Protein AF-0000000078032265 (afdb_homodimer)

Structure (mmCIF, N/CA/C/O backbone):
data_AF-0000000078032265-model_v1
#
loop_
_entity.id
_entity.type
_entity.pdbx_description
1 polymer 'FAD-binding domain-containing protein'
#
loop_
_atom_site.group_PDB
_atom_site.id
_atom_site.type_symbol
_atom_site.label_atom_id
_atom_site.label_alt_id
_atom_site.label_comp_id
_atom_site.label_asym_id
_atom_site.label_entity_id
_atom_site.label_seq_id
_atom_site.pdbx_PDB_ins_code
_atom_site.Cartn_x
_atom_site.Cartn_y
_atom_site.Cartn_z
_atom_site.occupancy
_atom_site.B_iso_or_equiv
_atom_site.auth_seq_id
_atom_site.auth_comp_id
_atom_site.auth_asym_id
_atom_site.auth_atom_id
_atom_site.pdbx_PDB_model_num
ATOM 1 N N . MET A 1 1 ? -19.984 35.75 16.266 1 77.12 1 MET A N 1
ATOM 2 C CA . MET A 1 1 ? -19.516 35.75 17.641 1 77.12 1 MET A CA 1
ATOM 3 C C . MET A 1 1 ? -18.25 34.906 17.781 1 77.12 1 MET A C 1
ATOM 5 O O . MET A 1 1 ? -18.078 33.906 17.062 1 77.12 1 MET A O 1
ATOM 9 N N . PRO A 1 2 ? -17.328 35.375 18.625 1 94 2 PRO A N 1
ATOM 10 C CA . PRO A 1 2 ? -16.109 34.594 18.828 1 94 2 PRO A CA 1
ATOM 11 C C . PRO A 1 2 ? -16.375 33.281 19.516 1 94 2 PRO A C 1
ATOM 13 O O . PRO A 1 2 ? -17.203 33.188 20.422 1 94 2 PRO A O 1
ATOM 16 N N . PHE A 1 3 ? -15.82 32.219 18.969 1 98.19 3 PHE A N 1
ATOM 17 C CA . PHE A 1 3 ? -15.922 30.906 19.578 1 98.19 3 PHE A CA 1
ATOM 18 C C . PHE A 1 3 ? -14.773 30.656 20.547 1 98.19 3 PHE A C 1
ATOM 20 O O . PHE A 1 3 ? -13.672 31.188 20.359 1 98.19 3 PHE A O 1
ATOM 27 N N . LYS A 1 4 ? -15.062 29.938 21.609 1 98.56 4 LYS A N 1
ATOM 28 C CA . LYS A 1 4 ? -14 29.344 22.422 1 98.56 4 LYS A CA 1
ATOM 29 C C . LYS A 1 4 ? -13.5 28.031 21.797 1 98.56 4 LYS A C 1
ATOM 31 O O . LYS A 1 4 ? -14.25 27.062 21.688 1 98.56 4 LYS A O 1
ATOM 36 N N . ILE A 1 5 ? -12.234 28.047 21.422 1 98.75 5 ILE A N 1
ATOM 37 C CA . ILE A 1 5 ? -11.695 26.922 20.688 1 98.75 5 ILE A CA 1
ATOM 38 C C . ILE A 1 5 ? -10.484 26.344 21.422 1 98.75 5 ILE A C 1
ATOM 40 O O . ILE A 1 5 ? -9.578 27.078 21.797 1 98.75 5 ILE A O 1
ATOM 44 N N . ILE A 1 6 ? -10.469 25.062 21.656 1 98.88 6 ILE A N 1
ATOM 45 C CA . ILE A 1 6 ? -9.32 24.344 22.234 1 98.88 6 ILE A CA 1
ATOM 46 C C . ILE A 1 6 ? -8.656 23.5 21.156 1 98.88 6 ILE A C 1
ATOM 48 O O . ILE A 1 6 ? -9.328 22.734 20.453 1 98.88 6 ILE A O 1
ATOM 52 N N . ILE A 1 7 ? -7.398 23.672 21 1 98.81 7 ILE A N 1
ATOM 53 C CA . ILE A 1 7 ? -6.59 22.844 20.109 1 98.81 7 ILE A CA 1
ATOM 54 C C . ILE A 1 7 ? -5.66 21.953 20.922 1 98.81 7 ILE A C 1
ATOM 56 O O . ILE A 1 7 ? -4.906 22.453 21.766 1 98.81 7 ILE A O 1
ATOM 60 N N . VAL A 1 8 ? -5.734 20.672 20.672 1 98.38 8 VAL A N 1
ATOM 61 C CA . VAL A 1 8 ? -4.883 19.734 21.391 1 98.38 8 VAL A CA 1
ATOM 62 C C . VAL A 1 8 ? -3.652 19.406 20.547 1 98.38 8 VAL A C 1
ATOM 64 O O . VAL A 1 8 ? -3.756 18.734 19.516 1 98.38 8 VAL A O 1
ATOM 67 N N . GLY A 1 9 ? -2.469 19.875 20.969 1 96.75 9 GLY A N 1
ATOM 68 C CA . GLY A 1 9 ? -1.222 19.641 20.25 1 96.75 9 GLY A CA 1
ATOM 69 C C . GLY A 1 9 ? -0.661 20.891 19.609 1 96.75 9 GLY A C 1
ATOM 70 O O . GLY A 1 9 ? -1.347 21.547 18.828 1 96.75 9 GLY A O 1
ATOM 71 N N . ALA A 1 10 ? 0.604 21.141 19.891 1 96.38 10 ALA A N 1
ATOM 72 C CA . ALA A 1 10 ? 1.268 22.328 19.375 1 96.38 10 ALA A CA 1
ATOM 73 C C . ALA A 1 10 ? 2.279 21.969 18.281 1 96.38 10 ALA A C 1
ATOM 75 O O . ALA A 1 10 ? 3.371 22.547 18.234 1 96.38 10 ALA A O 1
ATOM 76 N N . GLY A 1 11 ? 1.946 20.984 17.5 1 94.56 11 GLY A N 1
ATOM 77 C CA . GLY A 1 11 ? 2.695 20.734 16.266 1 94.56 11 GLY A CA 1
ATOM 78 C C . GLY A 1 11 ? 2.359 21.703 15.156 1 94.56 11 GLY A C 1
ATOM 79 O O . GLY A 1 11 ? 1.653 22.688 15.383 1 94.56 11 GLY A O 1
ATOM 80 N N . ILE A 1 12 ? 2.816 21.391 13.984 1 95.44 12 ILE A N 1
ATOM 81 C CA . ILE A 1 12 ? 2.641 22.297 12.852 1 95.44 12 ILE A CA 1
ATOM 82 C C . ILE A 1 12 ? 1.151 22.516 12.586 1 95.44 12 ILE A C 1
ATOM 84 O O . ILE A 1 12 ? 0.707 23.656 12.406 1 95.44 12 ILE A O 1
ATOM 88 N N . ALA A 1 13 ? 0.372 21.484 12.641 1 97.5 13 ALA A N 1
ATOM 89 C CA . ALA A 1 13 ? -1.065 21.594 12.406 1 97.5 13 ALA A CA 1
ATOM 90 C C . ALA A 1 13 ? -1.726 22.516 13.422 1 97.5 13 ALA A C 1
ATOM 92 O O . ALA A 1 13 ? -2.475 23.422 13.055 1 97.5 13 ALA A O 1
ATOM 93 N N . GLY A 1 14 ? -1.426 22.297 14.688 1 98.31 14 GLY A N 1
ATOM 94 C CA . GLY A 1 14 ? -2.029 23.078 15.75 1 98.31 14 GLY A CA 1
ATOM 95 C C . GLY A 1 14 ? -1.642 24.531 15.711 1 98.31 14 GLY A C 1
ATOM 96 O O . GLY A 1 14 ? -2.496 25.422 15.859 1 98.31 14 GLY A O 1
ATOM 97 N N . LEU A 1 15 ? -0.407 24.781 15.508 1 98.38 15 LEU A N 1
ATOM 98 C CA . LEU A 1 15 ? 0.075 26.156 15.461 1 98.38 15 LEU A CA 1
ATOM 99 C C . LEU A 1 15 ? -0.551 26.906 14.289 1 98.38 15 LEU A C 1
ATOM 101 O O . LEU A 1 15 ? -1.013 28.047 14.445 1 98.38 15 LEU A O 1
ATOM 105 N N . CYS A 1 16 ? -0.584 26.266 13.141 1 98.81 16 CYS A N 1
ATOM 106 C CA . CYS A 1 16 ? -1.178 26.906 11.969 1 98.81 16 CYS A CA 1
ATOM 107 C C . CYS A 1 16 ? -2.666 27.156 12.18 1 98.81 16 CYS A C 1
ATOM 109 O O . CYS A 1 16 ? -3.176 28.219 11.828 1 98.81 16 CYS A O 1
ATOM 111 N N . ALA A 1 17 ? -3.355 26.203 12.758 1 98.88 17 ALA A N 1
ATOM 112 C CA . ALA A 1 17 ? -4.785 26.375 13.016 1 98.88 17 ALA A CA 1
ATOM 113 C C . ALA A 1 17 ? -5.035 27.531 13.984 1 98.88 17 ALA A C 1
ATOM 115 O O . ALA A 1 17 ? -5.965 28.312 13.789 1 98.88 17 ALA A O 1
ATOM 116 N N . ALA A 1 18 ? -4.203 27.594 15.008 1 98.88 18 ALA A N 1
ATOM 117 C CA . ALA A 1 18 ? -4.34 28.656 15.992 1 98.88 18 ALA A CA 1
ATOM 118 C C . ALA A 1 18 ? -4.184 30.031 15.344 1 98.88 18 ALA A C 1
ATOM 120 O O . ALA A 1 18 ? -4.922 30.969 15.664 1 98.88 18 ALA A O 1
ATOM 121 N N . ILE A 1 19 ? -3.242 30.188 14.438 1 98.88 19 ILE A N 1
ATOM 122 C CA . ILE A 1 19 ? -3.021 31.438 13.734 1 98.88 19 ILE A CA 1
ATOM 123 C C . ILE A 1 19 ? -4.285 31.844 12.977 1 98.88 19 ILE A C 1
ATOM 125 O O . ILE A 1 19 ? -4.828 32.938 13.195 1 98.88 19 ILE A O 1
ATOM 129 N N . GLY A 1 20 ? -4.785 30.938 12.102 1 98.69 20 GLY A N 1
ATOM 130 C CA . GLY A 1 20 ? -5.934 31.234 11.266 1 98.69 20 GLY A CA 1
ATOM 131 C C . GLY A 1 20 ? -7.184 31.547 12.062 1 98.69 20 GLY A C 1
ATOM 132 O O . GLY A 1 20 ? -7.91 32.5 11.734 1 98.69 20 GLY A O 1
ATOM 133 N N . LEU A 1 21 ? -7.445 30.797 13.148 1 98.81 21 LEU A N 1
ATOM 134 C CA . LEU A 1 21 ? -8.656 30.953 13.945 1 98.81 21 LEU A CA 1
ATOM 135 C C . LEU A 1 21 ? -8.578 32.188 14.812 1 98.81 21 LEU A C 1
ATOM 137 O O . LEU A 1 21 ? -9.562 32.938 14.953 1 98.81 21 LEU A O 1
ATOM 141 N N . ALA A 1 22 ? -7.422 32.469 15.375 1 98.75 22 ALA A N 1
ATOM 142 C CA . ALA A 1 22 ? -7.25 33.656 16.219 1 98.75 22 ALA A CA 1
ATOM 143 C C . ALA A 1 22 ? -7.363 34.938 15.398 1 98.75 22 ALA A C 1
ATOM 145 O O . ALA A 1 22 ? -7.891 35.938 15.867 1 98.75 22 ALA A O 1
ATOM 146 N N . GLN A 1 23 ? -6.852 34.906 14.195 1 98.44 23 GLN A N 1
ATOM 147 C CA . GLN A 1 23 ? -6.93 36.062 13.312 1 98.44 23 GLN A CA 1
ATOM 148 C C . GLN A 1 23 ? -8.383 36.438 13.023 1 98.44 23 GLN A C 1
ATOM 150 O O . GLN A 1 23 ? -8.672 37.594 12.688 1 98.44 23 GLN A O 1
ATOM 155 N N . GLN A 1 24 ? -9.234 35.5 13.203 1 97.62 24 GLN A N 1
ATOM 156 C CA . GLN A 1 24 ? -10.656 35.75 12.977 1 97.62 24 GLN A CA 1
ATOM 157 C C . GLN A 1 24 ? -11.344 36.25 14.234 1 97.62 24 GLN A C 1
ATOM 159 O O . GLN A 1 24 ? -12.547 36.5 14.234 1 97.62 24 GLN A O 1
ATOM 164 N N . GLY A 1 25 ? -10.594 36.312 15.289 1 97.81 25 GLY A N 1
ATOM 165 C CA . GLY A 1 25 ? -11.117 36.906 16.516 1 97.81 25 GLY A CA 1
ATOM 166 C C . GLY A 1 25 ? -11.594 35.875 17.516 1 97.81 25 GLY A C 1
ATOM 167 O O . GLY A 1 25 ? -12.133 36.219 18.578 1 97.81 25 GLY A O 1
ATOM 168 N N . HIS A 1 26 ? -11.391 34.594 17.312 1 98.5 26 HIS A N 1
ATOM 169 C CA . HIS A 1 26 ? -11.828 33.531 18.234 1 98.5 26 HIS A CA 1
ATOM 170 C C . HIS A 1 26 ? -10.898 33.469 19.453 1 98.5 26 HIS A C 1
ATOM 172 O O . HIS A 1 26 ? -9.766 33.938 19.391 1 98.5 26 HIS A O 1
ATOM 178 N N . ASP A 1 27 ? -11.445 32.969 20.578 1 98.62 27 ASP A N 1
ATOM 179 C CA . ASP A 1 27 ? -10.641 32.688 21.75 1 98.62 27 ASP A CA 1
ATOM 180 C C . ASP A 1 27 ? -10 31.297 21.656 1 98.62 27 ASP A C 1
ATOM 182 O O . ASP A 1 27 ? -10.633 30.281 21.953 1 98.62 27 ASP A O 1
ATOM 186 N N . VAL A 1 28 ? -8.695 31.281 21.297 1 98.88 28 VAL A N 1
ATOM 187 C CA . VAL A 1 28 ? -8.031 30.031 20.922 1 98.88 28 VAL A CA 1
ATOM 188 C C . VAL A 1 28 ? -6.977 29.672 21.969 1 98.88 28 VAL A C 1
ATOM 190 O O . VAL A 1 28 ? -6.109 30.5 22.281 1 98.88 28 VAL A O 1
ATOM 193 N N . THR A 1 29 ? -7.012 28.484 22.5 1 98.81 29 THR A N 1
ATOM 194 C CA . THR A 1 29 ? -6 27.953 23.422 1 98.81 29 THR A CA 1
ATOM 195 C C . THR A 1 29 ? -5.461 26.625 22.922 1 98.81 29 THR A C 1
ATOM 197 O O . THR A 1 29 ? -6.23 25.688 22.688 1 98.81 29 THR A O 1
ATOM 200 N N . ILE A 1 30 ? -4.141 26.531 22.797 1 98.75 30 ILE A N 1
ATOM 201 C CA . ILE A 1 30 ? -3.488 25.266 22.484 1 98.75 30 ILE A CA 1
ATOM 202 C C . ILE A 1 30 ? -3.027 24.578 23.781 1 98.75 30 ILE A C 1
ATOM 204 O O . ILE A 1 30 ? -2.445 25.234 24.656 1 98.75 30 ILE A O 1
ATOM 208 N N . LEU A 1 31 ? -3.365 23.375 23.875 1 98.25 31 LEU A N 1
ATOM 209 C CA . LEU A 1 31 ? -2.857 22.531 24.969 1 98.25 31 LEU A CA 1
ATOM 210 C C . LEU A 1 31 ? -1.768 21.594 24.469 1 98.25 31 LEU A C 1
ATOM 212 O O . LEU A 1 31 ? -1.987 20.828 23.516 1 98.25 31 LEU A O 1
ATOM 216 N N . GLU A 1 32 ? -0.589 21.672 25.031 1 96.88 32 GLU A N 1
ATOM 217 C CA . GLU A 1 32 ? 0.562 20.859 24.656 1 96.88 32 GLU A CA 1
ATOM 218 C C . GLU A 1 32 ? 1.104 20.078 25.859 1 96.88 32 GLU A C 1
ATOM 220 O O . GLU A 1 32 ? 1.256 20.641 26.953 1 96.88 32 GLU A O 1
ATOM 225 N N . SER A 1 33 ? 1.339 18.781 25.641 1 94.62 33 SER A N 1
ATOM 226 C CA . SER A 1 33 ? 1.78 17.906 26.719 1 94.62 33 SER A CA 1
ATOM 227 C C . SER A 1 33 ? 3.219 18.219 27.125 1 94.62 33 SER A C 1
ATOM 229 O O . SER A 1 33 ? 3.592 18.047 28.281 1 94.62 33 SER A O 1
ATOM 231 N N . ALA A 1 34 ? 4.047 18.703 26.25 1 91.94 34 ALA A N 1
ATOM 232 C CA . ALA A 1 34 ? 5.469 18.938 26.484 1 91.94 34 ALA A CA 1
ATOM 233 C C . ALA A 1 34 ? 5.676 20.109 27.438 1 91.94 34 ALA A C 1
ATOM 235 O O . ALA A 1 34 ? 4.852 21.031 27.5 1 91.94 34 ALA A O 1
ATOM 236 N N . LYS A 1 35 ? 6.848 20.078 28.078 1 92.56 35 LYS A N 1
ATOM 237 C CA . LYS A 1 35 ? 7.215 21.156 29 1 92.56 35 LYS A CA 1
ATOM 238 C C . LYS A 1 35 ? 7.715 22.391 28.234 1 92.56 35 LYS A C 1
ATOM 240 O O . LYS A 1 35 ? 7.594 23.516 28.703 1 92.56 35 LYS A O 1
ATOM 245 N N . GLU A 1 36 ? 8.305 22.016 27.078 1 89.31 36 GLU A N 1
ATOM 246 C CA . GLU A 1 36 ? 8.812 23.047 26.188 1 89.31 36 GLU A CA 1
ATOM 247 C C . GLU A 1 36 ? 8.539 22.703 24.719 1 89.31 36 GLU A C 1
ATOM 249 O O . GLU A 1 36 ? 8.406 21.531 24.375 1 89.31 36 GLU A O 1
ATOM 254 N N . LEU A 1 37 ? 8.383 23.766 24.031 1 84.56 37 LEU A N 1
ATOM 255 C CA . LEU A 1 37 ? 8.227 23.531 22.609 1 84.56 37 LEU A CA 1
ATOM 256 C C . LEU A 1 37 ? 9.57 23.234 21.953 1 84.56 37 LEU A C 1
ATOM 258 O O . LEU A 1 37 ? 10.414 24.125 21.812 1 84.56 37 LEU A O 1
ATOM 262 N N . THR A 1 38 ? 9.922 22 21.812 1 73.25 38 THR A N 1
ATOM 263 C CA . THR A 1 38 ? 11.172 21.609 21.172 1 73.25 38 THR A CA 1
ATOM 264 C C . THR A 1 38 ? 10.906 20.969 19.812 1 73.25 38 THR A C 1
ATOM 266 O O . THR A 1 38 ? 10.047 20.094 19.703 1 73.25 38 THR A O 1
ATOM 269 N N . PRO A 1 39 ? 11.633 21.547 18.891 1 65.75 39 PRO A N 1
ATOM 270 C CA . PRO A 1 39 ? 11.422 20.922 17.578 1 65.75 39 PRO A CA 1
ATOM 271 C C . PRO A 1 39 ? 11.969 19.5 17.516 1 65.75 39 PRO A C 1
ATOM 273 O O . PRO A 1 39 ? 12.992 19.188 18.141 1 65.75 39 PRO A O 1
ATOM 276 N N . ILE A 1 40 ? 11.094 18.625 16.938 1 56.84 40 ILE A N 1
ATOM 277 C CA . ILE A 1 40 ? 11.57 17.297 16.609 1 56.84 40 ILE A CA 1
ATOM 278 C C . ILE A 1 40 ? 12 17.25 15.141 1 56.84 40 ILE A C 1
ATOM 280 O O . ILE A 1 40 ? 11.195 17.484 14.242 1 56.84 40 ILE A O 1
ATOM 284 N N . GLY A 1 41 ? 13.211 17.031 14.844 1 64.5 41 GLY A N 1
ATOM 285 C CA . GLY A 1 41 ? 13.766 16.938 13.5 1 64.5 41 GLY A CA 1
ATOM 286 C C . GLY A 1 41 ? 14.641 18.125 13.133 1 64.5 41 GLY A C 1
ATOM 287 O O . GLY A 1 41 ? 14.695 19.109 13.859 1 64.5 41 GLY A O 1
ATOM 288 N N . VAL A 1 42 ? 15.32 17.953 12.055 1 79.81 42 VAL A N 1
ATOM 289 C CA . VAL A 1 42 ? 16.359 18.922 11.727 1 79.81 42 VAL A CA 1
ATOM 290 C C . VAL A 1 42 ? 15.859 19.859 10.625 1 79.81 42 VAL A C 1
ATOM 292 O O . VAL A 1 42 ? 15.797 21.078 10.812 1 79.81 42 VAL A O 1
ATOM 295 N N . GLY A 1 43 ? 15.406 19.281 9.555 1 93.06 43 GLY A N 1
ATOM 296 C CA . GLY A 1 43 ? 14.945 20.062 8.422 1 93.06 43 GLY A CA 1
ATOM 297 C C . GLY A 1 43 ? 13.57 19.656 7.93 1 93.06 43 GLY A C 1
ATOM 298 O O . GLY A 1 43 ? 13.094 18.562 8.25 1 93.06 43 GLY A O 1
ATOM 299 N N . ILE A 1 44 ? 12.93 20.562 7.215 1 95.31 44 ILE A N 1
ATOM 300 C CA . ILE A 1 44 ? 11.594 20.297 6.688 1 95.31 44 ILE A CA 1
ATOM 301 C C . ILE A 1 44 ? 11.422 21 5.344 1 95.31 44 ILE A C 1
ATOM 303 O O . ILE A 1 44 ? 11.914 22.109 5.152 1 95.31 44 ILE A O 1
ATOM 307 N N . HIS A 1 45 ? 10.773 20.359 4.457 1 95.56 45 HIS A N 1
ATOM 308 C CA . HIS A 1 45 ? 10.328 20.984 3.221 1 95.56 45 HIS A CA 1
ATOM 309 C C . HIS A 1 45 ? 8.984 21.688 3.412 1 95.56 45 HIS A C 1
ATOM 311 O O . HIS A 1 45 ? 8.102 21.172 4.102 1 95.56 45 HIS A O 1
ATOM 317 N N . ILE A 1 46 ? 8.836 22.844 2.859 1 96.44 46 ILE A N 1
ATOM 318 C CA . ILE A 1 46 ? 7.594 23.609 2.82 1 96.44 46 ILE A CA 1
ATOM 319 C C . ILE A 1 46 ? 7.195 23.875 1.371 1 96.44 46 ILE A C 1
ATOM 321 O O . ILE A 1 46 ? 7.527 24.922 0.811 1 96.44 46 ILE A O 1
ATOM 325 N N . PRO A 1 47 ? 6.461 22.938 0.794 1 95.38 47 PRO A N 1
ATOM 326 C CA . PRO A 1 47 ? 6.105 23.016 -0.625 1 95.38 47 PRO A CA 1
ATOM 327 C C . PRO A 1 47 ? 5.055 24.094 -0.913 1 95.38 47 PRO A C 1
ATOM 329 O O . PRO A 1 47 ? 4.473 24.656 0.016 1 95.38 47 PRO A O 1
ATOM 332 N N . PRO A 1 48 ? 4.766 24.344 -2.199 1 94.5 48 PRO A N 1
ATOM 333 C CA . PRO A 1 48 ? 3.928 25.484 -2.619 1 94.5 48 PRO A CA 1
ATOM 334 C C . PRO A 1 48 ? 2.518 25.422 -2.035 1 94.5 48 PRO A C 1
ATOM 336 O O . PRO A 1 48 ? 1.935 26.453 -1.706 1 94.5 48 PRO A O 1
ATOM 339 N N . ASN A 1 49 ? 1.984 24.25 -1.9 1 95.75 49 ASN A N 1
ATOM 340 C CA . ASN A 1 49 ? 0.641 24.156 -1.338 1 95.75 49 ASN A CA 1
ATOM 341 C C . ASN A 1 49 ? 0.611 24.625 0.116 1 95.75 49 ASN A C 1
ATOM 343 O O . ASN A 1 49 ? -0.41 25.125 0.592 1 95.75 49 ASN A O 1
ATOM 347 N N . ALA A 1 50 ? 1.702 24.484 0.837 1 97.38 50 ALA A N 1
ATOM 348 C CA . ALA A 1 50 ? 1.796 24.969 2.213 1 97.38 50 ALA A CA 1
ATOM 349 C C . ALA A 1 50 ? 2.105 26.469 2.25 1 97.38 50 ALA A C 1
ATOM 351 O O . ALA A 1 50 ? 1.507 27.203 3.029 1 97.38 50 ALA A O 1
ATOM 352 N N . THR A 1 51 ? 3.02 26.906 1.379 1 96.5 51 THR A N 1
ATOM 353 C CA . THR A 1 51 ? 3.393 28.312 1.395 1 96.5 51 THR A CA 1
ATOM 354 C C . THR A 1 51 ? 2.219 29.188 0.96 1 96.5 51 THR A C 1
ATOM 356 O O . THR A 1 51 ? 2.09 30.328 1.407 1 96.5 51 THR A O 1
ATOM 359 N N . LEU A 1 52 ? 1.364 28.641 0.171 1 96.25 52 LEU A N 1
ATOM 360 C CA . LEU A 1 52 ? 0.158 29.359 -0.221 1 96.25 52 LEU A CA 1
ATOM 361 C C . LEU A 1 52 ? -0.714 29.656 0.994 1 96.25 52 LEU A C 1
ATOM 363 O O . LEU A 1 52 ? -1.265 30.766 1.111 1 96.25 52 LEU A O 1
ATOM 367 N N . VAL A 1 53 ? -0.833 28.734 1.884 1 98.19 53 VAL A N 1
ATOM 368 C CA . VAL A 1 53 ? -1.635 28.906 3.09 1 98.19 53 VAL A CA 1
ATOM 369 C C . VAL A 1 53 ? -0.961 29.922 4.016 1 98.19 53 VAL A C 1
ATOM 371 O O . VAL A 1 53 ? -1.627 30.781 4.594 1 98.19 53 VAL A O 1
ATOM 374 N N . LEU A 1 54 ? 0.33 29.812 4.129 1 98.06 54 LEU A N 1
ATOM 375 C CA . LEU A 1 54 ? 1.074 30.75 4.961 1 98.06 54 LEU A CA 1
ATOM 376 C C . LEU A 1 54 ? 0.933 32.188 4.434 1 98.06 54 LEU A C 1
ATOM 378 O O . LEU A 1 54 ? 0.842 33.125 5.215 1 98.06 54 LEU A O 1
ATOM 382 N N . LYS A 1 55 ? 0.952 32.281 3.119 1 96.69 55 LYS A N 1
ATOM 383 C CA . LYS A 1 55 ? 0.711 33.562 2.492 1 96.69 55 LYS A CA 1
ATOM 384 C C . LYS A 1 55 ? -0.678 34.094 2.838 1 96.69 55 LYS A C 1
ATOM 386 O O . LYS A 1 55 ? -0.841 35.281 3.139 1 96.69 55 LYS A O 1
ATOM 391 N N . HIS A 1 56 ? -1.613 33.25 2.785 1 97.25 56 HIS A N 1
ATOM 392 C CA . HIS A 1 56 ? -2.979 33.625 3.139 1 97.25 56 HIS A CA 1
ATOM 393 C C . HIS A 1 56 ? -3.057 34.125 4.574 1 97.25 56 HIS A C 1
ATOM 395 O O . HIS A 1 56 ? -3.785 35.094 4.859 1 97.25 56 HIS A O 1
ATOM 401 N N . PHE A 1 57 ? -2.299 33.531 5.469 1 98.19 57 PHE A N 1
ATOM 402 C CA . PHE A 1 57 ? -2.279 33.938 6.871 1 98.19 57 PHE A CA 1
ATOM 403 C C . PHE A 1 57 ? -1.456 35.219 7.051 1 98.19 57 PHE A C 1
ATOM 405 O O . PHE A 1 57 ? -1.425 35.812 8.141 1 98.19 57 PHE A O 1
ATOM 412 N N . GLY A 1 58 ? -0.761 35.594 5.977 1 97.5 58 GLY A N 1
ATOM 413 C CA . GLY A 1 58 ? 0.032 36.812 6.027 1 97.5 58 GLY A CA 1
ATOM 414 C C . GLY A 1 58 ? 1.343 36.656 6.773 1 97.5 58 GLY A C 1
ATOM 415 O O . GLY A 1 58 ? 1.886 37.625 7.32 1 97.5 58 GLY A O 1
ATOM 416 N N . ILE A 1 59 ? 1.893 35.438 6.801 1 97.5 59 ILE A N 1
ATOM 417 C CA . ILE A 1 59 ? 3.076 35.25 7.633 1 97.5 59 ILE A CA 1
ATOM 418 C C . ILE A 1 59 ? 4.219 34.719 6.781 1 97.5 59 ILE A C 1
ATOM 420 O O . ILE A 1 59 ? 5.297 34.406 7.301 1 97.5 59 ILE A O 1
ATOM 424 N N . LEU A 1 60 ? 4.039 34.531 5.527 1 95.75 60 LEU A N 1
ATOM 425 C CA . LEU A 1 60 ? 5.055 33.938 4.656 1 95.75 60 LEU A CA 1
ATOM 426 C C . LEU A 1 60 ? 6.316 34.812 4.652 1 95.75 60 LEU A C 1
ATOM 428 O O . LEU A 1 60 ? 7.426 34.281 4.789 1 95.75 60 LEU A O 1
ATOM 432 N N . GLU A 1 61 ? 6.18 36.094 4.574 1 94.25 61 GLU A N 1
ATOM 433 C CA . GLU A 1 61 ? 7.297 37 4.402 1 94.25 61 GLU A CA 1
ATOM 434 C C . GLU A 1 61 ? 8.219 37 5.617 1 94.25 61 GLU A C 1
ATOM 436 O O . GLU A 1 61 ? 9.438 37.156 5.484 1 94.25 61 GLU A O 1
ATOM 441 N N . ARG A 1 62 ? 7.723 36.75 6.754 1 95.44 62 ARG A N 1
ATOM 442 C CA . ARG A 1 62 ? 8.523 36.781 7.973 1 95.44 62 ARG A CA 1
ATOM 443 C C . ARG A 1 62 ? 9.508 35.625 8.023 1 95.44 62 ARG A C 1
ATOM 445 O O . ARG A 1 62 ? 10.469 35.656 8.797 1 95.44 62 ARG A O 1
ATOM 452 N N . MET A 1 63 ? 9.234 34.625 7.195 1 94.88 63 MET A N 1
ATOM 453 C CA . MET A 1 63 ? 10.055 33.438 7.25 1 94.88 63 MET A CA 1
ATOM 454 C C . MET A 1 63 ? 11.133 33.438 6.172 1 94.88 63 MET A C 1
ATOM 456 O O . MET A 1 63 ? 12.008 32.594 6.152 1 94.88 63 MET A O 1
ATOM 460 N N . THR A 1 64 ? 11.164 34.406 5.32 1 92.88 64 THR A N 1
ATOM 461 C CA . THR A 1 64 ? 11.953 34.438 4.098 1 92.88 64 THR A CA 1
ATOM 462 C C . THR A 1 64 ? 13.445 34.344 4.418 1 92.88 64 THR A C 1
ATOM 464 O O . THR A 1 64 ? 14.195 33.656 3.705 1 92.88 64 THR A O 1
ATOM 467 N N . ASP A 1 65 ? 13.891 34.969 5.5 1 93.19 65 ASP A N 1
ATOM 468 C CA . ASP A 1 65 ? 15.312 35.031 5.828 1 93.19 65 ASP A CA 1
ATOM 469 C C . ASP A 1 65 ? 15.844 33.656 6.246 1 93.19 65 ASP A C 1
ATOM 471 O O . ASP A 1 65 ? 17.031 33.375 6.094 1 93.19 65 ASP A O 1
ATOM 475 N N . ASP A 1 66 ? 14.977 32.844 6.75 1 94 66 ASP A N 1
ATOM 476 C CA . ASP A 1 66 ? 15.383 31.516 7.219 1 94 66 ASP A CA 1
ATOM 477 C C . ASP A 1 66 ? 15.109 30.453 6.16 1 94 66 ASP A C 1
ATOM 479 O O . ASP A 1 66 ? 15.578 29.312 6.281 1 94 66 ASP A O 1
ATOM 483 N N . ALA A 1 67 ? 14.43 30.844 5.098 1 93.5 67 ALA A N 1
ATOM 484 C CA . ALA A 1 67 ? 14.016 29.875 4.078 1 93.5 67 ALA A CA 1
ATOM 485 C C . ALA A 1 67 ? 15.141 29.609 3.082 1 93.5 67 ALA A C 1
ATOM 487 O O . ALA A 1 67 ? 15.859 30.531 2.691 1 93.5 67 ALA A O 1
ATOM 488 N N . ILE A 1 68 ? 15.344 28.375 2.787 1 92.75 68 ILE A N 1
ATOM 489 C CA . ILE A 1 68 ? 16.25 27.953 1.716 1 92.75 68 ILE A CA 1
ATOM 490 C C . ILE A 1 68 ? 15.438 27.609 0.47 1 92.75 68 ILE A C 1
ATOM 492 O O . ILE A 1 68 ? 14.383 26.969 0.566 1 92.75 68 ILE A O 1
ATOM 496 N N . HIS A 1 69 ? 15.898 28.016 -0.664 1 90.38 69 HIS A N 1
ATOM 497 C CA . HIS A 1 69 ? 15.32 27.641 -1.95 1 90.38 69 HIS A CA 1
ATOM 498 C C . HIS A 1 69 ? 16.156 26.562 -2.635 1 90.38 69 HIS A C 1
ATOM 500 O O . HIS A 1 69 ? 17.109 26.859 -3.34 1 90.38 69 HIS A O 1
ATOM 506 N N . PRO A 1 70 ? 15.703 25.328 -2.41 1 88.38 70 PRO A N 1
ATOM 507 C CA . PRO A 1 70 ? 16.469 24.297 -3.121 1 88.38 70 PRO A CA 1
ATOM 508 C C . PRO A 1 70 ? 16.438 24.5 -4.637 1 88.38 70 PRO A C 1
ATOM 510 O O . PRO A 1 70 ? 15.414 24.875 -5.203 1 88.38 70 PRO A O 1
ATOM 513 N N . THR A 1 71 ? 17.562 24.266 -5.309 1 86.12 71 THR A N 1
ATOM 514 C CA . THR A 1 71 ? 17.672 24.5 -6.746 1 86.12 71 THR A CA 1
ATOM 515 C C . THR A 1 71 ? 16.938 23.406 -7.52 1 86.12 71 THR A C 1
ATOM 517 O O . THR A 1 71 ? 16.219 23.688 -8.477 1 86.12 71 THR A O 1
ATOM 520 N N . LYS A 1 72 ? 17.188 22.25 -7.09 1 90.94 72 LYS A N 1
ATOM 521 C CA . LYS A 1 72 ? 16.625 21.109 -7.773 1 90.94 72 LYS A CA 1
ATOM 522 C C . LYS A 1 72 ? 16.688 19.859 -6.898 1 90.94 72 LYS A C 1
ATOM 524 O O . LYS A 1 72 ? 17.359 19.844 -5.867 1 90.94 72 LYS A O 1
ATOM 529 N N . PHE A 1 73 ? 15.906 18.891 -7.289 1 93.06 73 PHE A N 1
ATOM 530 C CA . PHE A 1 73 ? 16.047 17.531 -6.809 1 93.06 73 PHE A CA 1
ATOM 531 C C . PHE A 1 73 ? 16.922 16.703 -7.746 1 93.06 73 PHE A C 1
ATOM 533 O O . PHE A 1 73 ? 16.703 16.703 -8.961 1 93.06 73 PHE A O 1
ATOM 540 N N . VAL A 1 74 ? 17.922 16.094 -7.188 1 95.75 74 VAL A N 1
ATOM 541 C CA . VAL A 1 74 ? 18.812 15.219 -7.969 1 95.75 74 VAL A CA 1
ATOM 542 C C . VAL A 1 74 ? 18.641 13.773 -7.516 1 95.75 74 VAL A C 1
ATOM 544 O O . VAL A 1 74 ? 19.031 13.422 -6.402 1 95.75 74 VAL A O 1
ATOM 547 N N . PHE A 1 75 ? 18.109 12.961 -8.391 1 96.5 75 PHE A N 1
ATOM 548 C CA . PHE A 1 75 ? 17.969 11.539 -8.117 1 96.5 75 PHE A CA 1
ATOM 549 C C . PHE A 1 75 ? 19.188 10.766 -8.609 1 96.5 75 PHE A C 1
ATOM 551 O O . PHE A 1 75 ? 19.609 10.938 -9.758 1 96.5 75 PHE A O 1
ATOM 558 N N . ARG A 1 76 ? 19.75 9.992 -7.727 1 97.94 76 ARG A N 1
ATOM 559 C CA . ARG A 1 76 ? 20.984 9.273 -8.023 1 97.94 76 ARG A CA 1
ATOM 560 C C . ARG A 1 76 ? 20.812 7.777 -7.754 1 97.94 76 ARG A C 1
ATOM 562 O O . ARG A 1 76 ? 19.984 7.375 -6.934 1 97.94 76 ARG A O 1
ATOM 569 N N . ARG A 1 77 ? 21.656 7.023 -8.461 1 98.06 77 ARG A N 1
ATOM 570 C CA . ARG A 1 77 ? 21.734 5.594 -8.18 1 98.06 77 ARG A CA 1
ATOM 571 C C . ARG A 1 77 ? 22.484 5.332 -6.879 1 98.06 77 ARG A C 1
ATOM 573 O O . ARG A 1 77 ? 23.5 5.977 -6.605 1 98.06 77 ARG A O 1
ATOM 580 N N . TRP A 1 78 ? 22.062 4.367 -6.145 1 97.94 78 TRP A N 1
ATOM 581 C CA . TRP A 1 78 ? 22.641 4.055 -4.844 1 97.94 78 TRP A CA 1
ATOM 582 C C . TRP A 1 78 ? 24.047 3.494 -4.988 1 97.94 78 TRP A C 1
ATOM 584 O O . TRP A 1 78 ? 24.891 3.705 -4.121 1 97.94 78 TRP A O 1
ATOM 594 N N . ASN A 1 79 ? 24.281 2.803 -6.055 1 96.44 79 ASN A N 1
ATOM 595 C CA . ASN A 1 79 ? 25.484 1.962 -6.145 1 96.44 79 ASN A CA 1
ATOM 596 C C . ASN A 1 79 ? 26.641 2.707 -6.781 1 96.44 79 ASN A C 1
ATOM 598 O O . ASN A 1 79 ? 27.797 2.488 -6.418 1 96.44 79 ASN A O 1
ATOM 602 N N . ASP A 1 80 ? 26.391 3.689 -7.746 1 96.56 80 ASP A N 1
ATOM 603 C CA . ASP A 1 80 ? 27.5 4.305 -8.461 1 96.56 80 ASP A CA 1
ATOM 604 C C . ASP A 1 80 ? 27.344 5.824 -8.516 1 96.56 80 ASP A C 1
ATOM 606 O O . ASP A 1 80 ? 28.125 6.512 -9.164 1 96.56 80 ASP A O 1
ATOM 610 N N . ASN A 1 81 ? 26.328 6.383 -7.934 1 96.88 81 ASN A N 1
ATOM 611 C CA . ASN A 1 81 ? 26.109 7.816 -7.797 1 96.88 81 ASN A CA 1
ATOM 612 C C . ASN A 1 81 ? 25.703 8.453 -9.125 1 96.88 81 ASN A C 1
ATOM 614 O O . ASN A 1 81 ? 25.625 9.68 -9.227 1 96.88 81 ASN A O 1
ATOM 618 N N . LYS A 1 82 ? 25.438 7.625 -10.117 1 96.75 82 LYS A N 1
ATOM 619 C CA . LYS A 1 82 ? 25 8.195 -11.391 1 96.75 82 LYS A CA 1
ATOM 620 C C . LYS A 1 82 ? 23.688 8.953 -11.234 1 96.75 82 LYS A C 1
ATOM 622 O O . LYS A 1 82 ? 22.781 8.5 -10.539 1 96.75 82 LYS A O 1
ATOM 627 N N . VAL A 1 83 ? 23.609 10.117 -11.844 1 96.69 83 VAL A N 1
ATOM 628 C CA . VAL A 1 83 ? 22.375 10.906 -11.82 1 96.69 83 VAL A CA 1
ATOM 629 C C . VAL A 1 83 ? 21.344 10.258 -12.742 1 96.69 83 VAL A C 1
ATOM 631 O O . VAL A 1 83 ? 21.594 10.047 -13.93 1 96.69 83 VAL A O 1
ATOM 634 N N . ILE A 1 84 ? 20.234 9.93 -12.172 1 95.81 84 ILE A N 1
ATOM 635 C CA . ILE A 1 84 ? 19.109 9.383 -12.914 1 95.81 84 ILE A CA 1
ATOM 636 C C . ILE A 1 84 ? 18.312 10.516 -13.578 1 95.81 84 ILE A C 1
ATOM 638 O O . ILE A 1 84 ? 18.016 10.453 -14.773 1 95.81 84 ILE A O 1
ATOM 642 N N . ALA A 1 85 ? 17.969 11.492 -12.789 1 94.12 85 ALA A N 1
ATOM 643 C CA . ALA A 1 85 ? 17.156 12.609 -13.25 1 94.12 85 ALA A CA 1
ATOM 644 C C . ALA A 1 85 ? 17.25 13.789 -12.289 1 94.12 85 ALA A C 1
ATOM 646 O O . ALA A 1 85 ? 17.703 13.641 -11.148 1 94.12 85 ALA A O 1
ATOM 647 N N . THR A 1 86 ? 16.891 14.898 -12.812 1 90.75 86 THR A N 1
ATOM 648 C CA . THR A 1 86 ? 16.766 16.109 -12.016 1 90.75 86 THR A CA 1
ATOM 649 C C . THR A 1 86 ? 15.383 16.734 -12.18 1 90.75 86 THR A C 1
ATOM 651 O O . THR A 1 86 ? 14.781 16.641 -13.258 1 90.75 86 THR A O 1
ATOM 654 N N . ALA A 1 87 ? 14.82 17.109 -11.07 1 84 87 ALA A N 1
ATOM 655 C CA . ALA A 1 87 ? 13.562 17.859 -11.094 1 84 87 ALA A CA 1
ATOM 656 C C . ALA A 1 87 ? 13.727 19.234 -10.484 1 84 87 ALA A C 1
ATOM 658 O O . ALA A 1 87 ? 14.281 19.375 -9.391 1 84 87 ALA A O 1
ATOM 659 N N . GLN A 1 88 ? 13.195 20.172 -11.094 1 79.38 88 GLN A N 1
ATOM 660 C CA . GLN A 1 88 ? 13.336 21.547 -10.609 1 79.38 88 GLN A CA 1
ATOM 661 C C . GLN A 1 88 ? 12.445 21.797 -9.398 1 79.38 88 GLN A C 1
ATOM 663 O O . GLN A 1 88 ? 11.32 21.297 -9.336 1 79.38 88 GLN A O 1
ATOM 668 N N . ALA A 1 89 ? 12.828 22.312 -8.227 1 71.44 89 ALA A N 1
ATOM 669 C CA . ALA A 1 89 ? 12.062 22.641 -7.02 1 71.44 89 ALA A CA 1
ATOM 670 C C . ALA A 1 89 ? 11.875 24.141 -6.871 1 71.44 89 ALA A C 1
ATOM 672 O O . ALA A 1 89 ? 10.938 24.594 -6.211 1 71.44 89 ALA A O 1
ATOM 673 N N . GLY A 1 90 ? 12.656 25.062 -7.586 1 58.53 90 GLY A N 1
ATOM 674 C CA . GLY A 1 90 ? 12.961 26.453 -7.273 1 58.53 90 GLY A CA 1
ATOM 675 C C . GLY A 1 90 ? 11.805 27.391 -7.535 1 58.53 90 GLY A C 1
ATOM 676 O O . GLY A 1 90 ? 10.656 26.953 -7.66 1 58.53 90 GLY A O 1
ATOM 677 N N . LYS A 1 91 ? 12.148 28.719 -7.156 1 57.84 91 LYS A N 1
ATOM 678 C CA . LYS A 1 91 ? 11.312 29.906 -7.371 1 57.84 91 LYS A CA 1
ATOM 679 C C . LYS A 1 91 ? 10.672 29.875 -8.758 1 57.84 91 LYS A C 1
ATOM 681 O O . LYS A 1 91 ? 11.375 29.844 -9.766 1 57.84 91 LYS A O 1
ATOM 686 N N . GLN A 1 92 ? 9.461 29.266 -8.664 1 55.69 92 GLN A N 1
ATOM 687 C CA . GLN A 1 92 ? 8.727 29.359 -9.922 1 55.69 92 GLN A CA 1
ATOM 688 C C . GLN A 1 92 ? 8.578 30.812 -10.359 1 55.69 92 GLN A C 1
ATOM 690 O O . GLN A 1 92 ? 9.055 31.734 -9.688 1 55.69 92 GLN A O 1
ATOM 695 N N . GLN A 1 93 ? 7.938 31.078 -11.391 1 54.34 93 GLN A N 1
ATOM 696 C CA . GLN A 1 93 ? 7.629 32.375 -11.977 1 54.34 93 GLN A CA 1
ATOM 697 C C . GLN A 1 93 ? 7.07 33.344 -10.93 1 54.34 93 GLN A C 1
ATOM 699 O O . GLN A 1 93 ? 6.535 32.906 -9.906 1 54.34 93 GLN A O 1
ATOM 704 N N . GLN A 1 94 ? 7.434 34.562 -11.148 1 58.03 94 GLN A N 1
ATOM 705 C CA . GLN A 1 94 ? 6.812 35.625 -10.359 1 58.03 94 GLN A CA 1
ATOM 706 C C . GLN A 1 94 ? 5.336 35.344 -10.109 1 58.03 94 GLN A C 1
ATOM 708 O O . GLN A 1 94 ? 4.605 34.969 -11.031 1 58.03 94 GLN A O 1
ATOM 713 N N . GLY A 1 95 ? 4.934 35.281 -8.773 1 63.53 95 GLY A N 1
ATOM 714 C CA . GLY A 1 95 ? 3.535 35.094 -8.43 1 63.53 95 GLY A CA 1
ATOM 715 C C . GLY A 1 95 ? 3.225 33.688 -7.953 1 63.53 95 GLY A C 1
ATOM 716 O O . GLY A 1 95 ? 2.186 33.438 -7.336 1 63.53 95 GLY A O 1
ATOM 717 N N . THR A 1 96 ? 4.258 32.781 -8.156 1 73.25 96 THR A N 1
ATOM 718 C CA . THR A 1 96 ? 3.98 31.422 -7.73 1 73.25 96 THR A CA 1
ATOM 719 C C . THR A 1 96 ? 4.539 31.172 -6.332 1 73.25 96 THR A C 1
ATOM 721 O O . THR A 1 96 ? 5.609 31.672 -5.984 1 73.25 96 THR A O 1
ATOM 724 N N . PRO A 1 97 ? 3.814 30.516 -5.492 1 84.81 97 PRO A N 1
ATOM 725 C CA . PRO A 1 97 ? 4.352 30.219 -4.164 1 84.81 97 PRO A CA 1
ATOM 726 C C . PRO A 1 97 ? 5.625 29.375 -4.219 1 84.81 97 PRO A C 1
ATOM 728 O O . PRO A 1 97 ? 5.758 28.5 -5.074 1 84.81 97 PRO A O 1
ATOM 731 N N . PRO A 1 98 ? 6.555 29.703 -3.418 1 90.62 98 PRO A N 1
ATOM 732 C CA . PRO A 1 98 ? 7.871 29.062 -3.457 1 90.62 98 PRO A CA 1
ATOM 733 C C . PRO A 1 98 ? 7.863 27.656 -2.85 1 90.62 98 PRO A C 1
ATOM 735 O O . PRO A 1 98 ? 6.953 27.312 -2.088 1 90.62 98 PRO A O 1
ATOM 738 N N . TYR A 1 99 ? 8.828 26.859 -3.242 1 93.19 99 TYR A N 1
ATOM 739 C CA . TYR A 1 99 ? 9.227 25.641 -2.549 1 93.19 99 TYR A CA 1
ATOM 740 C C . TYR A 1 99 ? 10.406 25.906 -1.623 1 93.19 99 TYR A C 1
ATOM 742 O O . TYR A 1 99 ? 11.508 26.203 -2.086 1 93.19 99 TYR A O 1
ATOM 750 N N . TRP A 1 100 ? 10.203 25.766 -0.269 1 94.44 100 TRP A N 1
ATOM 751 C CA . TRP A 1 100 ? 11.234 26.109 0.709 1 94.44 100 TRP A CA 1
ATOM 752 C C . TRP A 1 100 ? 11.703 24.875 1.465 1 94.44 100 TRP A C 1
ATOM 754 O O . TRP A 1 100 ? 11.016 23.844 1.477 1 94.44 100 TRP A O 1
ATOM 764 N N . SER A 1 101 ? 12.883 24.875 1.92 1 95.06 101 SER A N 1
ATOM 765 C CA . SER A 1 101 ? 13.328 24.078 3.059 1 95.06 101 SER A CA 1
ATOM 766 C C . SER A 1 101 ? 13.82 24.969 4.195 1 95.06 101 SER A C 1
ATOM 768 O O . SER A 1 101 ? 14.195 26.109 3.975 1 95.06 101 SER A O 1
ATOM 770 N N . MET A 1 102 ? 13.711 24.484 5.387 1 94.94 102 MET A N 1
ATOM 771 C CA . MET A 1 102 ? 14.07 25.25 6.57 1 94.94 102 MET A CA 1
ATOM 772 C C . MET A 1 102 ? 14.359 24.344 7.758 1 94.94 102 MET A C 1
ATOM 774 O O . MET A 1 102 ? 13.969 23.172 7.754 1 94.94 102 MET A O 1
ATOM 778 N N . ARG A 1 103 ? 15.062 24.859 8.664 1 94.56 103 ARG A N 1
ATOM 779 C CA . ARG A 1 103 ? 15.141 24.156 9.938 1 94.56 103 ARG A CA 1
ATOM 780 C C . ARG A 1 103 ? 13.766 24.078 10.602 1 94.56 103 ARG A C 1
ATOM 782 O O . ARG A 1 103 ? 13.047 25.078 10.664 1 94.56 103 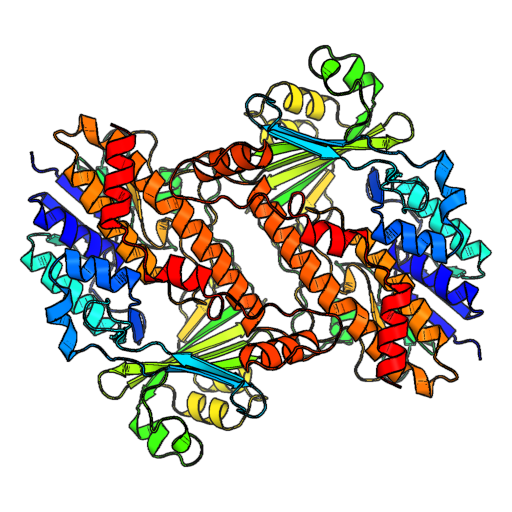ARG A O 1
ATOM 789 N N . ARG A 1 104 ? 13.531 22.922 11.094 1 92.88 104 ARG A N 1
ATOM 790 C CA . ARG A 1 104 ? 12.227 22.719 11.719 1 92.88 104 ARG A CA 1
ATOM 791 C C . ARG A 1 104 ? 12.047 23.641 12.922 1 92.88 104 ARG A C 1
ATOM 793 O O . ARG A 1 104 ? 10.945 24.141 13.164 1 92.88 104 ARG A O 1
ATOM 800 N N . SER A 1 105 ? 13.102 23.844 13.664 1 91.25 105 SER A N 1
ATOM 801 C CA . SER A 1 105 ? 13.047 24.719 14.836 1 91.25 105 SER A CA 1
ATOM 802 C C . SER A 1 105 ? 12.68 26.141 14.461 1 91.25 105 SER A C 1
ATOM 804 O O . SER A 1 105 ? 11.898 26.797 15.148 1 91.25 105 SER A O 1
ATOM 806 N N . HIS A 1 106 ? 13.25 26.625 13.367 1 93.81 106 HIS A N 1
ATOM 807 C CA . HIS A 1 106 ? 12.938 27.984 12.906 1 93.81 106 HIS A CA 1
ATOM 808 C C . HIS A 1 106 ? 11.492 28.078 12.414 1 93.81 106 HIS A C 1
ATOM 810 O O . HIS A 1 106 ? 10.789 29.031 12.719 1 93.81 106 HIS A O 1
ATOM 816 N N . TYR A 1 107 ? 11.094 27.062 11.68 1 95.38 107 TYR A N 1
ATOM 817 C CA . TYR A 1 107 ? 9.719 27.031 11.195 1 95.38 107 TYR A CA 1
ATOM 818 C C . TYR A 1 107 ? 8.734 27.078 12.352 1 95.38 107 TYR A C 1
ATOM 820 O O . TYR A 1 107 ? 7.816 27.906 12.352 1 95.38 107 TYR A O 1
ATOM 828 N N . GLN A 1 108 ? 8.969 26.25 13.328 1 94.62 108 GLN A N 1
ATOM 829 C CA . GLN A 1 108 ? 8.102 26.188 14.5 1 94.62 108 GLN A CA 1
ATOM 830 C C . GLN A 1 108 ? 8.102 27.5 15.266 1 94.62 108 GLN A C 1
ATOM 832 O O . GLN A 1 108 ? 7.059 27.953 15.742 1 94.62 108 GLN A O 1
ATOM 837 N N . ARG A 1 109 ? 9.211 28.094 15.383 1 94.25 109 ARG A N 1
ATOM 838 C CA . ARG A 1 109 ? 9.312 29.375 16.094 1 94.25 109 ARG A CA 1
ATOM 839 C C . ARG A 1 109 ? 8.523 30.453 15.367 1 94.25 109 ARG A C 1
ATOM 841 O O . ARG A 1 109 ? 7.82 31.25 16.016 1 94.25 109 ARG A O 1
ATOM 848 N N . HIS A 1 110 ? 8.688 30.5 14.062 1 96.62 110 HIS A N 1
ATOM 849 C CA . HIS A 1 110 ? 7.93 31.484 13.289 1 96.62 110 HIS A CA 1
ATOM 850 C C . HIS A 1 110 ? 6.43 31.281 13.461 1 96.62 110 HIS A C 1
ATOM 852 O O . HIS A 1 110 ? 5.684 32.25 13.617 1 96.62 110 HIS A O 1
ATOM 858 N N . LEU A 1 111 ? 6.004 30.031 13.469 1 97.81 111 LEU A N 1
ATOM 859 C CA . LEU A 1 111 ? 4.586 29.75 13.641 1 97.81 111 LEU A CA 1
ATOM 860 C C . LEU A 1 111 ? 4.121 30.125 15.047 1 97.81 111 LEU A C 1
ATOM 862 O O . LEU A 1 111 ? 3.043 30.703 15.211 1 97.81 111 LEU A O 1
ATOM 866 N N . TYR A 1 112 ? 4.926 29.797 16.016 1 96.88 112 TYR A N 1
ATOM 867 C CA . TYR A 1 112 ? 4.605 30.125 17.391 1 96.88 112 TYR A CA 1
ATOM 868 C C . TYR A 1 112 ? 4.445 31.625 17.578 1 96.88 112 TYR A C 1
ATOM 870 O O . TYR A 1 112 ? 3.457 32.094 18.141 1 96.88 112 TYR A O 1
ATOM 878 N N . ASP A 1 113 ? 5.406 32.375 17.078 1 97.44 113 ASP A N 1
ATOM 879 C CA . ASP A 1 113 ? 5.367 33.844 17.203 1 97.44 113 ASP A CA 1
ATOM 880 C C . ASP A 1 113 ? 4.125 34.406 16.531 1 97.44 113 ASP A C 1
ATOM 882 O O . ASP A 1 113 ? 3.463 35.312 17.078 1 97.44 113 ASP A O 1
ATOM 886 N N . ALA A 1 114 ? 3.854 33.906 15.359 1 98.44 114 ALA A N 1
ATOM 887 C CA . ALA A 1 114 ? 2.682 34.375 14.625 1 98.44 114 ALA A CA 1
ATOM 888 C C . ALA A 1 114 ? 1.396 34.062 15.391 1 98.44 114 ALA A C 1
ATOM 890 O O . ALA A 1 114 ? 0.465 34.875 15.391 1 98.44 114 ALA A O 1
ATOM 891 N N . MET A 1 115 ? 1.353 32.938 15.984 1 98.12 115 MET A N 1
ATOM 892 C CA . MET A 1 115 ? 0.185 32.531 16.75 1 98.12 115 MET A CA 1
ATOM 893 C C . MET A 1 115 ? -0.034 33.469 17.938 1 98.12 115 MET A C 1
ATOM 895 O O . MET A 1 115 ? -1.16 33.875 18.203 1 98.12 115 MET A O 1
ATOM 899 N N . ILE A 1 116 ? 1.008 33.812 18.625 1 98 116 ILE A N 1
ATOM 900 C CA . ILE A 1 116 ? 0.938 34.719 19.766 1 98 116 ILE A CA 1
ATOM 901 C C . ILE A 1 116 ? 0.494 36.094 19.312 1 98 116 ILE A C 1
ATOM 903 O O . ILE A 1 116 ? -0.365 36.719 19.938 1 98 116 ILE A O 1
ATOM 907 N N . GLU A 1 117 ? 1.057 36.5 18.234 1 98.38 117 GLU A N 1
ATOM 908 C CA . GLU A 1 117 ? 0.717 37.812 17.672 1 98.38 117 GLU A CA 1
ATOM 909 C C . GLU A 1 117 ? -0.753 37.875 17.266 1 98.38 117 GLU A C 1
ATOM 911 O O . GLU A 1 117 ? -1.386 38.938 17.359 1 98.38 117 GLU A O 1
ATOM 916 N N . ALA A 1 118 ? -1.287 36.75 16.844 1 98.44 118 ALA A N 1
ATOM 917 C CA . ALA A 1 118 ? -2.682 36.688 16.422 1 98.44 118 ALA A CA 1
ATOM 918 C C . ALA A 1 118 ? -3.623 36.688 17.625 1 98.44 118 ALA A C 1
ATOM 920 O O . ALA A 1 118 ? -4.836 36.844 17.469 1 98.44 118 ALA A O 1
ATOM 921 N N . GLY A 1 119 ? -3.043 36.375 18.844 1 98.31 119 GLY A N 1
ATOM 922 C CA . GLY A 1 119 ? -3.84 36.5 20.047 1 98.31 119 GLY A CA 1
ATOM 923 C C . GLY A 1 119 ? -4.168 35.156 20.656 1 98.31 119 GLY A C 1
ATOM 924 O O . GLY A 1 119 ? -4.883 35.062 21.656 1 98.31 119 GLY A O 1
ATOM 925 N N . ALA A 1 120 ? -3.646 34.031 20.094 1 98.69 120 ALA A N 1
ATOM 926 C CA . ALA A 1 120 ? -3.881 32.688 20.672 1 98.69 120 ALA A CA 1
ATOM 927 C C . ALA A 1 120 ? -2.986 32.438 21.875 1 98.69 120 ALA A C 1
ATOM 929 O O . ALA A 1 120 ? -2.016 33.188 22.094 1 98.69 120 ALA A O 1
ATOM 930 N N . LYS A 1 121 ? -3.352 31.484 22.656 1 98.5 121 LYS A N 1
ATOM 931 C CA . LYS A 1 121 ? -2.611 31.141 23.875 1 98.5 121 LYS A CA 1
ATOM 932 C C . LYS A 1 121 ? -2.084 29.703 23.797 1 98.5 121 LYS A C 1
ATOM 934 O O . LYS A 1 121 ? -2.686 28.844 23.141 1 98.5 121 LYS A O 1
ATOM 939 N N . LEU A 1 122 ? -0.952 29.516 24.453 1 98.12 122 LEU A N 1
ATOM 940 C CA . LEU A 1 122 ? -0.353 28.188 24.547 1 98.12 122 LEU A CA 1
ATOM 941 C C . LEU A 1 122 ? -0.186 27.781 26.016 1 98.12 122 LEU A C 1
ATOM 943 O O . LEU A 1 122 ? 0.357 28.547 26.812 1 98.12 122 LEU A O 1
ATOM 947 N N . ARG A 1 123 ? -0.763 26.719 26.312 1 97.94 123 ARG A N 1
ATOM 948 C CA . ARG A 1 123 ? -0.542 26.109 27.625 1 97.94 123 ARG A CA 1
ATOM 949 C C . ARG A 1 123 ? 0.311 24.844 27.5 1 97.94 123 ARG A C 1
ATOM 951 O O . ARG A 1 123 ? -0.121 23.859 26.922 1 97.94 123 ARG A O 1
ATOM 958 N N . LEU A 1 124 ? 1.503 24.828 28.062 1 96.75 124 LEU A N 1
ATOM 959 C CA . LEU A 1 124 ? 2.41 23.688 28.094 1 96.75 124 LEU A CA 1
ATOM 960 C C . LEU A 1 124 ? 2.121 22.781 29.281 1 96.75 124 LEU A C 1
ATOM 962 O O . LEU A 1 124 ? 1.312 23.125 30.141 1 96.75 124 LEU A O 1
ATOM 966 N N . ASN A 1 125 ? 2.695 21.625 29.281 1 95.94 125 ASN A N 1
ATOM 967 C CA . ASN A 1 125 ? 2.465 20.641 30.344 1 95.94 125 ASN A CA 1
ATOM 968 C C . ASN A 1 125 ? 0.977 20.375 30.547 1 95.94 125 ASN A C 1
ATOM 970 O O . ASN A 1 125 ? 0.503 20.297 31.672 1 95.94 125 ASN A O 1
ATOM 974 N N . ALA A 1 126 ? 0.274 20.406 29.438 1 97 126 ALA A N 1
ATOM 975 C CA . ALA A 1 126 ? -1.174 20.219 29.453 1 97 126 ALA A CA 1
ATOM 976 C C . ALA A 1 126 ? -1.572 19 28.609 1 97 126 ALA A C 1
ATOM 978 O O . ALA A 1 126 ? -2.186 19.156 27.547 1 97 126 ALA A O 1
ATOM 979 N N . ARG A 1 127 ? -1.356 17.844 29.234 1 95.12 127 ARG A N 1
ATOM 980 C CA . ARG A 1 127 ? -1.686 16.609 28.547 1 95.12 127 ARG A CA 1
ATOM 981 C C . ARG A 1 127 ? -3.182 16.328 28.609 1 95.12 127 ARG A C 1
ATOM 983 O O . ARG A 1 127 ? -3.746 16.203 29.703 1 95.12 127 ARG A O 1
ATOM 990 N N . VAL A 1 128 ? -3.787 16.234 27.484 1 97.31 128 VAL A N 1
ATOM 991 C CA . VAL A 1 128 ? -5.207 15.898 27.422 1 97.31 128 VAL A CA 1
ATOM 992 C C . VAL A 1 128 ? -5.395 14.391 27.469 1 97.31 128 VAL A C 1
ATOM 994 O O . VAL A 1 128 ? -4.727 13.648 26.75 1 97.31 128 VAL A O 1
ATOM 997 N N . GLU A 1 129 ? -6.328 13.977 28.25 1 95.38 129 GLU A N 1
ATOM 998 C CA . GLU A 1 129 ? -6.551 12.547 28.453 1 95.38 129 GLU A CA 1
ATOM 999 C C . GLU A 1 129 ? -7.805 12.07 27.734 1 95.38 129 GLU A C 1
ATOM 1001 O O . GLU A 1 129 ? -7.84 10.961 27.203 1 95.38 129 GLU A O 1
ATOM 1006 N N . THR A 1 130 ? -8.789 12.852 27.797 1 95.38 130 THR A N 1
ATOM 1007 C CA . THR A 1 130 ? -10.047 12.469 27.156 1 95.38 130 THR A CA 1
ATOM 1008 C C . THR A 1 130 ? -10.734 13.68 26.547 1 95.38 130 THR A C 1
ATOM 1010 O O . THR A 1 130 ? -10.414 14.82 26.875 1 95.38 130 THR A O 1
ATOM 1013 N N . VAL A 1 131 ? -11.609 13.414 25.641 1 96.75 131 VAL A N 1
ATOM 1014 C CA . VAL A 1 131 ? -12.422 14.438 24.984 1 96.75 131 VAL A CA 1
ATOM 1015 C C . VAL A 1 131 ? -13.891 14.023 25.016 1 96.75 131 VAL A C 1
ATOM 1017 O O . VAL A 1 131 ? -14.211 12.844 24.859 1 96.75 131 VAL A O 1
ATOM 1020 N N . ASN A 1 132 ? -14.742 14.922 25.359 1 95.81 132 ASN A N 1
ATOM 1021 C CA . ASN A 1 132 ? -16.188 14.727 25.344 1 95.81 132 ASN A CA 1
ATOM 1022 C C . ASN A 1 132 ? -16.844 15.531 24.219 1 95.81 132 ASN A C 1
ATOM 1024 O O . ASN A 1 132 ? -16.859 16.766 24.266 1 95.81 132 ASN A O 1
ATOM 1028 N N . GLU A 1 133 ? -17.469 14.883 23.266 1 93.56 133 GLU A N 1
ATOM 1029 C CA . GLU A 1 133 ? -18.031 15.602 22.125 1 93.56 133 GLU A CA 1
ATOM 1030 C C . GLU A 1 133 ? -19.453 16.078 22.422 1 93.56 133 GLU A C 1
ATOM 1032 O O . GLU A 1 133 ? -19.953 17 21.766 1 93.56 133 GLU A O 1
ATOM 1037 N N . GLN A 1 134 ? -20.203 15.461 23.359 1 93.12 134 GLN A N 1
ATOM 1038 C CA . GLN A 1 134 ? -21.562 15.844 23.672 1 93.12 134 GLN A CA 1
ATOM 1039 C C . GLN A 1 134 ? -21.609 17.188 24.391 1 93.12 134 GLN A C 1
ATOM 1041 O O . GLN A 1 134 ? -22.5 18 24.125 1 93.12 134 GLN A O 1
ATOM 1046 N N . GLU A 1 135 ? -20.781 17.312 25.359 1 94.06 135 GLU A N 1
ATOM 1047 C CA . GLU A 1 135 ? -20.438 18.594 25.969 1 94.06 135 GLU A CA 1
ATOM 1048 C C . GLU A 1 135 ? -18.984 18.984 25.656 1 94.06 135 GLU A C 1
ATOM 1050 O O . GLU A 1 135 ? -18.094 18.734 26.469 1 94.06 135 GLU A O 1
ATOM 1055 N N . PRO A 1 136 ? -18.828 19.547 24.562 1 95.44 136 PRO A N 1
ATOM 1056 C CA . PRO A 1 136 ? -17.469 19.703 24.062 1 95.44 136 PRO A CA 1
ATOM 1057 C C . PRO A 1 136 ? -16.5 20.203 25.125 1 95.44 136 PRO A C 1
ATOM 1059 O O . PRO A 1 136 ? -16.625 21.344 25.594 1 95.44 136 PRO A O 1
ATOM 1062 N N . SER A 1 137 ? -15.648 19.328 25.547 1 97.94 137 SER A N 1
ATOM 1063 C CA . SER A 1 137 ? -14.664 19.594 26.594 1 97.94 137 SER A CA 1
ATOM 1064 C C . SER A 1 137 ? -13.5 18.609 26.531 1 97.94 137 SER A C 1
ATOM 1066 O O . SER A 1 137 ? -13.594 17.594 25.844 1 97.94 137 SER A O 1
ATOM 1068 N N . VAL A 1 138 ? -12.414 18.984 27.125 1 98.12 138 VAL A N 1
ATOM 1069 C CA . VAL A 1 138 ? -11.266 18.094 27.266 1 98.12 138 VAL A CA 1
ATOM 1070 C C . VAL A 1 138 ? -10.867 17.969 28.734 1 98.12 138 VAL A C 1
ATOM 1072 O O . VAL A 1 138 ? -11.008 18.938 29.5 1 98.12 138 VAL A O 1
ATOM 1075 N N . ALA A 1 139 ? -10.43 16.828 29.094 1 98 139 A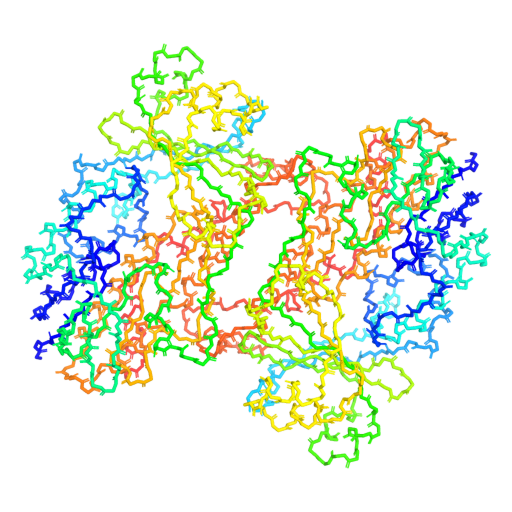LA A N 1
ATOM 1076 C CA . ALA A 1 139 ? -9.898 16.609 30.438 1 98 139 ALA A CA 1
ATOM 1077 C C . ALA A 1 139 ? -8.383 16.438 30.406 1 98 139 ALA A C 1
ATOM 1079 O O . ALA A 1 139 ? -7.852 15.672 29.609 1 98 139 ALA A O 1
ATOM 1080 N N . LEU A 1 140 ? -7.734 17.219 31.234 1 97.56 140 LEU A N 1
ATOM 1081 C CA . LEU A 1 140 ? -6.285 17.094 31.375 1 97.56 140 LEU A CA 1
ATOM 1082 C C . LEU A 1 140 ? -5.926 16 32.375 1 97.56 140 LEU A C 1
ATOM 1084 O O . LEU A 1 140 ? -6.75 15.617 33.188 1 97.56 140 LEU A O 1
ATOM 1088 N N . VAL A 1 141 ? -4.652 15.523 32.125 1 94.62 141 VAL A N 1
ATOM 1089 C CA . VAL A 1 141 ? -4.117 14.664 33.156 1 94.62 141 VAL A CA 1
ATOM 1090 C C . VAL A 1 141 ? -4.098 15.422 34.5 1 94.62 141 VAL A C 1
ATOM 1092 O O . VAL A 1 141 ? -3.633 16.562 34.562 1 94.62 141 VAL A O 1
ATOM 1095 N N . GLY A 1 142 ? -4.691 15.023 35.562 1 93.06 142 GLY A N 1
ATOM 1096 C CA . GLY A 1 142 ? -4.824 15.703 36.844 1 93.06 142 GLY A CA 1
ATOM 1097 C C . GLY A 1 142 ? -6.258 16.078 37.156 1 93.06 142 GLY A C 1
ATOM 1098 O O . GLY A 1 142 ? -6.562 16.469 38.281 1 93.06 142 GLY A O 1
ATOM 1099 N N . GLY A 1 143 ? -7.102 16.094 36.062 1 94.12 143 GLY A N 1
ATOM 1100 C CA . GLY A 1 143 ? -8.523 16.156 36.375 1 94.12 143 GLY A CA 1
ATOM 1101 C C . GLY A 1 143 ? -9.164 17.453 35.938 1 94.12 143 GLY A C 1
ATOM 1102 O O . GLY A 1 143 ? -10.398 17.578 35.906 1 94.12 143 GLY A O 1
ATOM 1103 N N . GLU A 1 144 ? -8.352 18.5 35.531 1 97.62 144 GLU A N 1
ATOM 1104 C CA . GLU A 1 144 ? -8.922 19.75 35.062 1 97.62 144 GLU A CA 1
ATOM 1105 C C . GLU A 1 144 ? -9.719 19.562 33.781 1 97.62 144 GLU A C 1
ATOM 1107 O O . GLU A 1 144 ? -9.25 18.891 32.844 1 97.62 144 GLU A O 1
ATOM 1112 N N . VAL A 1 145 ? -10.898 20.078 33.75 1 98.31 145 VAL A N 1
ATOM 1113 C CA . VAL A 1 145 ? -11.75 19.984 32.562 1 98.31 145 VAL A CA 1
ATOM 1114 C C . VAL A 1 145 ? -11.922 21.375 31.953 1 98.31 145 VAL A C 1
ATOM 1116 O O . VAL A 1 145 ? -12.227 22.344 32.656 1 98.31 145 VAL A O 1
ATOM 1119 N N . LEU A 1 146 ? -11.688 21.516 30.688 1 98.5 146 LEU A N 1
ATOM 1120 C CA . LEU A 1 146 ? -11.844 22.75 29.938 1 98.5 146 LEU A CA 1
ATOM 1121 C C . LEU A 1 146 ? -12.938 22.625 28.891 1 98.5 146 LEU A C 1
ATOM 1123 O O . LEU A 1 146 ? -12.93 21.672 28.094 1 98.5 146 LEU A O 1
ATOM 1127 N N . THR A 1 147 ? -13.883 23.547 28.891 1 98.12 147 THR A N 1
ATOM 1128 C CA . THR A 1 147 ? -14.984 23.531 27.938 1 98.12 147 THR A CA 1
ATOM 1129 C C . THR A 1 147 ? -14.68 24.438 26.734 1 98.12 147 THR A C 1
ATOM 1131 O O . THR A 1 147 ? -13.898 25.375 26.844 1 98.12 147 THR A O 1
ATOM 1134 N N . ALA A 1 148 ? -15.273 24.156 25.609 1 98.19 148 ALA A N 1
ATOM 1135 C CA . ALA A 1 148 ? -15.102 24.922 24.391 1 98.19 148 ALA A CA 1
ATOM 1136 C C . ALA A 1 148 ? -16.297 24.766 23.453 1 98.19 148 ALA A C 1
ATOM 1138 O O . ALA A 1 148 ? -17.156 23.906 23.688 1 98.19 148 ALA A O 1
ATOM 1139 N N . ASP A 1 149 ? -16.438 25.656 22.531 1 98.06 149 ASP A N 1
ATOM 1140 C CA . ASP A 1 149 ? -17.422 25.484 21.469 1 98.06 149 ASP A CA 1
ATOM 1141 C C . ASP A 1 149 ? -16.938 24.469 20.422 1 98.06 149 ASP A C 1
ATOM 1143 O O . ASP A 1 149 ? -17.75 23.781 19.797 1 98.06 149 ASP A O 1
ATOM 1147 N N . LEU A 1 150 ? -15.633 24.438 20.25 1 98.31 150 LEU A N 1
ATOM 1148 C CA . LEU A 1 150 ? -14.969 23.578 19.281 1 98.31 150 LEU A CA 1
ATOM 1149 C C . LEU A 1 150 ? -13.664 23.016 19.828 1 98.31 150 LEU A C 1
ATOM 1151 O O . LEU A 1 150 ? -12.867 23.766 20.406 1 98.31 150 LEU A O 1
ATOM 1155 N N . VAL A 1 151 ? -13.477 21.734 19.688 1 98.62 151 VAL A N 1
ATOM 1156 C CA . VAL A 1 151 ? -12.219 21.094 20.031 1 98.62 151 VAL A CA 1
ATOM 1157 C C . VAL A 1 151 ? -11.555 20.547 18.781 1 98.62 151 VAL A C 1
ATOM 1159 O O . VAL A 1 151 ? -12.188 19.859 17.984 1 98.62 151 VAL A O 1
ATOM 1162 N N . VAL A 1 152 ? -10.297 20.906 18.562 1 98.62 152 VAL A N 1
ATOM 1163 C CA . VAL A 1 152 ? -9.5 20.391 17.453 1 98.62 152 VAL A CA 1
ATOM 1164 C C . VAL A 1 152 ? -8.438 19.438 17.969 1 98.62 152 VAL A C 1
ATOM 1166 O O . VAL A 1 152 ? -7.586 19.812 18.781 1 98.62 152 VAL A O 1
ATOM 1169 N N . LEU A 1 153 ? -8.508 18.234 17.547 1 98.19 153 LEU A N 1
ATOM 1170 C CA . LEU A 1 153 ? -7.516 17.234 17.938 1 98.19 153 LEU A CA 1
ATOM 1171 C C . LEU A 1 153 ? -6.375 17.188 16.922 1 98.19 153 LEU A C 1
ATOM 1173 O O . LEU A 1 153 ? -6.52 16.594 15.852 1 98.19 153 LEU A O 1
ATOM 1177 N N . SER A 1 154 ? -5.246 17.703 17.25 1 97.38 154 SER A N 1
ATOM 1178 C CA . SER A 1 154 ? -4.035 17.734 16.438 1 97.38 154 SER A CA 1
ATOM 1179 C C . SER A 1 154 ? -2.822 17.25 17.234 1 97.38 154 SER A C 1
ATOM 1181 O O . SER A 1 154 ? -1.74 17.828 17.125 1 97.38 154 SER A O 1
ATOM 1183 N N . ASP A 1 155 ? -3.01 16.219 17.984 1 94.19 155 ASP A N 1
ATOM 1184 C CA . ASP A 1 155 ? -1.991 15.766 18.922 1 94.19 155 ASP A CA 1
ATOM 1185 C C . ASP A 1 155 ? -1.083 14.719 18.281 1 94.19 155 ASP A C 1
ATOM 1187 O O . ASP A 1 155 ? -0.372 13.992 18.984 1 94.19 155 ASP A O 1
ATOM 1191 N N . GLY A 1 156 ? -1.177 14.602 17.016 1 89.25 156 GLY A N 1
ATOM 1192 C CA . GLY A 1 156 ? -0.218 13.758 16.312 1 89.25 156 GLY A CA 1
ATOM 1193 C C . GLY A 1 156 ? -0.657 12.312 16.203 1 89.25 156 GLY A C 1
ATOM 1194 O O . GLY A 1 156 ? -1.814 11.984 16.484 1 89.25 156 GLY A O 1
ATOM 1195 N N . ARG A 1 157 ? 0.2 11.477 15.789 1 71.81 157 ARG A N 1
ATOM 1196 C CA . ARG A 1 157 ? -0.128 10.125 15.352 1 71.81 157 ARG A CA 1
ATOM 1197 C C . ARG A 1 157 ? -0.136 9.148 16.531 1 71.81 157 ARG A C 1
ATOM 1199 O O . ARG A 1 157 ? -0.769 8.094 16.469 1 71.81 157 ARG A O 1
ATOM 1206 N N . HIS A 1 158 ? 0.475 9.5 17.516 1 67.38 158 HIS A N 1
ATOM 1207 C CA . HIS A 1 158 ? 0.728 8.484 18.547 1 67.38 158 HIS A CA 1
ATOM 1208 C C . HIS A 1 158 ? -0.431 8.398 19.531 1 67.38 158 HIS A C 1
ATOM 1210 O O . HIS A 1 158 ? -0.565 7.402 20.25 1 67.38 158 HIS A O 1
ATOM 1216 N N . GLN A 1 159 ? -1.063 9.375 19.516 1 66.38 159 GLN A N 1
ATOM 1217 C CA . GLN A 1 159 ? -2.143 9.383 20.5 1 66.38 159 GLN A CA 1
ATOM 1218 C C . GLN A 1 159 ? -3.447 8.883 19.891 1 66.38 159 GLN A C 1
ATOM 1220 O O . GLN A 1 159 ? -4.285 9.68 19.469 1 66.38 159 GLN A O 1
ATOM 1225 N N . ILE A 1 160 ? -3.621 7.652 20.016 1 79.5 160 ILE A N 1
ATOM 1226 C CA . ILE A 1 160 ? -4.77 6.984 19.406 1 79.5 160 ILE A CA 1
ATOM 1227 C C . ILE A 1 160 ? -5.988 7.125 20.312 1 79.5 160 ILE A C 1
ATOM 1229 O O . ILE A 1 160 ? -7.129 7.039 19.844 1 79.5 160 ILE A O 1
ATOM 1233 N N . ARG A 1 161 ? -5.73 7.469 21.531 1 87.12 161 ARG A N 1
ATOM 1234 C CA . ARG A 1 161 ? -6.809 7.461 22.516 1 87.12 161 ARG A CA 1
ATOM 1235 C C . ARG A 1 161 ? -7.867 8.508 22.172 1 87.12 161 ARG A C 1
ATOM 1237 O O . ARG A 1 161 ? -9.062 8.203 22.156 1 87.12 161 ARG A O 1
ATOM 1244 N N . LEU A 1 162 ? -7.453 9.672 21.922 1 93.88 162 LEU A N 1
ATOM 1245 C CA . LEU A 1 162 ? -8.406 10.742 21.641 1 93.88 162 LEU A CA 1
ATOM 1246 C C . LEU A 1 162 ? -9.148 10.484 20.344 1 93.88 162 LEU A C 1
ATOM 1248 O O . LEU A 1 162 ? -10.344 10.766 20.234 1 93.88 162 LEU A O 1
ATOM 1252 N N . ARG A 1 163 ? -8.422 9.992 19.344 1 93.19 163 ARG A N 1
ATOM 1253 C CA . ARG A 1 163 ? -9.062 9.617 18.094 1 93.19 163 ARG A CA 1
ATOM 1254 C C . ARG A 1 163 ? -10.141 8.555 18.328 1 93.19 163 ARG A C 1
ATOM 1256 O O . ARG A 1 163 ? -11.219 8.625 17.734 1 93.19 163 ARG A O 1
ATOM 1263 N N . ASN A 1 164 ? -9.828 7.633 19.219 1 91.19 164 ASN A N 1
ATOM 1264 C CA . ASN A 1 164 ? -10.758 6.555 19.531 1 91.19 164 ASN A CA 1
ATOM 1265 C C . ASN A 1 164 ? -11.992 7.074 20.266 1 91.19 164 ASN A C 1
ATOM 1267 O O . ASN A 1 164 ? -13.07 6.488 20.172 1 91.19 164 ASN A O 1
ATOM 1271 N N . ASP A 1 165 ? -11.82 8.141 21.031 1 92.19 165 ASP A N 1
ATOM 1272 C CA . ASP A 1 165 ? -12.969 8.766 21.688 1 92.19 165 ASP A CA 1
ATOM 1273 C C . ASP A 1 165 ? -13.977 9.281 20.656 1 92.19 165 ASP A C 1
ATOM 1275 O O . ASP A 1 165 ? -15.18 9.312 20.922 1 92.19 165 ASP A O 1
ATOM 1279 N N . ILE A 1 166 ? -13.438 9.625 19.516 1 92.69 166 ILE A N 1
ATOM 1280 C CA . ILE A 1 166 ? -14.273 10.25 18.5 1 92.69 166 ILE A CA 1
ATOM 1281 C C . ILE A 1 166 ? -14.789 9.195 17.516 1 92.69 166 ILE A C 1
ATOM 1283 O O . ILE A 1 166 ? -15.867 9.344 16.953 1 92.69 166 ILE A O 1
ATOM 1287 N N . ILE A 1 167 ? -14 8.188 17.328 1 92.56 167 ILE A N 1
ATOM 1288 C CA . ILE A 1 167 ? -14.352 7.082 16.438 1 92.56 167 ILE A CA 1
ATOM 1289 C C . ILE A 1 167 ? -14.273 5.762 17.203 1 92.56 167 ILE A C 1
ATOM 1291 O O . ILE A 1 167 ? -13.453 4.898 16.875 1 92.56 167 ILE A O 1
ATOM 1295 N N . PRO A 1 168 ? -15.148 5.551 18.109 1 89.88 168 PRO A N 1
ATOM 1296 C CA . PRO A 1 168 ? -15.07 4.355 18.953 1 89.88 168 PRO A CA 1
ATOM 1297 C C . PRO A 1 168 ? -15.469 3.084 18.203 1 89.88 168 PRO A C 1
ATOM 1299 O O . PRO A 1 168 ? -15.156 1.977 18.641 1 89.88 168 PRO A O 1
ATOM 1302 N N . GLU A 1 169 ? -16.078 3.246 17.094 1 85.75 169 GLU A N 1
ATOM 1303 C CA . GLU A 1 169 ? -16.656 2.096 16.406 1 85.75 169 GLU A CA 1
ATOM 1304 C C . GLU A 1 169 ? -15.633 1.408 15.508 1 85.75 169 GLU A C 1
ATOM 1306 O O . GLU A 1 169 ? -15.883 0.327 14.977 1 85.75 169 GLU A O 1
ATOM 1311 N N . GLU A 1 170 ? -14.484 1.993 15.336 1 84.81 170 GLU A N 1
ATOM 1312 C CA . GLU A 1 170 ? -13.477 1.439 14.438 1 84.81 170 GLU A CA 1
ATOM 1313 C C . GLU A 1 170 ? -12.109 1.378 15.117 1 84.81 170 GLU A C 1
ATOM 1315 O O . GLU A 1 170 ? -11.812 2.191 15.992 1 84.81 170 GLU A O 1
ATOM 1320 N N . ASN A 1 171 ? -11.312 0.451 14.68 1 82.06 171 ASN A N 1
ATOM 1321 C CA . ASN A 1 171 ? -9.898 0.44 15.055 1 82.06 171 ASN A CA 1
ATOM 1322 C C . ASN A 1 171 ? -9.094 1.455 14.25 1 82.06 171 ASN A C 1
ATOM 1324 O O . ASN A 1 171 ? -8.922 1.295 13.039 1 82.06 171 ASN A O 1
ATOM 1328 N N . THR A 1 172 ? -8.594 2.434 14.938 1 87.19 172 THR A N 1
ATOM 1329 C CA . THR A 1 172 ? -7.906 3.514 14.242 1 87.19 172 THR A CA 1
ATOM 1330 C C . THR A 1 172 ? -6.398 3.443 14.484 1 87.19 172 THR A C 1
ATOM 1332 O O . THR A 1 172 ? -5.691 4.441 14.312 1 87.19 172 THR A O 1
ATOM 1335 N N . SER A 1 173 ? -5.898 2.271 14.891 1 85.12 173 SER A N 1
ATOM 1336 C CA . SER A 1 173 ? -4.473 2.1 15.141 1 85.12 173 SER A CA 1
ATOM 1337 C C . SER A 1 173 ? -3.656 2.33 13.875 1 85.12 173 SER A C 1
ATOM 1339 O O . SER A 1 173 ? -4.145 2.107 12.766 1 85.12 173 SER A O 1
ATOM 1341 N N . MET A 1 174 ? -2.455 2.676 14.086 1 87.38 174 MET A N 1
ATOM 1342 C CA . MET A 1 174 ? -1.575 2.973 12.953 1 87.38 174 MET A CA 1
ATOM 1343 C C . MET A 1 174 ? -1.246 1.705 12.172 1 87.38 174 MET A C 1
ATOM 1345 O O . MET A 1 174 ? -1.116 0.627 12.758 1 87.38 174 MET A O 1
ATOM 1349 N N . ASN A 1 175 ? -1.104 1.871 10.906 1 85.44 175 ASN A N 1
ATOM 1350 C CA . ASN A 1 175 ? -0.523 0.835 10.055 1 85.44 175 ASN A CA 1
ATOM 1351 C C . ASN A 1 175 ? 0.999 0.936 10.008 1 85.44 175 ASN A C 1
ATOM 1353 O O . ASN A 1 175 ? 1.545 1.892 9.461 1 85.44 175 ASN A O 1
ATOM 1357 N N . LEU A 1 176 ? 1.662 -0.077 10.523 1 84.19 176 LEU A N 1
ATOM 1358 C CA . LEU A 1 176 ? 3.121 -0.053 10.539 1 84.19 176 LEU A CA 1
ATOM 1359 C C . LEU A 1 176 ? 3.684 -0.385 9.156 1 84.19 176 LEU A C 1
ATOM 1361 O O . LEU A 1 176 ? 3.172 -1.273 8.469 1 84.19 176 LEU A O 1
ATOM 1365 N N . ASN A 1 177 ? 4.629 0.411 8.781 1 88 177 ASN A N 1
ATOM 1366 C CA . ASN A 1 177 ? 5.383 0.148 7.555 1 88 177 ASN A CA 1
ATOM 1367 C C . ASN A 1 177 ? 6.582 -0.755 7.82 1 88 177 ASN A C 1
ATOM 1369 O O . ASN A 1 177 ? 7.145 -0.741 8.914 1 88 177 ASN A O 1
ATOM 1373 N N . PRO A 1 178 ? 6.953 -1.559 6.863 1 86.31 178 PRO A N 1
ATOM 1374 C CA . PRO A 1 178 ? 8.117 -2.428 7.07 1 86.31 178 PRO A CA 1
ATOM 1375 C C . PRO A 1 178 ? 9.43 -1.657 7.102 1 86.31 178 PRO A C 1
ATOM 1377 O O . PRO A 1 178 ? 10.484 -2.234 7.391 1 86.31 178 PRO A O 1
ATOM 1380 N N . LEU A 1 179 ? 9.406 -0.435 6.883 1 91.06 179 LEU A N 1
ATOM 1381 C CA . LEU A 1 179 ? 10.617 0.376 6.816 1 91.06 179 LEU A CA 1
ATOM 1382 C C . LEU A 1 179 ? 10.727 1.29 8.031 1 91.06 179 LEU A C 1
ATOM 1384 O O . LEU A 1 179 ? 9.719 1.61 8.664 1 91.06 179 LEU A O 1
ATOM 1388 N N . SER A 1 180 ? 11.938 1.636 8.344 1 92.75 180 SER A N 1
ATOM 1389 C CA . SER A 1 180 ? 12.328 2.658 9.305 1 92.75 180 SER A CA 1
ATOM 1390 C C . SER A 1 180 ? 13.195 3.732 8.656 1 92.75 180 SER A C 1
ATOM 1392 O O . SER A 1 180 ? 13.539 3.631 7.477 1 92.75 180 SER A O 1
ATOM 1394 N N . ALA A 1 181 ? 13.5 4.738 9.406 1 93.88 181 ALA A N 1
ATOM 1395 C CA . ALA A 1 181 ? 14.344 5.801 8.859 1 93.88 181 ALA A CA 1
ATOM 1396 C C . ALA A 1 181 ? 15.297 6.34 9.922 1 93.88 181 ALA A C 1
ATOM 1398 O O . ALA A 1 181 ? 14.914 6.516 11.086 1 93.88 181 ALA A O 1
ATOM 1399 N N . PHE A 1 182 ? 16.547 6.504 9.562 1 94.5 182 PHE A N 1
ATOM 1400 C CA . PHE A 1 182 ? 17.469 7.34 10.32 1 94.5 182 PHE A CA 1
ATOM 1401 C C . PHE A 1 182 ? 17.266 8.812 10 1 94.5 182 PHE A C 1
ATOM 1403 O O . PHE A 1 182 ? 17.016 9.172 8.844 1 94.5 182 PHE A O 1
ATOM 1410 N N . ARG A 1 183 ? 17.344 9.609 10.992 1 93.81 183 ARG A N 1
ATOM 1411 C CA . ARG A 1 183 ? 17.359 11.062 10.836 1 93.81 183 ARG A CA 1
ATOM 1412 C C . ARG A 1 183 ? 18.594 11.664 11.5 1 93.81 183 ARG A C 1
ATOM 1414 O O . ARG A 1 183 ? 19.016 11.211 12.57 1 93.81 183 ARG A O 1
ATOM 1421 N N . ALA A 1 184 ? 19.141 12.617 10.789 1 95.19 184 ALA A N 1
ATOM 1422 C CA . ALA A 1 184 ? 20.344 13.258 11.281 1 95.19 184 ALA A CA 1
ATOM 1423 C C . ALA A 1 184 ? 20.609 14.578 10.57 1 95.19 184 ALA A C 1
ATOM 1425 O O . ALA A 1 184 ? 19.844 14.961 9.672 1 95.19 184 ALA A O 1
ATOM 1426 N N . TYR A 1 185 ? 21.562 15.336 11.07 1 95.5 185 TYR A N 1
ATOM 1427 C CA . TYR A 1 185 ? 22.031 16.5 10.32 1 95.5 185 TYR A CA 1
ATOM 1428 C C . TYR A 1 185 ? 23.531 16.422 10.094 1 95.5 185 TYR A C 1
ATOM 1430 O O . TYR A 1 185 ? 24.219 15.609 10.711 1 95.5 185 TYR A O 1
ATOM 1438 N N . VAL A 1 186 ? 23.984 17.141 9.117 1 97 186 VAL A N 1
ATOM 1439 C CA . VAL A 1 186 ? 25.391 17.266 8.766 1 97 186 VAL A CA 1
ATOM 1440 C C . VAL A 1 186 ? 25.75 18.719 8.539 1 97 186 VAL A C 1
ATOM 1442 O O . VAL A 1 186 ? 24.953 19.484 7.973 1 97 186 VAL A O 1
ATOM 1445 N N . HIS A 1 187 ? 26.938 19.078 9.008 1 96.69 187 HIS A N 1
ATOM 1446 C CA . HIS A 1 187 ? 27.422 20.422 8.711 1 96.69 187 HIS A CA 1
ATOM 1447 C C . HIS A 1 187 ? 27.938 20.516 7.277 1 96.69 187 HIS A C 1
ATOM 1449 O O . HIS A 1 187 ? 28.656 19.625 6.809 1 96.69 187 HIS A O 1
ATOM 1455 N N . HIS A 1 188 ? 27.531 21.609 6.684 1 96.88 188 HIS A N 1
ATOM 1456 C CA . HIS A 1 188 ? 28 21.844 5.32 1 96.88 188 HIS A CA 1
ATOM 1457 C C . HIS A 1 188 ? 29.516 21.828 5.242 1 96.88 188 HIS A C 1
ATOM 1459 O O . HIS A 1 188 ? 30.094 21.266 4.297 1 96.88 188 HIS A O 1
ATOM 1465 N N . ASP A 1 189 ? 30.188 22.328 6.203 1 97.38 189 ASP A N 1
ATOM 1466 C CA . ASP A 1 189 ? 31.641 22.406 6.223 1 97.38 189 ASP A CA 1
ATOM 1467 C C . ASP A 1 189 ? 32.25 21.016 6.23 1 97.38 189 ASP A C 1
ATOM 1469 O O . ASP A 1 189 ? 33.281 20.781 5.598 1 97.38 189 ASP A O 1
ATOM 1473 N N . ASP A 1 190 ? 31.609 20.125 6.98 1 97.88 190 ASP A N 1
ATOM 1474 C CA . ASP A 1 190 ? 32.094 18.75 7.008 1 97.88 190 ASP A CA 1
ATOM 1475 C C . ASP A 1 190 ? 32 18.109 5.633 1 97.88 190 ASP A C 1
ATOM 1477 O O . ASP A 1 190 ? 32.906 17.406 5.199 1 97.88 190 ASP A O 1
ATOM 1481 N N . LEU A 1 191 ? 30.953 18.359 4.957 1 97.69 191 LEU A N 1
ATOM 1482 C CA . LEU A 1 191 ? 30.734 17.797 3.631 1 97.69 191 LEU A CA 1
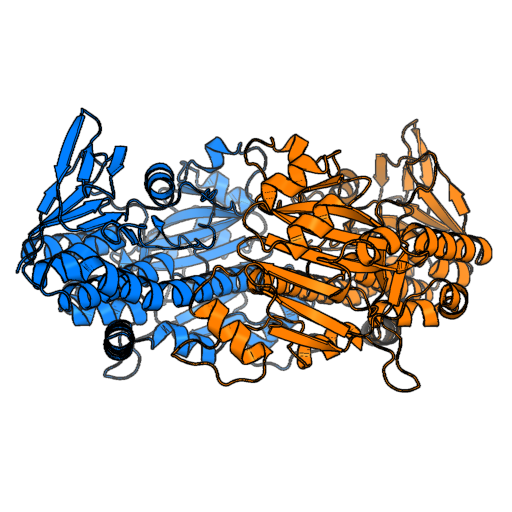ATOM 1483 C C . LEU A 1 191 ? 31.703 18.391 2.619 1 97.69 191 LEU A C 1
ATOM 1485 O O . LEU A 1 191 ? 32.188 17.672 1.738 1 97.69 191 LEU A O 1
ATOM 1489 N N . MET A 1 192 ? 32 19.688 2.777 1 97.19 192 MET A N 1
ATOM 1490 C CA . MET A 1 192 ? 32.844 20.406 1.823 1 97.19 192 MET A CA 1
ATOM 1491 C C . MET A 1 192 ? 34.344 20.094 2.068 1 97.19 192 MET A C 1
ATOM 1493 O O . MET A 1 192 ? 35.156 20.188 1.15 1 97.19 192 MET A O 1
ATOM 1497 N N . SER A 1 193 ? 34.688 19.734 3.236 1 97.56 193 SER A N 1
ATOM 1498 C CA . SER A 1 193 ? 36.062 19.438 3.574 1 97.56 193 SER A CA 1
ATOM 1499 C C . SER A 1 193 ? 36.438 18.016 3.166 1 97.56 193 SER A C 1
ATOM 1501 O O . SER A 1 193 ? 37.625 17.672 3.1 1 97.56 193 SER A O 1
ATOM 1503 N N . ASP A 1 194 ? 35.469 17.203 2.965 1 97.75 194 ASP A N 1
ATOM 1504 C CA . ASP A 1 194 ? 35.688 15.844 2.5 1 97.75 194 ASP A CA 1
ATOM 1505 C C . ASP A 1 194 ? 35.719 15.781 0.976 1 97.75 194 ASP A C 1
ATOM 1507 O O . ASP A 1 194 ? 34.719 16.031 0.31 1 97.75 194 ASP A O 1
ATOM 1511 N N . PRO A 1 195 ? 36.875 15.375 0.403 1 97.5 195 PRO A N 1
ATOM 1512 C CA . PRO A 1 195 ? 37.031 15.383 -1.056 1 97.5 195 PRO A CA 1
ATOM 1513 C C . PRO A 1 195 ? 36.031 14.438 -1.745 1 97.5 195 PRO A C 1
ATOM 1515 O O . PRO A 1 195 ? 35.719 14.633 -2.918 1 97.5 195 PRO A O 1
ATOM 1518 N N . ILE A 1 196 ? 35.531 13.5 -1.061 1 97.44 196 ILE A N 1
ATOM 1519 C CA . ILE A 1 196 ? 34.594 12.523 -1.637 1 97.44 196 ILE A CA 1
ATOM 1520 C C . ILE A 1 196 ? 33.219 13.133 -1.741 1 97.44 196 ILE A C 1
ATOM 1522 O O . ILE A 1 196 ? 32.5 12.93 -2.74 1 97.44 196 ILE A O 1
ATOM 1526 N N . THR A 1 197 ? 32.781 13.945 -0.767 1 97.81 197 THR A N 1
ATOM 1527 C CA . THR A 1 197 ? 31.406 14.469 -0.747 1 97.81 197 THR A CA 1
ATOM 1528 C C . THR A 1 197 ? 31.375 15.875 -1.336 1 97.81 197 THR A C 1
ATOM 1530 O O . THR A 1 197 ? 30.328 16.312 -1.842 1 97.81 197 THR A O 1
ATOM 1533 N N . ALA A 1 198 ? 32.406 16.672 -1.378 1 97.44 198 ALA A N 1
ATOM 1534 C CA . ALA A 1 198 ? 32.469 18.094 -1.706 1 97.44 198 ALA A CA 1
ATOM 1535 C C . ALA A 1 198 ? 31.859 18.359 -3.076 1 97.44 198 ALA A C 1
ATOM 1537 O O . ALA A 1 198 ? 31.125 19.344 -3.252 1 97.44 198 ALA A O 1
ATOM 1538 N N . PRO A 1 199 ? 32.125 17.516 -4.051 1 95.94 199 PRO A N 1
ATOM 1539 C CA . PRO A 1 199 ? 31.594 17.812 -5.379 1 95.94 199 PRO A CA 1
ATOM 1540 C C . PRO A 1 199 ? 30.062 17.844 -5.41 1 95.94 199 PRO A C 1
ATOM 1542 O O . PRO A 1 199 ? 29.469 18.547 -6.238 1 95.94 199 PRO A O 1
ATOM 1545 N N . ILE A 1 200 ? 29.406 17.156 -4.559 1 95.5 200 ILE A N 1
ATOM 1546 C CA . ILE A 1 200 ? 27.953 17.016 -4.543 1 95.5 200 ILE A CA 1
ATOM 1547 C C . ILE A 1 200 ? 27.328 18.25 -3.893 1 95.5 200 ILE A C 1
ATOM 1549 O O . ILE A 1 200 ? 26.234 18.656 -4.266 1 95.5 200 ILE A O 1
ATOM 1553 N N 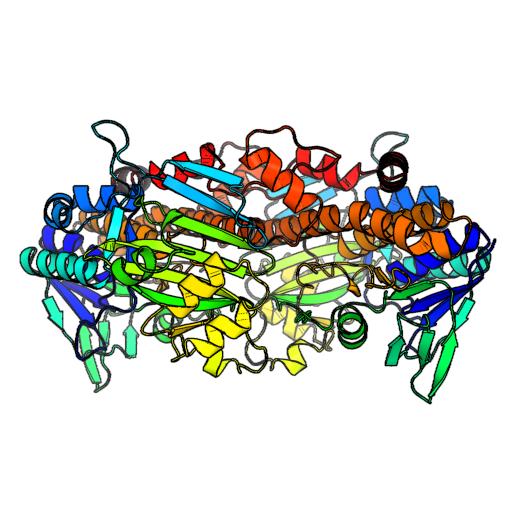. PHE A 1 201 ? 28.016 18.875 -2.986 1 95.69 201 PHE A N 1
ATOM 1554 C CA . PHE A 1 201 ? 27.375 19.859 -2.105 1 95.69 201 PHE A CA 1
ATOM 1555 C C . PHE A 1 201 ? 27.859 21.266 -2.418 1 95.69 201 PHE A C 1
ATOM 1557 O O . PHE A 1 201 ? 27.75 22.172 -1.583 1 95.69 201 PHE A O 1
ATOM 1564 N N . LYS A 1 202 ? 28.328 21.391 -3.635 1 91.56 202 LYS A N 1
ATOM 1565 C CA . LYS A 1 202 ? 28.656 22.719 -4.133 1 91.56 202 LYS A CA 1
ATOM 1566 C C . LYS A 1 202 ? 27.391 23.531 -4.438 1 91.56 202 LYS A C 1
ATOM 1568 O O . LYS A 1 202 ? 27.422 24.766 -4.41 1 91.56 202 LYS A O 1
ATOM 1573 N N . GLU A 1 203 ? 26.312 22.812 -4.684 1 86.56 203 GLU A N 1
ATOM 1574 C CA . GLU A 1 203 ? 25.016 23.438 -4.926 1 86.56 203 GLU A CA 1
ATOM 1575 C C . GLU A 1 203 ? 24.016 23.078 -3.834 1 86.56 203 GLU A C 1
ATOM 1577 O O . GLU A 1 203 ? 24.188 22.078 -3.137 1 86.56 203 GLU A O 1
ATOM 1582 N N . THR A 1 204 ? 23.031 23.953 -3.734 1 87.5 204 THR A N 1
ATOM 1583 C CA . THR A 1 204 ? 22 23.719 -2.729 1 87.5 204 THR A CA 1
ATOM 1584 C C . THR A 1 204 ? 20.891 22.844 -3.295 1 87.5 204 THR A C 1
ATOM 1586 O O . THR A 1 204 ? 19.719 23.25 -3.34 1 87.5 204 THR A O 1
ATOM 1589 N N . ALA A 1 205 ? 21.188 21.688 -3.686 1 92.69 205 ALA A N 1
ATOM 1590 C CA . ALA A 1 205 ? 20.219 20.766 -4.246 1 92.69 205 ALA A CA 1
ATOM 1591 C C . ALA A 1 205 ? 19.781 19.734 -3.201 1 92.69 205 ALA A C 1
ATOM 1593 O O . ALA A 1 205 ? 20.453 19.531 -2.195 1 92.69 205 ALA A O 1
ATOM 1594 N N . THR A 1 206 ? 18.594 19.25 -3.352 1 95.69 206 THR A N 1
ATOM 1595 C CA . THR A 1 206 ? 18.156 18.047 -2.643 1 95.69 206 THR A CA 1
ATOM 1596 C C . THR A 1 206 ? 18.641 16.797 -3.363 1 95.69 206 THR A C 1
ATOM 1598 O O . THR A 1 206 ? 18.281 16.562 -4.516 1 95.69 206 THR A O 1
ATOM 1601 N N . ASN A 1 207 ? 19.5 16.062 -2.729 1 97.5 207 ASN A N 1
ATOM 1602 C CA . ASN A 1 207 ? 20 14.836 -3.32 1 97.5 207 ASN A CA 1
ATOM 1603 C C . ASN A 1 207 ? 19.281 13.609 -2.77 1 97.5 207 ASN A C 1
ATOM 1605 O O . ASN A 1 207 ? 19.094 13.492 -1.559 1 97.5 207 ASN A O 1
ATOM 1609 N N . VAL A 1 208 ? 18.891 12.758 -3.631 1 97.75 208 VAL A N 1
ATOM 1610 C CA . VAL A 1 208 ? 18.203 11.523 -3.277 1 97.75 208 VAL A CA 1
ATOM 1611 C C . VAL A 1 208 ? 18.891 10.336 -3.928 1 97.75 208 VAL A C 1
ATOM 1613 O O . VAL A 1 208 ? 19.031 10.273 -5.152 1 97.75 208 VAL A O 1
ATOM 1616 N N . TRP A 1 209 ? 19.422 9.414 -3.18 1 98.5 209 TRP A N 1
ATOM 1617 C CA . TRP A 1 209 ? 19.938 8.148 -3.688 1 98.5 209 TRP A CA 1
ATOM 1618 C C . TRP A 1 209 ? 18.891 7.047 -3.555 1 98.5 209 TRP A C 1
ATOM 1620 O O . TRP A 1 209 ? 18.375 6.801 -2.463 1 98.5 209 TRP A O 1
ATOM 1630 N N . ALA A 1 210 ? 18.562 6.379 -4.613 1 97.5 210 ALA A N 1
ATOM 1631 C CA . ALA A 1 210 ? 17.516 5.367 -4.664 1 97.5 210 ALA A CA 1
ATOM 1632 C C . ALA A 1 210 ? 18.109 3.963 -4.727 1 97.5 210 ALA A C 1
ATOM 1634 O O . ALA A 1 210 ? 19 3.697 -5.535 1 97.5 210 ALA A O 1
ATOM 1635 N N . GLY A 1 211 ? 17.688 3.105 -3.836 1 96.5 211 GLY A N 1
ATOM 1636 C CA . GLY A 1 211 ? 18.094 1.709 -3.814 1 96.5 211 GLY A CA 1
ATOM 1637 C C . GLY A 1 211 ? 17.031 0.786 -3.256 1 96.5 211 GLY A C 1
ATOM 1638 O O . GLY A 1 211 ? 15.969 1.244 -2.811 1 96.5 211 GLY A O 1
ATOM 1639 N N . TYR A 1 212 ? 17.297 -0.475 -3.248 1 94.69 212 TYR A N 1
ATOM 1640 C CA . TYR A 1 212 ? 16.312 -1.494 -2.871 1 94.69 212 TYR A CA 1
ATOM 1641 C C . TYR A 1 212 ? 15.945 -1.376 -1.396 1 94.69 212 TYR A C 1
ATOM 1643 O O . TYR A 1 212 ? 16.797 -1.553 -0.521 1 94.69 212 TYR A O 1
ATOM 1651 N N . ASN A 1 213 ? 14.695 -1.053 -1.101 1 93.31 213 ASN A N 1
ATOM 1652 C CA . ASN A 1 213 ? 14.117 -0.916 0.232 1 93.31 213 ASN A CA 1
ATOM 1653 C C . ASN A 1 213 ? 14.867 0.117 1.066 1 93.31 213 ASN A C 1
ATOM 1655 O O . ASN A 1 213 ? 14.938 0.004 2.293 1 93.31 213 ASN A O 1
ATOM 1659 N N . ARG A 1 214 ? 15.539 1.011 0.358 1 96.44 214 ARG A N 1
ATOM 1660 C CA . ARG A 1 214 ? 16.328 2.057 0.997 1 96.44 214 ARG A CA 1
ATOM 1661 C C . ARG A 1 214 ? 16.359 3.32 0.144 1 96.44 214 ARG A C 1
ATOM 1663 O O . ARG A 1 214 ? 16.234 3.252 -1.081 1 96.44 214 ARG A O 1
ATOM 1670 N N . HIS A 1 215 ? 16.453 4.395 0.748 1 98.19 215 HIS A N 1
ATOM 1671 C CA . HIS A 1 215 ? 16.875 5.629 0.095 1 98.19 215 HIS A CA 1
ATOM 1672 C C . HIS A 1 215 ? 17.5 6.59 1.095 1 98.19 215 HIS A C 1
ATOM 1674 O O . HIS A 1 215 ? 17.328 6.438 2.307 1 98.19 215 HIS A O 1
ATOM 1680 N N . VAL A 1 216 ? 18.328 7.465 0.625 1 98.38 216 VAL A N 1
ATOM 1681 C CA . VAL A 1 216 ? 18.891 8.555 1.405 1 98.38 216 VAL A CA 1
ATOM 1682 C C . VAL A 1 216 ? 18.516 9.891 0.769 1 98.38 216 VAL A C 1
ATOM 1684 O O . VAL A 1 216 ? 18.625 10.062 -0.447 1 98.38 216 VAL A O 1
ATOM 1687 N N . ILE A 1 217 ? 18.016 10.742 1.523 1 98 217 ILE A N 1
ATOM 1688 C CA . ILE A 1 217 ? 17.734 12.094 1.069 1 98 217 ILE A CA 1
ATOM 1689 C C . ILE A 1 217 ? 18.469 13.102 1.948 1 98 217 ILE A C 1
ATOM 1691 O O . ILE A 1 217 ? 18.562 12.93 3.166 1 98 217 ILE A O 1
ATOM 1695 N N . ILE A 1 218 ? 19.094 14.062 1.378 1 97.62 218 ILE A N 1
ATOM 1696 C CA . ILE A 1 218 ? 19.812 15.109 2.09 1 97.62 218 ILE A CA 1
ATOM 1697 C C . ILE A 1 218 ? 19.578 16.453 1.401 1 97.62 218 ILE A C 1
ATOM 1699 O O . ILE A 1 218 ? 19.641 16.547 0.173 1 97.62 218 ILE A O 1
ATOM 1703 N N . TYR A 1 219 ? 19.219 17.438 2.125 1 96.56 219 TYR A N 1
ATOM 1704 C CA . TYR A 1 219 ? 18.953 18.766 1.586 1 96.56 219 TYR A CA 1
ATOM 1705 C C . TYR A 1 219 ? 19.297 19.844 2.607 1 96.56 219 TYR A C 1
ATOM 1707 O O . TYR A 1 219 ? 19.328 19.578 3.811 1 96.56 219 TYR A O 1
ATOM 1715 N N . PRO A 1 220 ? 19.562 21.031 2.123 1 95.38 220 PRO A N 1
ATOM 1716 C CA . PRO A 1 220 ? 19.906 22.125 3.047 1 95.38 220 PRO A CA 1
ATOM 1717 C C . PRO A 1 220 ? 18.688 22.625 3.832 1 95.38 220 PRO A C 1
ATOM 1719 O O . PRO A 1 220 ? 17.578 22.672 3.297 1 95.38 220 PRO A O 1
ATOM 1722 N N . CYS A 1 221 ? 18.953 23 5.109 1 93.62 221 CYS A N 1
ATOM 1723 C CA . CYS A 1 221 ? 17.828 23.484 5.906 1 93.62 221 CYS A CA 1
ATOM 1724 C C . CYS A 1 221 ? 18.203 24.766 6.625 1 93.62 221 CYS A C 1
ATOM 1726 O O . CYS A 1 221 ? 17.5 25.188 7.551 1 93.62 221 CYS A O 1
ATOM 1728 N N . GLY A 1 222 ? 19.281 25.406 6.215 1 89.75 222 GLY A N 1
ATOM 1729 C CA . GLY A 1 222 ? 19.672 26.688 6.758 1 89.75 222 GLY A CA 1
ATOM 1730 C C . GLY A 1 222 ? 20.719 26.594 7.84 1 89.75 222 GLY A C 1
ATOM 1731 O O . GLY A 1 222 ? 20.875 25.547 8.469 1 89.75 222 GLY A O 1
ATOM 1732 N N . GLY A 1 223 ? 21.531 27.656 8.008 1 88.06 223 GLY A N 1
ATOM 1733 C CA . GLY A 1 223 ? 22.547 27.734 9.039 1 88.06 223 GLY A CA 1
ATOM 1734 C C . GLY A 1 223 ? 23.734 26.812 8.781 1 88.06 223 GLY A C 1
ATOM 1735 O O . GLY A 1 223 ? 24.312 26.266 9.719 1 88.06 223 GLY A O 1
ATOM 1736 N N . GLY A 1 224 ? 23.938 26.562 7.543 1 91.56 224 GLY A N 1
ATOM 1737 C CA . GLY A 1 224 ? 25.062 25.703 7.203 1 91.56 224 GLY A CA 1
ATOM 1738 C C . GLY A 1 224 ? 24.828 24.234 7.531 1 91.56 224 GLY A C 1
ATOM 1739 O O . GLY A 1 224 ? 25.766 23.5 7.801 1 91.56 224 GLY A O 1
ATOM 1740 N N . MET A 1 225 ? 23.609 23.953 7.539 1 94 225 MET A N 1
ATOM 1741 C CA . MET A 1 225 ? 23.266 22.578 7.906 1 94 225 MET A CA 1
ATOM 1742 C C . MET A 1 225 ? 22.453 21.906 6.805 1 94 225 MET A C 1
ATOM 1744 O O . MET A 1 225 ? 21.719 22.562 6.074 1 94 225 MET A O 1
ATOM 1748 N N . TYR A 1 226 ? 22.719 20.609 6.707 1 96.31 226 TYR A N 1
ATOM 1749 C CA . TYR A 1 226 ? 21.891 19.719 5.887 1 96.31 226 TYR A CA 1
ATOM 1750 C C . TYR A 1 226 ? 21.156 18.703 6.746 1 96.31 226 TYR A C 1
ATOM 1752 O O . TYR A 1 226 ? 21.688 18.219 7.742 1 96.31 226 TYR A O 1
ATOM 1760 N N . THR A 1 227 ? 19.922 18.484 6.441 1 96.5 227 THR A N 1
ATOM 1761 C CA . THR A 1 227 ? 19.172 17.406 7.078 1 96.5 227 THR A CA 1
ATOM 1762 C C . THR A 1 227 ? 19.219 16.141 6.234 1 96.5 227 THR A C 1
ATOM 1764 O O . THR A 1 227 ? 19.25 16.219 5.004 1 96.5 227 THR A O 1
ATOM 1767 N N . LEU A 1 228 ? 19.297 15.008 6.93 1 96.88 228 LEU A N 1
ATOM 1768 C CA . LEU A 1 228 ? 19.406 13.719 6.258 1 96.88 228 LEU A CA 1
ATOM 1769 C C . LEU A 1 228 ? 18.312 12.766 6.742 1 96.88 228 LEU A C 1
ATOM 1771 O O . LEU A 1 228 ? 18.031 12.688 7.941 1 96.88 228 LEU A O 1
ATOM 1775 N N . GLY A 1 229 ? 17.609 12.164 5.797 1 96.44 229 GLY A N 1
ATOM 1776 C CA . GLY A 1 229 ? 16.781 10.992 6.031 1 96.44 229 GLY A CA 1
ATOM 1777 C C . GLY A 1 229 ? 17.266 9.758 5.293 1 96.44 229 GLY A C 1
ATOM 1778 O O . GLY A 1 229 ? 17.578 9.82 4.102 1 96.44 229 GLY A O 1
ATOM 1779 N N . ALA A 1 230 ? 17.422 8.633 6.043 1 97.5 230 ALA A N 1
ATOM 1780 C CA . ALA A 1 230 ? 17.859 7.379 5.445 1 97.5 230 ALA A CA 1
ATOM 1781 C C . ALA A 1 230 ? 16.906 6.242 5.789 1 97.5 230 ALA A C 1
ATOM 1783 O O . ALA A 1 230 ? 16.938 5.711 6.902 1 97.5 230 ALA A O 1
ATOM 1784 N N . THR A 1 231 ? 16.141 5.84 4.812 1 96.94 231 THR A N 1
ATOM 1785 C CA . THR A 1 231 ? 15.141 4.789 4.992 1 96.94 231 THR A CA 1
ATOM 1786 C C . THR A 1 231 ? 15.766 3.412 4.785 1 96.94 231 THR A C 1
ATOM 1788 O O . THR A 1 231 ? 16.594 3.229 3.889 1 96.94 231 THR A O 1
ATOM 1791 N N . HIS A 1 232 ? 15.391 2.467 5.625 1 94.56 232 HIS A N 1
ATOM 1792 C CA . HIS A 1 232 ? 15.914 1.103 5.59 1 94.56 232 HIS A CA 1
ATOM 1793 C C . HIS A 1 232 ? 14.898 0.116 6.168 1 94.56 232 HIS A C 1
ATOM 1795 O O . HIS A 1 232 ? 13.938 0.519 6.82 1 94.56 232 HIS A O 1
ATOM 1801 N N . PRO A 1 233 ? 15.047 -1.161 5.859 1 90.81 233 PRO A N 1
ATOM 1802 C CA . PRO A 1 233 ? 14.141 -2.15 6.449 1 90.81 233 PRO A CA 1
ATOM 1803 C C . PRO A 1 233 ? 14.172 -2.137 7.977 1 90.81 233 PRO A C 1
ATOM 1805 O O . PRO A 1 233 ? 15.234 -1.991 8.578 1 90.81 233 PRO A O 1
ATOM 1808 N N . ALA A 1 234 ? 12.945 -2.262 8.516 1 87.44 234 ALA A N 1
ATOM 1809 C CA . ALA A 1 234 ? 12.836 -2.312 9.969 1 87.44 234 ALA A CA 1
ATOM 1810 C C . ALA A 1 234 ? 13.32 -3.652 10.516 1 87.44 234 ALA A C 1
ATOM 1812 O O . ALA A 1 234 ? 13.172 -4.688 9.859 1 87.44 234 ALA A O 1
ATOM 1813 N N . ASN A 1 235 ? 14.016 -3.615 11.617 1 72.62 235 ASN A N 1
ATOM 1814 C CA . ASN A 1 235 ? 14.453 -4.863 12.234 1 72.62 235 ASN A CA 1
ATOM 1815 C C . ASN A 1 235 ? 13.297 -5.574 12.938 1 72.62 235 ASN A C 1
ATOM 1817 O O . ASN A 1 235 ? 12.484 -4.93 13.602 1 72.62 235 ASN A O 1
ATOM 1821 N N . HIS A 1 236 ? 12.883 -6.793 12.508 1 59.69 236 HIS A N 1
ATOM 1822 C CA . HIS A 1 236 ? 11.773 -7.613 12.977 1 59.69 236 HIS A CA 1
ATOM 1823 C C . HIS A 1 236 ? 11.742 -7.664 14.5 1 59.69 236 HIS A C 1
ATOM 1825 O O . HIS A 1 236 ? 10.672 -7.848 15.094 1 59.69 236 HIS A O 1
ATOM 1831 N N . ASN A 1 237 ? 12.883 -7.734 15.086 1 53.94 237 ASN A N 1
ATOM 1832 C CA . ASN A 1 237 ? 12.852 -7.914 16.531 1 53.94 237 ASN A CA 1
ATOM 1833 C C . ASN A 1 237 ? 12.32 -6.676 17.25 1 53.94 237 ASN A C 1
ATOM 1835 O O . ASN A 1 237 ? 12.352 -6.594 18.469 1 53.94 237 ASN A O 1
ATOM 1839 N N . GLU A 1 238 ? 12.023 -5.797 16.453 1 52.59 238 GLU A N 1
ATOM 1840 C CA . GLU A 1 238 ? 11.5 -4.617 17.125 1 52.59 238 GLU A CA 1
ATOM 1841 C C . GLU A 1 238 ? 10.023 -4.789 17.469 1 52.59 238 GLU A C 1
ATOM 1843 O O . GLU A 1 238 ? 9.203 -5.035 16.578 1 52.59 238 GLU A O 1
ATOM 1848 N N . ASN A 1 239 ? 9.75 -5.328 18.578 1 48.47 239 ASN A N 1
ATOM 1849 C CA . ASN A 1 239 ? 8.414 -5.602 19.109 1 48.47 239 ASN A CA 1
ATOM 1850 C C . ASN A 1 239 ? 7.465 -4.434 18.859 1 48.47 239 ASN A C 1
ATOM 1852 O O . ASN A 1 239 ? 7.898 -3.291 18.703 1 48.47 239 ASN A O 1
ATOM 1856 N N . GLY A 1 240 ? 6.199 -4.719 18.562 1 48.69 240 GLY A N 1
ATOM 1857 C CA . GLY A 1 240 ? 5.113 -3.795 18.281 1 48.69 240 GLY A CA 1
ATOM 1858 C C . GLY A 1 240 ? 5.164 -2.541 19.141 1 48.69 240 GLY A C 1
ATOM 1859 O O . GLY A 1 240 ? 4.945 -1.436 18.641 1 48.69 240 GLY A O 1
ATOM 1860 N N . ASP A 1 241 ? 5.383 -2.779 20.344 1 48.28 241 ASP A N 1
ATOM 1861 C CA . ASP A 1 241 ? 5.324 -1.645 21.25 1 48.28 241 ASP A CA 1
ATOM 1862 C C . ASP A 1 241 ? 6.5 -0.698 21.031 1 48.28 241 ASP A C 1
ATOM 1864 O O . ASP A 1 241 ? 6.344 0.523 21.094 1 48.28 241 ASP A O 1
ATOM 1868 N N . GLN A 1 242 ? 7.648 -1.254 20.781 1 48.59 242 GLN A N 1
ATOM 1869 C CA . GLN A 1 242 ? 8.859 -0.466 20.594 1 48.59 242 GLN A CA 1
ATOM 1870 C C . GLN A 1 242 ? 8.867 0.225 19.234 1 48.59 242 GLN A C 1
ATOM 1872 O O . GLN A 1 242 ? 9.477 1.281 19.062 1 48.59 242 GLN A O 1
ATOM 1877 N N . ALA A 1 243 ? 8.219 -0.517 18.375 1 47.69 243 ALA A N 1
ATOM 1878 C CA . ALA A 1 243 ? 8.078 0.058 17.031 1 47.69 243 ALA A CA 1
ATOM 1879 C C . ALA A 1 243 ? 7.363 1.405 17.094 1 47.69 243 ALA A C 1
ATOM 1881 O O . ALA A 1 243 ? 7.562 2.256 16.219 1 47.69 243 ALA A O 1
ATOM 1882 N N . MET A 1 244 ? 6.633 1.489 18.266 1 47.75 244 MET A N 1
ATOM 1883 C CA . MET A 1 244 ? 5.883 2.734 18.422 1 47.75 244 MET A CA 1
ATOM 1884 C C . MET A 1 244 ? 6.754 3.826 19.031 1 47.75 244 MET A C 1
ATOM 1886 O O . MET A 1 244 ? 6.344 4.984 19.094 1 47.75 244 MET A O 1
ATOM 1890 N N . GLU A 1 245 ? 7.863 3.295 19.5 1 54.75 245 GLU A N 1
ATOM 1891 C CA . GLU A 1 245 ? 8.742 4.379 19.922 1 54.75 245 GLU A CA 1
ATOM 1892 C C . GLU A 1 245 ? 9.289 5.145 18.719 1 54.75 245 GLU A C 1
ATOM 1894 O O . GLU A 1 245 ? 10.047 4.59 17.922 1 54.75 245 GLU A O 1
ATOM 1899 N N . TRP A 1 246 ? 8.727 6.074 18.406 1 54.66 246 TRP A N 1
ATOM 1900 C CA . TRP A 1 246 ? 8.883 6.898 17.203 1 54.66 246 TRP A CA 1
ATOM 1901 C C . TRP A 1 246 ? 10.305 7.441 17.094 1 54.66 246 TRP A C 1
ATOM 1903 O O . TRP A 1 246 ? 10.711 7.922 16.047 1 54.66 246 TRP A O 1
ATOM 1913 N N . SER A 1 247 ? 10.922 7.504 18.109 1 64.88 247 SER A N 1
ATOM 1914 C CA . SER A 1 247 ? 12.273 8.023 17.969 1 64.88 247 SER A CA 1
ATOM 1915 C C . SER A 1 247 ? 13.219 7.402 19 1 64.88 247 SER A C 1
ATOM 1917 O O . SER A 1 247 ? 12.922 7.398 20.203 1 64.88 247 SER A O 1
ATOM 1919 N N . ARG A 1 248 ? 14.062 6.609 18.516 1 75.25 248 ARG A N 1
ATOM 1920 C CA . ARG A 1 248 ? 15.141 6.059 19.344 1 75.25 248 ARG A CA 1
ATOM 1921 C C . ARG A 1 248 ? 16.484 6.613 18.906 1 75.25 248 ARG A C 1
ATOM 1923 O O . ARG A 1 248 ? 16.688 6.957 17.734 1 75.25 248 ARG A O 1
ATOM 1930 N N . ALA A 1 249 ? 17.219 6.691 19.922 1 81.5 249 ALA A N 1
ATOM 1931 C CA . ALA A 1 249 ? 18.594 7.059 19.594 1 81.5 249 ALA A CA 1
ATOM 1932 C C . ALA A 1 249 ? 19.281 5.961 18.781 1 81.5 249 ALA A C 1
ATOM 1934 O O . ALA A 1 249 ? 19.062 4.773 19.016 1 81.5 249 ALA A O 1
ATOM 1935 N N . ALA A 1 250 ? 19.938 6.395 17.766 1 90.31 250 ALA A N 1
ATOM 1936 C CA . ALA A 1 250 ? 20.781 5.535 16.953 1 90.31 250 ALA A CA 1
ATOM 1937 C C . ALA A 1 250 ? 22.188 6.113 16.828 1 90.31 250 ALA A C 1
ATOM 1939 O O . ALA A 1 250 ? 22.484 7.188 17.375 1 90.31 250 ALA A O 1
ATOM 1940 N N . THR A 1 251 ? 23.078 5.312 16.312 1 92.81 251 THR A N 1
ATOM 1941 C CA . THR A 1 251 ? 24.469 5.762 16.188 1 92.81 251 THR A CA 1
ATOM 1942 C C . THR A 1 251 ? 24.859 5.883 14.719 1 92.81 251 THR A C 1
ATOM 1944 O O . THR A 1 251 ? 24.234 5.27 13.852 1 92.81 251 THR A O 1
ATOM 1947 N N . VAL A 1 252 ? 25.875 6.691 14.602 1 95.19 252 VAL A N 1
ATOM 1948 C CA . VAL A 1 252 ? 26.469 6.824 13.273 1 95.19 252 VAL A CA 1
ATOM 1949 C C . VAL A 1 252 ? 26.891 5.449 12.75 1 95.19 252 VAL A C 1
ATOM 1951 O O . VAL A 1 252 ? 26.656 5.125 11.586 1 95.19 252 VAL A O 1
ATOM 1954 N N . SER A 1 253 ? 27.406 4.613 13.578 1 95.19 253 SER A N 1
ATOM 1955 C CA . SER A 1 253 ? 27.875 3.281 13.211 1 95.19 253 SER A CA 1
ATOM 1956 C C . SER A 1 253 ? 26.719 2.406 12.719 1 95.19 253 SER A C 1
ATOM 1958 O O . SER A 1 253 ? 26.891 1.613 11.789 1 95.19 253 SER A O 1
ATOM 1960 N N . GLN A 1 254 ? 25.609 2.533 13.352 1 92.75 254 GLN A N 1
ATOM 1961 C CA . GLN A 1 254 ? 24.438 1.771 12.93 1 92.75 254 GLN A CA 1
ATOM 1962 C C . GLN A 1 254 ? 24 2.168 11.523 1 92.75 254 GLN A C 1
ATOM 1964 O O . GLN A 1 254 ? 23.672 1.307 10.695 1 92.75 254 GLN A O 1
ATOM 1969 N N . ALA A 1 255 ? 24 3.467 11.328 1 94.75 255 ALA A N 1
ATOM 1970 C CA . ALA A 1 255 ? 23.625 3.953 10 1 94.75 255 ALA A CA 1
ATOM 1971 C C . ALA A 1 255 ? 24.641 3.508 8.953 1 94.75 255 ALA A C 1
ATOM 1973 O O . ALA A 1 255 ? 24.266 3.057 7.867 1 94.75 255 ALA A O 1
ATOM 1974 N N . GLU A 1 256 ? 25.906 3.578 9.266 1 95.88 256 GLU A N 1
ATOM 1975 C CA . GLU A 1 256 ? 26.953 3.172 8.344 1 95.88 256 GLU A CA 1
ATOM 1976 C C . GLU A 1 256 ? 26.859 1.688 8.008 1 95.88 256 GLU A C 1
ATOM 1978 O O . GLU A 1 256 ? 27.047 1.291 6.855 1 95.88 256 GLU A O 1
ATOM 1983 N N . GLU A 1 257 ? 26.562 0.928 8.984 1 94.44 257 GLU A N 1
ATOM 1984 C CA . GLU A 1 257 ? 26.438 -0.512 8.781 1 94.44 257 GLU A CA 1
ATOM 1985 C C . GLU A 1 257 ? 25.266 -0.842 7.852 1 94.44 257 GLU A C 1
ATOM 1987 O O . GLU A 1 257 ? 25.391 -1.704 6.98 1 94.44 257 GLU A O 1
ATOM 1992 N N . GLU A 1 258 ? 24.172 -0.154 8.047 1 93.31 258 GLU A N 1
ATOM 1993 C CA . GLU A 1 258 ? 22.984 -0.376 7.234 1 93.31 258 GLU A CA 1
ATOM 1994 C C . GLU A 1 258 ? 23.266 -0.083 5.762 1 93.31 258 GLU A C 1
ATOM 1996 O O . GLU A 1 258 ? 22.719 -0.749 4.879 1 93.31 258 GLU A O 1
ATOM 2001 N N . TYR A 1 259 ? 24.203 0.838 5.516 1 96.62 259 TYR A N 1
ATOM 2002 C CA . TYR A 1 259 ? 24.453 1.287 4.148 1 96.62 259 TYR A CA 1
ATOM 2003 C C . TYR A 1 259 ? 25.859 0.939 3.707 1 96.62 259 TYR A C 1
ATOM 2005 O O . TYR A 1 259 ? 26.438 1.616 2.85 1 96.62 259 TYR A O 1
ATOM 2013 N N . ARG A 1 260 ? 26.406 -0.055 4.238 1 95.06 260 ARG A N 1
ATOM 2014 C CA . ARG A 1 260 ? 27.812 -0.411 4.035 1 95.06 260 ARG A CA 1
ATOM 2015 C C . ARG A 1 260 ? 28.078 -0.775 2.58 1 95.06 260 ARG A C 1
ATOM 2017 O O . ARG A 1 260 ? 29.203 -0.615 2.092 1 95.06 260 ARG A O 1
ATOM 2024 N N . GLU A 1 261 ? 27.062 -1.195 1.826 1 94.06 261 GLU A N 1
ATOM 2025 C CA . GLU A 1 261 ? 27.281 -1.631 0.448 1 94.06 261 GLU A CA 1
ATOM 2026 C C . GLU A 1 261 ? 27 -0.496 -0.536 1 94.06 261 GLU A C 1
ATOM 2028 O O . GLU A 1 261 ? 27.125 -0.677 -1.749 1 94.06 261 GLU A O 1
ATOM 2033 N N . TRP A 1 262 ? 26.609 0.637 -0.037 1 97.62 262 TRP A N 1
ATOM 2034 C CA . TRP A 1 262 ? 26.266 1.753 -0.911 1 97.62 262 TRP A CA 1
ATOM 2035 C C . TRP A 1 262 ? 27.516 2.488 -1.377 1 97.62 262 TRP A C 1
ATOM 2037 O O . TRP A 1 262 ? 28.625 2.209 -0.903 1 97.62 262 TRP A O 1
ATOM 2047 N N . ASN A 1 263 ? 27.406 3.367 -2.387 1 97.5 263 ASN A N 1
ATOM 2048 C CA . ASN A 1 263 ? 28.562 4.062 -2.947 1 97.5 263 ASN A CA 1
ATOM 2049 C C . ASN A 1 263 ? 29.297 4.863 -1.884 1 97.5 263 ASN A C 1
ATOM 2051 O O . ASN A 1 263 ? 28.719 5.254 -0.872 1 97.5 263 ASN A O 1
ATOM 2055 N N . PRO A 1 264 ? 30.531 5.176 -2.057 1 97.5 264 PRO A N 1
ATOM 2056 C CA . PRO A 1 264 ? 31.375 5.816 -1.045 1 97.5 264 PRO A CA 1
ATOM 2057 C C . PRO A 1 264 ? 30.859 7.195 -0.637 1 97.5 264 PRO A C 1
ATOM 2059 O O . PRO A 1 264 ? 31.062 7.617 0.507 1 97.5 264 PRO A O 1
ATOM 2062 N N . ILE A 1 265 ? 30.219 7.887 -1.501 1 98 265 ILE A N 1
ATOM 2063 C CA . ILE A 1 265 ? 29.719 9.227 -1.201 1 98 265 ILE A CA 1
ATOM 2064 C C . ILE A 1 265 ? 28.688 9.148 -0.085 1 98 265 ILE A C 1
ATOM 2066 O O . ILE A 1 265 ? 28.766 9.891 0.899 1 98 265 ILE A O 1
ATOM 2070 N N . VAL A 1 266 ? 27.719 8.211 -0.213 1 98.38 266 VAL A N 1
ATOM 2071 C CA . VAL A 1 266 ? 26.672 8.047 0.788 1 98.38 266 VAL A CA 1
ATOM 2072 C C . VAL A 1 266 ? 27.281 7.625 2.119 1 98.38 266 VAL A C 1
ATOM 2074 O O . VAL A 1 266 ? 26.906 8.141 3.176 1 98.38 266 VAL A O 1
ATOM 2077 N N . LYS A 1 267 ? 28.297 6.742 2.088 1 97.56 267 LYS A N 1
ATOM 2078 C CA . LYS A 1 267 ? 28.953 6.27 3.301 1 97.56 267 LYS A CA 1
ATOM 2079 C C . LYS A 1 267 ? 29.656 7.418 4.027 1 97.56 267 LYS A C 1
ATOM 2081 O O . LYS A 1 267 ? 29.578 7.52 5.254 1 97.56 267 LYS A O 1
ATOM 2086 N N . ARG A 1 268 ? 30.266 8.266 3.234 1 97.88 268 ARG A N 1
ATOM 2087 C CA . ARG A 1 268 ? 30.984 9.391 3.828 1 97.88 268 ARG A CA 1
ATOM 2088 C C . ARG A 1 268 ? 30 10.422 4.383 1 97.88 268 ARG A C 1
ATOM 2090 O O . ARG A 1 268 ? 30.266 11.055 5.406 1 97.88 268 ARG A O 1
ATOM 2097 N N . ILE A 1 269 ? 28.891 10.648 3.682 1 98.31 269 ILE A N 1
ATOM 2098 C CA . ILE A 1 269 ? 27.859 11.539 4.191 1 98.31 269 ILE A CA 1
ATOM 2099 C C . ILE A 1 269 ? 27.391 11.055 5.559 1 98.31 269 ILE A C 1
ATOM 2101 O O . ILE A 1 269 ? 27.328 11.828 6.52 1 98.31 269 ILE A O 1
ATOM 2105 N N . LEU A 1 270 ? 27.078 9.75 5.66 1 98 270 LEU A N 1
ATOM 2106 C CA . LEU A 1 270 ? 26.594 9.164 6.902 1 98 270 LEU A CA 1
ATOM 2107 C C . LEU A 1 270 ? 27.641 9.273 8.008 1 98 270 LEU A C 1
ATOM 2109 O O . LEU A 1 270 ? 27.312 9.508 9.164 1 98 270 LEU A O 1
ATOM 2113 N N . HIS A 1 271 ? 28.875 9.195 7.605 1 97.44 271 HIS A N 1
ATOM 2114 C CA . HIS A 1 271 ? 29.984 9.312 8.555 1 97.44 271 HIS A CA 1
ATOM 2115 C C . HIS A 1 271 ? 29.984 10.688 9.219 1 97.44 271 HIS A C 1
ATOM 2117 O O . HIS A 1 271 ? 30.359 10.812 10.383 1 97.44 271 HIS A O 1
ATOM 2123 N N . HIS A 1 272 ? 29.562 11.688 8.523 1 97.81 272 HIS A N 1
ATOM 2124 C CA . HIS A 1 272 ? 29.641 13.062 8.992 1 97.81 272 HIS A CA 1
ATOM 2125 C C . HIS A 1 272 ? 28.375 13.453 9.758 1 97.81 272 HIS A C 1
ATOM 2127 O O . HIS A 1 272 ? 28.281 14.562 10.289 1 97.81 272 HIS A O 1
ATOM 2133 N N . THR A 1 273 ? 27.406 12.531 9.859 1 96.56 273 THR A N 1
ATOM 2134 C CA . THR A 1 273 ? 26.125 12.891 10.461 1 96.56 273 THR A CA 1
ATOM 2135 C C . THR A 1 273 ? 26.281 13.109 11.961 1 96.56 273 THR A C 1
ATOM 2137 O O . THR A 1 273 ? 27.188 12.562 12.586 1 96.56 273 THR A O 1
ATOM 2140 N N . LYS A 1 274 ? 25.375 13.914 12.445 1 94.31 274 LYS A N 1
ATOM 2141 C CA . LYS A 1 274 ? 25.281 14.211 13.875 1 94.31 274 LYS A CA 1
ATOM 2142 C C . LYS A 1 274 ? 23.875 13.93 14.391 1 94.31 274 LYS A C 1
ATOM 2144 O O . LYS A 1 274 ? 22.906 13.992 13.633 1 94.31 274 LYS A O 1
ATOM 2149 N N . GLU A 1 275 ? 23.766 13.5 15.672 1 90.81 275 GLU A N 1
ATOM 2150 C CA . GLU A 1 275 ? 22.484 13.297 16.359 1 90.81 275 GLU A CA 1
ATOM 2151 C C . GLU A 1 275 ? 21.578 12.359 15.586 1 90.81 275 GLU A C 1
ATOM 2153 O O . GLU A 1 275 ? 20.422 12.695 15.297 1 90.81 275 GLU A O 1
ATOM 2158 N N . VAL A 1 276 ? 22.078 11.234 15.383 1 92.69 276 VAL A N 1
ATOM 2159 C CA . VAL A 1 276 ? 21.359 10.242 14.594 1 92.69 276 VAL A CA 1
ATOM 2160 C C . VAL A 1 276 ? 20.219 9.656 15.422 1 92.69 276 VAL A C 1
ATOM 2162 O O . VAL A 1 276 ? 20.438 9.164 16.531 1 92.69 276 VAL A O 1
ATOM 2165 N N . GLY A 1 277 ? 19 9.836 14.914 1 91.19 277 GLY A N 1
ATOM 2166 C CA . GLY A 1 277 ? 17.828 9.18 15.461 1 91.19 277 GLY A CA 1
ATOM 2167 C C . GLY A 1 277 ? 17.203 8.172 14.516 1 91.19 277 GLY A C 1
ATOM 2168 O O . GLY A 1 277 ? 17.578 8.109 13.336 1 91.19 277 GLY A O 1
ATOM 2169 N N . LYS A 1 278 ? 16.406 7.348 15.062 1 91.12 278 LYS A N 1
ATOM 2170 C CA . LYS A 1 278 ? 15.703 6.336 14.273 1 91.12 278 LYS A CA 1
ATOM 2171 C C . LYS A 1 278 ? 14.227 6.262 14.648 1 91.12 278 LYS A C 1
ATOM 2173 O O . LYS A 1 278 ? 13.883 6.363 15.828 1 91.12 278 LYS A O 1
ATOM 2178 N N . TRP A 1 279 ? 13.391 6.113 13.617 1 87.12 279 TRP A N 1
ATOM 2179 C CA . TRP A 1 279 ? 11.977 5.93 13.914 1 87.12 279 TRP A CA 1
ATOM 2180 C C . TRP A 1 279 ? 11.328 4.973 12.922 1 87.12 279 TRP A C 1
ATOM 2182 O O . TRP A 1 279 ? 11.789 4.844 11.781 1 87.12 279 TRP A O 1
ATOM 2192 N N . ARG A 1 280 ? 10.234 4.324 13.359 1 88.44 280 ARG A N 1
ATOM 2193 C CA . ARG A 1 280 ? 9.438 3.438 12.523 1 88.44 280 ARG A CA 1
ATOM 2194 C C . ARG A 1 280 ? 8.469 4.234 11.656 1 88.44 280 ARG A C 1
ATOM 2196 O O . ARG A 1 280 ? 7.852 5.195 12.117 1 88.44 280 ARG A O 1
ATOM 2203 N N . LEU A 1 281 ? 8.406 3.832 10.445 1 91.31 281 LEU A N 1
ATOM 2204 C CA . LEU A 1 281 ? 7.43 4.477 9.57 1 91.31 281 LEU A CA 1
ATOM 2205 C C . LEU A 1 281 ? 6.051 3.857 9.742 1 91.31 281 LEU A C 1
ATOM 2207 O O . LEU A 1 281 ? 5.926 2.645 9.938 1 91.31 281 LEU A O 1
ATOM 2211 N N . ALA A 1 282 ? 5.051 4.707 9.797 1 90.12 282 ALA A N 1
ATOM 2212 C CA . ALA A 1 282 ? 3.666 4.277 9.977 1 90.12 282 ALA A CA 1
ATOM 2213 C C . ALA A 1 282 ? 2.697 5.293 9.375 1 90.12 282 ALA A C 1
ATOM 2215 O O . ALA A 1 282 ? 3.08 6.426 9.078 1 90.12 282 ALA A O 1
ATOM 2216 N N . GLU A 1 283 ? 1.473 4.898 9.172 1 91.94 283 GLU A N 1
ATOM 2217 C CA . GLU A 1 283 ? 0.417 5.773 8.672 1 91.94 283 GLU A CA 1
ATOM 2218 C C . GLU A 1 283 ? -0.894 5.543 9.414 1 91.94 283 GLU A C 1
ATOM 2220 O O . GLU A 1 283 ? -1.135 4.453 9.938 1 91.94 283 GLU A O 1
ATOM 2225 N N . VAL A 1 284 ? -1.644 6.562 9.523 1 92.69 284 VAL A N 1
ATOM 2226 C CA . VAL A 1 284 ? -3.021 6.43 9.984 1 92.69 284 VAL A CA 1
ATOM 2227 C C . VAL A 1 284 ? -3.881 5.828 8.867 1 92.69 284 VAL A C 1
ATOM 2229 O O . VAL A 1 284 ? -3.756 6.211 7.703 1 92.69 284 VAL A O 1
ATOM 2232 N N . PRO A 1 285 ? -4.645 4.789 9.25 1 89.75 285 PRO A N 1
ATOM 2233 C CA . PRO A 1 285 ? -5.551 4.281 8.219 1 89.75 285 PRO A CA 1
ATOM 2234 C C . PRO A 1 285 ? -6.566 5.324 7.762 1 89.75 285 PRO A C 1
ATOM 2236 O O . PRO A 1 285 ? -6.727 6.363 8.414 1 89.75 285 PRO A O 1
ATOM 2239 N N . ARG A 1 286 ? -7.188 5.129 6.598 1 91 286 ARG A N 1
ATOM 2240 C CA . ARG A 1 286 ? -8.32 5.969 6.223 1 91 286 ARG A CA 1
ATOM 2241 C C . ARG A 1 286 ? -9.406 5.941 7.297 1 91 286 ARG A C 1
ATOM 2243 O O . ARG A 1 286 ? -9.883 4.867 7.68 1 91 286 ARG A O 1
ATOM 2250 N N . LEU A 1 287 ? -9.742 7.039 7.77 1 93.75 287 LEU A N 1
ATOM 2251 C CA . LEU A 1 287 ? -10.758 7.125 8.82 1 93.75 287 LEU A CA 1
ATOM 2252 C C . LEU A 1 287 ? -12.148 7.289 8.219 1 93.75 287 LEU A C 1
ATOM 2254 O O . LEU A 1 287 ? -12.305 7.891 7.148 1 93.75 287 LEU A O 1
ATOM 2258 N N . PRO A 1 288 ? -13.148 6.766 8.906 1 92.06 288 PRO A N 1
ATOM 2259 C CA . PRO A 1 288 ? -14.5 6.922 8.359 1 92.06 288 PRO A CA 1
ATOM 2260 C C . PRO A 1 288 ? -14.977 8.375 8.383 1 92.06 288 PRO A C 1
ATOM 2262 O O . PRO A 1 288 ? -15.852 8.75 7.594 1 92.06 288 PRO A O 1
ATOM 2265 N N . ARG A 1 289 ? -14.391 9.133 9.289 1 93.94 289 ARG A N 1
ATOM 2266 C CA . ARG A 1 289 ? -14.703 10.555 9.414 1 93.94 289 ARG A CA 1
ATOM 2267 C C . ARG A 1 289 ? -13.602 11.297 10.156 1 93.94 289 ARG A C 1
ATOM 2269 O O . ARG A 1 289 ? -12.766 10.672 10.82 1 93.94 289 ARG A O 1
ATOM 2276 N N . TRP A 1 290 ? -13.641 12.594 10.008 1 96.69 290 TRP A N 1
ATOM 2277 C CA . TRP A 1 290 ? -12.711 13.453 10.742 1 96.69 290 TRP A CA 1
ATOM 2278 C C . TRP A 1 290 ? -13.438 14.273 11.797 1 96.69 290 TRP A C 1
ATOM 2280 O O . TRP A 1 290 ? -12.812 14.859 12.68 1 96.69 290 TRP A O 1
ATOM 2290 N N . THR A 1 291 ? -14.75 14.289 11.695 1 96.5 291 THR A N 1
ATOM 2291 C CA . THR A 1 291 ? -15.578 15.078 12.602 1 96.5 291 THR A CA 1
ATOM 2292 C C . THR A 1 291 ? -16.375 14.164 13.531 1 96.5 291 THR A C 1
ATOM 2294 O O . THR A 1 291 ? -16.891 13.133 13.102 1 96.5 291 THR A O 1
ATOM 2297 N N . SER A 1 292 ? -16.469 14.578 14.789 1 96.62 292 SER A N 1
ATOM 2298 C CA . SER A 1 292 ? -17.281 13.82 15.734 1 96.62 292 SER A CA 1
ATOM 2299 C C . SER A 1 292 ? -18.75 13.812 15.312 1 96.62 292 SER A C 1
ATOM 2301 O O . SER A 1 292 ? -19.156 14.602 14.453 1 96.62 292 SER A O 1
ATOM 2303 N N . LYS A 1 293 ? -19.5 12.922 15.898 1 94.5 293 LYS A N 1
ATOM 2304 C CA . LYS A 1 293 ? -20.922 12.812 15.562 1 94.5 293 LYS A CA 1
ATOM 2305 C C . LYS A 1 293 ? -21.672 14.086 15.953 1 94.5 293 LYS A C 1
ATOM 2307 O O . LYS A 1 293 ? -22.609 14.5 15.258 1 94.5 293 LYS A O 1
ATOM 2312 N N . SER A 1 294 ? -21.266 14.742 17.047 1 95.31 294 SER A N 1
ATOM 2313 C CA . SER A 1 294 ? -21.891 15.984 17.484 1 95.31 294 SER A CA 1
ATOM 2314 C C . SER A 1 294 ? -21.516 17.156 16.578 1 95.31 294 SER A C 1
ATOM 2316 O O . SER A 1 294 ? -22.156 18.203 16.625 1 95.31 294 SER A O 1
ATOM 2318 N N . GLY A 1 295 ? -20.375 16.953 15.883 1 95.94 295 GLY A N 1
ATOM 2319 C CA . GLY A 1 295 ? -19.891 18.016 15.023 1 95.94 295 GLY A CA 1
ATOM 2320 C C . GLY A 1 295 ? -19.156 19.109 15.789 1 95.94 295 GLY A C 1
ATOM 2321 O O . GLY A 1 295 ? -19.109 20.266 15.336 1 95.94 295 GLY A O 1
ATOM 2322 N N . ARG A 1 296 ? -18.656 18.812 16.953 1 97.25 296 ARG A N 1
ATOM 2323 C CA . ARG A 1 296 ? -18.016 19.844 17.781 1 97.25 296 ARG A CA 1
ATOM 2324 C C . ARG A 1 296 ? -16.562 19.516 18.031 1 97.25 296 ARG A C 1
ATOM 2326 O O . ARG A 1 296 ? -15.836 20.297 18.656 1 97.25 296 ARG A O 1
ATOM 2333 N N . VAL A 1 297 ? -16.078 18.359 17.578 1 97.94 297 VAL A N 1
ATOM 2334 C CA . VAL A 1 297 ? -14.688 17.922 17.656 1 97.94 297 VAL A CA 1
ATOM 2335 C C . VAL A 1 297 ? -14.195 17.5 16.281 1 97.94 297 VAL A C 1
ATOM 2337 O O . VAL A 1 297 ? -14.898 16.781 15.562 1 97.94 297 VAL A O 1
ATOM 2340 N N . VAL A 1 298 ? -13.031 17.906 15.906 1 98 298 VAL A N 1
ATOM 2341 C CA . VAL A 1 298 ? -12.516 17.562 14.586 1 98 298 VAL A CA 1
ATOM 2342 C C . VAL A 1 298 ? -11.07 17.094 14.695 1 98 298 VAL A C 1
ATOM 2344 O O . VAL A 1 298 ? -10.336 17.516 15.586 1 98 298 VAL A O 1
ATOM 2347 N N . LEU A 1 299 ? -10.688 16.188 13.836 1 97.69 299 LEU A N 1
ATOM 2348 C CA . LEU A 1 299 ? -9.32 15.688 13.719 1 97.69 299 LEU A CA 1
ATOM 2349 C C . LEU A 1 299 ? -8.539 16.5 12.695 1 97.69 299 LEU A C 1
ATOM 2351 O O . LEU A 1 299 ? -9.109 17 11.719 1 97.69 299 LEU A O 1
ATOM 2355 N N . MET A 1 300 ? -7.219 16.578 12.93 1 97.88 300 MET A N 1
ATOM 2356 C CA . MET A 1 300 ? -6.391 17.375 12.031 1 97.88 300 MET A CA 1
ATOM 2357 C C . MET A 1 300 ? -4.949 16.891 12.039 1 97.88 300 MET A C 1
ATOM 2359 O O . MET A 1 300 ? -4.465 16.391 13.055 1 97.88 300 MET A O 1
ATOM 2363 N N . GLY A 1 301 ? -4.277 17.062 10.914 1 97.5 301 GLY A N 1
ATOM 2364 C CA . GLY A 1 301 ? -2.865 16.719 10.82 1 97.5 301 GLY A CA 1
ATOM 2365 C C . GLY A 1 301 ? -2.605 15.227 10.945 1 97.5 301 GLY A C 1
ATOM 2366 O O . GLY A 1 301 ? -3.369 14.414 10.43 1 97.5 301 GLY A O 1
ATOM 2367 N N . ASP A 1 302 ? -1.515 14.883 11.648 1 95.19 302 ASP A N 1
ATOM 2368 C CA . ASP A 1 302 ? -1.092 13.492 11.758 1 95.19 302 ASP A CA 1
ATOM 2369 C C . ASP A 1 302 ? -2.113 12.672 12.539 1 95.19 302 ASP A C 1
ATOM 2371 O O . ASP A 1 302 ? -2.168 11.445 12.406 1 95.19 302 ASP A O 1
ATOM 2375 N N . ASN A 1 303 ? -2.896 13.367 13.344 1 96.19 303 ASN A N 1
ATOM 2376 C CA . ASN A 1 303 ? -3.979 12.648 14 1 96.19 303 ASN A CA 1
ATOM 2377 C C . ASN A 1 303 ? -4.992 12.102 12.992 1 96.19 303 ASN A C 1
ATOM 2379 O O . ASN A 1 303 ? -5.504 11 13.156 1 96.19 303 ASN A O 1
ATOM 2383 N N . ALA A 1 304 ? -5.195 12.82 11.938 1 96.62 304 ALA A N 1
ATOM 2384 C CA . ALA A 1 304 ? -6.219 12.477 10.953 1 96.62 304 ALA A CA 1
ATOM 2385 C C . ALA A 1 304 ? -5.621 11.68 9.797 1 96.62 304 ALA A C 1
ATOM 2387 O O . ALA A 1 304 ? -6.289 10.828 9.211 1 96.62 304 ALA A O 1
ATOM 2388 N N . HIS A 1 305 ? -4.367 12.008 9.469 1 96.44 305 HIS A N 1
ATOM 2389 C CA . HIS A 1 305 ? -3.891 11.469 8.195 1 96.44 305 HIS A CA 1
ATOM 2390 C C . HIS A 1 305 ? -2.371 11.336 8.188 1 96.44 305 HIS A C 1
ATOM 2392 O O . HIS A 1 305 ? -1.722 11.672 7.195 1 96.44 305 HIS A O 1
ATOM 2398 N N . ALA A 1 306 ? -1.763 10.953 9.312 1 95.88 306 ALA A N 1
ATOM 2399 C CA . ALA A 1 306 ? -0.332 10.672 9.242 1 95.88 306 ALA A CA 1
ATOM 2400 C C . ALA A 1 306 ? 0.002 9.828 8.016 1 95.88 306 ALA A C 1
ATOM 2402 O O . ALA A 1 306 ? -0.672 8.836 7.734 1 95.88 306 ALA A O 1
ATOM 2403 N N . MET A 1 307 ? 0.962 10.242 7.227 1 95.94 307 MET A N 1
ATOM 2404 C CA . MET A 1 307 ? 1.324 9.578 5.977 1 95.94 307 MET A CA 1
ATOM 2405 C C . MET A 1 307 ? 2.826 9.312 5.914 1 95.94 307 MET A C 1
ATOM 2407 O O . MET A 1 307 ? 3.584 9.828 6.738 1 95.94 307 MET A O 1
ATOM 2411 N N . LEU A 1 308 ? 3.215 8.516 5.004 1 95.31 308 LEU A N 1
ATOM 2412 C CA . LEU A 1 308 ? 4.633 8.234 4.816 1 95.31 308 LEU A CA 1
ATOM 2413 C C . LEU A 1 308 ? 5.371 9.469 4.305 1 95.31 308 LEU A C 1
ATOM 2415 O O . LEU A 1 308 ? 4.797 10.281 3.578 1 95.31 308 LEU A O 1
ATOM 2419 N N . GLN A 1 309 ? 6.594 9.57 4.637 1 94.06 309 GLN A N 1
ATOM 2420 C CA . GLN A 1 309 ? 7.371 10.789 4.43 1 94.06 309 GLN A CA 1
ATOM 2421 C C . GLN A 1 309 ? 7.922 10.859 3.01 1 94.06 309 GLN A C 1
ATOM 2423 O O . GLN A 1 309 ? 8.734 11.727 2.693 1 94.06 309 GLN A O 1
ATOM 2428 N N . PHE A 1 310 ? 7.434 10.086 2.1 1 96.06 310 PHE A N 1
ATOM 2429 C CA . PHE A 1 310 ? 8.102 9.867 0.822 1 96.06 310 PHE A CA 1
ATOM 2430 C C . PHE A 1 310 ? 7.766 10.977 -0.163 1 96.06 310 PHE A C 1
ATOM 2432 O O . PHE A 1 310 ? 8.359 11.062 -1.241 1 96.06 310 PHE A O 1
ATOM 2439 N N . LEU A 1 311 ? 6.898 11.922 0.186 1 94.44 311 LEU A N 1
ATOM 2440 C CA . LEU A 1 311 ? 6.582 13.031 -0.702 1 94.44 311 LEU A CA 1
ATOM 2441 C C . LEU A 1 311 ? 6.746 14.367 0.02 1 94.44 311 LEU A C 1
ATOM 2443 O O . LEU A 1 311 ? 6.367 15.414 -0.509 1 94.44 311 LEU A O 1
ATOM 2447 N N . ALA A 1 312 ? 7.172 14.312 1.239 1 93.75 312 ALA A N 1
ATOM 2448 C CA . ALA A 1 312 ? 7.348 15.516 2.045 1 93.75 312 ALA A CA 1
ATOM 2449 C C . ALA A 1 312 ? 6.043 16.297 2.146 1 93.75 312 ALA A C 1
ATOM 2451 O O . ALA A 1 312 ? 6.031 17.531 1.991 1 93.75 312 ALA A O 1
ATOM 2452 N N . GLN A 1 313 ? 4.965 15.586 2.42 1 96.69 313 GLN A N 1
ATOM 2453 C CA . GLN A 1 313 ? 3.672 16.266 2.365 1 96.69 313 GLN A CA 1
ATOM 2454 C C . GLN A 1 313 ? 2.967 16.203 3.717 1 96.69 313 GLN A C 1
ATOM 2456 O O . GLN A 1 313 ? 1.938 16.859 3.912 1 96.69 313 GLN A O 1
ATOM 2461 N N . GLY A 1 314 ? 3.494 15.492 4.727 1 96.31 314 GLY A N 1
ATOM 2462 C CA . GLY A 1 314 ? 2.809 15.398 6.004 1 96.31 314 GLY A CA 1
ATOM 2463 C C . GLY A 1 314 ? 2.508 16.75 6.617 1 96.31 314 GLY A C 1
ATOM 2464 O O . GLY A 1 314 ? 1.345 17.094 6.848 1 96.31 314 GLY A O 1
ATOM 2465 N N . ALA A 1 315 ? 3.545 17.516 6.785 1 96.38 315 ALA A N 1
ATOM 2466 C CA . ALA A 1 315 ? 3.398 18.844 7.379 1 96.38 315 ALA A CA 1
ATOM 2467 C C . ALA A 1 315 ? 2.65 19.797 6.441 1 96.38 315 ALA A C 1
ATOM 2469 O O . ALA A 1 315 ? 1.892 20.656 6.891 1 96.38 315 ALA A O 1
ATOM 2470 N N . ALA A 1 316 ? 2.859 19.625 5.156 1 97.94 316 ALA A N 1
ATOM 2471 C CA . ALA A 1 316 ? 2.191 20.484 4.18 1 97.94 316 ALA A CA 1
ATOM 2472 C C . ALA A 1 316 ? 0.684 20.25 4.188 1 97.94 316 ALA A C 1
ATOM 2474 O O . ALA A 1 316 ? -0.098 21.203 4.168 1 97.94 316 ALA A O 1
ATOM 2475 N N . MET A 1 317 ? 0.314 19.031 4.238 1 98.38 317 MET A N 1
ATOM 2476 C CA . MET A 1 317 ? -1.106 18.703 4.305 1 98.38 317 MET A CA 1
ATOM 2477 C C . MET A 1 317 ? -1.722 19.203 5.609 1 98.38 317 MET A C 1
ATOM 2479 O O . MET A 1 317 ? -2.871 19.641 5.629 1 98.38 317 MET A O 1
ATOM 2483 N N . ALA A 1 318 ? -0.966 19.094 6.668 1 98.25 318 ALA A N 1
ATOM 2484 C CA . ALA A 1 318 ? -1.426 19.625 7.949 1 98.25 318 ALA A CA 1
ATOM 2485 C C . ALA A 1 318 ? -1.665 21.125 7.871 1 98.25 318 ALA A C 1
ATOM 2487 O O . ALA A 1 318 ? -2.629 21.641 8.445 1 98.25 318 ALA A O 1
ATOM 2488 N N . THR A 1 319 ? -0.805 21.797 7.184 1 98.69 319 THR A N 1
ATOM 2489 C CA . THR A 1 319 ? -0.959 23.234 6.98 1 98.69 319 THR A CA 1
ATOM 2490 C C . THR A 1 319 ? -2.211 23.531 6.164 1 98.69 319 THR A C 1
ATOM 2492 O O . THR A 1 319 ? -2.951 24.469 6.469 1 98.69 319 THR A O 1
ATOM 2495 N N . GLU A 1 320 ? -2.441 22.719 5.133 1 98.62 320 GLU A N 1
ATOM 2496 C CA . GLU A 1 320 ? -3.676 22.859 4.367 1 98.62 320 GLU A CA 1
ATOM 2497 C C . GLU A 1 320 ? -4.902 22.656 5.254 1 98.62 320 GLU A C 1
ATOM 2499 O O . GLU A 1 320 ? -5.902 23.359 5.105 1 98.62 320 GLU A O 1
ATOM 2504 N N . ASP A 1 321 ? -4.805 21.672 6.168 1 98.81 321 ASP A N 1
ATOM 2505 C CA . ASP A 1 321 ? -5.91 21.469 7.094 1 98.81 321 ASP A CA 1
ATOM 2506 C C . ASP A 1 321 ? -6.242 22.734 7.859 1 98.81 321 ASP A C 1
ATOM 2508 O O . ASP A 1 321 ? -7.414 23.109 7.992 1 98.81 321 ASP A O 1
ATOM 2512 N N . ALA A 1 322 ? -5.23 23.375 8.352 1 98.88 322 ALA A N 1
ATOM 2513 C CA . ALA A 1 322 ? -5.41 24.594 9.141 1 98.88 322 ALA A CA 1
ATOM 2514 C C . ALA A 1 322 ? -6.074 25.688 8.32 1 98.88 322 ALA A C 1
ATOM 2516 O O . ALA A 1 322 ? -6.973 26.375 8.805 1 98.88 322 ALA A O 1
ATOM 2517 N N . GLY A 1 323 ? -5.594 25.828 7.078 1 98.81 323 GLY A N 1
ATOM 2518 C CA . GLY A 1 323 ? -6.234 26.797 6.191 1 98.81 323 GLY A CA 1
ATOM 2519 C C . GLY A 1 323 ? -7.703 26.5 5.957 1 98.81 323 GLY A C 1
ATOM 2520 O O . GLY A 1 323 ? -8.547 27.391 6.07 1 98.81 323 GLY A O 1
ATOM 2521 N N . SER A 1 324 ? -7.977 25.281 5.699 1 98.62 324 SER A N 1
ATOM 2522 C CA . SER A 1 324 ? -9.344 24.844 5.434 1 98.62 324 SER A CA 1
ATOM 2523 C C . SER A 1 324 ? -10.234 25.047 6.656 1 98.62 324 SER A C 1
ATOM 2525 O O . SER A 1 324 ? -11.344 25.562 6.547 1 98.62 324 SER A O 1
ATOM 2527 N N . LEU A 1 325 ? -9.75 24.641 7.812 1 98.81 325 LEU A N 1
ATOM 2528 C CA . LEU A 1 325 ? -10.516 24.75 9.047 1 98.81 325 LEU A CA 1
ATOM 2529 C C . LEU A 1 325 ? -10.82 26.219 9.352 1 98.81 325 LEU A C 1
ATOM 2531 O O . LEU A 1 325 ? -11.938 26.547 9.758 1 98.81 325 LEU A O 1
ATOM 2535 N N . SER A 1 326 ? -9.828 27.078 9.188 1 98.56 326 SER A N 1
ATOM 2536 C CA . SER A 1 326 ? -10.016 28.5 9.43 1 98.56 326 SER A CA 1
ATOM 2537 C C . SER A 1 326 ? -11.117 29.078 8.539 1 98.56 326 SER A C 1
ATOM 2539 O O . SER A 1 326 ? -11.992 29.797 9.016 1 98.56 326 SER A O 1
ATOM 2541 N N . VAL A 1 327 ? -11.062 28.703 7.27 1 98.31 327 VAL A N 1
ATOM 2542 C CA . VAL A 1 327 ? -12.078 29.172 6.336 1 98.31 327 VAL A CA 1
ATOM 2543 C C . VAL A 1 327 ? -13.453 28.656 6.766 1 98.31 327 VAL A C 1
ATOM 2545 O O . VAL A 1 327 ? -14.422 29.422 6.816 1 98.31 327 VAL A O 1
ATOM 2548 N N . ALA A 1 328 ? -13.555 27.422 7.086 1 98.12 328 ALA A N 1
ATOM 2549 C CA . ALA A 1 328 ? -14.82 26.797 7.445 1 98.12 328 ALA A CA 1
ATOM 2550 C C . ALA A 1 328 ? -15.43 27.453 8.672 1 98.12 328 ALA A C 1
ATOM 2552 O O . ALA A 1 328 ? -16.609 27.844 8.656 1 98.12 328 ALA A O 1
ATOM 2553 N N . VAL A 1 329 ? -14.633 27.625 9.734 1 98.31 329 VAL A N 1
ATOM 2554 C CA . VAL A 1 329 ? -15.125 28.203 10.977 1 98.31 329 VAL A CA 1
ATOM 2555 C C . VAL A 1 329 ? -15.555 29.656 10.75 1 98.31 329 VAL A C 1
ATOM 2557 O O . VAL A 1 329 ? -16.516 30.125 11.359 1 98.31 329 VAL A O 1
ATOM 2560 N N . GLY A 1 330 ? -14.914 30.328 9.82 1 97.31 330 GLY A N 1
ATOM 2561 C CA . GLY A 1 330 ? -15.266 31.688 9.484 1 97.31 330 GLY A CA 1
ATOM 2562 C C . GLY A 1 330 ? -16.672 31.828 8.93 1 97.31 330 GLY A C 1
ATOM 2563 O O . GLY A 1 330 ? -17.25 32.906 8.977 1 97.31 330 GLY A O 1
ATOM 2564 N N . TYR A 1 331 ? -17.203 30.781 8.453 1 96.5 331 TYR A N 1
ATOM 2565 C CA . TYR A 1 331 ? -18.547 30.781 7.879 1 96.5 331 TYR A CA 1
ATOM 2566 C C . TYR A 1 331 ? -19.609 30.578 8.961 1 96.5 331 TYR A C 1
ATOM 2568 O O . TYR A 1 331 ? -20.797 30.781 8.719 1 96.5 331 TYR A O 1
ATOM 2576 N N . ALA A 1 332 ? -19.141 30.141 10.141 1 96.69 332 ALA A N 1
ATOM 2577 C CA . ALA A 1 332 ? -20.094 29.891 11.227 1 96.69 332 ALA A CA 1
ATOM 2578 C C . ALA A 1 332 ? -20.484 31.172 11.938 1 96.69 332 ALA A C 1
ATOM 2580 O O . ALA A 1 332 ? -19.625 31.953 12.359 1 96.69 332 ALA A O 1
ATOM 2581 N N . LYS A 1 333 ? -21.781 31.344 12.109 1 94.69 333 LYS A N 1
ATOM 2582 C CA . LYS A 1 333 ? -22.266 32.531 12.789 1 94.69 333 LYS A CA 1
ATOM 2583 C C . LYS A 1 333 ? -22.609 32.25 14.25 1 94.69 333 LYS A C 1
ATOM 2585 O O . LYS A 1 333 ? -22.609 33.156 15.078 1 94.69 333 LYS A O 1
ATOM 2590 N N . SER A 1 334 ? -22.891 31.047 14.508 1 95.19 334 SER A N 1
ATOM 2591 C CA . SER A 1 334 ? -23.188 30.578 15.859 1 95.19 334 SER A CA 1
ATOM 2592 C C . SER A 1 334 ? -22.672 29.156 16.078 1 95.19 334 SER A C 1
ATOM 2594 O O . SER A 1 334 ? -22.25 28.5 15.125 1 95.19 334 SER A O 1
ATOM 2596 N N . ALA A 1 335 ? -22.688 28.734 17.281 1 93.69 335 ALA A N 1
ATOM 2597 C CA . ALA A 1 335 ? -22.203 27.391 17.625 1 93.69 335 ALA A CA 1
ATOM 2598 C C . ALA A 1 335 ? -23.031 26.312 16.906 1 93.69 335 ALA A C 1
ATOM 2600 O O . ALA A 1 335 ? -22.516 25.25 16.594 1 93.69 335 ALA A O 1
ATOM 2601 N N . GLU A 1 336 ? -24.266 26.625 16.625 1 94.19 336 GLU A N 1
ATOM 2602 C CA . GLU A 1 336 ? -25.172 25.672 15.977 1 94.19 336 GLU A CA 1
ATOM 2603 C C . GLU A 1 336 ? -24.75 25.422 14.531 1 94.19 336 GLU A C 1
ATOM 2605 O O . GLU A 1 336 ? -25.156 24.422 13.922 1 94.19 336 GLU A O 1
ATOM 2610 N N . ASP A 1 337 ? -23.891 26.312 14 1 95.94 337 ASP A N 1
ATOM 2611 C CA . ASP A 1 337 ? -23.453 26.203 12.617 1 95.94 337 ASP A CA 1
ATOM 2612 C C . ASP A 1 337 ? -22.203 25.312 12.516 1 95.94 337 ASP A C 1
ATOM 2614 O O . ASP A 1 337 ? -21.844 24.875 11.422 1 95.94 337 ASP A O 1
ATOM 2618 N N . LEU A 1 338 ? -21.594 25.016 13.633 1 96.94 338 LEU A N 1
ATOM 2619 C CA . LEU A 1 338 ? -20.281 24.359 13.641 1 96.94 338 LEU A CA 1
ATOM 2620 C C . LEU A 1 338 ? -20.375 22.984 13.008 1 96.94 338 LEU A C 1
ATOM 2622 O O . LEU A 1 338 ? -19.547 22.625 12.172 1 96.94 338 LEU A O 1
ATOM 2626 N N . PRO A 1 339 ? -21.406 22.172 13.32 1 96.31 339 PRO A N 1
ATOM 2627 C CA . PRO A 1 339 ? -21.453 20.844 12.719 1 96.31 339 PRO A CA 1
ATOM 2628 C C . PRO A 1 339 ? -21.453 20.891 11.188 1 96.31 339 PRO A C 1
ATOM 2630 O O . PRO A 1 339 ? -20.734 20.109 10.547 1 96.31 339 PRO A O 1
ATOM 2633 N N . ARG A 1 340 ? -22.109 21.797 10.664 1 95 340 ARG A N 1
ATOM 2634 C CA . ARG A 1 340 ? -22.219 21.906 9.211 1 95 340 ARG A CA 1
ATOM 2635 C C . ARG A 1 340 ? -20.906 22.359 8.594 1 95 340 ARG A C 1
ATOM 2637 O O . ARG A 1 340 ? -20.469 21.797 7.582 1 95 340 ARG A O 1
ATOM 2644 N N . VAL A 1 341 ? -20.281 23.359 9.148 1 96.88 341 VAL A N 1
ATOM 2645 C CA . VAL A 1 341 ? -19.062 23.906 8.547 1 96.88 341 VAL A CA 1
ATOM 2646 C C . VAL A 1 341 ? -17.906 22.938 8.758 1 96.88 341 VAL A C 1
ATOM 2648 O O . VAL A 1 341 ? -16.984 22.859 7.934 1 96.88 341 VAL A O 1
ATOM 2651 N N . LEU A 1 342 ? -17.953 22.156 9.859 1 96.88 342 LEU A N 1
ATOM 2652 C CA . LEU A 1 342 ? -16.891 21.172 10.109 1 96.88 342 LEU A CA 1
ATOM 2653 C C . LEU A 1 342 ? -17.031 19.984 9.172 1 96.88 342 LEU A C 1
ATOM 2655 O O . LEU A 1 342 ? -16.031 19.359 8.789 1 96.88 342 LEU A O 1
ATOM 2659 N N . LYS A 1 343 ? -18.219 19.672 8.812 1 93.94 343 LYS A N 1
ATOM 2660 C CA . LYS A 1 343 ? -18.422 18.656 7.781 1 93.94 343 LYS A CA 1
ATOM 2661 C C . LYS A 1 343 ? -17.859 19.125 6.441 1 93.94 343 LYS A C 1
ATOM 2663 O O . LYS A 1 343 ? -17.312 18.312 5.68 1 93.94 343 LYS A O 1
ATOM 2668 N N . ALA A 1 344 ? -17.984 20.375 6.129 1 93 344 ALA A N 1
ATOM 2669 C CA . ALA A 1 344 ? -17.422 20.938 4.902 1 93 344 ALA A CA 1
ATOM 2670 C C . ALA A 1 344 ? -15.898 20.875 4.926 1 93 344 ALA A C 1
ATOM 2672 O O . ALA A 1 344 ? -15.266 20.594 3.904 1 93 344 ALA A O 1
ATOM 2673 N N . TYR A 1 345 ? -15.344 21.172 6.117 1 96.44 345 TYR A N 1
ATOM 2674 C CA . TYR A 1 345 ? -13.906 21 6.309 1 96.44 345 TYR A CA 1
ATOM 2675 C C . TYR A 1 345 ? -13.484 19.578 5.961 1 96.44 345 TYR A C 1
ATOM 2677 O O . TYR A 1 345 ? -12.555 19.375 5.18 1 96.44 345 TYR A O 1
ATOM 2685 N N . GLU A 1 346 ? -14.172 18.625 6.508 1 95.12 346 GLU A N 1
ATOM 2686 C CA . GLU A 1 346 ? -13.891 17.219 6.25 1 95.12 346 GLU A CA 1
ATOM 2687 C C . GLU A 1 346 ? -14.016 16.891 4.762 1 95.12 346 GLU A C 1
ATOM 2689 O O . GLU A 1 346 ? -13.141 16.234 4.191 1 95.12 346 GLU A O 1
ATOM 2694 N N . ARG A 1 347 ? -14.984 17.406 4.137 1 89.25 347 ARG A N 1
ATOM 2695 C CA . ARG A 1 347 ? -15.234 17.141 2.723 1 89.25 347 ARG A CA 1
ATOM 2696 C C . ARG A 1 347 ? -14.133 17.734 1.854 1 89.25 347 ARG A C 1
ATOM 2698 O O . ARG A 1 347 ? -13.773 17.172 0.823 1 89.25 347 ARG A O 1
ATOM 2705 N N . ALA A 1 348 ? -13.633 18.812 2.273 1 91.75 348 ALA A N 1
ATOM 2706 C CA . ALA A 1 348 ? -12.625 19.516 1.491 1 91.75 348 ALA A CA 1
ATOM 2707 C C . ALA A 1 348 ? -11.258 18.844 1.629 1 91.75 348 ALA A C 1
ATOM 2709 O O . ALA A 1 348 ? -10.453 18.875 0.697 1 91.75 348 ALA A O 1
ATOM 2710 N N . ARG A 1 349 ? -11.078 18.203 2.744 1 94.88 349 ARG A N 1
ATOM 2711 C CA . ARG A 1 349 ? -9.703 17.828 3.059 1 94.88 349 ARG A CA 1
ATOM 2712 C C . ARG A 1 349 ? -9.5 16.328 2.945 1 94.88 349 ARG A C 1
ATOM 2714 O O . ARG A 1 349 ? -8.469 15.867 2.438 1 94.88 349 ARG A O 1
ATOM 2721 N N . LYS A 1 350 ? -10.414 15.547 3.426 1 92.56 350 LYS A N 1
ATOM 2722 C CA . LYS A 1 350 ? -10.219 14.117 3.666 1 92.56 350 LYS A CA 1
ATOM 2723 C C . LYS A 1 350 ? -9.789 13.398 2.389 1 92.56 350 LYS A C 1
ATOM 2725 O O . LYS A 1 350 ? -8.773 12.703 2.375 1 92.56 350 LYS A O 1
ATOM 2730 N N . TRP A 1 351 ? -10.5 13.672 1.293 1 85.69 351 TRP A N 1
ATOM 2731 C CA . TRP A 1 351 ? -10.195 12.984 0.042 1 85.69 351 TRP A CA 1
ATOM 2732 C C . TRP A 1 351 ? -8.805 13.359 -0.456 1 85.69 351 TRP A C 1
ATOM 2734 O O . TRP A 1 351 ? -8.078 12.516 -0.992 1 85.69 351 TRP A O 1
ATOM 2744 N N . ARG A 1 352 ? -8.484 14.57 -0.361 1 90.81 352 ARG A N 1
ATOM 2745 C CA . ARG A 1 352 ? -7.203 15.078 -0.834 1 90.81 352 ARG A CA 1
ATOM 2746 C C . ARG A 1 352 ? -6.047 14.445 -0.07 1 90.81 352 ARG A C 1
ATOM 2748 O O . ARG A 1 352 ? -5.059 14.016 -0.67 1 90.81 352 ARG A O 1
ATOM 2755 N N . CYS A 1 353 ? -6.211 14.375 1.245 1 94.06 353 CYS A N 1
ATOM 2756 C CA . CYS A 1 353 ? -5.172 13.766 2.068 1 94.06 353 CYS A CA 1
ATOM 2757 C C . CYS A 1 353 ? -5.023 12.289 1.753 1 94.06 353 CYS A C 1
ATOM 2759 O O . CYS A 1 353 ? -3.908 11.766 1.717 1 94.06 353 CYS A O 1
ATOM 2761 N N . GLU A 1 354 ? -6.09 11.648 1.538 1 89.44 354 GLU A N 1
ATOM 2762 C CA . GLU A 1 354 ? -6.059 10.227 1.196 1 89.44 354 GLU A CA 1
ATOM 2763 C C . GLU A 1 354 ? -5.387 10 -0.155 1 89.44 354 GLU A C 1
ATOM 2765 O O . GLU A 1 354 ? -4.621 9.047 -0.322 1 89.44 354 GLU A O 1
ATOM 2770 N N . ALA A 1 355 ? -5.656 10.836 -1.128 1 86.62 355 ALA A N 1
ATOM 2771 C CA . ALA A 1 355 ? -5.012 10.75 -2.436 1 86.62 355 ALA A CA 1
ATOM 2772 C C . ALA A 1 355 ? -3.502 10.953 -2.318 1 86.62 355 ALA A C 1
ATOM 2774 O O . ALA A 1 355 ? -2.721 10.211 -2.92 1 86.62 355 ALA A O 1
ATOM 2775 N N . VAL A 1 356 ? -3.127 11.906 -1.57 1 93.19 356 VAL A N 1
ATOM 2776 C CA . VAL A 1 356 ? -1.71 12.219 -1.412 1 93.19 356 VAL A CA 1
ATOM 2777 C C . VAL A 1 356 ? -1.012 11.086 -0.667 1 93.19 356 VAL A C 1
ATOM 2779 O O . VAL A 1 356 ? 0.115 10.711 -1.006 1 93.19 356 VAL A O 1
ATOM 2782 N N . SER A 1 357 ? -1.688 10.555 0.34 1 93.5 357 SER A N 1
ATOM 2783 C CA . SER A 1 357 ? -1.137 9.422 1.069 1 93.5 357 SER A CA 1
ATOM 2784 C C . SER A 1 357 ? -0.883 8.242 0.141 1 93.5 357 SER A C 1
ATOM 2786 O O . SER A 1 357 ? 0.146 7.566 0.249 1 93.5 357 SER A O 1
ATOM 2788 N N . ALA A 1 358 ? -1.801 7.969 -0.723 1 87.44 358 ALA A N 1
ATOM 2789 C CA . ALA A 1 358 ? -1.638 6.891 -1.693 1 87.44 358 ALA A CA 1
ATOM 2790 C C . ALA A 1 358 ? -0.448 7.156 -2.613 1 87.44 358 ALA A C 1
ATOM 2792 O O . ALA A 1 358 ? 0.302 6.234 -2.947 1 87.44 358 ALA A O 1
ATOM 2793 N N . GLN A 1 359 ? -0.289 8.336 -2.998 1 90.56 359 GLN A N 1
ATOM 2794 C CA . GLN A 1 359 ? 0.808 8.695 -3.891 1 90.56 359 GLN A CA 1
ATOM 2795 C C . GLN A 1 359 ? 2.146 8.656 -3.158 1 90.56 359 GLN A C 1
ATOM 2797 O O . GLN A 1 359 ? 3.184 8.383 -3.766 1 90.56 359 GLN A O 1
ATOM 2802 N N . ALA A 1 360 ? 2.104 8.938 -1.868 1 95 360 ALA A N 1
ATOM 2803 C CA . ALA A 1 360 ? 3.32 8.773 -1.077 1 95 360 ALA A CA 1
ATOM 2804 C C . ALA A 1 360 ? 3.781 7.316 -1.08 1 95 360 ALA A C 1
ATOM 2806 O O . ALA A 1 360 ? 4.973 7.039 -1.215 1 95 360 ALA A O 1
ATOM 2807 N N . ARG A 1 361 ? 2.857 6.391 -0.972 1 91.12 361 ARG A N 1
ATOM 2808 C CA . ARG A 1 361 ? 3.188 4.973 -1.063 1 91.12 361 ARG A CA 1
ATOM 2809 C C . ARG A 1 361 ? 3.748 4.629 -2.439 1 91.12 361 ARG A C 1
ATOM 2811 O O . ARG A 1 361 ? 4.73 3.893 -2.549 1 91.12 361 ARG A O 1
ATOM 2818 N N . ARG A 1 362 ? 3.109 5.191 -3.436 1 88.69 362 ARG A N 1
ATOM 2819 C CA . ARG A 1 362 ? 3.564 4.977 -4.805 1 88.69 362 ARG A CA 1
ATOM 2820 C C . ARG A 1 362 ? 5 5.461 -4.988 1 88.69 362 ARG A C 1
ATOM 2822 O O . ARG A 1 362 ? 5.809 4.797 -5.633 1 88.69 362 ARG A O 1
ATOM 2829 N N . ASN A 1 363 ? 5.289 6.586 -4.406 1 94.19 363 ASN A N 1
ATOM 2830 C CA . ASN A 1 363 ? 6.648 7.105 -4.492 1 94.19 363 ASN A CA 1
ATOM 2831 C C . ASN A 1 363 ? 7.645 6.195 -3.783 1 94.19 363 ASN A C 1
ATOM 2833 O O . ASN A 1 363 ? 8.773 6.023 -4.246 1 94.19 363 ASN A O 1
ATOM 2837 N N . GLY A 1 364 ? 7.199 5.707 -2.676 1 93.88 364 GLY A N 1
ATOM 2838 C CA . GLY A 1 364 ? 8.031 4.738 -1.984 1 93.88 364 GLY A CA 1
ATOM 2839 C C . GLY A 1 364 ? 8.344 3.514 -2.824 1 93.88 364 GLY A C 1
ATOM 2840 O O . GLY A 1 364 ? 9.5 3.08 -2.893 1 93.88 364 GLY A O 1
ATOM 2841 N N . ASP A 1 365 ? 7.371 2.973 -3.504 1 89.06 365 ASP A N 1
ATOM 2842 C CA . ASP A 1 365 ? 7.57 1.825 -4.387 1 89.06 365 ASP A CA 1
ATOM 2843 C C . ASP A 1 365 ? 8.578 2.146 -5.488 1 89.06 365 ASP A C 1
ATOM 2845 O O . ASP A 1 365 ? 9.438 1.323 -5.812 1 89.06 365 ASP A O 1
ATOM 2849 N N . MET A 1 366 ? 8.469 3.326 -6.004 1 89.81 366 MET A N 1
ATOM 2850 C CA . MET A 1 366 ? 9.305 3.742 -7.125 1 89.81 366 MET A CA 1
ATOM 2851 C C . MET A 1 366 ? 10.75 3.941 -6.676 1 89.81 366 MET A C 1
ATOM 2853 O O . MET A 1 366 ? 11.68 3.49 -7.348 1 89.81 366 MET A O 1
ATOM 2857 N N . ILE A 1 367 ? 10.953 4.543 -5.555 1 95.06 367 ILE A N 1
ATOM 2858 C CA . ILE A 1 367 ? 12.305 4.898 -5.129 1 95.06 367 ILE A CA 1
ATOM 2859 C C . ILE A 1 367 ? 13 3.672 -4.543 1 95.06 367 ILE A C 1
ATOM 2861 O O . ILE A 1 367 ? 14.234 3.598 -4.531 1 95.06 367 ILE A O 1
ATOM 2865 N N . HIS A 1 368 ? 12.25 2.639 -4.164 1 94.56 368 HIS A N 1
ATOM 2866 C CA . HIS A 1 368 ? 12.812 1.498 -3.451 1 94.56 368 HIS A CA 1
ATOM 2867 C C . HIS A 1 368 ? 12.852 0.259 -4.34 1 94.56 368 HIS A C 1
ATOM 2869 O O . HIS A 1 368 ? 13.039 -0.857 -3.846 1 94.56 368 HIS A O 1
ATOM 2875 N N . MET A 1 369 ? 12.75 0.382 -5.613 1 90.75 369 MET A N 1
ATOM 2876 C CA . MET A 1 369 ? 12.758 -0.741 -6.547 1 90.75 369 MET A CA 1
ATOM 2877 C C . MET A 1 369 ? 14.07 -1.508 -6.461 1 90.75 369 MET A C 1
ATOM 2879 O O . MET A 1 369 ? 15.141 -0.905 -6.352 1 90.75 369 MET A O 1
ATOM 2883 N N . PRO A 1 370 ? 13.984 -2.793 -6.488 1 89.19 370 PRO A N 1
ATOM 2884 C CA . PRO A 1 370 ? 15.227 -3.543 -6.66 1 89.19 370 PRO A CA 1
ATOM 2885 C C . PRO A 1 370 ? 15.852 -3.34 -8.039 1 89.19 370 PRO A C 1
ATOM 2887 O O . PRO A 1 370 ? 15.148 -3 -9 1 89.19 370 PRO A O 1
ATOM 2890 N N . ASP A 1 371 ? 17.125 -3.557 -8.086 1 88.19 371 ASP A N 1
ATOM 2891 C CA . ASP A 1 371 ? 17.781 -3.508 -9.383 1 88.19 371 ASP A CA 1
ATOM 2892 C C . ASP A 1 371 ? 17.203 -4.547 -10.344 1 88.19 371 ASP A C 1
ATOM 2894 O O . ASP A 1 371 ? 16.859 -5.656 -9.922 1 88.19 371 ASP A O 1
ATOM 2898 N N . GLY A 1 372 ? 17.031 -4.121 -11.562 1 79.94 372 GLY A N 1
ATOM 2899 C CA . GLY A 1 372 ? 16.453 -4.961 -12.602 1 79.94 372 GLY A CA 1
ATOM 2900 C C . GLY A 1 372 ? 15.828 -4.172 -13.734 1 79.94 372 GLY A C 1
ATOM 2901 O O . GLY A 1 372 ? 16.016 -2.957 -13.828 1 79.94 372 GLY A O 1
ATOM 2902 N N . GLU A 1 373 ? 15.117 -4.812 -14.531 1 75.88 373 GLU A N 1
ATOM 2903 C CA . GLU A 1 373 ? 14.57 -4.199 -15.734 1 75.88 373 GLU A CA 1
ATOM 2904 C C . GLU A 1 373 ? 13.617 -3.061 -15.398 1 75.88 373 GLU A C 1
ATOM 2906 O O . GLU A 1 373 ? 13.625 -2.018 -16.047 1 75.88 373 GLU A O 1
ATOM 2911 N N . GLU A 1 374 ? 12.82 -3.318 -14.367 1 81.75 374 GLU A N 1
ATOM 2912 C CA . GLU A 1 374 ? 11.891 -2.268 -13.969 1 81.75 374 GLU A CA 1
ATOM 2913 C C . GLU A 1 374 ? 12.633 -1.004 -13.547 1 81.75 374 GLU A C 1
ATOM 2915 O O . GLU A 1 374 ? 12.297 0.098 -13.984 1 81.75 374 GLU A O 1
ATOM 2920 N N . GLN A 1 375 ? 13.57 -1.267 -12.695 1 87.94 375 GLN A N 1
ATOM 2921 C CA . GLN A 1 375 ? 14.398 -0.15 -12.234 1 87.94 375 GLN A CA 1
ATOM 2922 C C . GLN A 1 375 ? 15.148 0.489 -13.398 1 87.94 375 GLN A C 1
ATOM 2924 O O . GLN A 1 375 ? 15.25 1.715 -13.484 1 87.94 375 GLN A O 1
ATOM 2929 N N . GLU A 1 376 ? 15.617 -0.273 -14.344 1 86.62 376 GLU A N 1
ATOM 2930 C CA . GLU A 1 376 ? 16.312 0.249 -15.508 1 86.62 376 GLU A CA 1
ATOM 2931 C C . GLU A 1 376 ? 15.391 1.105 -16.375 1 86.62 376 GLU A C 1
ATOM 2933 O O . GLU A 1 376 ? 15.773 2.189 -16.812 1 86.62 376 GLU A O 1
ATOM 2938 N N . ASN A 1 377 ? 14.242 0.631 -16.547 1 86.81 377 ASN A N 1
ATOM 2939 C CA . ASN A 1 377 ? 13.273 1.379 -17.344 1 86.81 377 ASN A CA 1
ATOM 2940 C C . ASN A 1 377 ? 12.812 2.645 -16.625 1 86.81 377 ASN A C 1
ATOM 2942 O O . ASN A 1 377 ? 12.562 3.668 -17.266 1 86.81 377 ASN A O 1
ATOM 2946 N N . ARG A 1 378 ? 12.648 2.502 -15.312 1 89.06 378 ARG A N 1
ATOM 2947 C CA . ARG A 1 378 ? 12.359 3.697 -14.523 1 89.06 378 ARG A CA 1
ATOM 2948 C C . ARG A 1 378 ? 13.438 4.754 -14.711 1 89.06 378 ARG A C 1
ATOM 2950 O O . ARG A 1 378 ? 13.133 5.922 -14.977 1 89.06 378 ARG A O 1
ATOM 2957 N N . ASP A 1 379 ? 14.688 4.312 -14.648 1 92.75 379 ASP A N 1
ATOM 2958 C CA . ASP A 1 379 ? 15.805 5.234 -14.805 1 92.75 379 ASP A CA 1
ATOM 2959 C C . ASP A 1 379 ? 15.82 5.852 -16.203 1 92.75 379 ASP A C 1
ATOM 2961 O O . ASP A 1 379 ? 16.062 7.051 -16.359 1 92.75 379 ASP A O 1
ATOM 2965 N N . ARG A 1 380 ? 15.578 5.082 -17.188 1 90.81 380 ARG A N 1
ATOM 2966 C CA . ARG A 1 380 ? 15.531 5.574 -18.547 1 90.81 380 ARG A CA 1
ATOM 2967 C C . ARG A 1 380 ? 14.43 6.617 -18.734 1 90.81 380 ARG A C 1
ATOM 2969 O O . ARG A 1 380 ? 14.68 7.711 -19.234 1 90.81 380 ARG A O 1
ATOM 2976 N N . GLU A 1 381 ? 13.305 6.309 -18.234 1 89.38 381 GLU A N 1
ATOM 2977 C CA . GLU A 1 381 ? 12.172 7.219 -18.375 1 89.38 381 GLU A CA 1
ATOM 2978 C C . GLU A 1 381 ? 12.414 8.531 -17.641 1 89.38 381 GLU A C 1
ATOM 2980 O O . GLU A 1 381 ? 12.117 9.609 -18.156 1 89.38 381 GLU A O 1
ATOM 2985 N N . MET A 1 382 ? 12.922 8.367 -16.5 1 90.88 382 MET A N 1
ATOM 2986 C CA . MET A 1 382 ? 13.219 9.562 -15.711 1 90.88 382 MET A CA 1
ATOM 2987 C C . MET A 1 382 ? 14.273 10.422 -16.406 1 90.88 382 MET A C 1
ATOM 2989 O O . MET A 1 382 ? 14.289 11.641 -16.234 1 90.88 382 MET A O 1
ATOM 2993 N N . SER A 1 383 ? 15.094 9.773 -17.172 1 90.69 383 SER A N 1
ATOM 2994 C CA . SER A 1 383 ? 16.141 10.477 -17.922 1 90.69 383 SER A CA 1
ATOM 2995 C C . SER A 1 383 ? 15.656 10.891 -19.297 1 90.69 383 SER A C 1
ATOM 2997 O O . SER A 1 383 ? 16.453 11.305 -20.141 1 90.69 383 SER A O 1
ATOM 2999 N N . GLN A 1 384 ? 14.383 10.625 -19.562 1 86.88 384 GLN A N 1
ATOM 3000 C CA . GLN A 1 384 ? 13.742 10.992 -20.828 1 86.88 384 GLN A CA 1
ATOM 3001 C C . GLN A 1 384 ? 14.273 10.141 -21.984 1 86.88 384 GLN A C 1
ATOM 3003 O O . GLN A 1 384 ? 14.422 10.633 -23.094 1 86.88 384 GLN A O 1
ATOM 3008 N N . LEU A 1 385 ? 14.648 8.969 -21.625 1 84.56 385 LEU A N 1
ATOM 3009 C CA . LEU A 1 385 ? 15.016 7.984 -22.625 1 84.56 385 LEU A CA 1
ATOM 3010 C C . LEU A 1 385 ? 13.898 6.969 -22.844 1 84.56 385 LEU A C 1
ATOM 3012 O O . LEU A 1 385 ? 13.117 6.707 -21.922 1 84.56 385 LEU A O 1
ATOM 3016 N N . ALA A 1 386 ? 13.859 6.477 -24 1 78.12 386 ALA A N 1
ATOM 3017 C CA . ALA A 1 386 ? 12.852 5.469 -24.312 1 78.12 386 ALA A CA 1
ATOM 3018 C C . ALA A 1 386 ? 13.062 4.203 -23.484 1 78.12 386 ALA A C 1
ATOM 3020 O O . ALA A 1 386 ? 14.195 3.762 -23.297 1 78.12 386 ALA A O 1
ATOM 3021 N N . GLN A 1 387 ? 12 3.811 -22.875 1 74.94 387 GLN A N 1
ATOM 3022 C CA . GLN A 1 387 ? 12.016 2.531 -22.172 1 74.94 387 GLN A CA 1
ATOM 3023 C C . GLN A 1 387 ? 12.195 1.372 -23.156 1 74.94 387 GLN A C 1
ATOM 3025 O O . GLN A 1 387 ? 11.93 1.513 -24.344 1 74.94 387 GLN A O 1
ATOM 3030 N N . THR A 1 388 ? 12.844 0.473 -22.672 1 70.5 388 THR A N 1
ATOM 3031 C CA . THR A 1 388 ? 13.07 -0.723 -23.469 1 70.5 388 THR A CA 1
ATOM 3032 C C . THR A 1 388 ? 12.227 -1.888 -22.953 1 70.5 388 THR A C 1
ATOM 3034 O O . THR A 1 388 ? 11.742 -1.854 -21.828 1 70.5 388 THR A O 1
ATOM 3037 N N . GLY A 1 389 ? 11.945 -2.604 -23.812 1 61.97 389 GLY A N 1
ATOM 3038 C CA . GLY A 1 389 ? 11.297 -3.842 -23.406 1 61.97 389 GLY A CA 1
ATOM 3039 C C . GLY A 1 389 ? 9.797 -3.709 -23.234 1 61.97 389 GLY A C 1
ATOM 3040 O O . GLY A 1 389 ? 9.164 -2.916 -23.938 1 61.97 389 GLY A O 1
ATOM 3041 N N . VAL A 1 390 ? 9.273 -4.551 -22.531 1 54.75 390 VAL A N 1
ATOM 3042 C CA . VAL A 1 390 ? 7.836 -4.781 -22.578 1 54.75 390 VAL A CA 1
ATOM 3043 C C . VAL A 1 390 ? 7.172 -4.09 -21.375 1 54.75 390 VAL A C 1
ATOM 3045 O O . VAL A 1 390 ? 5.945 -4.109 -21.25 1 54.75 390 VAL A O 1
ATOM 3048 N N . TRP A 1 391 ? 8.078 -3.41 -20.578 1 60.03 391 TRP A N 1
ATOM 3049 C CA . TRP A 1 391 ? 7.449 -2.877 -19.359 1 60.03 391 TRP A CA 1
ATOM 3050 C C . TRP A 1 391 ? 7.57 -1.357 -19.312 1 60.03 391 TRP A C 1
ATOM 3052 O O . TRP A 1 391 ? 8.648 -0.806 -19.562 1 60.03 391 TRP A O 1
ATOM 3062 N N . LYS A 1 392 ? 6.398 -0.769 -19.188 1 71 392 LYS A N 1
ATOM 3063 C CA . LYS A 1 392 ? 6.434 0.654 -18.859 1 71 392 LYS A CA 1
ATOM 3064 C C . LYS A 1 392 ? 6.531 0.87 -17.359 1 71 392 LYS A C 1
ATOM 3066 O O . LYS A 1 392 ? 5.609 0.528 -16.609 1 71 392 LYS A O 1
ATOM 3071 N N . ALA A 1 393 ? 7.727 1.3 -16.953 1 78.06 393 ALA A N 1
ATOM 3072 C CA . ALA A 1 393 ? 7.977 1.464 -15.523 1 78.06 393 ALA A CA 1
ATOM 3073 C C . ALA A 1 393 ? 7.293 2.719 -14.984 1 78.06 393 ALA A C 1
ATOM 3075 O O . ALA A 1 393 ? 7.172 3.719 -15.695 1 78.06 393 ALA A O 1
ATOM 3076 N N . ASP A 1 394 ? 6.781 2.691 -13.828 1 80.56 394 ASP A N 1
ATOM 3077 C CA . ASP A 1 394 ? 6.258 3.842 -13.102 1 80.56 394 ASP A CA 1
ATOM 3078 C C . ASP A 1 394 ? 7.387 4.75 -12.617 1 80.56 394 ASP A C 1
ATOM 3080 O O . ASP A 1 394 ? 8.32 4.285 -11.961 1 80.56 394 ASP A O 1
ATOM 3084 N N . THR A 1 395 ? 7.336 6.02 -12.992 1 85.81 395 THR A N 1
ATOM 3085 C CA . THR A 1 395 ? 8.391 6.949 -12.602 1 85.81 395 THR A CA 1
ATOM 3086 C C . THR A 1 395 ? 8.008 7.695 -11.328 1 85.81 395 THR A C 1
ATOM 3088 O O . THR A 1 395 ? 8.734 8.586 -10.875 1 85.81 395 THR A O 1
ATOM 3091 N N . GLY A 1 396 ? 6.832 7.336 -10.75 1 86 396 GLY A N 1
ATOM 3092 C CA . GLY A 1 396 ? 6.414 7.938 -9.492 1 86 396 GLY A CA 1
ATOM 3093 C C . GLY A 1 396 ? 5.73 9.281 -9.672 1 86 396 GLY A C 1
ATOM 3094 O O . GLY A 1 396 ? 5.691 9.82 -10.781 1 86 396 GLY A O 1
ATOM 3095 N N . PRO A 1 397 ? 5.246 9.844 -8.609 1 87.62 397 PRO A N 1
ATOM 3096 C CA . PRO A 1 397 ? 4.438 11.062 -8.672 1 87.62 397 PRO A CA 1
ATOM 3097 C C . PRO A 1 397 ? 5.273 12.312 -8.938 1 87.62 397 PRO A C 1
ATOM 3099 O O . PRO A 1 397 ? 4.766 13.305 -9.469 1 87.62 397 PRO A O 1
ATOM 3102 N N . MET A 1 398 ? 6.504 12.305 -8.578 1 83.88 398 MET A N 1
ATOM 3103 C CA . MET A 1 398 ? 7.34 13.492 -8.734 1 83.88 398 MET A CA 1
ATOM 3104 C C . MET A 1 398 ? 7.59 13.789 -10.211 1 83.88 398 MET A C 1
ATOM 3106 O O . MET A 1 398 ? 7.918 14.922 -10.57 1 83.88 398 MET A O 1
ATOM 3110 N N . PHE A 1 399 ? 7.441 12.82 -11.031 1 85.88 399 PHE A N 1
ATOM 3111 C CA . PHE A 1 399 ? 7.648 13.008 -12.461 1 85.88 399 PHE A CA 1
ATOM 3112 C C . PHE A 1 399 ? 6.324 12.906 -13.219 1 85.88 399 PHE A C 1
ATOM 3114 O O . PHE A 1 399 ? 6.312 12.789 -14.445 1 85.88 399 PHE A O 1
ATOM 3121 N N . ASP A 1 400 ? 5.266 12.891 -12.539 1 86.38 400 ASP A N 1
ATOM 3122 C CA . ASP A 1 400 ? 3.902 12.969 -13.062 1 86.38 400 ASP A CA 1
ATOM 3123 C C . ASP A 1 400 ? 3.391 14.406 -13.047 1 86.38 400 ASP A C 1
ATOM 3125 O O . ASP A 1 400 ? 2.975 14.914 -12.008 1 86.38 400 ASP A O 1
ATOM 3129 N N . ALA A 1 401 ? 3.328 15 -14.164 1 86.06 401 ALA A N 1
ATOM 3130 C CA . ALA A 1 401 ? 3.006 16.422 -14.281 1 86.06 401 ALA A CA 1
ATOM 3131 C C . ALA A 1 401 ? 1.599 16.703 -13.766 1 86.06 401 ALA A C 1
ATOM 3133 O O . ALA A 1 401 ? 1.359 17.734 -13.133 1 86.06 401 ALA A O 1
ATOM 3134 N N . GLU A 1 402 ? 0.738 15.844 -14.055 1 85.69 402 GLU A N 1
ATOM 3135 C CA . GLU A 1 402 ? -0.64 16.031 -13.609 1 85.69 402 GLU A CA 1
ATOM 3136 C C . GLU A 1 402 ? -0.735 15.984 -12.086 1 85.69 402 GLU A C 1
ATOM 3138 O O . GLU A 1 402 ? -1.408 16.828 -11.477 1 85.69 402 GLU A O 1
ATOM 3143 N N . PHE A 1 403 ? -0.036 15.109 -11.547 1 87.81 403 PHE A N 1
ATOM 3144 C CA . PHE A 1 403 ? -0.093 15.008 -10.094 1 87.81 403 PHE A CA 1
ATOM 3145 C C . PHE A 1 403 ? 0.623 16.188 -9.445 1 87.81 403 PHE A C 1
ATOM 3147 O O . PHE A 1 403 ? 0.169 16.703 -8.422 1 87.81 403 PHE A O 1
ATOM 3154 N N . ARG A 1 404 ? 1.71 16.547 -9.984 1 89 404 ARG A N 1
ATOM 3155 C CA . ARG A 1 404 ? 2.42 17.703 -9.43 1 89 404 ARG A CA 1
ATOM 3156 C C . ARG A 1 404 ? 1.534 18.938 -9.422 1 89 404 ARG A C 1
ATOM 3158 O O . ARG A 1 404 ? 1.535 19.703 -8.461 1 89 404 ARG A O 1
ATOM 3165 N N . ASN A 1 405 ? 0.878 19.125 -10.516 1 89.12 405 ASN A N 1
ATOM 3166 C CA . ASN A 1 405 ? -0.053 20.234 -10.594 1 89.12 405 ASN A CA 1
ATOM 3167 C C . ASN A 1 405 ? -1.151 20.125 -9.539 1 89.12 405 ASN A C 1
ATOM 3169 O O . ASN A 1 405 ? -1.479 21.109 -8.867 1 89.12 405 ASN A O 1
ATOM 3173 N N . PHE A 1 406 ? -1.704 18.953 -9.414 1 88.25 406 PHE A N 1
ATOM 3174 C CA . PHE A 1 406 ? -2.713 18.672 -8.398 1 88.25 406 PHE A CA 1
ATOM 3175 C C . PHE A 1 406 ? -2.188 18.984 -7.004 1 88.25 406 PHE A C 1
ATOM 3177 O O . PHE A 1 406 ? -2.902 19.562 -6.18 1 88.25 406 PHE A O 1
ATOM 3184 N N . LEU A 1 407 ? -0.95 18.625 -6.816 1 91.81 407 LEU A N 1
ATOM 3185 C CA . LEU A 1 407 ? -0.344 18.688 -5.492 1 91.81 407 LEU A CA 1
ATOM 3186 C C . LEU A 1 407 ? 0.05 20.125 -5.145 1 91.81 407 LEU A C 1
ATOM 3188 O O . LEU A 1 407 ? -0.45 20.688 -4.172 1 91.81 407 LEU A O 1
ATOM 3192 N N . TYR A 1 408 ? 0.788 20.797 -5.973 1 91.38 408 TYR A N 1
ATOM 3193 C CA . TYR A 1 408 ? 1.463 22.031 -5.613 1 91.38 408 TYR A CA 1
ATOM 3194 C C . TYR A 1 408 ? 0.598 23.25 -5.953 1 91.38 408 TYR A C 1
ATOM 3196 O O . TYR A 1 408 ? 0.768 24.328 -5.371 1 91.38 408 TYR A O 1
ATOM 3204 N N . ASN A 1 409 ? -0.348 23.094 -6.828 1 89.62 409 ASN A N 1
ATOM 3205 C CA . ASN A 1 409 ? -1.125 24.25 -7.258 1 89.62 409 ASN A CA 1
ATOM 3206 C C . ASN A 1 409 ? -2.5 24.281 -6.598 1 89.62 409 ASN A C 1
ATOM 3208 O O . ASN A 1 409 ? -3.352 25.094 -6.961 1 89.62 409 ASN A O 1
ATOM 3212 N N . HIS A 1 410 ? -2.676 23.438 -5.699 1 91.69 410 HIS A N 1
ATOM 3213 C CA . HIS A 1 410 ? -3.963 23.391 -5.012 1 91.69 410 HIS A CA 1
ATOM 3214 C C . HIS A 1 410 ? -4.113 24.578 -4.062 1 91.69 410 HIS A C 1
ATOM 3216 O O . HIS A 1 410 ? -3.279 24.781 -3.178 1 91.69 410 HIS A O 1
ATOM 3222 N N . ASN A 1 411 ? -5.125 25.344 -4.285 1 94.5 411 ASN A N 1
ATOM 3223 C CA . ASN A 1 411 ? -5.508 26.406 -3.357 1 94.5 411 ASN A CA 1
ATOM 3224 C C . ASN A 1 411 ? -6.605 25.953 -2.402 1 94.5 411 ASN A C 1
ATOM 3226 O O . ASN A 1 411 ? -7.793 26.078 -2.713 1 94.5 411 ASN A O 1
ATOM 3230 N N . VAL A 1 412 ? -6.223 25.547 -1.22 1 96.5 412 VAL A N 1
ATOM 3231 C CA . VAL A 1 412 ? -7.145 24.922 -0.275 1 96.5 412 VAL A CA 1
ATOM 3232 C C . VAL A 1 412 ? -8.141 25.953 0.236 1 96.5 412 VAL A C 1
ATOM 3234 O O . VAL A 1 412 ? -9.281 25.625 0.568 1 96.5 412 VAL A O 1
ATOM 3237 N N . ILE A 1 413 ? -7.746 27.25 0.267 1 97.62 413 ILE A N 1
ATOM 3238 C CA . ILE A 1 413 ? -8.625 28.312 0.726 1 97.62 413 ILE A CA 1
ATOM 3239 C C . ILE A 1 413 ? -9.812 28.453 -0.218 1 97.62 413 ILE A C 1
ATOM 3241 O O . ILE A 1 413 ? -10.969 28.375 0.212 1 97.62 413 ILE A O 1
ATOM 3245 N N . GLU A 1 414 ? -9.508 28.547 -1.461 1 95 414 GLU A N 1
ATOM 3246 C CA . GLU A 1 414 ? -10.562 28.703 -2.463 1 95 414 GLU A CA 1
ATOM 3247 C C . GLU A 1 414 ? -11.398 27.422 -2.586 1 95 414 GLU A C 1
ATOM 3249 O O . GLU A 1 414 ? -12.617 27.5 -2.766 1 95 414 GLU A O 1
ATOM 3254 N N . HIS A 1 415 ? -10.719 26.344 -2.51 1 92.44 415 HIS A N 1
ATOM 3255 C CA . HIS A 1 415 ? -11.43 25.078 -2.604 1 92.44 415 HIS A CA 1
ATOM 3256 C C . HIS A 1 415 ? -12.445 24.938 -1.472 1 92.44 415 HIS A C 1
ATOM 3258 O O . HIS A 1 415 ? -13.586 24.531 -1.703 1 92.44 415 HIS A O 1
ATOM 3264 N N . THR A 1 416 ? -12.047 25.234 -0.23 1 95.25 416 THR A N 1
ATOM 3265 C CA . THR A 1 416 ? -12.93 25.109 0.926 1 95.25 416 THR A CA 1
ATOM 3266 C C . THR A 1 416 ? -14.109 26.078 0.804 1 95.25 416 THR A C 1
ATOM 3268 O O . THR A 1 416 ? -15.242 25.719 1.13 1 95.25 416 THR A O 1
ATOM 3271 N N . LYS A 1 417 ? -13.891 27.234 0.287 1 96 417 LYS A N 1
ATOM 3272 C CA . LYS A 1 417 ? -14.977 28.188 0.056 1 96 417 LYS A CA 1
ATOM 3273 C C . LYS A 1 417 ? -16 27.609 -0.919 1 96 417 LYS A C 1
ATOM 3275 O O . LYS A 1 417 ? -17.203 27.719 -0.694 1 96 417 LYS A O 1
ATOM 3280 N N . ARG A 1 418 ? -15.477 27.016 -1.965 1 90.44 418 ARG A N 1
ATOM 3281 C CA . ARG A 1 418 ? -16.375 26.422 -2.959 1 90.44 418 ARG A CA 1
ATOM 3282 C C . ARG A 1 418 ? -17.219 25.312 -2.352 1 90.44 418 ARG A C 1
ATOM 3284 O O . ARG A 1 418 ? -18.406 25.188 -2.648 1 90.44 418 ARG A O 1
ATOM 3291 N N . VAL A 1 419 ? -16.578 24.516 -1.484 1 89.75 419 VAL A N 1
ATOM 3292 C CA . VAL A 1 419 ? -17.281 23.422 -0.831 1 89.75 419 VAL A CA 1
ATOM 3293 C C . VAL A 1 419 ? -18.375 23.969 0.079 1 89.75 419 VAL A C 1
ATOM 3295 O O . VAL A 1 419 ? -19.5 23.469 0.088 1 89.75 419 VAL A O 1
ATOM 3298 N N . LEU A 1 420 ? -18.078 25.031 0.807 1 93.88 420 LEU A N 1
ATOM 3299 C CA . LEU A 1 420 ? -19.016 25.656 1.731 1 93.88 420 LEU A CA 1
ATOM 3300 C C . LEU A 1 420 ? -20.156 26.312 0.975 1 93.88 420 LEU A C 1
ATOM 3302 O O . LEU A 1 420 ? -21.312 26.203 1.377 1 93.88 420 LEU A O 1
ATOM 3306 N N . ASP A 1 421 ? -19.844 26.922 -0.153 1 91.31 421 ASP A N 1
ATOM 3307 C CA . ASP A 1 421 ? -20.859 27.609 -0.955 1 91.31 421 ASP A CA 1
ATOM 3308 C C . ASP A 1 421 ? -21.812 26.625 -1.604 1 91.31 421 ASP A C 1
ATOM 3310 O O . ASP A 1 421 ? -22.984 26.938 -1.834 1 91.31 421 ASP A O 1
ATOM 3314 N N . SER A 1 422 ? -21.328 25.453 -1.934 1 82.44 422 SER A N 1
ATOM 3315 C CA . SER A 1 422 ? -22.172 24.438 -2.553 1 82.44 422 SER A CA 1
ATOM 3316 C C . SER A 1 422 ? -23.031 23.719 -1.514 1 82.44 422 SER A C 1
ATOM 3318 O O . SER A 1 422 ? -24.047 23.109 -1.855 1 82.44 422 SER A O 1
ATOM 3320 N N . ALA A 1 423 ? -22.562 23.688 -0.288 1 74.44 423 ALA A N 1
ATOM 3321 C CA . ALA A 1 423 ? -23.266 22.969 0.774 1 74.44 423 ALA A CA 1
ATOM 3322 C C . ALA A 1 423 ? -24.328 23.859 1.428 1 74.44 423 ALA A C 1
ATOM 3324 O O . ALA A 1 423 ? -25.234 23.359 2.09 1 74.44 423 ALA A O 1
ATOM 3325 N N . ILE A 1 424 ? -24.125 25.125 1.261 1 56.78 424 ILE A N 1
ATOM 3326 C CA . ILE A 1 424 ? -25.078 26.031 1.894 1 56.78 424 ILE A CA 1
ATOM 3327 C C . ILE A 1 424 ? -26.078 26.547 0.856 1 56.78 424 ILE A C 1
ATOM 3329 O O . ILE A 1 424 ? -25.688 27.016 -0.217 1 56.78 424 ILE A O 1
ATOM 3333 N N . MET B 1 1 ? 18.969 -32.406 -23.297 1 77.06 1 MET B N 1
ATOM 3334 C CA . MET B 1 1 ? 18.969 -33.5 -22.328 1 77.06 1 MET B CA 1
ATOM 3335 C C . MET B 1 1 ? 17.953 -33.219 -21.219 1 77.06 1 MET B C 1
ATOM 3337 O O . MET B 1 1 ? 17.734 -32.062 -20.844 1 77.06 1 MET B O 1
ATOM 3341 N N . PRO B 1 2 ? 17.281 -34.281 -20.781 1 93.94 2 PRO B N 1
ATOM 3342 C CA . PRO B 1 2 ? 16.312 -34.094 -19.688 1 93.94 2 PRO B CA 1
ATOM 3343 C C . PRO B 1 2 ? 16.984 -33.719 -18.375 1 93.94 2 PRO B C 1
ATOM 3345 O O . PRO B 1 2 ? 18.062 -34.219 -18.047 1 93.94 2 PRO B O 1
ATOM 3348 N N . PHE B 1 3 ? 16.469 -32.719 -17.75 1 98.19 3 PHE B N 1
ATOM 3349 C CA . PHE B 1 3 ? 16.953 -32.281 -16.438 1 98.19 3 PHE B CA 1
ATOM 3350 C C . PHE B 1 3 ? 16.219 -33 -15.32 1 98.19 3 PHE B C 1
ATOM 3352 O O . PHE B 1 3 ? 15.055 -33.375 -15.477 1 98.19 3 PHE B O 1
ATOM 3359 N N . LYS B 1 4 ? 16.938 -33.281 -14.25 1 98.56 4 LYS B N 1
ATOM 3360 C CA . LYS B 1 4 ? 16.297 -33.656 -12.984 1 98.56 4 LYS B CA 1
ATOM 3361 C C . LYS B 1 4 ? 15.828 -32.406 -12.227 1 98.56 4 LYS B C 1
ATOM 3363 O O . LYS B 1 4 ? 16.641 -31.578 -11.82 1 98.56 4 LYS B O 1
ATOM 3368 N N . ILE B 1 5 ? 14.516 -32.344 -12.055 1 98.75 5 ILE B N 1
ATOM 3369 C CA . ILE B 1 5 ? 13.945 -31.125 -11.477 1 98.75 5 ILE B CA 1
ATOM 3370 C C . ILE B 1 5 ? 13.141 -31.469 -10.227 1 98.75 5 ILE B C 1
ATOM 3372 O O . ILE B 1 5 ? 12.297 -32.375 -10.258 1 98.75 5 ILE B O 1
ATOM 3376 N N . ILE B 1 6 ? 13.398 -30.797 -9.125 1 98.88 6 ILE B N 1
ATOM 3377 C CA . ILE B 1 6 ? 12.625 -30.938 -7.898 1 98.88 6 ILE B CA 1
ATOM 3378 C C . ILE B 1 6 ? 11.781 -29.672 -7.684 1 98.88 6 ILE B C 1
ATOM 3380 O O . ILE B 1 6 ? 12.297 -28.562 -7.75 1 98.88 6 ILE B O 1
ATOM 3384 N N . ILE B 1 7 ? 10.523 -29.859 -7.504 1 98.81 7 ILE B N 1
ATOM 3385 C CA . ILE B 1 7 ? 9.602 -28.781 -7.16 1 98.81 7 ILE B CA 1
ATOM 3386 C C . ILE B 1 7 ? 9.133 -28.938 -5.719 1 98.81 7 ILE B C 1
ATOM 3388 O O . ILE B 1 7 ? 8.625 -30 -5.34 1 98.81 7 ILE B O 1
ATOM 3392 N N . VAL B 1 8 ? 9.32 -27.906 -4.941 1 98.31 8 VAL B N 1
ATOM 3393 C CA . VAL B 1 8 ? 8.891 -27.938 -3.545 1 98.31 8 VAL B CA 1
ATOM 3394 C C . VAL B 1 8 ? 7.52 -27.297 -3.404 1 98.31 8 VAL B C 1
ATOM 3396 O O . VAL B 1 8 ? 7.387 -26.078 -3.551 1 98.31 8 VAL B O 1
ATOM 3399 N N . GLY B 1 9 ? 6.48 -28.094 -3.102 1 96.69 9 GLY B N 1
ATOM 3400 C CA . GLY B 1 9 ? 5.121 -27.594 -2.943 1 96.69 9 GLY B CA 1
ATOM 3401 C C . GLY B 1 9 ? 4.199 -28.031 -4.07 1 96.69 9 GLY B C 1
ATOM 3402 O O . GLY B 1 9 ? 4.488 -27.781 -5.242 1 96.69 9 GLY B O 1
ATOM 3403 N N . ALA B 1 10 ? 3.068 -28.578 -3.691 1 96.38 10 ALA B N 1
ATOM 3404 C CA . ALA B 1 10 ? 2.1 -29.078 -4.664 1 96.38 10 ALA B CA 1
ATOM 3405 C C . ALA B 1 10 ? 0.859 -28.188 -4.707 1 96.38 10 ALA B C 1
ATOM 3407 O O . ALA B 1 10 ? -0.265 -28.688 -4.797 1 96.38 10 ALA B O 1
ATOM 3408 N N . GLY B 1 11 ? 1.067 -26.891 -4.559 1 94.56 11 GLY B N 1
ATOM 3409 C CA . GLY B 1 11 ? 0.012 -25.938 -4.855 1 94.56 11 GLY B CA 1
ATOM 3410 C C . GLY B 1 11 ? -0.183 -25.703 -6.34 1 94.56 11 GLY B C 1
ATOM 3411 O O . GLY B 1 11 ? 0.391 -26.422 -7.168 1 94.56 11 GLY B O 1
ATOM 3412 N N . ILE B 1 12 ? -0.933 -24.703 -6.66 1 95.44 12 ILE B N 1
ATOM 3413 C CA . ILE B 1 12 ? -1.271 -24.422 -8.047 1 95.44 12 ILE B CA 1
ATOM 3414 C C . ILE B 1 12 ? 0.004 -24.156 -8.844 1 95.44 12 ILE B C 1
ATOM 3416 O O . ILE B 1 12 ? 0.189 -24.703 -9.938 1 95.44 12 ILE B O 1
ATOM 3420 N N . ALA B 1 13 ? 0.904 -23.406 -8.312 1 97.5 13 ALA B N 1
ATOM 3421 C CA . ALA B 1 13 ? 2.156 -23.094 -8.992 1 97.5 13 ALA B CA 1
ATOM 3422 C C . ALA B 1 13 ? 2.963 -24.344 -9.281 1 97.5 13 ALA B C 1
ATOM 3424 O O . ALA B 1 13 ? 3.406 -24.562 -10.406 1 97.5 13 ALA B O 1
ATOM 3425 N N . GLY B 1 14 ? 3.121 -25.172 -8.273 1 98.31 14 GLY B N 1
ATOM 3426 C CA . GLY B 1 14 ? 3.912 -26.391 -8.414 1 98.31 14 GLY B CA 1
ATOM 3427 C C . GLY B 1 14 ? 3.314 -27.375 -9.391 1 98.31 14 GLY B C 1
ATOM 3428 O O . GLY B 1 14 ? 4.027 -27.938 -10.234 1 98.31 14 GLY B O 1
ATOM 3429 N N . LEU B 1 15 ? 2.055 -27.578 -9.297 1 98.38 15 LEU B N 1
ATOM 3430 C CA . LEU B 1 15 ? 1.38 -28.516 -10.195 1 98.38 15 LEU B CA 1
ATOM 3431 C C . LEU B 1 15 ? 1.476 -28.047 -11.641 1 98.38 15 LEU B C 1
ATOM 3433 O O . LEU B 1 15 ? 1.789 -28.844 -12.531 1 98.38 15 LEU B O 1
ATOM 3437 N N . CYS B 1 16 ? 1.232 -26.781 -11.859 1 98.81 16 CYS B N 1
ATOM 3438 C CA . CYS B 1 16 ? 1.312 -26.234 -13.211 1 98.81 16 CYS B CA 1
ATOM 3439 C C . CYS B 1 16 ? 2.734 -26.328 -13.758 1 98.81 16 CYS B C 1
ATOM 3441 O O . CYS B 1 16 ? 2.938 -26.703 -14.914 1 98.81 16 CYS B O 1
ATOM 3443 N N . ALA B 1 17 ? 3.705 -26.031 -12.93 1 98.88 17 ALA B N 1
ATOM 3444 C CA . ALA B 1 17 ? 5.098 -26.125 -13.359 1 98.88 17 ALA B CA 1
ATOM 3445 C C . ALA B 1 17 ? 5.473 -27.562 -13.727 1 98.88 17 ALA B C 1
ATOM 3447 O O . ALA B 1 17 ? 6.16 -27.797 -14.719 1 98.88 17 ALA B O 1
ATOM 3448 N N . ALA B 1 18 ? 5.016 -28.469 -12.898 1 98.88 18 ALA B N 1
ATOM 3449 C CA . ALA B 1 18 ? 5.305 -29.891 -13.148 1 98.88 18 ALA B CA 1
ATOM 3450 C C . ALA B 1 18 ? 4.742 -30.328 -14.492 1 98.88 18 ALA B C 1
ATOM 3452 O O . ALA B 1 18 ? 5.395 -31.078 -15.234 1 98.88 18 ALA B O 1
ATOM 3453 N N . ILE B 1 19 ? 3.545 -29.906 -14.844 1 98.88 19 ILE B N 1
ATOM 3454 C CA . ILE B 1 19 ? 2.922 -30.25 -16.125 1 98.88 19 ILE B CA 1
ATOM 3455 C C . ILE B 1 19 ? 3.801 -29.75 -17.266 1 98.88 19 ILE B C 1
ATOM 3457 O O . ILE B 1 19 ? 4.211 -30.547 -18.125 1 98.88 19 ILE B O 1
ATOM 3461 N N . GLY B 1 20 ? 4.125 -28.438 -17.281 1 98.75 20 GLY B N 1
ATOM 3462 C CA . GLY B 1 20 ? 4.883 -27.844 -18.375 1 98.75 20 GLY B CA 1
ATOM 3463 C C . GLY B 1 20 ? 6.258 -28.453 -18.547 1 98.75 20 GLY B C 1
ATOM 3464 O O . GLY B 1 20 ? 6.688 -28.734 -19.672 1 98.75 20 GLY B O 1
ATOM 3465 N N . LEU B 1 21 ? 6.961 -28.719 -17.422 1 98.81 21 LEU B N 1
ATOM 3466 C CA . LEU B 1 21 ? 8.328 -29.234 -17.453 1 98.81 21 LEU B CA 1
ATOM 3467 C C . LEU B 1 21 ? 8.344 -30.703 -17.844 1 98.81 21 LEU B C 1
ATOM 3469 O O . LEU B 1 21 ? 9.195 -31.141 -18.609 1 98.81 21 LEU B O 1
ATOM 3473 N N . ALA B 1 22 ? 7.406 -31.469 -17.328 1 98.75 22 ALA B N 1
ATOM 3474 C CA . ALA B 1 22 ? 7.34 -32.906 -17.641 1 98.75 22 ALA B CA 1
ATOM 3475 C C . ALA B 1 22 ? 6.984 -33.094 -19.109 1 98.75 22 ALA B C 1
ATOM 3477 O O . ALA B 1 22 ? 7.48 -34.031 -19.75 1 98.75 22 ALA B O 1
ATOM 3478 N N . GLN B 1 23 ? 6.129 -32.281 -19.641 1 98.44 23 GLN B N 1
ATOM 3479 C CA . GLN B 1 23 ? 5.738 -32.375 -21.047 1 98.44 23 GLN B CA 1
ATOM 3480 C C . GLN B 1 23 ? 6.945 -32.188 -21.969 1 98.44 23 GLN B C 1
ATOM 3482 O O . GLN B 1 23 ? 6.938 -32.656 -23.109 1 98.44 23 GLN B O 1
ATOM 3487 N N . GLN B 1 24 ? 7.945 -31.594 -21.453 1 97.69 24 GLN B N 1
ATOM 3488 C CA . GLN B 1 24 ? 9.164 -31.359 -22.219 1 97.69 24 GLN B CA 1
ATOM 3489 C C . GLN B 1 24 ? 10.133 -32.531 -22.062 1 97.69 24 GLN B C 1
ATOM 3491 O O . GLN B 1 24 ? 11.219 -32.531 -22.656 1 97.69 24 GLN B O 1
ATOM 3496 N N . GLY B 1 25 ? 9.773 -33.469 -21.25 1 97.81 25 GLY B N 1
ATOM 3497 C CA . GLY B 1 25 ? 10.555 -34.688 -21.125 1 97.81 25 GLY B CA 1
ATOM 3498 C C . GLY B 1 25 ? 11.484 -34.688 -19.938 1 97.81 25 GLY B C 1
ATOM 3499 O O . GLY B 1 25 ? 12.273 -35.625 -19.75 1 97.81 25 GLY B O 1
ATOM 3500 N N . HIS B 1 26 ? 11.43 -33.719 -19.047 1 98.5 26 HIS B N 1
ATOM 3501 C CA . HIS B 1 26 ? 12.289 -33.656 -17.875 1 98.5 26 HIS B CA 1
ATOM 3502 C C . HIS B 1 26 ? 11.82 -34.625 -16.797 1 98.5 26 HIS B C 1
ATOM 3504 O O . HIS B 1 26 ? 10.672 -35.062 -16.812 1 98.5 26 HIS B O 1
ATOM 3510 N N . ASP B 1 27 ? 12.766 -35.031 -15.945 1 98.62 27 ASP B N 1
ATOM 3511 C CA . ASP B 1 27 ? 12.445 -35.844 -14.766 1 98.62 27 ASP B CA 1
ATOM 3512 C C . ASP B 1 27 ? 12.016 -34.969 -13.594 1 98.62 27 ASP B C 1
ATOM 3514 O O . ASP B 1 27 ? 12.859 -34.438 -12.875 1 98.62 27 ASP B O 1
ATOM 3518 N N . VAL B 1 28 ? 10.68 -34.875 -13.375 1 98.88 28 VAL B N 1
ATOM 3519 C CA . VAL B 1 28 ? 10.141 -33.875 -12.453 1 98.88 28 VAL B CA 1
ATOM 3520 C C . VAL B 1 28 ? 9.539 -34.594 -11.234 1 98.88 28 VAL B C 1
ATOM 3522 O O . VAL B 1 28 ? 8.711 -35.5 -11.375 1 98.88 28 VAL B O 1
ATOM 3525 N N . THR B 1 29 ? 9.93 -34.188 -10.039 1 98.81 29 THR B N 1
ATOM 3526 C CA . THR B 1 29 ? 9.359 -34.688 -8.789 1 98.81 29 THR B CA 1
ATOM 3527 C C . THR B 1 29 ? 8.898 -33.5 -7.918 1 98.81 29 THR B C 1
ATOM 3529 O O . THR B 1 29 ? 9.68 -32.594 -7.617 1 98.81 29 THR B O 1
ATOM 3532 N N . ILE B 1 30 ? 7.629 -33.562 -7.496 1 98.69 30 ILE B N 1
ATOM 3533 C CA . ILE B 1 30 ? 7.109 -32.594 -6.535 1 98.69 30 ILE B CA 1
ATOM 3534 C C . ILE B 1 30 ? 7.195 -33.188 -5.125 1 98.69 30 ILE B C 1
ATOM 3536 O O . ILE B 1 30 ? 6.836 -34.344 -4.898 1 98.69 30 ILE B O 1
ATOM 3540 N N . LEU B 1 31 ? 7.73 -32.406 -4.258 1 98.25 31 LEU B N 1
ATOM 3541 C CA . LEU B 1 31 ? 7.734 -32.75 -2.838 1 98.25 31 LEU B CA 1
ATOM 3542 C C . LEU B 1 31 ? 6.691 -31.906 -2.086 1 98.25 31 LEU B C 1
ATOM 3544 O O . LEU B 1 31 ? 6.707 -30.688 -2.145 1 98.25 31 LEU B O 1
ATOM 3548 N N . GLU B 1 32 ? 5.758 -32.562 -1.426 1 96.88 32 GLU B N 1
ATOM 3549 C CA . GLU B 1 32 ? 4.684 -31.922 -0.672 1 96.88 32 GLU B CA 1
ATOM 3550 C C . GLU B 1 32 ? 4.68 -32.375 0.782 1 96.88 32 GLU B C 1
ATOM 3552 O O . GLU B 1 32 ? 4.793 -33.594 1.06 1 96.88 32 GLU B O 1
ATOM 3557 N N . SER B 1 33 ? 4.594 -31.391 1.684 1 94.62 33 SER B N 1
ATOM 3558 C CA . SER B 1 33 ? 4.664 -31.688 3.111 1 94.62 33 SER B CA 1
ATOM 3559 C C . SER B 1 33 ? 3.406 -32.406 3.59 1 94.62 33 SER B C 1
ATOM 3561 O O . SER B 1 33 ? 3.459 -33.219 4.527 1 94.62 33 SER B O 1
ATOM 3563 N N . ALA B 1 34 ? 2.268 -32.219 2.971 1 91.94 34 ALA B N 1
ATOM 3564 C CA . ALA B 1 34 ? 0.986 -32.75 3.406 1 91.94 34 ALA B CA 1
ATOM 3565 C C . ALA B 1 34 ? 0.925 -34.25 3.164 1 91.94 34 ALA B C 1
ATOM 3567 O O . ALA B 1 34 ? 1.574 -34.781 2.252 1 91.94 34 ALA B O 1
ATOM 3568 N N . LYS B 1 35 ? 0.051 -34.906 3.939 1 92.69 35 LYS B N 1
ATOM 3569 C CA . LYS B 1 35 ? -0.153 -36.344 3.797 1 92.69 35 LYS B CA 1
ATOM 3570 C C . LYS B 1 35 ? -1.056 -36.656 2.605 1 92.69 35 LYS B C 1
ATOM 3572 O O . LYS B 1 35 ? -0.965 -37.719 2.018 1 92.69 35 LYS B O 1
ATOM 3577 N N . GLU B 1 36 ? -1.928 -35.656 2.391 1 89.56 36 GLU B N 1
ATOM 3578 C CA . GLU B 1 36 ? -2.848 -35.75 1.261 1 89.56 36 GLU B CA 1
ATOM 3579 C C . GLU B 1 36 ? -3.016 -34.375 0.574 1 89.56 36 GLU B C 1
ATOM 3581 O O . GLU B 1 36 ? -2.836 -33.344 1.199 1 89.56 36 GLU B O 1
ATOM 3586 N N . LEU B 1 37 ? -3.238 -34.531 -0.667 1 84.75 37 LEU B N 1
ATOM 3587 C CA . LEU B 1 37 ? -3.521 -33.312 -1.395 1 84.75 37 LEU B CA 1
ATOM 3588 C C . LEU B 1 37 ? -4.945 -32.844 -1.128 1 84.75 37 LEU B C 1
ATOM 3590 O O . LEU B 1 37 ? -5.906 -33.469 -1.585 1 84.75 37 LEU B O 1
ATOM 3594 N N . THR B 1 38 ? -5.133 -31.984 -0.193 1 73.62 38 THR B N 1
ATOM 3595 C CA . THR B 1 38 ? -6.449 -31.438 0.119 1 73.62 38 THR B CA 1
ATOM 3596 C C . THR B 1 38 ? -6.535 -29.969 -0.285 1 73.62 38 THR B C 1
ATOM 3598 O O . THR B 1 38 ? -5.641 -29.172 0.027 1 73.62 38 THR B O 1
ATOM 3601 N N . PRO B 1 39 ? -7.594 -29.766 -1.03 1 65.62 39 PRO B N 1
ATOM 3602 C CA . PRO B 1 39 ? -7.727 -28.344 -1.406 1 65.62 39 PRO B CA 1
ATOM 3603 C C . PRO B 1 39 ? -8.047 -27.453 -0.216 1 65.62 39 PRO B C 1
ATOM 3605 O O . PRO B 1 39 ? -8.758 -27.875 0.706 1 65.62 39 PRO B O 1
ATOM 3608 N N . ILE B 1 40 ? -7.285 -26.328 -0.192 1 56.34 40 ILE B N 1
ATOM 3609 C CA . ILE B 1 40 ? -7.645 -25.281 0.759 1 56.34 40 ILE B CA 1
ATOM 3610 C C . ILE B 1 40 ? -8.508 -24.219 0.066 1 56.34 40 ILE B C 1
ATOM 3612 O O . ILE B 1 40 ? -8.07 -23.594 -0.904 1 56.34 40 ILE B O 1
ATOM 3616 N N . GLY B 1 41 ? -9.711 -24.031 0.44 1 64.5 41 GLY B N 1
ATOM 3617 C CA . GLY B 1 41 ? -10.641 -23.062 -0.108 1 64.5 41 GLY B CA 1
ATOM 3618 C C . GLY B 1 41 ? -11.758 -23.688 -0.921 1 64.5 41 GLY B C 1
ATOM 3619 O O . GLY B 1 41 ? -11.711 -24.891 -1.213 1 64.5 41 GLY B O 1
ATOM 3620 N N . VAL B 1 42 ? -12.719 -22.891 -1.196 1 79.62 42 VAL B N 1
ATOM 3621 C CA . VAL B 1 42 ? -13.938 -23.453 -1.771 1 79.62 42 VAL B CA 1
ATOM 3622 C C . VAL B 1 42 ? -13.977 -23.172 -3.273 1 79.62 42 VAL B C 1
ATOM 3624 O O . VAL B 1 42 ? -14.055 -24.094 -4.082 1 79.62 42 VAL B O 1
ATOM 3627 N N . GLY B 1 43 ? -13.805 -21.938 -3.625 1 93.19 43 GLY B N 1
ATOM 3628 C CA . GLY B 1 43 ? -13.859 -21.547 -5.027 1 93.19 43 GLY B CA 1
ATOM 3629 C C . GLY B 1 43 ? -12.672 -20.703 -5.461 1 93.19 43 GLY B C 1
ATOM 3630 O O . GLY B 1 43 ? -11.961 -20.156 -4.621 1 93.19 43 GLY B O 1
ATOM 3631 N N . ILE B 1 44 ? -12.438 -20.672 -6.758 1 95.38 44 ILE B N 1
ATOM 3632 C CA . ILE B 1 44 ? -11.32 -19.906 -7.309 1 95.38 44 ILE B CA 1
ATOM 3633 C C . ILE B 1 44 ? -11.703 -19.359 -8.68 1 95.38 44 ILE B C 1
ATOM 3635 O O . ILE B 1 44 ? -12.398 -20.016 -9.453 1 95.38 44 ILE B O 1
ATOM 3639 N N . HIS B 1 45 ? -11.289 -18.188 -8.93 1 95.56 45 HIS B N 1
ATOM 3640 C CA . HIS B 1 45 ? -11.367 -17.625 -10.273 1 95.56 45 HIS B CA 1
ATOM 3641 C C . HIS B 1 45 ? -10.156 -18.016 -11.117 1 95.56 45 HIS B C 1
ATOM 3643 O O . HIS B 1 45 ? -9.031 -18.062 -10.609 1 95.56 45 HIS B O 1
ATOM 3649 N N . ILE B 1 46 ? -10.383 -18.344 -12.352 1 96.44 46 ILE B N 1
ATOM 3650 C CA . ILE B 1 46 ? -9.344 -18.625 -13.336 1 96.44 46 ILE B CA 1
ATOM 3651 C C . ILE B 1 46 ? -9.484 -17.672 -14.523 1 96.44 46 ILE B C 1
ATOM 3653 O O . ILE B 1 46 ? -10.133 -18 -15.516 1 96.44 46 ILE B O 1
ATOM 3657 N N . PRO B 1 47 ? -8.844 -16.516 -14.406 1 95.38 47 PRO B N 1
ATOM 3658 C CA . PRO B 1 47 ? -8.984 -15.469 -15.422 1 95.38 47 PRO B CA 1
ATOM 3659 C C . PRO B 1 47 ? -8.258 -15.805 -16.719 1 95.38 47 PRO B C 1
ATOM 3661 O O . PRO B 1 47 ? -7.5 -16.781 -16.781 1 95.38 47 PRO B O 1
ATOM 3664 N N . PRO B 1 48 ? -8.43 -14.984 -17.766 1 94.44 48 PRO B N 1
ATOM 3665 C CA . PRO B 1 48 ? -7.949 -15.289 -19.109 1 94.44 48 PRO B CA 1
ATOM 3666 C C . PRO B 1 48 ? -6.434 -15.461 -19.172 1 94.44 48 PRO B C 1
ATOM 3668 O O . PRO B 1 48 ? -5.938 -16.297 -19.938 1 94.44 48 PRO B O 1
ATOM 3671 N N . ASN B 1 49 ? -5.711 -14.711 -18.406 1 95.69 49 ASN B N 1
ATOM 3672 C CA . ASN B 1 49 ? -4.262 -14.875 -18.453 1 95.69 49 ASN B CA 1
ATOM 3673 C C . ASN B 1 49 ? -3.834 -16.25 -17.938 1 95.69 49 ASN B C 1
ATOM 3675 O O . ASN B 1 49 ? -2.801 -16.766 -18.359 1 95.69 49 ASN B O 1
ATOM 3679 N N . ALA B 1 50 ? -4.605 -16.859 -17.062 1 97.38 50 ALA B N 1
ATOM 3680 C CA . ALA B 1 50 ? -4.32 -18.203 -16.578 1 97.38 50 ALA B CA 1
ATOM 3681 C C . ALA B 1 50 ? -4.824 -19.25 -17.562 1 97.38 50 ALA B C 1
ATOM 3683 O O . ALA B 1 50 ? -4.125 -20.234 -17.844 1 97.38 50 ALA B O 1
ATOM 3684 N N . THR B 1 51 ? -6.023 -19.047 -18.094 1 96.5 51 THR B N 1
ATOM 3685 C CA . THR B 1 51 ? -6.582 -20.031 -19.016 1 96.5 51 THR B CA 1
ATOM 3686 C C . THR B 1 51 ? -5.758 -20.109 -20.297 1 96.5 51 THR B C 1
ATOM 3688 O O . THR B 1 51 ? -5.668 -21.172 -20.922 1 96.5 51 THR B O 1
ATOM 3691 N N . LEU B 1 52 ? -5.137 -19.031 -20.641 1 96.25 52 LEU B N 1
ATOM 3692 C CA . LEU B 1 52 ? -4.246 -19.047 -21.797 1 96.25 52 LEU B CA 1
ATOM 3693 C C . LEU B 1 52 ? -3.084 -20 -21.578 1 96.25 52 LEU B C 1
ATOM 3695 O O . LEU B 1 52 ? -2.701 -20.734 -22.5 1 96.25 52 LEU B O 1
ATOM 3699 N N . VAL B 1 53 ? -2.537 -20.047 -20.406 1 98.19 53 VAL B N 1
ATOM 3700 C CA . VAL B 1 53 ? -1.425 -20.938 -20.094 1 98.19 53 VAL B CA 1
ATOM 3701 C C . VAL B 1 53 ? -1.91 -22.375 -20.078 1 98.19 53 VAL B C 1
ATOM 3703 O O . VAL B 1 53 ? -1.231 -23.266 -20.578 1 98.19 53 VAL B O 1
ATOM 3706 N N . LEU B 1 54 ? -3.062 -22.578 -19.5 1 98.06 54 LEU B N 1
ATOM 3707 C CA . LEU B 1 54 ? -3.631 -23.922 -19.469 1 98.06 54 LEU B CA 1
ATOM 3708 C C . LEU B 1 54 ? -3.887 -24.453 -20.875 1 98.06 54 LEU B C 1
ATOM 3710 O O . LEU B 1 54 ? -3.693 -25.641 -21.141 1 98.06 54 LEU B O 1
ATOM 3714 N N . LYS B 1 55 ? -4.34 -23.531 -21.719 1 96.62 55 LYS B N 1
ATOM 3715 C CA . LYS B 1 55 ? -4.516 -23.891 -23.125 1 96.62 55 LYS B CA 1
ATOM 3716 C C . LYS B 1 55 ? -3.186 -24.281 -23.766 1 96.62 55 LYS B C 1
ATOM 3718 O O . LYS B 1 55 ? -3.115 -25.266 -24.5 1 96.62 55 LYS B O 1
ATOM 3723 N N . HIS B 1 56 ? -2.205 -23.547 -23.469 1 97.19 56 HIS B N 1
ATOM 3724 C CA . HIS B 1 56 ? -0.871 -23.844 -23.969 1 97.19 56 HIS B CA 1
ATOM 3725 C C . HIS B 1 56 ? -0.414 -25.234 -23.531 1 97.19 56 HIS B C 1
ATOM 3727 O O . HIS B 1 56 ? 0.215 -25.953 -24.297 1 97.19 56 HIS B O 1
ATOM 3733 N N . PHE B 1 57 ? -0.738 -25.625 -22.312 1 98.19 57 PHE B N 1
ATOM 3734 C CA . PHE B 1 57 ? -0.366 -26.922 -21.781 1 98.19 57 PHE B CA 1
ATOM 3735 C C . PHE B 1 57 ? -1.269 -28.016 -22.359 1 98.19 57 PHE B C 1
ATOM 3737 O O . PHE B 1 57 ? -1.031 -29.203 -22.125 1 98.19 57 PHE B O 1
ATOM 3744 N N . GLY B 1 58 ? -2.326 -27.578 -23.031 1 97.56 58 GLY B N 1
ATOM 3745 C CA . GLY B 1 58 ? -3.236 -28.531 -23.641 1 97.56 58 GLY B CA 1
ATOM 3746 C C . GLY B 1 58 ? -4.195 -29.172 -22.656 1 97.56 58 GLY B C 1
ATOM 3747 O O . GLY B 1 58 ? -4.672 -30.281 -22.875 1 97.56 58 GLY B O 1
ATOM 3748 N N . ILE B 1 59 ? -4.516 -28.469 -21.578 1 97.5 59 ILE B N 1
ATOM 3749 C CA . ILE B 1 59 ? -5.32 -29.141 -20.562 1 97.5 59 ILE B CA 1
ATOM 3750 C C . ILE B 1 59 ? -6.582 -28.312 -20.281 1 97.5 59 ILE B C 1
ATOM 3752 O O . ILE B 1 59 ? -7.371 -28.656 -19.391 1 97.5 59 ILE B O 1
ATOM 3756 N N . LEU B 1 60 ? -6.793 -27.25 -20.953 1 95.75 60 LEU B N 1
ATOM 3757 C CA . LEU B 1 60 ? -7.941 -26.375 -20.719 1 95.75 60 LEU B CA 1
ATOM 3758 C C . LEU B 1 60 ? -9.25 -27.125 -20.938 1 95.75 60 LEU B C 1
ATOM 3760 O O . LEU B 1 60 ? -10.164 -27.062 -20.125 1 95.75 60 LEU B O 1
ATOM 3764 N N . GLU B 1 61 ? -9.328 -27.891 -21.969 1 94.31 61 GLU B N 1
ATOM 3765 C CA . GLU B 1 61 ? -10.57 -28.547 -22.406 1 94.31 61 GLU B CA 1
ATOM 3766 C C . GLU B 1 61 ? -11.031 -29.562 -21.375 1 94.31 61 GLU B C 1
ATOM 3768 O O . GLU B 1 61 ? -12.234 -29.766 -21.172 1 94.31 61 GLU B O 1
ATOM 3773 N N . ARG B 1 62 ? -10.164 -30.172 -20.688 1 95.44 62 ARG B N 1
ATOM 3774 C CA . ARG B 1 62 ? -10.516 -31.234 -19.734 1 95.44 62 ARG B CA 1
ATOM 3775 C C . ARG B 1 62 ? -11.258 -30.656 -18.531 1 95.44 62 ARG B C 1
ATOM 3777 O O . ARG B 1 62 ? -11.898 -31.391 -17.781 1 95.44 62 ARG B O 1
ATOM 3784 N N . MET B 1 63 ? -11.125 -29.344 -18.375 1 94.88 63 MET B N 1
ATOM 3785 C CA . MET B 1 63 ? -11.688 -28.703 -17.188 1 94.88 63 MET B CA 1
ATOM 3786 C C . MET B 1 63 ? -13.047 -28.078 -17.484 1 94.88 63 MET B C 1
ATOM 3788 O O . MET B 1 63 ? -13.75 -27.641 -16.578 1 94.88 63 MET B O 1
ATOM 3792 N N . THR B 1 64 ? -13.492 -28.094 -18.703 1 92.88 64 THR B N 1
ATOM 3793 C CA . THR B 1 64 ? -14.633 -27.312 -19.188 1 92.88 64 THR B CA 1
ATOM 3794 C C . THR B 1 64 ? -15.914 -27.719 -18.438 1 92.88 64 THR B C 1
ATOM 3796 O O . THR B 1 64 ? -16.75 -26.875 -18.125 1 92.88 64 THR B O 1
ATOM 3799 N N . ASP B 1 65 ? -16.078 -29 -18.125 1 93.19 65 ASP B N 1
ATOM 3800 C CA . ASP B 1 65 ? -17.297 -29.5 -17.516 1 93.19 65 ASP B CA 1
ATOM 3801 C C . ASP B 1 65 ? -17.453 -28.984 -16.078 1 93.19 65 ASP B C 1
ATOM 3803 O O . ASP B 1 65 ? -18.578 -28.859 -15.578 1 93.19 65 ASP B O 1
ATOM 3807 N N . ASP B 1 66 ? -16.359 -28.703 -15.469 1 94 66 ASP B N 1
ATOM 3808 C CA . ASP B 1 66 ? -16.391 -28.25 -14.078 1 94 66 ASP B CA 1
ATOM 3809 C C . ASP B 1 66 ? -16.312 -26.719 -14 1 94 66 ASP B C 1
ATOM 3811 O O . ASP B 1 66 ? -16.531 -26.141 -12.938 1 94 66 ASP B O 1
ATOM 3815 N N . ALA B 1 67 ? -16.094 -26.094 -15.141 1 93.5 67 ALA B N 1
ATOM 3816 C CA . ALA B 1 67 ? -15.891 -24.641 -15.164 1 93.5 67 ALA B CA 1
ATOM 3817 C C . ALA B 1 67 ? -17.219 -23.906 -15.195 1 93.5 67 ALA B C 1
ATOM 3819 O O . ALA B 1 67 ? -18.156 -24.328 -15.875 1 93.5 67 ALA B O 1
ATOM 3820 N N . ILE B 1 68 ? -17.312 -22.891 -14.367 1 92.75 68 ILE B N 1
ATOM 3821 C CA . ILE B 1 68 ? -18.438 -21.969 -14.406 1 92.75 68 ILE B CA 1
ATOM 3822 C C . ILE B 1 68 ? -18.031 -20.688 -15.141 1 92.75 68 ILE B C 1
ATOM 3824 O O . ILE B 1 68 ? -16.922 -20.188 -14.953 1 92.75 68 ILE B O 1
ATOM 3828 N N . HIS B 1 69 ? -18.891 -20.188 -15.969 1 90.38 69 HIS B N 1
ATOM 3829 C CA . HIS B 1 69 ? -18.703 -18.906 -16.641 1 90.38 69 HIS B CA 1
ATOM 3830 C C . HIS B 1 69 ? -19.531 -17.812 -15.977 1 90.38 69 HIS B C 1
ATOM 3832 O O . HIS B 1 69 ? -20.719 -17.625 -16.297 1 90.38 69 HIS B O 1
ATOM 3838 N N . PRO B 1 70 ? -18.875 -17.109 -15.062 1 88.38 70 PRO B N 1
ATOM 3839 C CA . PRO B 1 70 ? -19.641 -16.016 -14.477 1 88.38 70 PRO B CA 1
ATOM 3840 C C . PRO B 1 70 ? -20.156 -15.016 -15.523 1 88.38 70 PRO B C 1
ATOM 3842 O O . PRO B 1 70 ? -19.422 -14.688 -16.469 1 88.38 70 PRO B O 1
ATOM 3845 N N . THR B 1 71 ? -21.375 -14.539 -15.391 1 86.12 71 THR B N 1
ATOM 3846 C CA . THR B 1 71 ? -21.969 -13.641 -16.375 1 86.12 71 THR B CA 1
ATOM 3847 C C . THR B 1 71 ? -21.375 -12.242 -16.25 1 86.12 71 THR B C 1
ATOM 3849 O O . THR B 1 71 ? -21.047 -11.609 -17.266 1 86.12 71 THR B O 1
ATOM 3852 N N . LYS B 1 72 ? -21.312 -11.844 -15.07 1 91 72 LYS B N 1
ATOM 3853 C CA . LYS B 1 72 ? -20.828 -10.492 -14.805 1 91 72 LYS B CA 1
ATOM 3854 C C . LYS B 1 72 ? -20.422 -10.336 -13.344 1 91 72 LYS B C 1
ATOM 3856 O O . LYS B 1 72 ? -20.719 -11.195 -12.516 1 91 72 LYS B O 1
ATOM 3861 N N . PHE B 1 73 ? -19.672 -9.297 -13.117 1 93.12 73 PHE B N 1
ATOM 3862 C CA . PHE B 1 73 ? -19.453 -8.781 -11.773 1 93.12 73 PHE B CA 1
ATOM 3863 C C . PHE B 1 73 ? -20.453 -7.684 -11.438 1 93.12 73 PHE B C 1
ATOM 3865 O O . PHE B 1 73 ? -20.641 -6.75 -12.219 1 93.12 73 PHE B O 1
ATOM 3872 N N . VAL B 1 74 ? -21.109 -7.84 -10.328 1 95.81 74 VAL B N 1
ATOM 3873 C CA . VAL B 1 74 ? -22.062 -6.828 -9.867 1 95.81 74 VAL B CA 1
ATOM 3874 C C . VAL B 1 74 ? -21.547 -6.188 -8.578 1 95.81 74 VAL B C 1
ATOM 3876 O O . VAL B 1 74 ? -21.5 -6.836 -7.527 1 95.81 74 VAL B O 1
ATOM 3879 N N . PHE B 1 75 ? -21.219 -4.934 -8.664 1 96.56 75 PHE B N 1
ATOM 3880 C CA . PHE B 1 75 ? -20.781 -4.18 -7.492 1 96.56 75 PHE B CA 1
ATOM 3881 C C . PHE B 1 75 ? -21.953 -3.488 -6.82 1 96.56 75 PHE B C 1
ATOM 3883 O O . PHE B 1 75 ? -22.75 -2.816 -7.484 1 96.56 75 PHE B O 1
ATOM 3890 N N . ARG B 1 76 ? -22.078 -3.721 -5.551 1 97.94 76 ARG B N 1
ATOM 3891 C CA . ARG B 1 76 ? -23.219 -3.213 -4.793 1 97.94 76 ARG B CA 1
ATOM 3892 C C . ARG B 1 76 ? -22.75 -2.412 -3.58 1 97.94 76 ARG B C 1
ATOM 3894 O O . ARG B 1 76 ? -21.656 -2.629 -3.066 1 97.94 76 ARG B O 1
ATOM 3901 N N . ARG B 1 77 ? -23.641 -1.522 -3.17 1 98.06 77 ARG B N 1
ATOM 3902 C CA . ARG B 1 77 ? -23.422 -0.802 -1.92 1 98.06 77 ARG B CA 1
ATOM 3903 C C . ARG B 1 77 ? -23.656 -1.706 -0.716 1 98.06 77 ARG B C 1
ATOM 3905 O O . ARG B 1 77 ? -24.609 -2.486 -0.698 1 98.06 77 ARG B O 1
ATOM 3912 N N . TRP B 1 78 ? -22.875 -1.549 0.296 1 97.94 78 TRP B N 1
ATOM 3913 C CA . TRP B 1 78 ? -22.938 -2.395 1.483 1 97.94 78 TRP B CA 1
ATOM 3914 C C . TRP B 1 78 ? -24.219 -2.133 2.27 1 97.94 78 TRP B C 1
ATOM 3916 O O . TRP B 1 78 ? -24.766 -3.043 2.898 1 97.94 78 TRP B O 1
ATOM 3926 N N . ASN B 1 79 ? -24.688 -0.926 2.232 1 96.38 79 ASN B N 1
ATOM 3927 C CA . ASN B 1 79 ? -25.703 -0.49 3.188 1 96.38 79 ASN B CA 1
ATOM 3928 C C . ASN B 1 79 ? -27.125 -0.685 2.635 1 96.38 79 ASN B C 1
ATOM 3930 O O . ASN B 1 79 ? -28.047 -0.998 3.385 1 96.38 79 ASN B O 1
ATOM 3934 N N . ASP B 1 80 ? -27.328 -0.569 1.261 1 96.44 80 ASP B N 1
ATOM 3935 C CA . ASP B 1 80 ? -28.703 -0.618 0.744 1 96.44 80 ASP B CA 1
ATOM 3936 C C . ASP B 1 80 ? -28.797 -1.554 -0.458 1 96.44 80 ASP B C 1
ATOM 3938 O O . ASP B 1 80 ? -29.844 -1.643 -1.097 1 96.44 80 ASP B O 1
ATOM 3942 N N . ASN B 1 81 ? -27.75 -2.191 -0.863 1 96.81 81 ASN B N 1
ATOM 3943 C CA . ASN B 1 81 ? -27.703 -3.203 -1.913 1 96.81 81 ASN B CA 1
ATOM 3944 C C . ASN B 1 81 ? -27.859 -2.58 -3.299 1 96.81 81 ASN B C 1
ATOM 3946 O O . ASN B 1 81 ? -28 -3.295 -4.293 1 96.81 81 ASN B O 1
ATOM 3950 N N . LYS B 1 82 ? -27.797 -1.265 -3.355 1 96.69 82 LYS B N 1
ATOM 3951 C CA . LYS B 1 82 ? -27.906 -0.632 -4.668 1 96.69 82 LYS B CA 1
ATOM 3952 C C . LYS B 1 82 ? -26.734 -1.046 -5.566 1 96.69 82 LYS B C 1
ATOM 3954 O O . LYS B 1 82 ? -25.594 -1.127 -5.109 1 96.69 82 LYS B O 1
ATOM 3959 N N . VAL B 1 83 ? -27.047 -1.351 -6.82 1 96.69 83 VAL B N 1
ATOM 3960 C CA . VAL B 1 83 ? -26 -1.695 -7.785 1 96.69 83 VAL B CA 1
ATOM 3961 C C . VAL B 1 83 ? -25.234 -0.438 -8.188 1 96.69 83 VAL B C 1
ATOM 3963 O O . VAL B 1 83 ? -25.828 0.54 -8.648 1 96.69 83 VAL B O 1
ATOM 3966 N N . ILE B 1 84 ? -23.969 -0.461 -7.969 1 95.88 84 ILE B N 1
ATOM 3967 C CA . ILE B 1 84 ? -23.078 0.625 -8.367 1 95.88 84 ILE B CA 1
ATOM 3968 C C . ILE B 1 84 ? -22.719 0.491 -9.844 1 95.88 84 ILE B C 1
ATOM 3970 O O . ILE B 1 84 ? -22.828 1.458 -10.609 1 95.88 84 ILE B O 1
ATOM 3974 N N . ALA B 1 85 ? -22.281 -0.683 -10.219 1 94.25 85 ALA B N 1
ATOM 3975 C CA . ALA B 1 85 ? -21.844 -0.954 -11.586 1 94.25 85 ALA B CA 1
ATOM 3976 C C . ALA B 1 85 ? -21.797 -2.455 -11.859 1 94.25 85 ALA B C 1
ATOM 3978 O O . ALA B 1 85 ? -21.812 -3.262 -10.93 1 94.25 85 ALA B O 1
ATOM 3979 N N . THR B 1 86 ? -21.797 -2.742 -13.094 1 90.75 86 THR B N 1
ATOM 3980 C CA . THR B 1 86 ? -21.594 -4.109 -13.562 1 90.75 86 THR B CA 1
ATOM 3981 C C . THR B 1 86 ? -20.438 -4.18 -14.562 1 90.75 86 THR B C 1
ATOM 3983 O O . THR B 1 86 ? -20.219 -3.24 -15.328 1 90.75 86 THR B O 1
ATOM 3986 N N . ALA B 1 87 ? -19.625 -5.16 -14.367 1 83.94 87 ALA B N 1
ATOM 3987 C CA . ALA B 1 87 ? -18.562 -5.438 -15.336 1 83.94 87 ALA B CA 1
ATOM 3988 C C . ALA B 1 87 ? -18.734 -6.824 -15.953 1 83.94 87 ALA B C 1
ATOM 3990 O O . ALA B 1 87 ? -18.906 -7.812 -15.234 1 83.94 87 ALA B O 1
ATOM 3991 N N . GLN B 1 88 ? -18.562 -6.922 -17.172 1 79.25 88 GLN B N 1
ATOM 3992 C CA . GLN B 1 88 ? -18.734 -8.195 -17.859 1 79.25 88 GLN B CA 1
ATOM 3993 C C . GLN B 1 88 ? -17.547 -9.125 -17.625 1 79.25 88 GLN B C 1
ATOM 3995 O O . GLN B 1 88 ? -16.406 -8.664 -17.578 1 79.25 88 GLN B O 1
ATOM 4000 N N . ALA B 1 89 ? -17.609 -10.398 -17.188 1 71.25 89 ALA B N 1
ATOM 4001 C CA . ALA B 1 89 ? -16.547 -11.375 -16.953 1 71.25 89 ALA B CA 1
ATOM 4002 C C . ALA B 1 89 ? -16.531 -12.438 -18.047 1 71.25 89 ALA B C 1
ATOM 4004 O O . ALA B 1 89 ? -15.516 -13.102 -18.266 1 71.25 89 ALA B O 1
ATOM 4005 N N . GLY B 1 90 ? -17.594 -12.609 -18.906 1 57.75 90 GLY B N 1
ATOM 4006 C CA . GLY B 1 90 ? -17.984 -13.781 -19.672 1 57.75 90 GLY B CA 1
ATOM 4007 C C . GLY B 1 90 ? -17.109 -14.016 -20.891 1 57.75 90 GLY B C 1
ATOM 4008 O O . GLY B 1 90 ? -16.016 -13.461 -21 1 57.75 90 GLY B O 1
ATOM 4009 N N . LYS 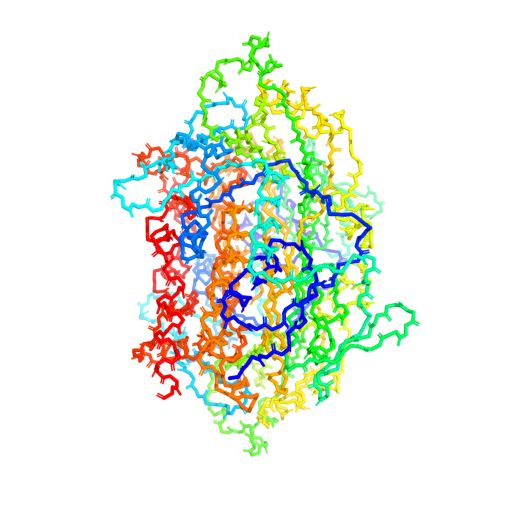B 1 91 ? -17.531 -15.219 -21.562 1 57.34 91 LYS B N 1
ATOM 4010 C CA . LYS B 1 91 ? -17.016 -15.703 -22.844 1 57.34 91 LYS B CA 1
ATOM 4011 C C . LYS B 1 91 ? -16.875 -14.562 -23.844 1 57.34 91 LYS B C 1
ATOM 4013 O O . LYS B 1 91 ? -17.859 -13.891 -24.172 1 57.34 91 LYS B O 1
ATOM 4018 N N . GLN B 1 92 ? -15.609 -14.039 -23.75 1 55 92 GLN B N 1
ATOM 4019 C CA . GLN B 1 92 ? -15.375 -13.07 -24.812 1 55 92 GLN B CA 1
ATOM 4020 C C . GLN B 1 92 ? -15.625 -13.68 -26.188 1 55 92 GLN B C 1
ATOM 4022 O O . GLN B 1 92 ? -16.031 -14.844 -26.281 1 55 92 GLN B O 1
ATOM 4027 N N . GLN B 1 93 ? -15.336 -13.039 -27.203 1 53.78 93 GLN B N 1
ATOM 4028 C CA . GLN B 1 93 ? -15.438 -13.414 -28.609 1 53.78 93 GLN B CA 1
ATOM 4029 C C . GLN B 1 93 ? -14.758 -14.75 -28.875 1 53.78 93 GLN B C 1
ATOM 4031 O O . GLN B 1 93 ? -13.867 -15.156 -28.109 1 53.78 93 GLN B O 1
ATOM 4036 N N . GLN B 1 94 ? -15.344 -15.422 -29.766 1 57.47 94 GLN B N 1
ATOM 4037 C CA . GLN B 1 94 ? -14.68 -16.625 -30.297 1 57.47 94 GLN B CA 1
ATOM 4038 C C . GLN B 1 94 ? -13.172 -16.406 -30.391 1 57.47 94 GLN B C 1
ATOM 4040 O O . GLN B 1 94 ? -12.711 -15.391 -30.891 1 57.47 94 GLN B O 1
ATOM 4045 N N . GLY B 1 95 ? -12.367 -17.312 -29.688 1 62.94 95 GLY B N 1
ATOM 4046 C CA . GLY B 1 95 ? -10.922 -17.266 -29.781 1 62.94 95 GLY B CA 1
ATOM 4047 C C . GLY B 1 95 ? -10.258 -16.641 -28.562 1 62.94 95 GLY B C 1
ATOM 4048 O O . GLY B 1 95 ? -9.055 -16.797 -28.359 1 62.94 95 GLY B O 1
ATOM 4049 N N . THR B 1 96 ? -11.156 -16.047 -27.672 1 72.69 96 THR B N 1
ATOM 4050 C CA . THR B 1 96 ? -10.539 -15.438 -26.5 1 72.69 96 THR B CA 1
ATOM 4051 C C . THR B 1 96 ? -10.578 -16.391 -25.312 1 72.69 96 THR B C 1
ATOM 4053 O O . THR B 1 96 ? -11.555 -17.109 -25.125 1 72.69 96 THR B O 1
ATOM 4056 N N . PRO B 1 97 ? -9.531 -16.484 -24.578 1 84.44 97 PRO B N 1
ATOM 4057 C CA . PRO B 1 97 ? -9.562 -17.344 -23.406 1 84.44 97 PRO B CA 1
ATOM 4058 C C . PRO B 1 97 ? -10.648 -16.938 -22.406 1 84.44 97 PRO B C 1
ATOM 4060 O O . PRO B 1 97 ? -10.898 -15.75 -22.219 1 84.44 97 PRO B O 1
ATOM 4063 N N . PRO B 1 98 ? -11.305 -17.875 -21.859 1 90.5 98 PRO B N 1
ATOM 4064 C CA . PRO B 1 98 ? -12.453 -17.625 -20.984 1 90.5 98 PRO B CA 1
ATOM 4065 C C . PRO B 1 98 ? -12.039 -17.141 -19.594 1 90.5 98 PRO B C 1
ATOM 4067 O O . PRO B 1 98 ? -10.891 -17.344 -19.188 1 90.5 98 PRO B O 1
ATOM 4070 N N . TYR B 1 99 ? -12.945 -16.469 -18.922 1 93.12 99 TYR B N 1
ATOM 4071 C CA . TYR B 1 99 ? -12.914 -16.234 -17.484 1 93.12 99 TYR B CA 1
ATOM 4072 C C . TYR B 1 99 ? -13.758 -17.266 -16.75 1 93.12 99 TYR B C 1
ATOM 4074 O O . TYR B 1 99 ? -14.984 -17.297 -16.891 1 93.12 99 TYR B O 1
ATOM 4082 N N . TRP B 1 100 ? -13.102 -18.141 -15.914 1 94.38 100 TRP B N 1
ATOM 4083 C CA . TRP B 1 100 ? -13.805 -19.25 -15.258 1 94.38 100 TRP B CA 1
ATOM 4084 C C . TRP B 1 100 ? -13.805 -19.062 -13.742 1 94.38 100 TRP B C 1
ATOM 4086 O O . TRP B 1 100 ? -13.008 -18.297 -13.203 1 94.38 100 TRP B O 1
ATOM 4096 N N . SER B 1 101 ? -14.766 -19.594 -13.094 1 95.06 101 SER B N 1
ATOM 4097 C CA . SER B 1 101 ? -14.695 -19.984 -11.688 1 95.06 101 SER B CA 1
ATOM 4098 C C . SER B 1 101 ? -14.922 -21.469 -11.516 1 95.06 101 SER B C 1
ATOM 4100 O O . SER B 1 101 ? -15.516 -22.125 -12.375 1 95.06 101 SER B O 1
ATOM 4102 N N . MET B 1 102 ? -14.359 -22.016 -10.484 1 94.94 102 MET B N 1
ATOM 4103 C CA . MET B 1 102 ? -14.43 -23.453 -10.242 1 94.94 102 MET B CA 1
ATOM 4104 C C . MET B 1 102 ? -14.18 -23.781 -8.773 1 94.94 102 MET B C 1
ATOM 4106 O O . MET B 1 102 ? -13.641 -22.953 -8.039 1 94.94 102 MET B O 1
ATOM 4110 N N . ARG B 1 103 ? -14.625 -24.891 -8.391 1 94.62 103 ARG B N 1
ATOM 4111 C CA . ARG B 1 103 ? -14.18 -25.391 -7.094 1 94.62 103 ARG B CA 1
ATOM 4112 C C . ARG B 1 103 ? -12.672 -25.609 -7.082 1 94.62 103 ARG B C 1
ATOM 4114 O O . ARG B 1 103 ? -12.117 -26.203 -8.016 1 94.62 103 ARG B O 1
ATOM 4121 N N . ARG B 1 104 ? -12.117 -25.188 -6.023 1 92.88 104 ARG B N 1
ATOM 4122 C CA . ARG B 1 104 ? -10.664 -25.328 -5.918 1 92.88 104 ARG B CA 1
ATOM 4123 C C . ARG B 1 104 ? -10.25 -26.797 -5.945 1 92.88 104 ARG B C 1
ATOM 4125 O O . ARG B 1 104 ? -9.211 -27.141 -6.52 1 92.88 104 ARG B O 1
ATOM 4132 N N . SER B 1 105 ? -11.039 -27.625 -5.324 1 91.31 105 SER B N 1
ATOM 4133 C CA . SER B 1 105 ? -10.742 -29.062 -5.285 1 91.31 105 SER B CA 1
ATOM 4134 C C . SER B 1 105 ? -10.734 -29.656 -6.688 1 91.31 105 SER B C 1
ATOM 4136 O O . SER B 1 105 ? -9.867 -30.484 -7.016 1 91.31 105 SER B O 1
ATOM 4138 N N . HIS B 1 106 ? -11.688 -29.266 -7.52 1 93.81 106 HIS B N 1
ATOM 4139 C CA . HIS B 1 106 ? -11.742 -29.75 -8.891 1 93.81 106 HIS B CA 1
ATOM 4140 C C . HIS B 1 106 ? -10.562 -29.234 -9.711 1 93.81 106 HIS B C 1
ATOM 4142 O O . HIS B 1 106 ? -9.953 -30 -10.469 1 93.81 106 HIS B O 1
ATOM 4148 N N . TYR B 1 107 ? -10.273 -27.969 -9.523 1 95.44 107 TYR B N 1
ATOM 4149 C CA . TYR B 1 107 ? -9.141 -27.375 -10.234 1 95.44 107 TYR B CA 1
ATOM 4150 C C . TYR B 1 107 ? -7.852 -28.125 -9.906 1 95.44 107 TYR B C 1
ATOM 4152 O O . TYR B 1 107 ? -7.117 -28.531 -10.805 1 95.44 107 TYR B O 1
ATOM 4160 N N . GLN B 1 108 ? -7.633 -28.344 -8.633 1 94.62 108 GLN B N 1
ATOM 4161 C CA . GLN B 1 108 ? -6.434 -29.031 -8.172 1 94.62 108 GLN B CA 1
ATOM 4162 C C . GLN B 1 108 ? -6.387 -30.469 -8.695 1 94.62 108 GLN B C 1
ATOM 4164 O O . GLN B 1 108 ? -5.324 -30.953 -9.086 1 94.62 108 GLN B O 1
ATOM 4169 N N . ARG B 1 109 ? -7.473 -31.109 -8.703 1 94.25 109 ARG B N 1
ATOM 4170 C CA . ARG B 1 109 ? -7.535 -32.469 -9.203 1 94.25 109 ARG B CA 1
ATOM 4171 C C . ARG B 1 109 ? -7.191 -32.531 -10.688 1 94.25 109 ARG B C 1
ATOM 4173 O O . ARG B 1 109 ? -6.441 -33.406 -11.117 1 94.25 109 ARG B O 1
ATOM 4180 N N . HIS B 1 110 ? -7.777 -31.625 -11.438 1 96.62 110 HIS B N 1
ATOM 4181 C CA . HIS B 1 110 ? -7.465 -31.578 -12.867 1 96.62 110 HIS B CA 1
ATOM 4182 C C . HIS B 1 110 ? -5.977 -31.359 -13.094 1 96.62 110 HIS B C 1
ATOM 4184 O O . HIS B 1 110 ? -5.375 -31.984 -13.961 1 96.62 110 HIS B O 1
ATOM 4190 N N . LEU B 1 111 ? -5.387 -30.484 -12.312 1 97.81 111 LEU B N 1
ATOM 4191 C CA . LEU B 1 111 ? -3.963 -30.203 -12.445 1 97.81 111 LEU B CA 1
ATOM 4192 C C . LEU B 1 111 ? -3.131 -31.422 -12.055 1 97.81 111 LEU B C 1
ATOM 4194 O O . LEU B 1 111 ? -2.156 -31.75 -12.727 1 97.81 111 LEU B O 1
ATOM 4198 N N . TYR B 1 112 ? -3.527 -32.031 -10.984 1 96.88 112 TYR B N 1
ATOM 4199 C CA . TYR B 1 112 ? -2.83 -33.219 -10.516 1 96.88 112 TYR B CA 1
ATOM 4200 C C . TYR B 1 112 ? -2.85 -34.312 -11.57 1 96.88 112 TYR B C 1
ATOM 4202 O O . TYR B 1 112 ? -1.811 -34.906 -11.891 1 96.88 112 TYR B O 1
ATOM 4210 N N . ASP B 1 113 ? -4.012 -34.594 -12.102 1 97.38 113 ASP B N 1
ATOM 4211 C CA . ASP B 1 113 ? -4.156 -35.656 -13.117 1 97.38 113 ASP B CA 1
ATOM 4212 C C . ASP B 1 113 ? -3.301 -35.344 -14.344 1 97.38 113 ASP B C 1
ATOM 4214 O O . ASP B 1 113 ? -2.637 -36.219 -14.891 1 97.38 113 ASP B O 1
ATOM 4218 N N . ALA B 1 114 ? -3.352 -34.094 -14.742 1 98.44 114 ALA B N 1
ATOM 4219 C CA . ALA B 1 114 ? -2.566 -33.656 -15.898 1 98.44 114 ALA B CA 1
ATOM 4220 C C . ALA B 1 114 ? -1.073 -33.844 -15.641 1 98.44 114 ALA B C 1
ATOM 4222 O O . ALA B 1 114 ? -0.323 -34.25 -16.531 1 98.44 114 ALA B O 1
ATOM 4223 N N . MET B 1 115 ? -0.669 -33.531 -14.469 1 98.06 115 MET B N 1
ATOM 4224 C CA . MET B 1 115 ? 0.733 -33.656 -14.086 1 98.06 115 MET B CA 1
ATOM 4225 C C . MET B 1 115 ? 1.179 -35.125 -14.156 1 98.06 115 MET B C 1
ATOM 4227 O O . MET B 1 115 ? 2.25 -35.438 -14.68 1 98.06 115 MET B O 1
ATOM 4231 N N . ILE B 1 116 ? 0.374 -36 -13.68 1 97.94 116 ILE B N 1
ATOM 4232 C CA . ILE B 1 116 ? 0.673 -37.438 -13.695 1 97.94 116 ILE B CA 1
ATOM 4233 C C . ILE B 1 116 ? 0.729 -37.93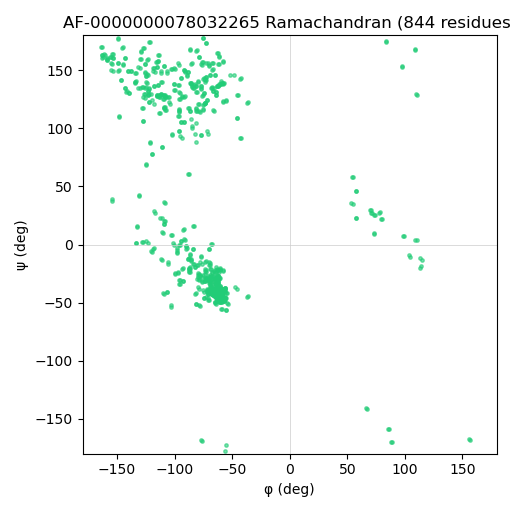8 -15.133 1 97.94 116 ILE B C 1
ATOM 4235 O O . ILE B 1 116 ? 1.644 -38.688 -15.508 1 97.94 116 ILE B O 1
ATOM 4239 N N . GLU B 1 117 ? -0.21 -37.5 -15.891 1 98.38 117 GLU B N 1
ATOM 4240 C CA . GLU B 1 117 ? -0.269 -37.906 -17.297 1 98.38 117 GLU B CA 1
ATOM 4241 C C . GLU B 1 117 ? 0.962 -37.406 -18.062 1 98.38 117 GLU B C 1
ATOM 4243 O O . GLU B 1 117 ? 1.423 -38.062 -18.984 1 98.38 117 GLU B O 1
ATOM 4248 N N . ALA B 1 118 ? 1.492 -36.281 -17.641 1 98.44 118 ALA B N 1
ATOM 4249 C CA . ALA B 1 118 ? 2.666 -35.719 -18.297 1 98.44 118 ALA B CA 1
ATOM 4250 C C . ALA B 1 118 ? 3.938 -36.438 -17.891 1 98.44 118 ALA B C 1
ATOM 4252 O O . ALA B 1 118 ? 4.992 -36.281 -18.5 1 98.44 118 ALA B O 1
ATOM 4253 N N . GLY B 1 119 ? 3.836 -37.25 -16.766 1 98.38 119 GLY B N 1
ATOM 4254 C CA . GLY B 1 119 ? 4.957 -38.094 -16.391 1 98.38 119 GLY B CA 1
ATOM 4255 C C . GLY B 1 119 ? 5.668 -37.625 -15.141 1 98.38 119 GLY B C 1
ATOM 4256 O O . GLY B 1 119 ? 6.676 -38.188 -14.734 1 98.38 119 GLY B O 1
ATOM 4257 N N . ALA B 1 120 ? 5.164 -36.562 -14.469 1 98.69 120 ALA B N 1
ATOM 4258 C CA . ALA B 1 120 ? 5.766 -36.062 -13.234 1 98.69 120 ALA B CA 1
ATOM 4259 C C . ALA B 1 120 ? 5.359 -36.938 -12.047 1 98.69 120 ALA B C 1
ATOM 4261 O O . ALA B 1 120 ? 4.422 -37.719 -12.141 1 98.69 120 ALA B O 1
ATOM 4262 N N . LYS B 1 121 ? 6.105 -36.844 -10.992 1 98.5 121 LYS B N 1
ATOM 4263 C CA . LYS B 1 121 ? 5.859 -37.594 -9.773 1 98.5 121 LYS B CA 1
ATOM 4264 C C . LYS B 1 121 ? 5.559 -36.688 -8.594 1 98.5 121 LYS B C 1
ATOM 4266 O O . LYS B 1 121 ? 6.035 -35.562 -8.539 1 98.5 121 LYS B O 1
ATOM 4271 N N . LEU B 1 122 ? 4.73 -37.219 -7.695 1 98.06 122 LEU B N 1
ATOM 4272 C CA . LEU B 1 122 ? 4.406 -36.5 -6.461 1 98.06 122 LEU B CA 1
ATOM 4273 C C . LEU B 1 122 ? 4.785 -37.344 -5.242 1 98.06 122 LEU B C 1
ATOM 4275 O O . LEU B 1 122 ? 4.422 -38.531 -5.152 1 98.06 122 LEU B O 1
ATOM 4279 N N . ARG B 1 123 ? 5.594 -36.781 -4.461 1 97.94 123 ARG B N 1
ATOM 4280 C CA . ARG B 1 123 ? 5.902 -37.406 -3.166 1 97.94 123 ARG B CA 1
ATOM 4281 C C . ARG B 1 123 ? 5.258 -36.625 -2.029 1 97.94 123 ARG B C 1
ATOM 4283 O O . ARG B 1 123 ? 5.621 -35.469 -1.777 1 97.94 123 ARG B O 1
ATOM 4290 N N . LEU B 1 124 ? 4.316 -37.188 -1.292 1 96.75 124 LEU B N 1
ATOM 4291 C CA . LEU B 1 124 ? 3.646 -36.594 -0.142 1 96.75 124 LEU B CA 1
ATOM 4292 C C . LEU B 1 124 ? 4.434 -36.844 1.139 1 96.75 124 LEU B C 1
ATOM 4294 O O . LEU B 1 124 ? 5.422 -37.594 1.129 1 96.75 124 LEU B O 1
ATOM 4298 N N . ASN B 1 125 ? 4.082 -36.156 2.174 1 95.88 125 ASN B N 1
ATOM 4299 C CA . ASN B 1 125 ? 4.785 -36.281 3.449 1 95.88 125 ASN B CA 1
ATOM 4300 C C . ASN B 1 125 ? 6.281 -36.031 3.287 1 95.88 125 ASN B C 1
ATOM 4302 O O . ASN B 1 125 ? 7.102 -36.75 3.854 1 95.88 125 ASN B O 1
ATOM 4306 N N . ALA B 1 126 ? 6.566 -35.125 2.383 1 97 126 ALA B N 1
ATOM 4307 C CA . ALA B 1 126 ? 7.953 -34.781 2.066 1 97 126 ALA B CA 1
ATOM 4308 C C . ALA B 1 126 ? 8.234 -33.312 2.336 1 97 126 ALA B C 1
ATOM 4310 O O . ALA B 1 126 ? 8.445 -32.531 1.402 1 97 126 ALA B O 1
ATOM 4311 N N . ARG B 1 127 ? 8.414 -33.031 3.629 1 95.12 127 ARG B N 1
ATOM 4312 C CA . ARG B 1 127 ? 8.68 -31.656 4.031 1 95.12 127 ARG B CA 1
ATOM 4313 C C . ARG B 1 127 ? 10.141 -31.297 3.801 1 95.12 127 ARG B C 1
ATOM 4315 O O . ARG B 1 127 ? 11.039 -31.938 4.348 1 95.12 127 ARG B O 1
ATOM 4322 N N . VAL B 1 128 ? 10.367 -30.312 3.014 1 97.31 128 VAL B N 1
ATOM 4323 C CA . VAL B 1 128 ? 11.719 -29.844 2.752 1 97.31 128 VAL B CA 1
ATOM 4324 C C . VAL B 1 128 ? 12.133 -28.859 3.844 1 97.31 128 VAL B C 1
ATOM 4326 O O . VAL B 1 128 ? 11.383 -27.938 4.184 1 97.31 128 VAL B O 1
ATOM 4329 N N . GLU B 1 129 ? 13.32 -29.016 4.305 1 95.38 129 GLU B N 1
ATOM 4330 C CA . GLU B 1 129 ? 13.805 -28.188 5.41 1 95.38 129 GLU B CA 1
ATOM 4331 C C . GLU B 1 129 ? 14.812 -27.156 4.922 1 95.38 129 GLU B C 1
ATOM 4333 O O . GLU B 1 129 ? 14.844 -26.031 5.422 1 95.38 129 GLU B O 1
ATOM 4338 N N . THR B 1 130 ? 15.633 -27.578 4.055 1 95.38 130 THR B N 1
ATOM 4339 C CA . THR B 1 130 ? 16.656 -26.672 3.564 1 95.38 130 THR B CA 1
ATOM 4340 C C . THR B 1 130 ? 16.922 -26.906 2.08 1 95.38 130 THR B C 1
ATOM 4342 O O . THR B 1 130 ? 16.562 -27.938 1.536 1 95.38 130 THR B O 1
ATOM 4345 N N . VAL B 1 131 ? 17.5 -25.922 1.454 1 96.75 131 VAL B N 1
ATOM 4346 C CA . VAL B 1 131 ? 17.891 -26 0.052 1 96.75 131 VAL B CA 1
ATOM 4347 C C . VAL B 1 131 ? 19.328 -25.516 -0.1 1 96.75 131 VAL B C 1
ATOM 4349 O O . VAL B 1 131 ? 19.766 -24.578 0.577 1 96.75 131 VAL B O 1
ATOM 4352 N N . ASN B 1 132 ? 20.109 -26.234 -0.844 1 95.81 132 ASN B N 1
ATOM 4353 C CA . ASN B 1 132 ? 21.484 -25.875 -1.181 1 95.81 132 ASN B CA 1
ATOM 4354 C C . ASN B 1 132 ? 21.609 -25.484 -2.648 1 95.81 132 ASN B C 1
ATOM 4356 O O . ASN B 1 132 ? 21.453 -26.312 -3.539 1 95.81 132 ASN B O 1
ATOM 4360 N N . GLU B 1 133 ? 21.984 -24.266 -2.938 1 93.56 133 GLU B N 1
ATOM 4361 C CA . GLU B 1 133 ? 22.047 -23.797 -4.324 1 93.56 133 GLU B CA 1
ATOM 4362 C C . GLU B 1 133 ? 23.391 -24.125 -4.965 1 93.56 133 GLU B C 1
ATOM 4364 O O . GLU B 1 133 ? 23.5 -24.188 -6.191 1 93.56 133 GLU B O 1
ATOM 4369 N N . GLN B 1 134 ? 24.484 -24.312 -4.199 1 93.12 134 GLN B N 1
ATOM 4370 C CA . GLN B 1 134 ? 25.812 -24.594 -4.742 1 93.12 134 GLN B CA 1
ATOM 4371 C C . GLN B 1 134 ? 25.875 -26 -5.324 1 93.12 134 GLN B C 1
ATOM 4373 O O . GLN B 1 134 ? 26.484 -26.219 -6.371 1 93.12 134 GLN B O 1
ATOM 4378 N N . GLU B 1 135 ? 25.391 -26.922 -4.566 1 94.06 135 GLU B N 1
ATOM 4379 C CA . GLU B 1 135 ? 25.062 -28.266 -5.035 1 94.06 135 GLU B CA 1
ATOM 4380 C C . GLU B 1 135 ? 23.562 -28.5 -5.035 1 94.06 135 GLU B C 1
ATOM 4382 O O . GLU B 1 135 ? 23.016 -29.062 -4.078 1 94.06 135 GLU B O 1
ATOM 4387 N N . PRO B 1 136 ? 22.984 -28.094 -6.047 1 95.44 136 PRO B N 1
ATOM 4388 C CA . PRO B 1 136 ? 21.516 -28.031 -6.016 1 95.44 136 PRO B CA 1
ATOM 4389 C C . PRO B 1 136 ? 20.875 -29.281 -5.445 1 95.44 136 PRO B C 1
ATOM 4391 O O . PRO B 1 136 ? 20.984 -30.359 -6.047 1 95.44 136 PRO B O 1
ATOM 4394 N N . SER B 1 137 ? 20.344 -29.141 -4.266 1 97.94 137 SER B N 1
ATOM 4395 C CA . SER B 1 137 ? 19.734 -30.234 -3.525 1 97.94 137 SER B CA 1
ATOM 4396 C C . SER B 1 137 ? 18.766 -29.719 -2.461 1 97.94 137 SER B C 1
ATOM 4398 O O . SER B 1 137 ? 18.781 -28.516 -2.137 1 97.94 137 SER B O 1
ATOM 4400 N N . VAL B 1 138 ? 17.891 -30.562 -2.039 1 98.19 138 VAL B N 1
ATOM 4401 C CA . VAL B 1 138 ? 17 -30.25 -0.929 1 98.19 138 VAL B CA 1
ATOM 4402 C C . VAL B 1 138 ? 17.125 -31.312 0.154 1 98.19 138 VAL B C 1
ATOM 4404 O O . VAL B 1 138 ? 17.359 -32.5 -0.147 1 98.19 138 VAL B O 1
ATOM 4407 N N . ALA B 1 139 ? 17 -30.891 1.364 1 98 139 ALA B N 1
ATOM 4408 C CA . ALA B 1 139 ? 16.969 -31.828 2.49 1 98 139 ALA B CA 1
ATOM 4409 C C . ALA B 1 139 ? 15.57 -31.922 3.086 1 98 139 ALA B C 1
ATOM 4411 O O . ALA B 1 139 ? 14.93 -30.906 3.357 1 98 139 ALA B O 1
ATOM 4412 N N . LEU B 1 140 ? 15.109 -33.125 3.217 1 97.56 140 LEU B N 1
ATOM 4413 C CA . LEU B 1 140 ? 13.82 -33.375 3.855 1 97.56 140 LEU B CA 1
ATOM 4414 C C . LEU B 1 140 ? 13.969 -33.469 5.371 1 97.56 140 LEU B C 1
ATOM 4416 O O . LEU B 1 140 ? 15.07 -33.688 5.879 1 97.56 140 LEU B O 1
ATOM 4420 N N . VAL B 1 141 ? 12.773 -33.156 5.973 1 94.69 141 VAL B N 1
ATOM 4421 C CA . VAL B 1 141 ? 12.742 -33.438 7.402 1 94.69 141 VAL B CA 1
ATOM 4422 C C . VAL B 1 141 ? 13.047 -34.906 7.629 1 94.69 141 VAL B C 1
ATOM 442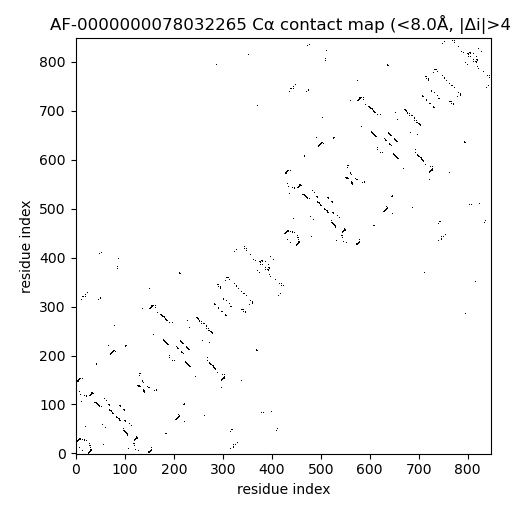4 O O . VAL B 1 141 ? 12.469 -35.781 6.969 1 94.69 141 VAL B O 1
ATOM 4427 N N . GLY B 1 142 ? 14.008 -35.344 8.383 1 93.06 142 GLY B N 1
ATOM 4428 C CA . GLY B 1 142 ? 14.453 -36.719 8.586 1 93.06 142 GLY B CA 1
ATOM 4429 C C . GLY B 1 142 ? 15.844 -36.969 8.039 1 93.06 142 GLY B C 1
ATOM 4430 O O . GLY B 1 142 ? 16.438 -38.031 8.32 1 93.06 142 GLY B O 1
ATOM 4431 N N . GLY B 1 143 ? 16.266 -36.062 7.102 1 94.12 143 GLY B N 1
ATOM 4432 C CA . GLY B 1 143 ? 17.688 -36.125 6.77 1 94.12 143 GLY B CA 1
ATOM 4433 C C . GLY B 1 143 ? 17.953 -36.531 5.34 1 94.12 143 GLY B C 1
ATOM 4434 O O . GLY B 1 143 ? 19.078 -36.438 4.852 1 94.12 143 GLY B O 1
ATOM 4435 N N . GLU B 1 144 ? 16.906 -37.062 4.609 1 97.62 144 GLU B N 1
ATOM 4436 C CA . GLU B 1 144 ? 17.094 -37.469 3.221 1 97.62 144 GLU B CA 1
ATOM 4437 C C . GLU B 1 144 ? 17.438 -36.25 2.342 1 97.62 144 GLU B C 1
ATOM 4439 O O . GLU B 1 144 ? 16.812 -35.219 2.436 1 97.62 144 GLU B O 1
ATOM 4444 N N . VAL B 1 145 ? 18.469 -36.406 1.556 1 98.31 145 VAL B N 1
ATOM 4445 C CA . VAL B 1 145 ? 18.891 -35.344 0.647 1 98.31 145 VAL B CA 1
ATOM 4446 C C . VAL B 1 145 ? 18.641 -35.781 -0.797 1 98.31 145 VAL B C 1
ATOM 4448 O O . VAL B 1 145 ? 19 -36.875 -1.198 1 98.31 145 VAL B O 1
ATOM 4451 N N . LEU B 1 146 ? 18 -34.969 -1.564 1 98.5 146 LEU B N 1
ATOM 4452 C CA . LEU B 1 146 ? 17.719 -35.188 -2.977 1 98.5 146 LEU B CA 1
ATOM 4453 C C . LEU B 1 146 ? 18.422 -34.156 -3.85 1 98.5 146 LEU B C 1
ATOM 4455 O O . LEU B 1 146 ? 18.297 -32.969 -3.621 1 98.5 146 LEU B O 1
ATOM 4459 N N . THR B 1 147 ? 19.156 -34.656 -4.844 1 98.12 147 THR B N 1
ATOM 4460 C CA . THR B 1 147 ? 19.875 -33.75 -5.75 1 98.12 147 THR B CA 1
ATOM 4461 C C . THR B 1 147 ? 19.078 -33.5 -7.023 1 98.12 147 THR B C 1
ATOM 4463 O O . THR B 1 147 ? 18.234 -34.344 -7.402 1 98.12 147 THR B O 1
ATOM 4466 N N . ALA B 1 148 ? 19.312 -32.406 -7.684 1 98.19 148 ALA B N 1
ATOM 4467 C CA . ALA B 1 148 ? 18.641 -32.031 -8.922 1 98.19 148 ALA B CA 1
ATOM 4468 C C . ALA B 1 148 ? 19.484 -31.062 -9.742 1 98.19 148 ALA B C 1
ATOM 4470 O O . ALA B 1 148 ? 20.484 -30.547 -9.242 1 98.19 148 ALA B O 1
ATOM 4471 N N . ASP B 1 149 ? 19.188 -30.938 -10.992 1 98.06 149 ASP B N 1
ATOM 4472 C CA . ASP B 1 149 ? 19.781 -29.891 -11.82 1 98.06 149 ASP B CA 1
ATOM 4473 C C . ASP B 1 149 ? 19.141 -28.547 -11.523 1 98.06 149 ASP B C 1
ATOM 4475 O O . ASP B 1 149 ? 19.797 -27.5 -11.641 1 98.06 149 ASP B O 1
ATOM 4479 N N . LEU B 1 150 ? 17.875 -28.578 -11.172 1 98.31 150 LEU B N 1
ATOM 4480 C CA . LEU B 1 150 ? 17.062 -27.391 -10.898 1 98.31 150 LEU B CA 1
ATOM 4481 C C . LEU B 1 150 ? 16.109 -27.641 -9.742 1 98.31 150 LEU B C 1
ATOM 4483 O O . LEU B 1 150 ? 15.438 -28.672 -9.688 1 98.31 150 LEU B O 1
ATOM 4487 N N . VAL B 1 151 ? 16.094 -26.719 -8.805 1 98.62 151 VAL B N 1
ATOM 4488 C CA . VAL B 1 151 ? 15.117 -26.75 -7.715 1 98.62 151 VAL B CA 1
ATOM 4489 C C . VAL B 1 151 ? 14.164 -25.547 -7.848 1 98.62 151 VAL B C 1
ATOM 4491 O O . VAL B 1 151 ? 14.609 -24.406 -8.016 1 98.62 151 VAL B O 1
ATOM 4494 N N . VAL B 1 152 ? 12.859 -25.812 -7.824 1 98.62 152 VAL B N 1
ATOM 4495 C CA . VAL B 1 152 ? 11.836 -24.766 -7.852 1 98.62 152 VAL B CA 1
ATOM 4496 C C . VAL B 1 152 ? 11.156 -24.688 -6.488 1 98.62 152 VAL B C 1
ATOM 4498 O O . VAL B 1 152 ? 10.562 -25.656 -6.02 1 98.62 152 VAL B O 1
ATOM 4501 N N . LEU B 1 153 ? 11.281 -23.578 -5.867 1 98.19 153 LEU B N 1
ATOM 4502 C CA . LEU B 1 153 ? 10.625 -23.359 -4.582 1 98.19 153 LEU B CA 1
ATOM 4503 C C . LEU B 1 153 ? 9.242 -22.734 -4.773 1 98.19 153 LEU B C 1
ATOM 4505 O O . LEU B 1 153 ? 9.117 -21.547 -5.027 1 98.19 153 LEU B O 1
ATOM 4509 N N . SER B 1 154 ? 8.203 -23.5 -4.598 1 97.31 154 SER B N 1
ATOM 4510 C CA . SER B 1 154 ? 6.809 -23.094 -4.711 1 97.31 154 SER B CA 1
ATOM 4511 C C . SER B 1 154 ? 6.004 -23.547 -3.496 1 97.31 154 SER B C 1
ATOM 4513 O O . SER B 1 154 ? 4.871 -24.016 -3.635 1 97.31 154 SER B O 1
ATOM 4515 N N . ASP B 1 155 ? 6.578 -23.391 -2.34 1 94.12 155 ASP B N 1
ATOM 4516 C CA . ASP B 1 155 ? 6 -23.938 -1.119 1 94.12 155 ASP B CA 1
ATOM 4517 C C . ASP B 1 155 ? 5.102 -22.922 -0.427 1 94.12 155 ASP B C 1
ATOM 4519 O O . ASP B 1 155 ? 4.762 -23.078 0.747 1 94.12 155 ASP B O 1
ATOM 4523 N N . GLY B 1 156 ? 4.793 -21.891 -1.112 1 89.12 156 GLY B N 1
ATOM 4524 C CA . GLY B 1 156 ? 3.801 -20.953 -0.601 1 89.12 156 GLY B CA 1
ATOM 4525 C C . GLY B 1 156 ? 4.395 -19.875 0.272 1 89.12 156 GLY B C 1
ATOM 4526 O O . GLY B 1 156 ? 5.613 -19.688 0.308 1 89.12 156 GLY B O 1
ATOM 4527 N N . ARG B 1 157 ? 3.586 -19.141 0.919 1 71.5 157 ARG B N 1
ATOM 4528 C CA . ARG B 1 157 ? 3.955 -17.875 1.559 1 71.5 157 ARG B CA 1
ATOM 4529 C C . ARG B 1 157 ? 4.477 -18.109 2.971 1 71.5 157 ARG B C 1
ATOM 4531 O O . ARG B 1 157 ? 5.207 -17.281 3.516 1 71.5 157 ARG B O 1
ATOM 4538 N N . HIS B 1 158 ? 4.156 -19.156 3.496 1 67.12 158 HIS B N 1
ATOM 4539 C CA . HIS B 1 158 ? 4.391 -19.281 4.93 1 67.12 158 HIS B CA 1
ATOM 4540 C C . HIS B 1 158 ? 5.809 -19.781 5.215 1 67.12 158 HIS B C 1
ATOM 4542 O O . HIS B 1 158 ? 6.305 -19.625 6.332 1 67.12 158 HIS B O 1
ATOM 4548 N N . GLN B 1 159 ? 6.262 -20.297 4.281 1 66 159 GLN B N 1
ATOM 4549 C CA . GLN B 1 159 ? 7.586 -20.875 4.516 1 66 159 GLN B CA 1
ATOM 4550 C C . GLN B 1 159 ? 8.68 -19.891 4.082 1 66 159 GLN B C 1
ATOM 4552 O O . GLN B 1 159 ? 9.156 -19.953 2.949 1 66 159 GLN B O 1
ATOM 4557 N N . ILE B 1 160 ? 9.102 -19.156 5 1 79 160 ILE B N 1
ATOM 4558 C CA . ILE B 1 160 ? 10.078 -18.109 4.746 1 79 160 ILE B CA 1
ATOM 4559 C C . ILE B 1 160 ? 11.492 -18.703 4.777 1 79 160 ILE B C 1
ATOM 4561 O O . ILE B 1 160 ? 12.414 -18.141 4.195 1 79 160 ILE B O 1
ATOM 4565 N N . ARG B 1 161 ? 11.594 -19.859 5.332 1 87.06 161 ARG B N 1
ATOM 4566 C CA . ARG B 1 161 ? 12.922 -20.422 5.574 1 87.06 161 ARG B CA 1
ATOM 4567 C C . ARG B 1 161 ? 13.648 -20.703 4.258 1 87.06 161 ARG B C 1
ATOM 4569 O O . ARG B 1 161 ? 14.805 -20.312 4.086 1 87.06 161 ARG B O 1
ATOM 4576 N N . LEU B 1 162 ? 12.992 -21.344 3.379 1 94 162 LEU B N 1
ATOM 4577 C CA . LEU B 1 162 ? 13.633 -21.703 2.117 1 94 162 LEU B CA 1
ATOM 4578 C C . LEU B 1 162 ? 13.945 -20.453 1.295 1 94 162 LEU B C 1
ATOM 4580 O O . LEU B 1 162 ? 14.984 -20.375 0.632 1 94 162 LEU B O 1
ATOM 4584 N N . ARG B 1 163 ? 13.016 -19.5 1.302 1 93.31 163 ARG B N 1
ATOM 4585 C CA . ARG B 1 163 ? 13.273 -18.219 0.632 1 93.31 163 ARG B CA 1
ATOM 4586 C C . ARG B 1 163 ? 14.516 -17.547 1.205 1 93.31 163 ARG B C 1
ATOM 4588 O O . ARG B 1 163 ? 15.32 -16.984 0.46 1 93.31 163 ARG B O 1
ATOM 4595 N N . ASN B 1 164 ? 14.641 -17.641 2.521 1 91.25 164 ASN B N 1
ATOM 4596 C CA . ASN B 1 164 ? 15.773 -17.031 3.201 1 91.25 164 ASN B CA 1
ATOM 4597 C C . ASN B 1 164 ? 17.094 -17.719 2.855 1 91.25 164 ASN B C 1
ATOM 4599 O O . ASN B 1 164 ? 18.156 -17.109 2.885 1 91.25 164 ASN B O 1
ATOM 4603 N N . ASP B 1 165 ? 17.016 -19.016 2.559 1 92.19 165 ASP B N 1
ATOM 4604 C CA . ASP B 1 165 ? 18.203 -19.734 2.115 1 92.19 165 ASP B CA 1
ATOM 4605 C C . ASP B 1 165 ? 18.734 -19.172 0.804 1 92.19 165 ASP B C 1
ATOM 4607 O O . ASP B 1 165 ? 19.938 -19.203 0.55 1 92.19 165 ASP B O 1
ATOM 4611 N N . ILE B 1 166 ? 17.812 -18.625 0.053 1 92.69 166 ILE B N 1
ATOM 4612 C CA . ILE B 1 166 ? 18.172 -18.156 -1.282 1 92.69 166 ILE B CA 1
ATOM 4613 C C . ILE B 1 166 ? 18.484 -16.672 -1.242 1 92.69 166 ILE B C 1
ATOM 4615 O O . ILE B 1 166 ? 19.297 -16.172 -2.037 1 92.69 166 ILE B O 1
ATOM 4619 N N . ILE B 1 167 ? 17.844 -15.984 -0.35 1 92.44 167 ILE B N 1
ATOM 4620 C CA . ILE B 1 167 ? 18.047 -14.547 -0.176 1 92.44 167 ILE B CA 1
ATOM 4621 C C . ILE B 1 167 ? 18.422 -14.25 1.274 1 92.44 167 ILE B C 1
ATOM 4623 O O . ILE B 1 167 ? 17.672 -13.578 1.987 1 92.44 167 ILE B O 1
ATOM 4627 N N . PRO B 1 168 ? 19.562 -14.664 1.682 1 89.81 168 PRO B N 1
ATOM 4628 C CA . PRO B 1 168 ? 19.938 -14.516 3.088 1 89.81 168 PRO B CA 1
ATOM 4629 C C . PRO B 1 168 ? 20.266 -13.062 3.459 1 89.81 168 PRO B C 1
ATOM 4631 O O . PRO B 1 168 ? 20.281 -12.719 4.641 1 89.81 168 PRO B O 1
ATOM 4634 N N . GLU B 1 169 ? 20.453 -12.25 2.484 1 85.56 169 GLU B N 1
ATOM 4635 C CA . GLU B 1 169 ? 20.953 -10.898 2.74 1 85.56 169 GLU B CA 1
ATOM 4636 C C . GLU B 1 169 ? 19.797 -9.945 3.061 1 85.56 169 GLU B C 1
ATOM 4638 O O . GLU B 1 169 ? 20.031 -8.805 3.465 1 85.56 169 GLU B O 1
ATOM 4643 N N . GLU B 1 170 ? 18.578 -10.375 2.889 1 84.5 170 GLU B N 1
ATOM 4644 C CA . GLU B 1 170 ? 17.422 -9.5 3.098 1 84.5 170 GLU B CA 1
ATOM 4645 C C . GLU B 1 170 ? 16.391 -10.164 3.99 1 84.5 170 GLU B C 1
ATOM 4647 O O . GLU B 1 170 ? 16.266 -11.391 3.998 1 84.5 170 GLU B O 1
ATOM 4652 N N . ASN B 1 171 ? 15.648 -9.344 4.68 1 81.81 171 ASN B N 1
ATOM 4653 C CA . ASN B 1 171 ? 14.453 -9.828 5.367 1 81.81 171 ASN B CA 1
ATOM 4654 C C . ASN B 1 171 ? 13.289 -10.008 4.402 1 81.81 171 ASN B C 1
ATOM 4656 O O . ASN B 1 171 ? 12.766 -9.031 3.865 1 81.81 171 ASN B O 1
ATOM 4660 N N . THR B 1 172 ? 12.891 -11.234 4.254 1 87.06 172 THR B N 1
ATOM 4661 C CA . THR B 1 172 ? 11.859 -11.523 3.262 1 87.06 172 THR B CA 1
ATOM 4662 C C . THR B 1 172 ? 10.539 -11.883 3.943 1 87.06 172 THR B C 1
ATOM 4664 O O . THR B 1 172 ? 9.68 -12.523 3.334 1 87.06 172 THR B O 1
ATOM 4667 N N . SER B 1 173 ? 10.383 -11.5 5.211 1 84.94 173 SER B N 1
ATOM 4668 C CA . SER B 1 173 ? 9.156 -11.789 5.949 1 84.94 173 SER B CA 1
ATOM 4669 C C . SER B 1 173 ? 7.949 -11.125 5.297 1 84.94 173 SER B C 1
ATOM 4671 O O . SER B 1 173 ? 8.078 -10.086 4.652 1 84.94 173 SER B O 1
ATOM 4673 N N . MET B 1 174 ? 6.836 -11.695 5.555 1 87.25 174 MET B N 1
ATOM 4674 C CA . MET B 1 174 ? 5.602 -11.195 4.953 1 87.25 174 MET B CA 1
ATOM 4675 C C . MET B 1 174 ? 5.234 -9.828 5.531 1 87.25 174 MET B C 1
ATOM 4677 O O . MET B 1 174 ? 5.469 -9.57 6.715 1 87.25 174 MET B O 1
ATOM 4681 N N . ASN B 1 175 ? 4.664 -9.016 4.707 1 85 175 ASN B N 1
ATOM 4682 C CA . ASN B 1 175 ? 4.008 -7.793 5.16 1 85 175 ASN B CA 1
ATOM 4683 C C . ASN B 1 175 ? 2.555 -8.055 5.551 1 85 175 ASN B C 1
ATOM 4685 O O . ASN B 1 175 ? 1.722 -8.352 4.691 1 85 175 ASN B O 1
ATOM 4689 N N . LEU B 1 176 ? 2.252 -7.875 6.82 1 84.19 176 LEU B N 1
ATOM 4690 C CA . LEU B 1 176 ? 0.89 -8.117 7.281 1 84.19 176 LEU B CA 1
ATOM 4691 C C . LEU B 1 176 ? -0.03 -6.965 6.891 1 84.19 176 LEU B C 1
ATOM 4693 O O . LEU B 1 176 ? 0.361 -5.797 6.973 1 84.19 176 LEU B O 1
ATOM 4697 N N . ASN B 1 177 ? -1.162 -7.359 6.387 1 87.94 177 ASN B N 1
ATOM 4698 C CA . ASN B 1 177 ? -2.221 -6.398 6.102 1 87.94 177 ASN B CA 1
ATOM 4699 C C . ASN B 1 177 ? -3.123 -6.18 7.312 1 87.94 177 ASN B C 1
ATOM 4701 O O . ASN B 1 177 ? -3.297 -7.082 8.133 1 87.94 177 ASN B O 1
ATOM 4705 N N . PRO B 1 178 ? -3.658 -4.988 7.461 1 86.19 178 PRO B N 1
ATOM 4706 C CA . PRO B 1 178 ? -4.543 -4.746 8.602 1 86.19 178 PRO B CA 1
ATOM 4707 C C . PRO B 1 178 ? -5.879 -5.477 8.477 1 86.19 178 PRO B C 1
ATOM 4709 O O . PRO B 1 178 ? -6.68 -5.469 9.414 1 86.19 178 PRO B O 1
ATOM 4712 N N . LEU B 1 179 ? -6.113 -6.117 7.438 1 91.06 179 LEU B N 1
ATOM 4713 C CA . LEU B 1 179 ? -7.387 -6.785 7.191 1 91.06 179 LEU B CA 1
ATOM 4714 C C . LEU B 1 179 ? -7.234 -8.297 7.27 1 91.06 179 LEU B C 1
ATOM 4716 O O . LEU B 1 179 ? -6.137 -8.828 7.07 1 91.06 179 LEU B O 1
ATOM 4720 N N . SER B 1 180 ? -8.312 -8.938 7.605 1 92.75 180 SER B N 1
ATOM 4721 C CA . SER B 1 180 ? -8.516 -10.383 7.547 1 92.75 180 SER B CA 1
ATOM 4722 C C . SER B 1 180 ? -9.695 -10.734 6.648 1 92.75 180 SER B C 1
ATOM 4724 O O . SER B 1 180 ? -10.383 -9.844 6.133 1 92.75 180 SER B O 1
ATOM 4726 N N . ALA B 1 181 ? -9.891 -12 6.438 1 93.88 181 ALA B N 1
ATOM 4727 C CA . ALA B 1 181 ? -11.016 -12.422 5.605 1 93.88 181 ALA B CA 1
ATOM 4728 C C . ALA B 1 181 ? -11.641 -13.711 6.141 1 93.88 181 ALA B C 1
ATOM 4730 O O . ALA B 1 181 ? -10.93 -14.617 6.574 1 93.88 181 ALA B O 1
ATOM 4731 N N . PHE B 1 182 ? -12.953 -13.734 6.199 1 94.56 182 PHE B N 1
ATOM 4732 C CA . PHE B 1 182 ? -13.695 -14.977 6.328 1 94.56 182 PHE B CA 1
ATOM 4733 C C . PHE B 1 182 ? -13.82 -15.672 4.977 1 94.56 182 PHE B C 1
ATOM 4735 O O . PHE B 1 182 ? -14.023 -15.016 3.953 1 94.56 182 PHE B O 1
ATOM 4742 N N . ARG B 1 183 ? -13.703 -16.953 5.004 1 93.81 183 ARG B N 1
ATOM 4743 C CA . ARG B 1 183 ? -13.992 -17.781 3.846 1 93.81 183 ARG B CA 1
ATOM 4744 C C . ARG B 1 183 ? -15.023 -18.859 4.191 1 93.81 183 ARG B C 1
ATOM 4746 O O . ARG B 1 183 ? -15 -19.422 5.289 1 93.81 183 ARG B O 1
ATOM 4753 N N . ALA B 1 184 ? -15.898 -19.047 3.242 1 95.31 184 ALA B N 1
ATOM 4754 C CA . ALA B 1 184 ? -16.969 -20.016 3.455 1 95.31 184 ALA B CA 1
ATOM 4755 C C . ALA B 1 184 ? -17.641 -20.391 2.139 1 95.31 184 ALA B C 1
ATOM 4757 O O . ALA B 1 184 ? -17.281 -19.875 1.079 1 95.31 184 ALA B O 1
ATOM 4758 N N . TYR B 1 185 ? -18.484 -21.406 2.182 1 95.5 185 TYR B N 1
ATOM 4759 C CA . TYR B 1 185 ? -19.344 -21.688 1.035 1 95.5 185 TYR B CA 1
ATOM 4760 C C . TYR B 1 185 ? -20.812 -21.688 1.439 1 95.5 185 TYR B C 1
ATOM 4762 O O . TYR B 1 185 ? -21.125 -21.719 2.629 1 95.5 185 TYR B O 1
ATOM 4770 N N . VAL B 1 186 ? -21.641 -21.516 0.471 1 97 186 VAL B N 1
ATOM 4771 C CA . VAL B 1 186 ? -23.094 -21.531 0.635 1 97 186 VAL B CA 1
ATOM 4772 C C . VAL B 1 186 ? -23.734 -22.391 -0.467 1 97 186 VAL B C 1
ATOM 4774 O O . VAL B 1 186 ? -23.281 -22.344 -1.618 1 97 186 VAL B O 1
ATOM 4777 N N . HIS B 1 187 ? -24.734 -23.141 -0.073 1 96.75 187 HIS B N 1
ATOM 4778 C CA . HIS B 1 187 ? -25.484 -23.875 -1.088 1 96.75 187 HIS B CA 1
ATOM 4779 C C . HIS B 1 187 ? -26.438 -22.969 -1.838 1 96.75 187 HIS B C 1
ATOM 4781 O O . HIS B 1 187 ? -27.125 -22.141 -1.226 1 96.75 187 HIS B O 1
ATOM 4787 N N . HIS B 1 188 ? -26.422 -23.188 -3.127 1 96.94 188 HIS B N 1
ATOM 4788 C CA . HIS B 1 188 ? -27.328 -22.406 -3.959 1 96.94 188 HIS B CA 1
ATOM 4789 C C . HIS B 1 188 ? -28.781 -22.562 -3.494 1 96.94 188 HIS B C 1
ATOM 4791 O O . HIS B 1 188 ? -29.531 -21.578 -3.463 1 96.94 188 HIS B O 1
ATOM 4797 N N . ASP B 1 189 ? -29.141 -23.688 -3.088 1 97.31 189 ASP B N 1
ATOM 4798 C CA . ASP B 1 189 ? -30.516 -23.969 -2.66 1 97.31 189 ASP B CA 1
ATOM 4799 C C . ASP B 1 189 ? -30.875 -23.156 -1.425 1 97.31 189 ASP B C 1
ATOM 4801 O O . ASP B 1 189 ? -32.031 -22.703 -1.296 1 97.31 189 ASP B O 1
ATOM 4805 N N . ASP B 1 190 ? -29.906 -23.047 -0.542 1 97.88 190 ASP B N 1
ATOM 4806 C CA . ASP B 1 190 ? -30.141 -22.234 0.652 1 97.88 190 ASP B CA 1
ATOM 4807 C C . ASP B 1 190 ? -30.406 -20.781 0.288 1 97.88 190 ASP B C 1
ATOM 4809 O O . ASP B 1 190 ? -31.297 -20.141 0.851 1 97.88 190 ASP B O 1
ATOM 4813 N N . LEU B 1 191 ? -29.672 -20.281 -0.638 1 97.69 191 LEU B N 1
ATOM 4814 C CA . LEU B 1 191 ? -29.812 -18.891 -1.076 1 97.69 191 LEU B CA 1
ATOM 4815 C C . LEU B 1 191 ? -31.141 -18.688 -1.793 1 97.69 191 LEU B C 1
ATOM 4817 O O . LEU B 1 191 ? -31.781 -17.641 -1.625 1 97.69 191 LEU B O 1
ATOM 4821 N N . MET B 1 192 ? -31.578 -19.703 -2.562 1 97.19 192 MET B N 1
ATOM 4822 C CA . MET B 1 192 ? -32.781 -19.594 -3.379 1 97.19 192 MET B CA 1
ATOM 4823 C C . MET B 1 192 ? -34.031 -19.797 -2.533 1 97.19 192 MET B C 1
ATOM 4825 O O . MET B 1 192 ? -35.125 -19.297 -2.875 1 97.19 192 MET B O 1
ATOM 4829 N N . SER B 1 193 ? -33.938 -20.469 -1.456 1 97.56 193 SER B N 1
ATOM 4830 C CA . SER B 1 193 ? -35.062 -20.734 -0.59 1 97.56 193 SER B CA 1
ATOM 4831 C C . SER B 1 193 ? -35.344 -19.562 0.343 1 97.56 193 SER B C 1
ATOM 4833 O O . SER B 1 193 ? -36.406 -19.469 0.939 1 97.56 193 SER B O 1
ATOM 4835 N N . ASP B 1 194 ? -34.375 -18.734 0.51 1 97.69 194 ASP B N 1
ATOM 4836 C CA . ASP B 1 194 ? -34.531 -17.531 1.316 1 97.69 194 ASP B CA 1
ATOM 4837 C C . ASP B 1 194 ? -35.062 -16.375 0.475 1 97.69 194 ASP B C 1
ATOM 4839 O O . ASP B 1 194 ? -34.375 -15.898 -0.432 1 97.69 194 ASP B O 1
ATOM 4843 N N . PRO B 1 195 ? -36.25 -15.852 0.8 1 97.44 195 PRO B N 1
ATOM 4844 C CA . PRO B 1 195 ? -36.844 -14.805 -0.026 1 97.44 195 PRO B CA 1
ATOM 4845 C C . PRO B 1 195 ? -36.031 -13.523 -0.05 1 97.44 195 PRO B C 1
ATOM 4847 O O . PRO B 1 195 ? -36.125 -12.734 -0.992 1 97.44 195 PRO B O 1
ATOM 4850 N N . ILE B 1 196 ? -35.188 -13.328 0.883 1 97.38 196 ILE B N 1
ATOM 4851 C CA . ILE B 1 196 ? -34.375 -12.125 0.969 1 97.38 196 ILE B CA 1
ATOM 4852 C C . ILE B 1 196 ? -33.188 -12.234 0.008 1 97.38 196 ILE B C 1
ATOM 4854 O O . ILE B 1 196 ? -32.812 -11.258 -0.661 1 97.38 196 ILE B O 1
ATOM 4858 N N . THR B 1 197 ? -32.594 -13.43 -0.16 1 97.81 197 THR B N 1
ATOM 4859 C CA . THR B 1 197 ? -31.391 -13.586 -0.977 1 97.81 197 THR B CA 1
ATOM 4860 C C . THR B 1 197 ? -31.75 -14.062 -2.381 1 97.81 197 THR B C 1
ATOM 4862 O O . THR B 1 197 ? -31 -13.812 -3.336 1 97.81 197 THR B O 1
ATOM 4865 N N . ALA B 1 198 ? -32.844 -14.711 -2.648 1 97.38 198 ALA B N 1
ATOM 4866 C CA . ALA B 1 198 ? -33.219 -15.406 -3.875 1 97.38 198 ALA B CA 1
ATOM 4867 C C . ALA B 1 198 ? -33.125 -14.484 -5.086 1 97.38 198 ALA B C 1
ATOM 4869 O O . ALA B 1 198 ? -32.656 -14.883 -6.145 1 97.38 198 ALA B O 1
ATOM 4870 N N . PRO B 1 199 ? -33.562 -13.25 -4.941 1 95.88 199 PRO B N 1
ATOM 4871 C CA . PRO B 1 199 ? -33.562 -12.383 -6.121 1 95.88 199 PRO B CA 1
ATOM 4872 C C . PRO B 1 199 ? -32.125 -12.148 -6.656 1 95.88 199 PRO B C 1
ATOM 4874 O O . PRO B 1 199 ? -31.969 -11.898 -7.852 1 95.88 199 PRO B O 1
ATOM 4877 N N . ILE B 1 200 ? -31.141 -12.227 -5.852 1 95.5 200 ILE B N 1
ATOM 4878 C CA . ILE B 1 200 ? -29.75 -11.93 -6.215 1 95.5 200 ILE B CA 1
ATOM 4879 C C . ILE B 1 200 ? -29.141 -13.125 -6.941 1 95.5 200 ILE B C 1
ATOM 4881 O O . ILE B 1 200 ? -28.297 -12.953 -7.82 1 95.5 200 ILE B O 1
ATOM 4885 N N . PHE B 1 201 ? -29.594 -14.305 -6.676 1 95.69 201 PHE B N 1
ATOM 4886 C CA . PHE B 1 201 ? -28.859 -15.5 -7.078 1 95.69 201 PHE B CA 1
ATOM 4887 C C . PHE B 1 201 ? -29.641 -16.266 -8.148 1 95.69 201 PHE B C 1
ATOM 4889 O O . PHE B 1 201 ? -29.391 -17.453 -8.352 1 95.69 201 PHE B O 1
ATOM 4896 N N . LYS B 1 202 ? -30.484 -15.523 -8.805 1 91.5 202 LYS B N 1
ATOM 4897 C CA . LYS B 1 202 ? -31.156 -16.078 -9.977 1 91.5 202 LYS B CA 1
ATOM 4898 C C . LYS B 1 202 ? -30.203 -16.188 -11.164 1 91.5 202 LYS B C 1
ATOM 4900 O O . LYS B 1 202 ? -30.391 -17.016 -12.047 1 91.5 202 LYS B O 1
ATOM 4905 N N . GLU B 1 203 ? -29.141 -15.375 -11.133 1 86.56 203 GLU B N 1
ATOM 4906 C CA . GLU B 1 203 ? -28.109 -15.406 -12.156 1 86.56 203 GLU B CA 1
ATOM 4907 C C . GLU B 1 203 ? -26.766 -15.828 -11.57 1 86.56 203 GLU B C 1
ATOM 4909 O O . GLU B 1 203 ? -26.547 -15.719 -10.359 1 86.56 203 GLU B O 1
ATOM 4914 N N . THR B 1 204 ? -25.938 -16.328 -12.477 1 87.5 204 THR B N 1
ATOM 4915 C CA . THR B 1 204 ? -24.625 -16.766 -12.039 1 87.5 204 THR B CA 1
ATOM 4916 C C . THR B 1 204 ? -23.625 -15.602 -12.078 1 87.5 204 THR B C 1
ATOM 4918 O O . THR B 1 204 ? -22.609 -15.672 -12.781 1 87.5 204 THR B O 1
ATOM 4921 N N . ALA B 1 205 ? -23.875 -14.594 -11.359 1 92.62 205 ALA B N 1
ATOM 4922 C CA . ALA B 1 205 ? -23 -13.422 -11.312 1 92.62 205 ALA B CA 1
ATOM 4923 C C . ALA B 1 205 ? -22.109 -13.453 -10.086 1 92.62 205 ALA B C 1
ATOM 4925 O O . ALA B 1 205 ? -22.391 -14.164 -9.117 1 92.62 205 ALA B O 1
ATOM 4926 N N . THR B 1 206 ? -20.969 -12.859 -10.195 1 95.69 206 THR B N 1
ATOM 4927 C CA . THR B 1 206 ? -20.156 -12.531 -9.031 1 95.69 206 THR B CA 1
ATOM 4928 C C . THR B 1 206 ? -20.656 -11.242 -8.367 1 95.69 206 THR B C 1
ATOM 4930 O O . THR B 1 206 ? -20.656 -10.18 -8.992 1 95.69 206 THR B O 1
ATOM 4933 N N . ASN B 1 207 ? -21.125 -11.367 -7.18 1 97.5 207 ASN B N 1
ATOM 4934 C CA . ASN B 1 207 ? -21.609 -10.195 -6.453 1 97.5 207 ASN B CA 1
ATOM 4935 C C . ASN B 1 207 ? -20.578 -9.688 -5.453 1 97.5 207 ASN B C 1
ATOM 4937 O O . ASN B 1 207 ? -19.984 -10.477 -4.715 1 97.5 207 ASN B O 1
ATOM 4941 N N . VAL B 1 208 ? -20.359 -8.445 -5.457 1 97.75 208 VAL B N 1
ATOM 4942 C CA . VAL B 1 208 ? -19.422 -7.793 -4.562 1 97.75 208 VAL B CA 1
ATOM 4943 C C . VAL B 1 208 ? -20.094 -6.637 -3.84 1 97.75 208 VAL B C 1
ATOM 4945 O O . VAL B 1 208 ? -20.625 -5.715 -4.477 1 97.75 208 VAL B O 1
ATOM 4948 N N . TRP B 1 209 ? -20.219 -6.656 -2.545 1 98.5 209 TRP B N 1
ATOM 4949 C CA . TRP B 1 209 ? -20.672 -5.523 -1.741 1 98.5 209 TRP B CA 1
ATOM 4950 C C . TRP B 1 209 ? -19.484 -4.738 -1.188 1 98.5 209 TRP B C 1
ATOM 4952 O O . TRP B 1 209 ? -18.609 -5.305 -0.526 1 98.5 209 TRP B O 1
ATOM 4962 N N . ALA B 1 210 ? -19.422 -3.479 -1.429 1 97.56 210 ALA B N 1
ATOM 4963 C CA . ALA B 1 210 ? -18.297 -2.619 -1.05 1 97.56 210 ALA B CA 1
ATOM 4964 C C . ALA B 1 210 ? -18.656 -1.741 0.145 1 97.56 210 ALA B C 1
ATOM 4966 O O . ALA B 1 210 ? -19.719 -1.098 0.153 1 97.56 210 ALA B O 1
ATOM 4967 N N . GLY B 1 211 ? -17.844 -1.771 1.173 1 96.56 211 GLY B N 1
ATOM 4968 C CA . GLY B 1 211 ? -18.016 -0.937 2.354 1 96.56 211 GLY B CA 1
ATOM 4969 C C . GLY B 1 211 ? -16.688 -0.584 3.018 1 96.56 211 GLY B C 1
ATOM 4970 O O . GLY B 1 211 ? -15.633 -1.06 2.604 1 96.56 211 GLY B O 1
ATOM 4971 N N . TYR B 1 212 ? -16.75 0.194 4.035 1 94.88 212 TYR B N 1
ATOM 4972 C CA . TYR B 1 212 ? -15.57 0.735 4.691 1 94.88 212 TYR B CA 1
ATOM 4973 C C . TYR B 1 212 ? -14.758 -0.373 5.355 1 94.88 212 TYR B C 1
ATOM 4975 O O . TYR B 1 212 ? -15.242 -1.032 6.281 1 94.88 212 TYR B O 1
ATOM 4983 N N . ASN B 1 213 ? -13.547 -0.61 4.887 1 93.44 213 ASN B N 1
ATOM 4984 C CA . ASN B 1 213 ? -12.594 -1.597 5.383 1 93.44 213 ASN B CA 1
ATOM 4985 C C . ASN B 1 213 ? -13.18 -3.006 5.352 1 93.44 213 ASN B C 1
ATOM 4987 O O . ASN B 1 213 ? -12.812 -3.854 6.168 1 93.44 213 ASN B O 1
ATOM 4991 N N . ARG B 1 214 ? -14.164 -3.166 4.5 1 96.5 214 ARG B N 1
ATOM 4992 C CA . ARG B 1 214 ? -14.852 -4.445 4.363 1 96.5 214 ARG B CA 1
ATOM 4993 C C . ARG B 1 214 ? -15.344 -4.648 2.936 1 96.5 214 ARG B C 1
ATOM 4995 O O . ARG B 1 214 ? -15.617 -3.68 2.221 1 96.5 214 ARG B O 1
ATOM 5002 N N . HIS B 1 215 ? -15.414 -5.809 2.533 1 98.19 215 HIS B N 1
ATOM 5003 C CA . HIS B 1 215 ? -16.203 -6.203 1.372 1 98.19 215 HIS B CA 1
ATOM 5004 C C . HIS B 1 215 ? -16.609 -7.672 1.454 1 98.19 215 HIS B C 1
ATOM 5006 O O . HIS B 1 215 ? -16.031 -8.438 2.227 1 98.19 215 HIS B O 1
ATOM 5012 N N . VAL B 1 216 ? -17.641 -8.023 0.789 1 98.38 216 VAL B N 1
ATOM 5013 C CA . VAL B 1 216 ? -18.078 -9.406 0.621 1 98.38 216 VAL B CA 1
ATOM 5014 C C . VAL B 1 216 ? -18.141 -9.75 -0.864 1 98.38 216 VAL B C 1
ATOM 5016 O O . VAL B 1 216 ? -18.672 -8.984 -1.67 1 98.38 216 VAL B O 1
ATOM 5019 N N . ILE B 1 217 ? -17.562 -10.789 -1.211 1 98 217 ILE B N 1
ATOM 5020 C CA . ILE B 1 217 ? -17.656 -11.305 -2.574 1 98 217 ILE B CA 1
ATOM 5021 C C . ILE B 1 217 ? -18.203 -12.727 -2.559 1 98 217 ILE B C 1
ATOM 5023 O O . ILE B 1 217 ? -17.859 -13.523 -1.684 1 98 217 ILE B O 1
ATOM 5027 N N . ILE B 1 218 ? -19.125 -13.023 -3.4 1 97.69 218 ILE B N 1
ATOM 5028 C CA . ILE B 1 218 ? -19.719 -14.344 -3.523 1 97.69 218 ILE B CA 1
ATOM 5029 C C . ILE B 1 218 ? -19.922 -14.68 -5 1 97.69 218 ILE B C 1
ATOM 5031 O O . ILE B 1 218 ? -20.391 -13.844 -5.773 1 97.69 218 ILE B O 1
ATOM 5035 N N . TYR B 1 219 ? -19.5 -15.805 -5.414 1 96.56 219 TYR B N 1
ATOM 5036 C CA . TYR B 1 219 ? -19.641 -16.234 -6.801 1 96.56 219 TYR B CA 1
ATOM 5037 C C . TYR B 1 219 ? -19.781 -17.75 -6.891 1 96.56 219 TYR B C 1
ATOM 5039 O O . TYR B 1 219 ? -19.391 -18.484 -5.969 1 96.56 219 TYR B O 1
ATOM 5047 N N . PRO B 1 220 ? -20.375 -18.219 -7.969 1 95.44 220 PRO B N 1
ATOM 5048 C CA . PRO B 1 220 ? -20.547 -19.672 -8.117 1 95.44 220 PRO B CA 1
ATOM 5049 C C . PRO B 1 220 ? -19.234 -20.391 -8.422 1 95.44 220 PRO B C 1
ATOM 5051 O O . PRO B 1 220 ? -18.375 -19.859 -9.133 1 95.44 220 PRO B O 1
ATOM 5054 N N . CYS B 1 221 ? -19.125 -21.625 -7.852 1 93.62 221 CYS B N 1
ATOM 5055 C CA . CYS B 1 221 ? -17.891 -22.359 -8.109 1 93.62 221 CYS B CA 1
ATOM 5056 C C . CYS B 1 221 ? -18.188 -23.797 -8.516 1 93.62 221 CYS B C 1
ATOM 5058 O O . CYS B 1 221 ? -17.297 -24.641 -8.508 1 93.62 221 CYS B O 1
ATOM 5060 N N . GLY B 1 222 ? -19.422 -24.062 -8.883 1 89.69 222 GLY B N 1
ATOM 5061 C CA . GLY B 1 222 ? -19.797 -25.375 -9.391 1 89.69 222 GLY B CA 1
ATOM 5062 C C . GLY B 1 222 ? -20.422 -26.266 -8.336 1 89.69 222 GLY B C 1
ATOM 5063 O O . GLY B 1 222 ? -20.203 -26.062 -7.141 1 89.69 222 GLY B O 1
ATOM 5064 N N . GLY B 1 223 ? -21.266 -27.219 -8.758 1 87.81 223 GLY B N 1
ATOM 5065 C CA . GLY B 1 223 ? -21.891 -28.188 -7.871 1 87.81 223 GLY B CA 1
ATOM 5066 C C . GLY B 1 223 ? -22.938 -27.578 -6.969 1 87.81 223 GLY B C 1
ATOM 5067 O O . GLY B 1 223 ? -23.094 -28 -5.82 1 87.81 223 GLY B O 1
ATOM 5068 N N . GLY B 1 224 ? -23.5 -26.516 -7.445 1 91.5 224 GLY B N 1
ATOM 5069 C CA . GLY B 1 224 ? -24.547 -25.875 -6.652 1 91.5 224 GLY B CA 1
ATOM 5070 C C . GLY B 1 224 ? -24 -25.125 -5.457 1 91.5 224 GLY B C 1
ATOM 5071 O O . GLY B 1 224 ? -24.688 -24.969 -4.445 1 91.5 224 GLY B O 1
ATOM 5072 N N . MET B 1 225 ? -22.812 -24.75 -5.621 1 94 225 MET B N 1
ATOM 5073 C CA . MET B 1 225 ? -22.188 -24.078 -4.496 1 94 225 MET B CA 1
ATOM 5074 C C . MET B 1 225 ? -21.672 -22.688 -4.91 1 94 225 MET B C 1
ATOM 5076 O O . MET B 1 225 ? -21.328 -22.484 -6.07 1 94 225 MET B O 1
ATOM 5080 N N . TYR B 1 226 ? -21.75 -21.797 -3.936 1 96.31 226 TYR B N 1
ATOM 5081 C CA . TYR B 1 226 ? -21.125 -20.484 -4.031 1 96.31 226 TYR B CA 1
ATOM 5082 C C . TYR B 1 226 ? -20 -20.344 -3.008 1 96.31 226 TYR B C 1
ATOM 5084 O O . TYR B 1 226 ? -20.109 -20.859 -1.887 1 96.31 226 TYR B O 1
ATOM 5092 N N . THR B 1 227 ? -18.922 -19.797 -3.416 1 96.56 227 THR B N 1
ATOM 5093 C CA . THR B 1 227 ? -17.859 -19.453 -2.484 1 96.56 227 THR B CA 1
ATOM 5094 C C . THR B 1 227 ? -17.984 -18 -2.035 1 96.56 227 THR B C 1
ATOM 5096 O O . THR B 1 227 ? -18.422 -17.141 -2.801 1 96.56 227 THR B O 1
ATOM 5099 N N . LEU B 1 228 ? -17.656 -17.781 -0.757 1 96.94 228 LEU B N 1
ATOM 5100 C CA . LEU B 1 228 ? -17.781 -16.453 -0.162 1 96.94 228 LEU B CA 1
ATOM 5101 C C . LEU B 1 228 ? -16.453 -16.016 0.478 1 96.94 228 LEU B C 1
ATOM 5103 O O . LEU B 1 228 ? -15.805 -16.812 1.153 1 96.94 228 LEU B O 1
ATOM 5107 N N . GLY B 1 229 ? -16.016 -14.828 0.133 1 96.44 229 GLY B N 1
ATOM 5108 C CA . GLY B 1 229 ? -14.984 -14.102 0.869 1 96.44 229 GLY B CA 1
ATOM 5109 C C . GLY B 1 229 ? -15.492 -12.82 1.502 1 96.44 229 GLY B C 1
ATOM 5110 O O . GLY B 1 229 ? -16.172 -12.031 0.848 1 96.44 229 GLY B O 1
ATOM 5111 N N . ALA B 1 230 ? -15.227 -12.656 2.824 1 97.56 230 ALA B N 1
ATOM 5112 C CA . ALA B 1 230 ? -15.641 -11.461 3.543 1 97.56 230 ALA B CA 1
ATOM 5113 C C . ALA B 1 230 ? -14.469 -10.82 4.277 1 97.56 230 ALA B C 1
ATOM 5115 O O . ALA B 1 230 ? -14.055 -11.297 5.34 1 97.56 230 ALA B O 1
ATOM 5116 N N . THR B 1 231 ? -14.008 -9.727 3.746 1 97 231 THR B N 1
ATOM 5117 C CA . THR B 1 231 ? -12.859 -9.016 4.305 1 97 231 THR B CA 1
ATOM 5118 C C . THR B 1 231 ? -13.305 -8.055 5.402 1 97 231 THR B C 1
ATOM 5120 O O . THR B 1 231 ? -14.344 -7.402 5.277 1 97 231 THR B O 1
ATOM 5123 N N . HIS B 1 232 ? -12.539 -7.996 6.484 1 94.75 232 HIS B N 1
ATOM 5124 C CA . HIS B 1 232 ? -12.836 -7.156 7.641 1 94.75 232 HIS B CA 1
ATOM 5125 C C . HIS B 1 232 ? -11.562 -6.781 8.391 1 94.75 232 HIS B C 1
ATOM 5127 O O . HIS B 1 232 ? -10.5 -7.379 8.164 1 94.75 232 HIS B O 1
ATOM 5133 N N . PRO B 1 233 ? -11.602 -5.746 9.195 1 90.88 233 PRO B N 1
ATOM 5134 C CA . PRO B 1 233 ? -10.414 -5.398 9.984 1 90.88 233 PRO B CA 1
ATOM 5135 C C . PRO B 1 233 ? -9.945 -6.539 10.883 1 90.88 233 PRO B C 1
ATOM 5137 O O . PRO B 1 233 ? -10.766 -7.238 11.477 1 90.88 233 PRO B O 1
ATOM 5140 N N . ALA B 1 234 ? -8.617 -6.684 10.898 1 87.44 234 ALA B N 1
ATOM 5141 C CA . ALA B 1 234 ? -8.039 -7.711 11.75 1 87.44 234 ALA B CA 1
ATOM 5142 C C . ALA B 1 234 ? -8.117 -7.309 13.227 1 87.44 234 ALA B C 1
ATOM 5144 O O . ALA B 1 234 ? -8.07 -6.125 13.555 1 87.44 234 ALA B O 1
ATOM 5145 N N . ASN B 1 235 ? -8.383 -8.273 14.062 1 72.94 235 ASN B N 1
ATOM 5146 C CA . ASN B 1 235 ? -8.406 -7.977 15.492 1 72.94 235 ASN B CA 1
ATOM 5147 C C . ASN B 1 235 ? -6.996 -7.824 16.047 1 72.94 235 ASN B C 1
ATOM 5149 O O . ASN B 1 235 ? -6.102 -8.609 15.719 1 72.94 235 ASN B O 1
ATOM 5153 N N . HIS B 1 236 ? -6.594 -6.633 16.531 1 59.69 236 HIS B N 1
ATOM 5154 C CA . HIS B 1 236 ? -5.281 -6.254 17.047 1 59.69 236 HIS B CA 1
ATOM 5155 C C . HIS B 1 236 ? -4.762 -7.285 18.031 1 59.69 236 HIS B C 1
ATOM 5157 O O . HIS B 1 236 ? -3.551 -7.426 18.219 1 59.69 236 HIS B O 1
ATOM 5163 N N . ASN B 1 237 ? -5.645 -7.82 18.797 1 54.44 237 ASN B N 1
ATOM 5164 C CA . ASN B 1 237 ? -5.145 -8.727 19.828 1 54.44 237 ASN B CA 1
ATOM 5165 C C . ASN B 1 237 ? -4.566 -10 19.234 1 54.44 237 ASN B C 1
ATOM 5167 O O . ASN B 1 237 ? -4.207 -10.93 19.953 1 54.44 237 ASN B O 1
ATOM 5171 N N . GLU B 1 238 ? -4.637 -9.992 18 1 52.66 238 GLU B N 1
ATOM 5172 C CA . GLU B 1 238 ? -4.074 -11.211 17.422 1 52.66 238 GLU B CA 1
ATOM 5173 C C . GLU B 1 238 ? -2.555 -11.125 17.312 1 52.66 238 GLU B C 1
ATOM 5175 O O . GLU B 1 238 ? -2.023 -10.172 16.734 1 52.66 238 GLU B O 1
ATOM 5180 N N . ASN B 1 239 ? -1.888 -11.617 18.234 1 49.12 239 ASN B N 1
ATOM 5181 C CA . ASN B 1 239 ? -0.433 -11.648 18.344 1 49.12 239 ASN B CA 1
ATOM 5182 C C . ASN B 1 239 ? 0.219 -12.023 17.016 1 49.12 239 ASN B C 1
ATOM 5184 O O . ASN B 1 239 ? -0.398 -12.688 16.188 1 49.12 239 ASN B O 1
ATOM 5188 N N . GLY B 1 240 ? 1.348 -11.398 16.703 1 49.16 240 GLY B N 1
ATOM 5189 C CA . GLY B 1 240 ? 2.148 -11.602 15.508 1 49.16 240 GLY B CA 1
ATOM 5190 C C . GLY B 1 240 ? 2.186 -13.047 15.047 1 49.16 240 GLY B C 1
ATOM 5191 O O . GLY B 1 240 ? 2.088 -13.328 13.852 1 49.16 240 GLY B O 1
ATOM 5192 N N . ASP B 1 241 ? 2.357 -13.867 15.969 1 49.44 241 ASP B N 1
ATOM 5193 C CA . ASP B 1 241 ? 2.523 -15.273 15.609 1 49.44 241 ASP B CA 1
ATOM 5194 C C . ASP B 1 241 ? 1.21 -15.875 15.117 1 49.44 241 ASP B C 1
ATOM 5196 O O . ASP B 1 241 ? 1.199 -16.672 14.172 1 49.44 241 ASP B O 1
ATOM 5200 N N . GLN B 1 242 ? 0.147 -15.492 15.766 1 50.09 242 GLN B N 1
ATOM 5201 C CA . GLN B 1 242 ? -1.169 -16.016 15.422 1 50.09 242 GLN B CA 1
ATOM 5202 C C . GLN B 1 242 ? -1.671 -15.43 14.109 1 50.09 242 GLN B C 1
ATOM 5204 O O . GLN B 1 242 ? -2.438 -16.078 13.391 1 50.09 242 GLN B O 1
ATOM 5209 N N . ALA B 1 243 ? -1.171 -14.242 13.945 1 48.75 243 ALA B N 1
ATOM 5210 C CA . ALA B 1 243 ? -1.512 -13.57 12.688 1 48.75 243 ALA B CA 1
ATOM 5211 C C . ALA B 1 243 ? -1.011 -14.367 11.484 1 48.75 243 ALA B C 1
ATOM 5213 O O . ALA B 1 243 ? -1.581 -14.289 10.398 1 48.75 243 ALA B O 1
ATOM 5214 N N . MET B 1 244 ? 0.02 -15.242 11.906 1 49.06 244 MET B N 1
ATOM 5215 C CA . MET B 1 244 ? 0.603 -16.031 10.836 1 49.06 244 MET B CA 1
ATOM 5216 C C . MET B 1 244 ? -0.178 -17.328 10.633 1 49.06 244 MET B C 1
ATOM 5218 O O . MET B 1 244 ? 0.056 -18.062 9.664 1 49.06 244 MET B O 1
ATOM 5222 N N . GLU B 1 245 ? -1.013 -17.516 11.625 1 56.28 245 GLU B N 1
ATOM 5223 C CA . GLU B 1 245 ? -1.857 -18.672 11.344 1 56.28 245 GLU B CA 1
ATOM 5224 C C . GLU B 1 245 ? -2.875 -18.359 10.25 1 56.28 245 GLU B C 1
ATOM 5226 O O . GLU B 1 245 ? -3.758 -17.516 10.438 1 56.28 245 GLU B O 1
ATOM 5231 N N . TRP B 1 246 ? -2.633 -18.672 9.203 1 55.28 246 TRP B N 1
ATOM 5232 C CA . TRP B 1 246 ? -3.305 -18.344 7.949 1 55.28 246 TRP B CA 1
ATOM 5233 C C . TRP B 1 246 ? -4.746 -18.844 7.953 1 55.28 246 TRP B C 1
ATOM 5235 O O . TRP B 1 246 ? -5.559 -18.406 7.133 1 55.28 246 TRP B O 1
ATOM 5245 N N . SER B 1 247 ? -4.992 -19.75 8.688 1 65.31 247 SER B N 1
ATOM 5246 C CA . SER B 1 247 ? -6.375 -20.203 8.633 1 65.31 247 SER B CA 1
ATOM 5247 C C . SER B 1 247 ? -6.84 -20.734 9.984 1 65.31 247 SER B C 1
ATOM 5249 O O . SER B 1 247 ? -6.199 -21.609 10.562 1 65.31 247 SER B O 1
ATOM 5251 N N . ARG B 1 248 ? -7.684 -20.016 10.562 1 76.25 248 ARG B N 1
ATOM 5252 C CA . ARG B 1 248 ? -8.336 -20.438 11.797 1 76.25 248 ARG B CA 1
ATOM 5253 C C . ARG B 1 248 ? -9.82 -20.703 11.57 1 76.25 248 ARG B C 1
ATOM 5255 O O . ARG B 1 248 ? -10.43 -20.094 10.688 1 76.25 248 ARG B O 1
ATOM 5262 N N . ALA B 1 249 ? -10.203 -21.594 12.367 1 81.81 249 ALA B N 1
ATOM 5263 C CA . ALA B 1 249 ? -11.648 -21.812 12.352 1 81.81 249 ALA B CA 1
ATOM 5264 C C . ALA B 1 249 ? -12.383 -20.594 12.906 1 81.81 249 ALA B C 1
ATOM 5266 O O . ALA B 1 249 ? -11.93 -19.969 13.859 1 81.81 249 ALA B O 1
ATOM 5267 N N . ALA B 1 250 ? -13.422 -20.234 12.211 1 90.38 250 ALA B N 1
ATOM 5268 C CA . ALA B 1 250 ? -14.359 -19.203 12.648 1 90.38 250 ALA B CA 1
ATOM 5269 C C . ALA B 1 250 ? -15.797 -19.703 12.609 1 90.38 250 ALA B C 1
ATOM 5271 O O . ALA B 1 250 ? -16.047 -20.844 12.219 1 90.38 250 ALA B O 1
ATOM 5272 N N . THR B 1 251 ? -16.688 -18.938 13.18 1 92.94 251 THR B N 1
ATOM 5273 C CA . THR B 1 251 ? -18.078 -19.344 13.227 1 92.94 251 THR B CA 1
ATOM 5274 C C . THR B 1 251 ? -18.953 -18.391 12.398 1 92.94 251 THR B C 1
ATOM 5276 O O . THR B 1 251 ? -18.562 -17.266 12.133 1 92.94 251 THR B O 1
ATOM 5279 N N . VAL B 1 252 ? -20.062 -19 12.062 1 95.12 252 VAL B N 1
ATOM 5280 C CA . VAL B 1 252 ? -21.062 -18.188 11.367 1 95.12 252 VAL B CA 1
ATOM 5281 C C . VAL B 1 252 ? -21.422 -16.969 12.203 1 95.12 252 VAL B C 1
ATOM 5283 O O . VAL B 1 252 ? -21.531 -15.859 11.68 1 95.12 252 VAL B O 1
ATOM 5286 N N . SER B 1 253 ? -21.5 -17.109 13.484 1 95.12 253 SER B N 1
ATOM 5287 C CA . SER B 1 253 ? -21.859 -16.031 14.398 1 95.12 253 SER B CA 1
ATOM 5288 C C . SER B 1 253 ? -20.812 -14.922 14.383 1 95.12 253 SER B C 1
ATOM 5290 O O . SER B 1 253 ? -21.156 -13.734 14.477 1 95.12 253 SER B O 1
ATOM 5292 N N . GLN B 1 254 ? -19.578 -15.305 14.312 1 92.75 254 GLN B N 1
ATOM 5293 C CA . GLN B 1 254 ? -18.516 -14.312 14.25 1 92.75 254 GLN B CA 1
ATOM 5294 C C . GLN B 1 254 ? -18.625 -13.469 12.984 1 92.75 254 GLN B C 1
ATOM 5296 O O . GLN B 1 254 ? -18.453 -12.25 13.031 1 92.75 254 GLN B O 1
ATOM 5301 N N . ALA B 1 255 ? -18.891 -14.172 11.906 1 94.81 255 ALA B N 1
ATOM 5302 C CA . ALA B 1 255 ? -19.047 -13.461 10.641 1 94.81 255 ALA B CA 1
ATOM 5303 C C . ALA B 1 255 ? -20.266 -12.539 10.68 1 94.81 255 ALA B C 1
ATOM 5305 O O . ALA B 1 255 ? -20.188 -11.391 10.25 1 94.81 255 ALA B O 1
ATOM 5306 N N . GLU B 1 256 ? -21.359 -13.008 11.227 1 95.81 256 GLU B N 1
ATOM 5307 C CA . GLU B 1 256 ? -22.578 -12.219 11.32 1 95.81 256 GLU B CA 1
ATOM 5308 C C . GLU B 1 256 ? -22.359 -10.977 12.18 1 95.81 256 GLU B C 1
ATOM 5310 O O . GLU B 1 256 ? -22.859 -9.898 11.859 1 95.81 256 GLU B O 1
ATOM 5315 N N . GLU B 1 257 ? -21.656 -11.172 13.227 1 94.38 257 GLU B N 1
ATOM 5316 C CA . GLU B 1 257 ? -21.391 -10.055 14.125 1 94.38 257 GLU B CA 1
ATOM 5317 C C . GLU B 1 257 ? -20.547 -8.977 13.445 1 94.38 257 GLU B C 1
ATOM 5319 O O . GLU B 1 257 ? -20.812 -7.785 13.609 1 94.38 257 GLU B O 1
ATOM 5324 N N . GLU B 1 258 ? -19.547 -9.406 12.703 1 93.38 258 GLU B N 1
ATOM 5325 C CA . GLU B 1 258 ? -18.672 -8.477 12.008 1 93.38 258 GLU B CA 1
ATOM 5326 C C . GLU B 1 258 ? -19.453 -7.621 11.008 1 93.38 258 GLU B C 1
ATOM 5328 O O . GLU B 1 258 ? -19.125 -6.449 10.805 1 93.38 258 GLU B O 1
ATOM 5333 N N . TYR B 1 259 ? -20.562 -8.18 10.484 1 96.62 259 TYR B N 1
ATOM 5334 C CA . TYR B 1 259 ? -21.297 -7.504 9.422 1 96.62 259 TYR B CA 1
ATOM 5335 C C . TYR B 1 259 ? -22.719 -7.168 9.875 1 96.62 259 TYR B C 1
ATOM 5337 O O . TYR B 1 259 ? -23.625 -7.062 9.055 1 96.62 259 TYR B O 1
ATOM 5345 N N . ARG B 1 260 ? -22.906 -6.973 11.109 1 95.06 260 ARG B N 1
ATOM 5346 C CA . ARG B 1 260 ? -24.234 -6.801 11.703 1 95.06 260 ARG B CA 1
ATOM 5347 C C . ARG B 1 260 ? -24.891 -5.527 11.195 1 95.06 260 ARG B C 1
ATOM 5349 O O . ARG B 1 260 ? -26.125 -5.438 11.148 1 95.06 260 ARG B O 1
ATOM 5356 N N . GLU B 1 261 ? -24.125 -4.543 10.734 1 94.06 261 GLU B N 1
ATOM 5357 C CA . GLU B 1 261 ? -24.703 -3.268 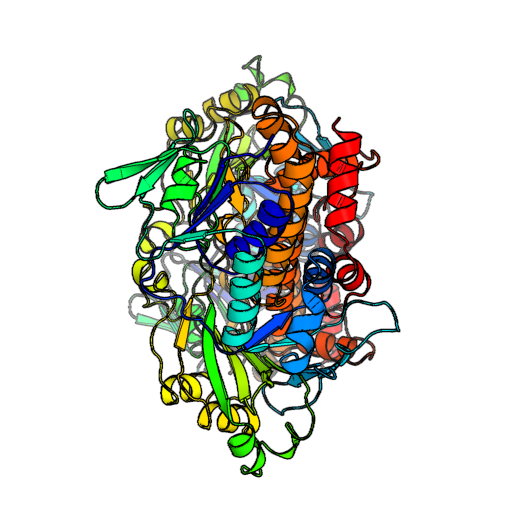10.312 1 94.06 261 GLU B CA 1
ATOM 5358 C C . GLU B 1 261 ? -24.938 -3.246 8.805 1 94.06 261 GLU B C 1
ATOM 5360 O O . GLU B 1 261 ? -25.406 -2.248 8.258 1 94.06 261 GLU B O 1
ATOM 5365 N N . TRP B 1 262 ? -24.594 -4.305 8.133 1 97.56 262 TRP B N 1
ATOM 5366 C CA . TRP B 1 262 ? -24.719 -4.34 6.684 1 97.56 262 TRP B CA 1
ATOM 5367 C C . TRP B 1 262 ? -26.141 -4.668 6.27 1 97.56 262 TRP B C 1
ATOM 5369 O O . TRP B 1 262 ? -26.984 -5.004 7.113 1 97.56 262 TRP B O 1
ATOM 5379 N N . ASN B 1 263 ? -26.5 -4.48 4.984 1 97.5 263 ASN B N 1
ATOM 5380 C CA . ASN B 1 263 ? -27.859 -4.691 4.512 1 97.5 263 ASN B CA 1
ATOM 5381 C C . ASN B 1 263 ? -28.328 -6.117 4.789 1 97.5 263 ASN B C 1
ATOM 5383 O O . ASN B 1 263 ? -27.516 -7.035 4.895 1 97.5 263 ASN B O 1
ATOM 5387 N N . PRO B 1 264 ? -29.594 -6.379 4.855 1 97.44 264 PRO B N 1
ATOM 5388 C CA . PRO B 1 264 ? -30.141 -7.672 5.25 1 97.44 264 PRO B CA 1
ATOM 5389 C C . PRO B 1 264 ? -29.75 -8.805 4.305 1 97.44 264 PRO B C 1
ATOM 5391 O O . PRO B 1 264 ? -29.609 -9.953 4.73 1 97.44 264 PRO B O 1
ATOM 5394 N N . ILE B 1 265 ? -29.531 -8.531 3.074 1 98 265 ILE B N 1
ATOM 5395 C CA . ILE B 1 265 ? -29.172 -9.555 2.1 1 98 265 ILE B CA 1
ATOM 5396 C C . ILE B 1 265 ? -27.828 -10.18 2.479 1 98 265 ILE B C 1
ATOM 5398 O O . ILE B 1 265 ? -27.703 -11.406 2.547 1 98 265 ILE B O 1
ATOM 5402 N N . VAL B 1 266 ? -26.812 -9.32 2.793 1 98.31 266 VAL B N 1
ATOM 5403 C CA . VAL B 1 266 ? -25.484 -9.789 3.166 1 98.31 266 VAL B CA 1
ATOM 5404 C C . VAL B 1 266 ? -25.578 -10.594 4.461 1 98.31 266 VAL B C 1
ATOM 5406 O O . VAL B 1 266 ? -24.953 -11.656 4.582 1 98.31 266 VAL B O 1
ATOM 5409 N N . LYS B 1 267 ? -26.391 -10.141 5.418 1 97.5 267 LYS B N 1
ATOM 5410 C CA . LYS B 1 267 ? -26.547 -10.828 6.695 1 97.5 267 LYS B CA 1
ATOM 5411 C C . LYS B 1 267 ? -27.141 -12.227 6.504 1 97.5 267 LYS B C 1
ATOM 5413 O O . LYS B 1 267 ? -26.688 -13.188 7.125 1 97.5 267 LYS B O 1
ATOM 5418 N N . ARG B 1 268 ? -28.094 -12.289 5.609 1 97.88 268 ARG B N 1
ATOM 5419 C CA . ARG B 1 268 ? -28.734 -13.57 5.355 1 97.88 268 ARG B CA 1
ATOM 5420 C C . ARG B 1 268 ? -27.797 -14.516 4.609 1 97.88 268 ARG B C 1
ATOM 5422 O O . ARG B 1 268 ? -27.812 -15.727 4.84 1 97.88 268 ARG B O 1
ATOM 5429 N N . ILE B 1 269 ? -27.031 -13.977 3.662 1 98.31 269 ILE B N 1
ATOM 5430 C CA . ILE B 1 269 ? -26.031 -14.789 2.969 1 98.31 269 ILE B CA 1
ATOM 5431 C C . ILE B 1 269 ? -25.062 -15.406 3.984 1 98.31 269 ILE B C 1
ATOM 5433 O O . ILE B 1 269 ? -24.828 -16.609 3.959 1 98.31 269 ILE B O 1
ATOM 5437 N N . LEU B 1 270 ? -24.547 -14.57 4.91 1 98 270 LEU B N 1
ATOM 5438 C CA . LEU B 1 270 ? -23.609 -15.031 5.918 1 98 270 LEU B CA 1
ATOM 5439 C C . LEU B 1 270 ? -24.25 -16.078 6.824 1 98 270 LEU B C 1
ATOM 5441 O O . LEU B 1 270 ? -23.594 -17.047 7.23 1 98 270 LEU B O 1
ATOM 5445 N N . HIS B 1 271 ? -25.516 -15.906 7.051 1 97.44 271 HIS B N 1
ATOM 5446 C CA . HIS B 1 271 ? -26.25 -16.859 7.879 1 97.44 271 HIS B CA 1
ATOM 5447 C C . HIS B 1 271 ? -26.25 -18.25 7.258 1 97.44 271 HIS B C 1
ATOM 5449 O O . HIS B 1 271 ? -26.25 -19.25 7.973 1 97.44 271 HIS B O 1
ATOM 5455 N N . HIS B 1 272 ? -26.234 -18.328 5.969 1 97.81 272 HIS B N 1
ATOM 5456 C CA . HIS B 1 272 ? -26.359 -19.594 5.25 1 97.81 272 HIS B CA 1
ATOM 5457 C C . HIS B 1 272 ? -24.984 -20.219 5.008 1 97.81 272 HIS B C 1
ATOM 5459 O O . HIS B 1 272 ? -24.891 -21.328 4.477 1 97.81 272 HIS B O 1
ATOM 5465 N N . THR B 1 273 ? -23.906 -19.547 5.43 1 96.62 273 THR B N 1
ATOM 5466 C CA . THR B 1 273 ? -22.562 -20.031 5.113 1 96.62 273 THR B CA 1
ATOM 5467 C C . THR B 1 273 ? -22.25 -21.312 5.891 1 96.62 273 THR B C 1
ATOM 5469 O O . THR B 1 273 ? -22.828 -21.547 6.953 1 96.62 273 THR B O 1
ATOM 5472 N N . LYS B 1 274 ? -21.375 -22.062 5.285 1 94.44 274 LYS B N 1
ATOM 5473 C CA . LYS B 1 274 ? -20.859 -23.281 5.883 1 94.44 274 LYS B CA 1
ATOM 5474 C C . LYS B 1 274 ? -19.344 -23.281 5.934 1 94.44 274 LYS B C 1
ATOM 5476 O O . LYS B 1 274 ? -18.688 -22.609 5.129 1 94.44 274 LYS B O 1
ATOM 5481 N N . GLU B 1 275 ? -18.766 -23.938 6.969 1 91 275 GLU B N 1
ATOM 5482 C CA . GLU B 1 275 ? -17.328 -24.125 7.117 1 91 275 GLU B CA 1
ATOM 5483 C C . GLU B 1 275 ? -16.578 -22.797 7.055 1 91 275 GLU B C 1
ATOM 5485 O O . GLU B 1 275 ? -15.641 -22.641 6.266 1 91 275 GLU B O 1
ATOM 5490 N N . VAL B 1 276 ? -16.953 -21.984 7.926 1 92.81 276 VAL B N 1
ATOM 5491 C CA . VAL B 1 276 ? -16.375 -20.641 7.957 1 92.81 276 VAL B CA 1
ATOM 5492 C C . VAL B 1 276 ? -14.953 -20.703 8.508 1 92.81 276 VAL B C 1
ATOM 5494 O O . VAL B 1 276 ? -14.719 -21.234 9.594 1 92.81 276 VAL B O 1
ATOM 5497 N N . GLY B 1 277 ? -14 -20.25 7.684 1 91.19 277 GLY B N 1
ATOM 5498 C CA . GLY B 1 277 ? -12.625 -20.047 8.117 1 91.19 277 GLY B CA 1
ATOM 5499 C C . GLY B 1 277 ? -12.203 -18.594 8.094 1 91.19 277 GLY B C 1
ATOM 5500 O O . GLY B 1 277 ? -12.922 -17.734 7.57 1 91.19 277 GLY B O 1
ATOM 5501 N N . LYS B 1 278 ? -11.156 -18.328 8.766 1 91.06 278 LYS B N 1
ATOM 5502 C CA . LYS B 1 278 ? -10.609 -16.969 8.82 1 91.06 278 LYS B CA 1
ATOM 5503 C C . LYS B 1 278 ? -9.094 -16.984 8.617 1 91.06 278 LYS B C 1
ATOM 5505 O O . LYS B 1 278 ? -8.406 -17.875 9.125 1 91.06 278 LYS B O 1
ATOM 5510 N N . TRP B 1 279 ? -8.617 -16 7.852 1 87.25 279 TRP B N 1
ATOM 5511 C CA . TRP B 1 279 ? -7.168 -15.883 7.719 1 87.25 279 TRP B CA 1
ATOM 5512 C C . TRP B 1 279 ? -6.746 -14.422 7.625 1 87.25 279 TRP B C 1
ATOM 5514 O O . TRP B 1 279 ? -7.523 -13.57 7.191 1 87.25 279 TRP B O 1
ATOM 5524 N N . ARG B 1 280 ? -5.5 -14.164 8.016 1 88.56 280 ARG B N 1
ATOM 5525 C CA . ARG B 1 280 ? -4.895 -12.836 7.918 1 88.56 280 ARG B CA 1
ATOM 5526 C C . ARG B 1 280 ? -4.379 -12.57 6.508 1 88.56 280 ARG B C 1
ATOM 5528 O O . ARG B 1 280 ? -3.779 -13.453 5.883 1 88.56 280 ARG B O 1
ATOM 5535 N N . LEU B 1 281 ? -4.656 -11.414 6.062 1 91.25 281 LEU B N 1
ATOM 5536 C CA . LEU B 1 281 ? -4.125 -11.047 4.754 1 91.25 281 LEU B CA 1
ATOM 5537 C C . LEU B 1 281 ? -2.682 -10.562 4.871 1 91.25 281 LEU B C 1
ATOM 5539 O O . LEU B 1 281 ? -2.324 -9.891 5.844 1 91.25 281 LEU B O 1
ATOM 5543 N N . ALA B 1 282 ? -1.865 -10.992 3.949 1 90 282 ALA B N 1
ATOM 5544 C CA . ALA B 1 282 ? -0.45 -10.633 3.926 1 90 282 ALA B CA 1
ATOM 5545 C C . ALA B 1 282 ? 0.111 -10.711 2.508 1 90 282 ALA B C 1
ATOM 5547 O O . ALA B 1 282 ? -0.51 -11.297 1.617 1 90 282 ALA B O 1
ATOM 5548 N N . GLU B 1 283 ? 1.25 -10.125 2.283 1 91.75 283 GLU B N 1
ATOM 5549 C CA . GLU B 1 283 ? 1.943 -10.164 0.999 1 91.75 283 GLU B CA 1
ATOM 5550 C C . GLU B 1 283 ? 3.443 -10.367 1.188 1 91.75 283 GLU B C 1
ATOM 5552 O O . GLU B 1 283 ? 4 -10 2.225 1 91.75 283 GLU B O 1
ATOM 5557 N N . VAL B 1 284 ? 4.023 -11 0.247 1 92.5 284 VAL B N 1
ATOM 5558 C CA . VAL B 1 284 ? 5.477 -11.047 0.169 1 92.5 284 VAL B CA 1
ATOM 5559 C C . VAL B 1 284 ? 6.012 -9.695 -0.32 1 92.5 284 VAL B C 1
ATOM 5561 O O . VAL B 1 284 ? 5.457 -9.102 -1.246 1 92.5 284 VAL B O 1
ATOM 5564 N N . PRO B 1 285 ? 7 -9.188 0.437 1 89.56 285 PRO B N 1
ATOM 5565 C CA . PRO B 1 285 ? 7.59 -7.957 -0.092 1 89.56 285 PRO B CA 1
ATOM 5566 C C . PRO B 1 285 ? 8.227 -8.148 -1.464 1 89.56 285 PRO B C 1
ATOM 5568 O O . PRO B 1 285 ? 8.43 -9.289 -1.9 1 89.56 285 PRO B O 1
ATOM 5571 N N . ARG B 1 286 ? 8.469 -7.066 -2.213 1 91 286 ARG B N 1
ATOM 5572 C CA . ARG B 1 286 ? 9.281 -7.172 -3.422 1 91 286 ARG B CA 1
ATOM 5573 C C . ARG B 1 286 ? 10.641 -7.785 -3.115 1 91 286 ARG B C 1
ATOM 5575 O O . ARG B 1 286 ? 11.367 -7.297 -2.248 1 91 286 ARG B O 1
ATOM 5582 N N . LEU B 1 287 ? 10.945 -8.797 -3.762 1 93.69 287 LEU B N 1
ATOM 5583 C CA . LEU B 1 287 ? 12.219 -9.477 -3.539 1 93.69 287 LEU B CA 1
ATOM 5584 C C . LEU B 1 287 ? 13.297 -8.93 -4.465 1 93.69 287 LEU B C 1
ATOM 5586 O O . LEU B 1 287 ? 13.008 -8.508 -5.59 1 93.69 287 LEU B O 1
ATOM 5590 N N . PRO B 1 288 ? 14.539 -8.945 -3.994 1 91.88 288 PRO B N 1
ATOM 5591 C CA . PRO B 1 288 ? 15.602 -8.445 -4.871 1 91.88 288 PRO B CA 1
ATOM 5592 C C . PRO B 1 288 ? 15.836 -9.336 -6.082 1 91.88 288 PRO B C 1
ATOM 5594 O O . PRO B 1 288 ? 16.344 -8.867 -7.105 1 91.88 288 PRO B O 1
ATOM 5597 N N . ARG B 1 289 ? 15.461 -10.586 -5.93 1 93.81 289 ARG B N 1
ATOM 5598 C CA . ARG B 1 289 ? 15.586 -11.562 -7.008 1 93.81 289 ARG B CA 1
ATOM 5599 C C . ARG B 1 289 ? 14.688 -12.773 -6.758 1 93.81 289 ARG B C 1
ATOM 5601 O O . ARG B 1 289 ? 14.211 -12.977 -5.641 1 93.81 289 ARG B O 1
ATOM 5608 N N . TRP B 1 290 ? 14.492 -13.516 -7.828 1 96.69 290 TRP B N 1
ATOM 5609 C CA . TRP B 1 290 ? 13.727 -14.758 -7.727 1 96.69 290 TRP B CA 1
ATOM 5610 C C . TRP B 1 290 ? 14.617 -15.969 -7.949 1 96.69 290 TRP B C 1
ATOM 5612 O O . TRP B 1 290 ? 14.219 -17.109 -7.672 1 96.69 290 TRP B O 1
ATOM 5622 N N . THR B 1 291 ? 15.805 -15.719 -8.43 1 96.5 291 THR B N 1
ATOM 5623 C CA . THR B 1 291 ? 16.75 -16.781 -8.742 1 96.5 291 THR B CA 1
ATOM 5624 C C . THR B 1 291 ? 17.938 -16.75 -7.781 1 96.5 291 THR B C 1
ATOM 5626 O O . THR B 1 291 ? 18.438 -15.68 -7.434 1 96.5 291 THR B O 1
ATOM 5629 N N . SER B 1 292 ? 18.359 -17.938 -7.375 1 96.62 292 SER B N 1
ATOM 5630 C CA . SER B 1 292 ? 19.547 -18.016 -6.523 1 96.62 292 SER B CA 1
ATOM 5631 C C . SER B 1 292 ? 20.781 -17.484 -7.242 1 96.62 292 SER B C 1
ATOM 5633 O O . SER B 1 292 ? 20.766 -17.312 -8.461 1 96.62 292 SER B O 1
ATOM 5635 N N . LYS B 1 293 ? 21.812 -17.219 -6.477 1 94.44 293 LYS B N 1
ATOM 5636 C CA . LYS B 1 293 ? 23.031 -16.688 -7.055 1 94.44 293 LYS B CA 1
ATOM 5637 C C . LYS B 1 293 ? 23.672 -17.703 -8 1 94.44 293 LYS B C 1
ATOM 5639 O O . LYS B 1 293 ? 24.266 -17.312 -9.016 1 94.44 293 LYS B O 1
ATOM 5644 N N . SER B 1 294 ? 23.547 -19 -7.727 1 95.31 294 SER B N 1
ATOM 5645 C CA . SER B 1 294 ? 24.094 -20.047 -8.586 1 95.31 294 SER B CA 1
ATOM 5646 C C . SER B 1 294 ? 23.281 -20.203 -9.859 1 95.31 294 SER B C 1
ATOM 5648 O O . SER B 1 294 ? 23.734 -20.828 -10.82 1 95.31 294 SER B O 1
ATOM 5650 N N . GLY B 1 295 ? 22.016 -19.719 -9.75 1 95.94 295 GLY B N 1
ATOM 5651 C CA . GLY B 1 295 ? 21.109 -19.859 -10.891 1 95.94 295 GLY B CA 1
ATOM 5652 C C . GLY B 1 295 ? 20.516 -21.25 -11.008 1 95.94 295 GLY B C 1
ATOM 5653 O O . GLY B 1 295 ? 20.141 -21.672 -12.102 1 95.94 295 GLY B O 1
ATOM 5654 N N . ARG B 1 296 ? 20.484 -22 -9.938 1 97.25 296 ARG B N 1
ATOM 5655 C CA . ARG B 1 296 ? 20 -23.375 -10.008 1 97.25 296 ARG B CA 1
ATOM 5656 C C . ARG B 1 296 ? 18.766 -23.562 -9.133 1 97.25 296 ARG B C 1
ATOM 5658 O O . ARG B 1 296 ? 18.172 -24.641 -9.109 1 97.25 296 ARG B O 1
ATOM 5665 N N . VAL B 1 297 ? 18.328 -22.547 -8.398 1 97.94 297 VAL B N 1
ATOM 5666 C CA . VAL B 1 297 ? 17.125 -22.531 -7.586 1 97.94 297 VAL B CA 1
ATOM 5667 C C . VAL B 1 297 ? 16.281 -21.312 -7.93 1 97.94 297 VAL B C 1
ATOM 5669 O O . VAL B 1 297 ? 16.812 -20.203 -8.055 1 97.94 297 VAL B O 1
ATOM 5672 N N . VAL B 1 298 ? 15.008 -21.469 -8.078 1 98 298 VAL B N 1
ATOM 5673 C CA . VAL B 1 298 ? 14.156 -20.344 -8.438 1 98 298 VAL B CA 1
ATOM 5674 C C . VAL B 1 298 ? 12.914 -20.328 -7.547 1 98 298 VAL B C 1
ATOM 5676 O O . VAL B 1 298 ? 12.453 -21.375 -7.098 1 98 298 VAL B O 1
ATOM 5679 N N . LEU B 1 299 ? 12.414 -19.156 -7.262 1 97.69 299 LEU B N 1
ATOM 5680 C CA . LEU B 1 299 ? 11.18 -18.953 -6.523 1 97.69 299 LEU B CA 1
ATOM 5681 C C . LEU B 1 299 ? 9.992 -18.844 -7.473 1 97.69 299 LEU B C 1
ATOM 5683 O O . LEU B 1 299 ? 10.125 -18.344 -8.594 1 97.69 299 LEU B O 1
ATOM 5687 N N . MET B 1 300 ? 8.82 -19.281 -6.965 1 97.88 300 MET B N 1
ATOM 5688 C CA . MET B 1 300 ? 7.637 -19.266 -7.816 1 97.88 300 MET B CA 1
ATOM 5689 C C . MET B 1 300 ? 6.367 -19.156 -6.977 1 97.88 300 MET B C 1
ATOM 5691 O O . MET B 1 300 ? 6.316 -19.672 -5.855 1 97.88 300 MET B O 1
ATOM 5695 N N . GLY B 1 301 ? 5.355 -18.531 -7.555 1 97.5 301 GLY B N 1
ATOM 5696 C CA . GLY B 1 301 ? 4.062 -18.453 -6.895 1 97.5 301 GLY B CA 1
ATOM 5697 C C . GLY B 1 301 ? 4.086 -17.609 -5.633 1 97.5 301 GLY B C 1
ATOM 5698 O O . GLY B 1 301 ? 4.754 -16.578 -5.582 1 97.5 301 GLY B O 1
ATOM 5699 N N . ASP B 1 302 ? 3.34 -18.062 -4.613 1 95.12 302 ASP B N 1
ATOM 5700 C CA . ASP B 1 302 ? 3.188 -17.297 -3.383 1 95.12 302 ASP B CA 1
ATOM 5701 C C . ASP B 1 302 ? 4.52 -17.172 -2.641 1 95.12 302 ASP B C 1
ATOM 5703 O O . ASP B 1 302 ? 4.707 -16.266 -1.831 1 95.12 302 ASP B O 1
ATOM 5707 N N . ASN B 1 303 ? 5.406 -18.094 -2.941 1 96.19 303 ASN B N 1
ATOM 5708 C CA . ASN B 1 303 ? 6.742 -17.953 -2.373 1 96.19 303 ASN B CA 1
ATOM 5709 C C . ASN B 1 303 ? 7.438 -16.703 -2.895 1 96.19 303 ASN B C 1
ATOM 5711 O O . ASN B 1 303 ? 8.133 -16.016 -2.143 1 96.19 303 ASN B O 1
ATOM 5715 N N . ALA B 1 304 ? 7.172 -16.359 -4.109 1 96.62 304 ALA B N 1
ATOM 5716 C CA . ALA B 1 304 ? 7.859 -15.242 -4.77 1 96.62 304 ALA B CA 1
ATOM 5717 C C . ALA B 1 304 ? 7.039 -13.961 -4.676 1 96.62 304 ALA B C 1
ATOM 5719 O O . ALA B 1 304 ? 7.602 -12.867 -4.605 1 96.62 304 ALA B O 1
ATOM 5720 N N . HIS B 1 305 ? 5.715 -14.125 -4.715 1 96.38 305 HIS B N 1
ATOM 5721 C CA . HIS B 1 305 ? 4.938 -12.906 -4.91 1 96.38 305 HIS B CA 1
ATOM 5722 C C . HIS B 1 305 ? 3.535 -13.047 -4.328 1 96.38 305 HIS B C 1
ATOM 5724 O O . HIS B 1 305 ? 2.555 -12.648 -4.961 1 96.38 305 HIS B O 1
ATOM 5730 N N . ALA B 1 306 ? 3.406 -13.703 -3.17 1 95.75 306 ALA B N 1
ATOM 5731 C CA . ALA B 1 306 ? 2.09 -13.688 -2.539 1 95.75 306 ALA B CA 1
ATOM 5732 C C . ALA B 1 306 ? 1.507 -12.273 -2.533 1 95.75 306 ALA B C 1
ATOM 5734 O O . ALA B 1 306 ? 2.195 -11.312 -2.182 1 95.75 306 ALA B O 1
ATOM 5735 N N . MET B 1 307 ? 0.289 -12.109 -3 1 95.88 307 MET B N 1
ATOM 5736 C CA . MET B 1 307 ? -0.354 -10.805 -3.127 1 95.88 307 MET B CA 1
ATOM 5737 C C . MET B 1 307 ? -1.735 -10.82 -2.482 1 95.88 307 MET B C 1
ATOM 5739 O O . MET B 1 307 ? -2.252 -11.875 -2.123 1 95.88 307 MET B O 1
ATOM 5743 N N . LEU B 1 308 ? -2.271 -9.672 -2.287 1 95.19 308 LEU B N 1
ATOM 5744 C CA . LEU B 1 308 ? -3.615 -9.562 -1.732 1 95.19 308 LEU B CA 1
ATOM 5745 C C . LEU B 1 308 ? -4.652 -10.109 -2.707 1 95.19 308 LEU B C 1
ATOM 5747 O O . LEU B 1 308 ? -4.477 -10.016 -3.924 1 95.19 308 LEU B O 1
ATOM 5751 N N . GLN B 1 309 ? -5.707 -10.602 -2.191 1 93.94 309 GLN B N 1
ATOM 5752 C CA . GLN B 1 309 ? -6.68 -11.375 -2.959 1 93.94 309 GLN B CA 1
ATOM 5753 C C . GLN B 1 309 ? -7.668 -10.453 -3.67 1 93.94 309 GLN B C 1
ATOM 5755 O O . GLN B 1 309 ? -8.664 -10.914 -4.23 1 93.94 309 GLN B O 1
ATOM 5760 N N . PHE B 1 310 ? -7.387 -9.203 -3.799 1 96 310 PHE B N 1
ATOM 5761 C CA . PHE B 1 310 ? -8.398 -8.219 -4.176 1 96 310 PHE B CA 1
ATOM 5762 C C . PHE B 1 310 ? -8.57 -8.172 -5.688 1 96 310 PHE B C 1
ATOM 5764 O O . PHE B 1 310 ? -9.484 -7.527 -6.195 1 96 310 PHE B O 1
ATOM 5771 N N . LEU B 1 311 ? -7.785 -8.906 -6.465 1 94.38 311 LEU B N 1
ATOM 5772 C CA . LEU B 1 311 ? -7.941 -8.93 -7.914 1 94.38 311 LEU B CA 1
ATOM 5773 C C . LEU B 1 311 ? -8.062 -10.359 -8.43 1 94.38 311 LEU B C 1
ATOM 5775 O O . LEU B 1 311 ? -8.047 -10.594 -9.641 1 94.38 311 LEU B O 1
ATOM 5779 N N . ALA B 1 312 ? -8.055 -11.289 -7.531 1 93.69 312 ALA B N 1
ATOM 5780 C CA . ALA B 1 312 ? -8.141 -12.695 -7.898 1 93.69 312 ALA B CA 1
ATOM 5781 C C . ALA B 1 312 ? -7.008 -13.094 -8.844 1 93.69 312 ALA B C 1
ATOM 5783 O O . ALA B 1 312 ? -7.234 -13.773 -9.844 1 93.69 312 ALA B O 1
ATOM 5784 N N . GLN B 1 313 ? -5.809 -12.672 -8.508 1 96.56 313 GLN B N 1
ATOM 5785 C CA . GLN B 1 313 ? -4.719 -12.875 -9.453 1 96.56 313 GLN B CA 1
ATOM 5786 C C . GLN B 1 313 ? -3.613 -13.734 -8.844 1 96.56 313 GLN B C 1
ATOM 5788 O O . GLN B 1 313 ? -2.688 -14.156 -9.539 1 96.56 313 GLN B O 1
ATOM 5793 N N . GLY B 1 314 ? -3.674 -14.078 -7.547 1 96.31 314 GLY B N 1
ATOM 5794 C CA . GLY B 1 314 ? -2.605 -14.859 -6.945 1 96.31 314 GLY B CA 1
ATOM 5795 C C . GLY B 1 314 ? -2.33 -16.156 -7.68 1 96.31 314 GLY B C 1
ATOM 5796 O O . GLY B 1 314 ? -1.221 -16.375 -8.172 1 96.31 314 GLY B O 1
ATOM 5797 N N . ALA B 1 315 ? -3.359 -16.938 -7.812 1 96.31 315 ALA B N 1
ATOM 5798 C CA . ALA B 1 315 ? -3.23 -18.234 -8.484 1 96.31 315 ALA B CA 1
ATOM 5799 C C . ALA B 1 315 ? -2.977 -18.047 -9.977 1 96.31 315 ALA B C 1
ATOM 5801 O O . ALA B 1 315 ? -2.252 -18.828 -10.594 1 96.31 315 ALA B O 1
ATOM 5802 N N . ALA B 1 316 ? -3.562 -17.031 -10.555 1 97.94 316 ALA B N 1
ATOM 5803 C CA . ALA B 1 316 ? -3.385 -16.766 -11.984 1 97.94 316 ALA B CA 1
ATOM 5804 C C . ALA B 1 316 ? -1.938 -16.406 -12.297 1 97.94 316 ALA B C 1
ATOM 5806 O O . ALA B 1 316 ? -1.357 -16.891 -13.266 1 97.94 316 ALA B O 1
ATOM 5807 N N . MET B 1 317 ? -1.394 -15.578 -11.469 1 98.31 317 MET B N 1
ATOM 5808 C CA . MET B 1 317 ? 0.005 -15.195 -11.648 1 98.31 317 MET B CA 1
ATOM 5809 C C . MET B 1 317 ? 0.925 -16.391 -11.445 1 98.31 317 MET B C 1
ATOM 5811 O O . MET B 1 317 ? 1.938 -16.531 -12.133 1 98.31 317 MET B O 1
ATOM 5815 N N . ALA B 1 318 ? 0.579 -17.219 -10.492 1 98.19 318 ALA B N 1
ATOM 5816 C CA . ALA B 1 318 ? 1.343 -18.438 -10.273 1 98.19 318 ALA B CA 1
ATOM 5817 C C . ALA B 1 318 ? 1.314 -19.344 -11.508 1 98.19 318 ALA B C 1
ATOM 5819 O O . ALA B 1 318 ? 2.324 -19.953 -11.859 1 98.19 318 ALA B O 1
ATOM 5820 N N . THR B 1 319 ? 0.191 -19.406 -12.141 1 98.69 319 THR B N 1
ATOM 5821 C CA . THR B 1 319 ? 0.054 -20.172 -13.367 1 98.69 319 THR B CA 1
ATOM 5822 C C . THR B 1 319 ? 0.915 -19.578 -14.477 1 98.69 319 THR B C 1
ATOM 5824 O O . THR B 1 319 ? 1.564 -20.312 -15.227 1 98.69 319 THR B O 1
ATOM 5827 N N . GLU B 1 320 ? 0.915 -18.25 -14.562 1 98.62 320 GLU B N 1
ATOM 5828 C CA . GLU B 1 320 ? 1.802 -17.594 -15.516 1 98.62 320 GLU B CA 1
ATOM 5829 C C . GLU B 1 320 ? 3.264 -17.922 -15.242 1 98.62 320 GLU B C 1
ATOM 5831 O O . GLU B 1 320 ? 4.047 -18.125 -16.172 1 98.62 320 GLU B O 1
ATOM 5836 N N . ASP B 1 321 ? 3.613 -17.969 -13.953 1 98.81 321 ASP B N 1
ATOM 5837 C CA . ASP B 1 321 ? 4.98 -18.344 -13.602 1 98.81 321 ASP B CA 1
ATOM 5838 C C . ASP B 1 321 ? 5.344 -19.703 -14.195 1 98.81 321 ASP B C 1
ATOM 5840 O O . ASP B 1 321 ? 6.43 -19.859 -14.758 1 98.81 321 ASP B O 1
ATOM 5844 N N . ALA B 1 322 ? 4.469 -20.625 -14.047 1 98.88 322 ALA B N 1
ATOM 5845 C CA . ALA B 1 322 ? 4.707 -21.984 -14.531 1 98.88 322 ALA B CA 1
ATOM 5846 C C . ALA B 1 322 ? 4.895 -22 -16.047 1 98.88 322 ALA B C 1
ATOM 5848 O O . ALA B 1 322 ? 5.789 -22.688 -16.562 1 98.88 322 ALA B O 1
ATOM 5849 N N . GLY B 1 323 ? 4.027 -21.25 -16.734 1 98.81 323 GLY B N 1
ATOM 5850 C CA . GLY B 1 323 ? 4.195 -21.125 -18.172 1 98.81 323 GLY B CA 1
ATOM 5851 C C . GLY B 1 323 ? 5.539 -20.547 -18.562 1 98.81 323 GLY B C 1
ATOM 5852 O O . GLY B 1 323 ? 6.227 -21.094 -19.438 1 98.81 323 GLY B O 1
ATOM 5853 N N . SER B 1 324 ? 5.891 -19.516 -17.906 1 98.62 324 SER B N 1
ATOM 5854 C CA . SER B 1 324 ? 7.148 -18.828 -18.188 1 98.62 324 SER B CA 1
ATOM 5855 C C . SER B 1 324 ? 8.344 -19.719 -17.891 1 98.62 324 SER B C 1
ATOM 5857 O O . SER B 1 324 ? 9.266 -19.828 -18.703 1 98.62 324 SER B O 1
ATOM 5859 N N . LEU B 1 325 ? 8.32 -20.391 -16.75 1 98.81 325 LEU B N 1
ATOM 5860 C CA . LEU B 1 325 ? 9.414 -21.266 -16.375 1 98.81 325 LEU B CA 1
ATOM 5861 C C . LEU B 1 325 ? 9.578 -22.406 -17.375 1 98.81 325 LEU B C 1
ATOM 5863 O O . LEU B 1 325 ? 10.703 -22.766 -17.734 1 98.81 325 LEU B O 1
ATOM 5867 N N . SER B 1 326 ? 8.484 -23 -17.766 1 98.56 326 SER B N 1
ATOM 5868 C CA . SER B 1 326 ? 8.516 -24.078 -18.75 1 98.56 326 SER B CA 1
ATOM 5869 C C . SER B 1 326 ? 9.164 -23.641 -20.047 1 98.56 326 SER B C 1
ATOM 5871 O O . SER B 1 326 ? 10.031 -24.328 -20.594 1 98.56 326 SER B O 1
ATOM 5873 N N . VAL B 1 327 ? 8.758 -22.469 -20.516 1 98.31 327 VAL B N 1
ATOM 5874 C CA . VAL B 1 327 ? 9.336 -21.922 -21.734 1 98.31 327 VAL B CA 1
ATOM 5875 C C . VAL B 1 327 ? 10.836 -21.703 -21.547 1 98.31 327 VAL B C 1
ATOM 5877 O O . VAL B 1 327 ? 11.641 -22.094 -22.391 1 98.31 327 VAL B O 1
ATOM 5880 N N . ALA B 1 328 ? 11.219 -21.109 -20.484 1 98.12 328 ALA B N 1
ATOM 5881 C CA . ALA B 1 328 ? 12.617 -20.781 -20.203 1 98.12 328 ALA B CA 1
ATOM 5882 C C . ALA B 1 328 ? 13.492 -22.031 -20.172 1 98.12 328 ALA B C 1
ATOM 5884 O O . ALA B 1 328 ? 14.516 -22.094 -20.844 1 98.12 328 ALA B O 1
ATOM 5885 N N . VAL B 1 329 ? 13.055 -23.047 -19.422 1 98.31 329 VAL B N 1
ATOM 5886 C CA . VAL B 1 329 ? 13.828 -24.266 -19.266 1 98.31 329 VAL B CA 1
ATOM 5887 C C . VAL B 1 329 ? 13.938 -24.984 -20.609 1 98.31 329 VAL B C 1
ATOM 5889 O O . VAL B 1 329 ? 14.961 -25.609 -20.906 1 98.31 329 VAL B O 1
ATOM 5892 N N . GLY B 1 330 ? 12.938 -24.828 -21.453 1 97.38 330 GLY B N 1
ATOM 5893 C CA . GLY B 1 330 ? 12.953 -25.422 -22.781 1 97.38 330 GLY B CA 1
ATOM 5894 C C . GLY B 1 330 ? 14.07 -24.906 -23.656 1 97.38 330 GLY B C 1
ATOM 5895 O O . GLY B 1 330 ? 14.469 -25.562 -24.625 1 97.38 330 GLY B O 1
ATOM 5896 N N . TYR B 1 331 ? 14.57 -23.781 -23.344 1 96.5 331 TYR B N 1
ATOM 5897 C CA . TYR B 1 331 ? 15.641 -23.156 -24.109 1 96.5 331 TYR B CA 1
ATOM 5898 C C . TYR B 1 331 ? 17 -23.656 -23.656 1 96.5 331 TYR B C 1
ATOM 5900 O O . TYR B 1 331 ? 18.016 -23.438 -24.344 1 96.5 331 TYR B O 1
ATOM 5908 N N . ALA B 1 332 ? 17.016 -24.328 -22.5 1 96.75 332 ALA B N 1
ATOM 5909 C CA . ALA B 1 332 ? 18.297 -24.812 -21.969 1 96.75 332 ALA B CA 1
ATOM 5910 C C . ALA B 1 332 ? 18.703 -26.125 -22.641 1 96.75 332 ALA B C 1
ATOM 5912 O O . ALA B 1 332 ? 17.906 -27.062 -22.688 1 96.75 332 ALA B O 1
ATOM 5913 N N . LYS B 1 333 ? 19.938 -26.172 -23.078 1 94.69 333 LYS B N 1
ATOM 5914 C CA . LYS B 1 333 ? 20.438 -27.391 -23.719 1 94.69 333 LYS B CA 1
ATOM 5915 C C . LYS B 1 333 ? 21.266 -28.234 -22.75 1 94.69 333 LYS B C 1
ATOM 5917 O O . LYS B 1 333 ? 21.406 -29.438 -22.938 1 94.69 333 LYS B O 1
ATOM 5922 N N . SER B 1 334 ? 21.797 -27.578 -21.797 1 95.25 334 SER B N 1
ATOM 5923 C CA . SER B 1 334 ? 22.578 -28.234 -20.75 1 95.25 334 SER B CA 1
ATOM 5924 C C . SER B 1 334 ? 22.375 -27.531 -19.406 1 95.25 334 SER B C 1
ATOM 5926 O O . SER B 1 334 ? 21.781 -26.453 -19.344 1 95.25 334 SER B O 1
ATOM 5928 N N . ALA B 1 335 ? 22.844 -28.141 -18.391 1 93.69 335 ALA B N 1
ATOM 5929 C CA . ALA B 1 335 ? 22.703 -27.578 -17.047 1 93.69 335 ALA B CA 1
ATOM 5930 C C . ALA B 1 335 ? 23.422 -26.234 -16.938 1 93.69 335 ALA B C 1
ATOM 5932 O O . ALA B 1 335 ? 23 -25.359 -16.172 1 93.69 335 ALA B O 1
ATOM 5933 N N . GLU B 1 336 ? 24.438 -26.031 -17.734 1 94.25 336 GLU B N 1
ATOM 5934 C CA . GLU B 1 336 ? 25.203 -24.797 -17.703 1 94.25 336 GLU B CA 1
ATOM 5935 C C . GLU B 1 336 ? 24.391 -23.625 -18.25 1 94.25 336 GLU B C 1
ATOM 5937 O O . GLU B 1 336 ? 24.734 -22.453 -18 1 94.25 336 GLU B O 1
ATOM 5942 N N . ASP B 1 337 ? 23.281 -23.953 -18.938 1 95.94 337 ASP B N 1
ATOM 5943 C CA . ASP B 1 337 ? 22.438 -22.922 -19.516 1 95.94 337 ASP B CA 1
ATOM 5944 C C . ASP B 1 337 ? 21.375 -22.453 -18.516 1 95.94 337 ASP B C 1
ATOM 5946 O O . ASP B 1 337 ? 20.734 -21.406 -18.734 1 95.94 337 ASP B O 1
ATOM 5950 N N . LEU B 1 338 ? 21.203 -23.172 -17.453 1 96.94 338 LEU B N 1
ATOM 5951 C CA . LEU B 1 338 ? 20.094 -22.938 -16.531 1 96.94 338 LEU B CA 1
ATOM 5952 C C . LEU B 1 338 ? 20.188 -21.547 -15.914 1 96.94 338 LEU B C 1
ATOM 5954 O O . LEU B 1 338 ? 19.188 -20.812 -15.867 1 96.94 338 LEU B O 1
ATOM 5958 N N . PRO B 1 339 ? 21.359 -21.109 -15.461 1 96.31 339 PRO B N 1
ATOM 5959 C CA . PRO B 1 339 ? 21.422 -19.781 -14.852 1 96.31 339 PRO B CA 1
ATOM 5960 C C . PRO B 1 339 ? 20.922 -18.688 -15.781 1 96.31 339 PRO B C 1
ATOM 5962 O O . PRO B 1 339 ? 20.172 -17.797 -15.359 1 96.31 339 PRO B O 1
ATOM 5965 N N . ARG B 1 340 ? 21.219 -18.797 -16.984 1 95.06 340 ARG B N 1
ATOM 5966 C CA . ARG B 1 340 ? 20.844 -17.766 -17.953 1 95.06 340 ARG B CA 1
ATOM 5967 C C . ARG B 1 340 ? 19.344 -17.812 -18.219 1 95.06 340 ARG B C 1
ATOM 5969 O O . ARG B 1 340 ? 18.688 -16.766 -18.266 1 95.06 340 ARG B O 1
ATOM 5976 N N . VAL B 1 341 ? 18.781 -18.969 -18.422 1 96.88 341 VAL B N 1
ATOM 5977 C CA . VAL B 1 341 ? 17.375 -19.062 -18.797 1 96.88 341 VAL B CA 1
ATOM 5978 C C . VAL B 1 341 ? 16.5 -18.75 -17.578 1 96.88 341 VAL B C 1
ATOM 5980 O O . VAL B 1 341 ? 15.398 -18.219 -17.719 1 96.88 341 VAL B O 1
ATOM 5983 N N . LEU B 1 342 ? 17.016 -19.047 -16.359 1 96.88 342 LEU B N 1
ATOM 5984 C CA . LEU B 1 342 ? 16.266 -18.734 -15.156 1 96.88 342 LEU B CA 1
ATOM 5985 C C . LEU B 1 342 ? 16.266 -17.234 -14.875 1 96.88 342 LEU B C 1
ATOM 5987 O O . LEU B 1 342 ? 15.305 -16.703 -14.32 1 96.88 342 LEU B O 1
ATOM 5991 N N . LYS B 1 343 ? 17.312 -16.594 -15.242 1 93.88 343 LYS B N 1
ATOM 5992 C CA . LYS B 1 343 ? 17.312 -15.133 -15.172 1 93.88 343 LYS B CA 1
ATOM 5993 C C . LYS B 1 343 ? 16.297 -14.531 -16.125 1 93.88 343 LYS B C 1
ATOM 5995 O O . LYS B 1 343 ? 15.656 -13.531 -15.805 1 93.88 343 LYS B O 1
ATOM 6000 N N . ALA B 1 344 ? 16.125 -15.109 -17.281 1 92.94 344 ALA B N 1
ATOM 6001 C CA . ALA B 1 344 ? 15.109 -14.656 -18.234 1 92.94 344 ALA B CA 1
ATOM 6002 C C . ALA B 1 344 ? 13.703 -14.859 -17.672 1 92.94 344 ALA B C 1
ATOM 6004 O O . ALA B 1 344 ? 12.82 -14.016 -17.859 1 92.94 344 ALA B O 1
ATOM 6005 N N . TYR B 1 345 ? 13.531 -16.016 -17.016 1 96.44 345 TYR B N 1
ATOM 6006 C CA . TYR B 1 345 ? 12.281 -16.266 -16.297 1 96.44 345 TYR B CA 1
ATOM 6007 C C . TYR B 1 345 ? 11.992 -15.133 -15.32 1 96.44 345 TYR B C 1
ATOM 6009 O O . TYR B 1 345 ? 10.898 -14.562 -15.32 1 96.44 345 TYR B O 1
ATOM 6017 N N . GLU B 1 346 ? 12.945 -14.812 -14.516 1 95.12 346 GLU B N 1
ATOM 6018 C CA . GLU B 1 346 ? 12.812 -13.742 -13.539 1 95.12 346 GLU B CA 1
ATOM 6019 C C . GLU B 1 346 ? 12.5 -12.414 -14.219 1 95.12 346 GLU B C 1
ATOM 6021 O O . GLU B 1 346 ? 11.602 -11.688 -13.781 1 95.12 346 GLU B O 1
ATOM 6026 N N . ARG B 1 347 ? 13.133 -12.141 -15.273 1 89 347 ARG B N 1
ATOM 6027 C CA . ARG B 1 347 ? 12.945 -10.883 -16 1 89 347 ARG B CA 1
ATOM 6028 C C . ARG B 1 347 ? 11.547 -10.805 -16.594 1 89 347 ARG B C 1
ATOM 6030 O O . ARG B 1 347 ? 10.953 -9.719 -16.672 1 89 347 ARG B O 1
ATOM 6037 N N . ALA B 1 348 ? 11.055 -11.883 -16.984 1 91.75 348 ALA B N 1
ATOM 6038 C CA . ALA B 1 348 ? 9.742 -11.922 -17.625 1 91.75 348 ALA B CA 1
ATOM 6039 C C . ALA B 1 348 ? 8.617 -11.781 -16.609 1 91.75 348 ALA B C 1
ATOM 6041 O O . ALA B 1 348 ? 7.559 -11.227 -16.922 1 91.75 348 ALA B O 1
ATOM 6042 N N . ARG B 1 349 ? 8.906 -12.219 -15.414 1 94.88 349 ARG B N 1
ATOM 6043 C CA . ARG B 1 349 ? 7.777 -12.414 -14.516 1 94.88 349 ARG B CA 1
ATOM 6044 C C . ARG B 1 349 ? 7.777 -11.375 -13.398 1 94.88 349 ARG B C 1
ATOM 6046 O O . ARG B 1 349 ? 6.723 -10.852 -13.031 1 94.88 349 ARG B O 1
ATOM 6053 N N . LYS B 1 350 ? 8.906 -11.078 -12.844 1 92.56 350 LYS B N 1
ATOM 6054 C CA . LYS B 1 350 ? 9.016 -10.352 -11.578 1 92.56 350 LYS B CA 1
ATOM 6055 C C . LYS B 1 350 ? 8.312 -9 -11.664 1 92.56 350 LYS B C 1
ATOM 6057 O O . LYS B 1 350 ? 7.461 -8.68 -10.828 1 92.56 350 LYS B O 1
ATOM 6062 N N . TRP B 1 351 ? 8.586 -8.258 -12.742 1 85.38 351 TRP B N 1
ATOM 6063 C CA . TRP B 1 351 ? 7.992 -6.926 -12.875 1 85.38 351 TRP B CA 1
ATOM 6064 C C . TRP B 1 351 ? 6.477 -7.016 -12.992 1 85.38 351 TRP B C 1
ATOM 6066 O O . TRP B 1 351 ? 5.754 -6.176 -12.453 1 85.38 351 TRP B O 1
ATOM 6076 N N . ARG B 1 352 ? 6.023 -7.93 -13.734 1 90.62 352 ARG B N 1
ATOM 6077 C CA . ARG B 1 352 ? 4.598 -8.109 -13.977 1 90.62 352 ARG B CA 1
ATOM 6078 C C . ARG B 1 352 ? 3.859 -8.43 -12.68 1 90.62 352 ARG B C 1
ATOM 6080 O O . ARG B 1 352 ? 2.807 -7.859 -12.398 1 90.62 352 ARG B O 1
ATOM 6087 N N . CYS B 1 353 ? 4.449 -9.328 -11.906 1 94 353 CYS B N 1
ATOM 6088 C CA . CYS B 1 353 ? 3.838 -9.703 -10.633 1 94 353 CYS B CA 1
ATOM 6089 C C . CYS B 1 353 ? 3.816 -8.516 -9.672 1 94 353 CYS B C 1
ATOM 6091 O O . CYS B 1 353 ? 2.842 -8.32 -8.945 1 94 353 CYS B O 1
ATOM 6093 N N . GLU B 1 354 ? 4.848 -7.77 -9.672 1 89.44 354 GLU B N 1
ATOM 6094 C CA . GLU B 1 354 ? 4.918 -6.59 -8.812 1 89.44 354 GLU B CA 1
ATOM 6095 C C . GLU B 1 354 ? 3.885 -5.547 -9.227 1 89.44 354 GLU B C 1
ATOM 6097 O O . GLU B 1 354 ? 3.258 -4.918 -8.367 1 89.44 354 GLU B O 1
ATOM 6102 N N . ALA B 1 355 ? 3.693 -5.328 -10.508 1 86.25 355 ALA B N 1
ATOM 6103 C CA . ALA B 1 355 ? 2.68 -4.406 -11.008 1 86.25 355 ALA B CA 1
ATOM 6104 C C . ALA B 1 355 ? 1.278 -4.852 -10.602 1 86.25 355 ALA B C 1
ATOM 6106 O O . ALA B 1 355 ? 0.465 -4.039 -10.156 1 86.25 355 ALA B O 1
ATOM 6107 N N . VAL B 1 356 ? 1.026 -6.09 -10.734 1 92.94 356 VAL B N 1
ATOM 6108 C CA . VAL B 1 356 ? -0.293 -6.625 -10.414 1 92.94 356 VAL B CA 1
ATOM 6109 C C . VAL B 1 356 ? -0.537 -6.535 -8.914 1 92.94 356 VAL B C 1
ATOM 6111 O O . VAL B 1 356 ? -1.644 -6.211 -8.477 1 92.94 356 VAL B O 1
ATOM 6114 N N . SER B 1 357 ? 0.499 -6.832 -8.148 1 93.38 357 SER B N 1
ATOM 6115 C CA . SER B 1 357 ? 0.389 -6.707 -6.699 1 93.38 357 SER B CA 1
ATOM 6116 C C . SER B 1 357 ? 0.025 -5.281 -6.293 1 93.38 357 SER B C 1
ATOM 6118 O O . SER B 1 357 ? -0.804 -5.078 -5.406 1 93.38 357 SER B O 1
ATOM 6120 N N . ALA B 1 358 ? 0.643 -4.328 -6.898 1 87.25 358 ALA B N 1
ATOM 6121 C CA . ALA B 1 358 ? 0.334 -2.928 -6.625 1 87.25 358 ALA B CA 1
ATOM 6122 C C . ALA B 1 358 ? -1.114 -2.605 -6.984 1 87.25 358 ALA B C 1
ATOM 6124 O O . ALA B 1 358 ? -1.788 -1.865 -6.262 1 87.25 358 ALA B O 1
ATOM 6125 N N . GLN B 1 359 ? -1.569 -3.125 -8.031 1 90.31 359 GLN B N 1
ATOM 6126 C CA . GLN B 1 359 ? -2.936 -2.871 -8.477 1 90.31 359 GLN B CA 1
ATOM 6127 C C . GLN B 1 359 ? -3.945 -3.586 -7.586 1 90.31 359 GLN B C 1
ATOM 6129 O O . GLN B 1 359 ? -5.07 -3.113 -7.406 1 90.31 359 GLN B O 1
ATOM 6134 N N . ALA B 1 360 ? -3.527 -4.711 -7.031 1 94.94 360 ALA B N 1
ATOM 6135 C CA . ALA B 1 360 ? -4.387 -5.367 -6.047 1 94.94 360 ALA B CA 1
ATOM 6136 C C . ALA B 1 360 ? -4.602 -4.477 -4.828 1 94.94 360 ALA B C 1
ATOM 6138 O O . ALA B 1 360 ? -5.719 -4.371 -4.316 1 94.94 360 ALA B O 1
ATOM 6139 N N . ARG B 1 361 ? -3.557 -3.809 -4.375 1 91 361 ARG B N 1
ATOM 6140 C CA . ARG B 1 361 ? -3.686 -2.855 -3.275 1 91 361 ARG B CA 1
ATOM 6141 C C . ARG B 1 361 ? -4.602 -1.7 -3.658 1 91 361 ARG B C 1
ATOM 6143 O O . ARG B 1 361 ? -5.445 -1.28 -2.861 1 91 361 ARG B O 1
ATOM 6150 N N . ARG B 1 362 ? -4.418 -1.24 -4.883 1 88.5 362 ARG B N 1
ATOM 6151 C CA . ARG B 1 362 ? -5.254 -0.158 -5.391 1 88.5 362 ARG B CA 1
ATOM 6152 C C . ARG B 1 362 ? -6.727 -0.56 -5.391 1 88.5 362 ARG B C 1
ATOM 6154 O O . ARG B 1 362 ? -7.594 0.236 -5.023 1 88.5 362 ARG B O 1
ATOM 6161 N N . ASN B 1 363 ? -6.977 -1.767 -5.773 1 94.12 363 ASN B N 1
ATOM 6162 C CA . ASN B 1 363 ? -8.352 -2.25 -5.766 1 94.12 363 ASN B CA 1
ATOM 6163 C C . ASN B 1 363 ? -8.914 -2.322 -4.352 1 94.12 363 ASN B C 1
ATOM 6165 O O . ASN B 1 363 ? -10.094 -2.037 -4.129 1 94.12 363 ASN B O 1
ATOM 6169 N N . GLY B 1 364 ? -8.078 -2.752 -3.482 1 93.88 364 GLY B N 1
ATOM 6170 C CA . GLY B 1 364 ? -8.484 -2.748 -2.086 1 93.88 364 GLY B CA 1
ATOM 6171 C C . GLY B 1 364 ? -8.859 -1.37 -1.579 1 93.88 364 GLY B C 1
ATOM 6172 O O . GLY B 1 364 ? -9.891 -1.207 -0.923 1 93.88 364 GLY B O 1
ATOM 6173 N N . ASP B 1 365 ? -8.086 -0.361 -1.897 1 89.06 365 ASP B N 1
ATOM 6174 C CA . ASP B 1 365 ? -8.383 1.016 -1.51 1 89.06 365 ASP B CA 1
ATOM 6175 C C . ASP B 1 365 ? -9.727 1.466 -2.07 1 89.06 365 ASP B C 1
ATOM 6177 O O . ASP B 1 365 ? -10.508 2.113 -1.372 1 89.06 365 ASP B O 1
ATOM 6181 N N . MET B 1 366 ? -9.977 1.084 -3.279 1 89.75 366 MET B N 1
ATOM 6182 C CA . MET B 1 366 ? -11.188 1.511 -3.975 1 89.75 366 MET B CA 1
ATOM 6183 C C . MET B 1 366 ? -12.422 0.835 -3.385 1 89.75 366 MET B C 1
ATOM 6185 O O . MET B 1 366 ? -13.438 1.489 -3.146 1 89.75 366 MET B O 1
ATOM 6189 N N . ILE B 1 367 ? -12.344 -0.418 -3.092 1 95.06 367 ILE B N 1
ATOM 6190 C CA . ILE B 1 367 ? -13.523 -1.168 -2.664 1 95.06 367 ILE B CA 1
ATOM 6191 C C . ILE B 1 367 ? -13.789 -0.903 -1.185 1 95.06 367 ILE B C 1
ATOM 6193 O O . ILE B 1 367 ? -14.922 -1.051 -0.717 1 95.06 367 ILE B O 1
ATOM 6197 N N . HIS B 1 368 ? -12.812 -0.394 -0.448 1 94.62 368 HIS B N 1
ATOM 6198 C CA . HIS B 1 368 ? -12.93 -0.258 0.999 1 94.62 368 HIS B CA 1
ATOM 6199 C C . HIS B 1 368 ? -13.07 1.204 1.405 1 94.62 368 HIS B C 1
ATOM 6201 O O . HIS B 1 368 ? -12.914 1.544 2.582 1 94.62 368 HIS B O 1
ATOM 6207 N N . MET B 1 369 ? -13.406 2.084 0.526 1 90.81 369 MET B N 1
ATOM 6208 C CA . MET B 1 369 ? -13.547 3.51 0.81 1 90.81 369 MET B CA 1
ATOM 6209 C C . MET B 1 369 ? -14.633 3.752 1.853 1 90.81 369 MET B C 1
ATOM 6211 O O . MET B 1 369 ? -15.688 3.113 1.817 1 90.81 369 MET B O 1
ATOM 6215 N N . PRO B 1 370 ? -14.352 4.629 2.771 1 89.5 370 PRO B N 1
ATOM 6216 C CA . PRO B 1 370 ? -15.453 5.055 3.633 1 89.5 370 PRO B CA 1
ATOM 6217 C C . PRO B 1 370 ? -16.516 5.844 2.875 1 89.5 370 PRO B C 1
ATOM 6219 O O . PRO B 1 370 ? -16.234 6.445 1.838 1 89.5 370 PRO B O 1
ATOM 6222 N N . ASP B 1 371 ? -17.688 5.816 3.422 1 88.31 371 ASP B N 1
ATOM 6223 C CA . ASP B 1 371 ? -18.75 6.645 2.838 1 88.31 371 ASP B CA 1
ATOM 6224 C C . ASP B 1 371 ? -18.359 8.117 2.861 1 88.31 371 ASP B C 1
ATOM 6226 O O . ASP B 1 371 ? -17.75 8.594 3.816 1 88.31 371 ASP B O 1
ATOM 6230 N N . GLY B 1 372 ? -18.672 8.766 1.779 1 80.06 372 GLY B N 1
ATOM 6231 C CA . GLY B 1 372 ? -18.359 10.18 1.609 1 80.06 372 GLY B CA 1
ATOM 6232 C C . GLY B 1 372 ? -18.25 10.594 0.154 1 80.06 372 GLY B C 1
ATOM 6233 O O . GLY B 1 372 ? -18.641 9.844 -0.741 1 80.06 372 GLY B O 1
ATOM 6234 N N . GLU B 1 373 ? -17.75 11.719 -0.067 1 76.06 373 GLU B N 1
ATOM 6235 C CA . GLU B 1 373 ? -17.719 12.297 -1.407 1 76.06 373 GLU B CA 1
ATOM 6236 C C . GLU B 1 373 ? -16.891 11.445 -2.363 1 76.06 373 GLU B C 1
ATOM 6238 O O . GLU B 1 373 ? -17.281 11.25 -3.518 1 76.06 373 GLU B O 1
ATOM 6243 N N . GLU B 1 374 ? -15.781 10.961 -1.836 1 82.25 374 GLU B N 1
ATOM 6244 C CA . GLU B 1 374 ? -14.945 10.117 -2.689 1 82.25 374 GLU B CA 1
ATOM 6245 C C . GLU B 1 374 ? -15.688 8.867 -3.133 1 82.25 374 GLU B C 1
ATOM 6247 O O . GLU B 1 374 ? -15.688 8.516 -4.316 1 82.25 374 GLU B O 1
ATOM 6252 N N . GLN B 1 375 ? -16.25 8.258 -2.133 1 88.19 375 GLN B N 1
ATOM 6253 C CA . GLN B 1 375 ? -17.047 7.066 -2.424 1 88.19 375 GLN B CA 1
ATOM 6254 C C . GLN B 1 375 ? -18.219 7.398 -3.336 1 88.19 375 GLN B C 1
ATOM 6256 O O . GLN B 1 375 ? -18.531 6.645 -4.262 1 88.19 375 GLN B O 1
ATOM 6261 N N . GLU B 1 376 ? -18.844 8.531 -3.182 1 86.56 376 GLU B N 1
ATOM 6262 C CA . GLU B 1 376 ? -19.953 8.945 -4.031 1 86.56 376 GLU B CA 1
ATOM 6263 C C . GLU B 1 376 ? -19.5 9.164 -5.469 1 86.56 376 GLU B C 1
ATOM 6265 O O . GLU B 1 376 ? -20.156 8.727 -6.41 1 86.56 376 GLU B O 1
ATOM 6270 N N . ASN B 1 377 ? -18.406 9.781 -5.59 1 86.75 377 ASN B N 1
ATOM 6271 C CA . ASN B 1 377 ? -17.875 10.031 -6.926 1 86.75 377 ASN B CA 1
ATOM 6272 C C . ASN B 1 377 ? -17.406 8.742 -7.59 1 86.75 377 ASN B C 1
ATOM 6274 O O . ASN B 1 377 ? -17.547 8.578 -8.805 1 86.75 377 ASN B O 1
ATOM 6278 N N . ARG B 1 378 ? -16.797 7.883 -6.77 1 89.06 378 ARG B N 1
ATOM 6279 C CA . ARG B 1 378 ? -16.453 6.566 -7.285 1 89.06 378 ARG B CA 1
ATOM 6280 C C . ARG B 1 378 ? -17.688 5.844 -7.828 1 89.06 378 ARG B C 1
ATOM 6282 O O . ARG B 1 378 ? -17.656 5.316 -8.945 1 89.06 378 ARG B O 1
ATOM 6289 N N . ASP B 1 379 ? -18.75 5.898 -7.062 1 92.62 379 ASP B N 1
ATOM 6290 C CA . ASP B 1 379 ? -19.984 5.234 -7.473 1 92.62 379 ASP B CA 1
ATOM 6291 C C . ASP B 1 379 ? -20.547 5.855 -8.75 1 92.62 379 ASP B C 1
ATOM 6293 O O . ASP B 1 379 ? -21 5.145 -9.648 1 92.62 379 ASP B O 1
ATOM 6297 N N . ARG B 1 380 ? -20.516 7.121 -8.844 1 90.75 380 ARG B N 1
ATOM 6298 C CA . ARG B 1 380 ? -21 7.824 -10.031 1 90.75 380 ARG B CA 1
ATOM 6299 C C . ARG B 1 380 ? -20.188 7.43 -11.258 1 90.75 380 ARG B C 1
ATOM 6301 O O . ARG B 1 380 ? -20.75 7.051 -12.289 1 90.75 380 ARG B O 1
ATOM 6308 N N . GLU B 1 381 ? -18.922 7.438 -11.109 1 89.44 381 GLU B N 1
ATOM 6309 C CA . GLU B 1 381 ? -18.047 7.121 -12.242 1 89.44 381 GLU B CA 1
ATOM 6310 C C . GLU B 1 381 ? -18.234 5.672 -12.688 1 89.44 381 GLU B C 1
ATOM 6312 O O . GLU B 1 381 ? -18.281 5.391 -13.883 1 89.44 381 GLU B O 1
ATOM 6317 N N . MET B 1 382 ? -18.297 4.867 -11.734 1 90.75 382 MET B N 1
ATOM 6318 C CA . MET B 1 382 ? -18.5 3.455 -12.047 1 90.75 382 MET B CA 1
ATOM 6319 C C . MET B 1 382 ? -19.844 3.24 -12.75 1 90.75 382 MET B C 1
ATOM 6321 O O . MET B 1 382 ? -19.984 2.318 -13.562 1 90.75 382 MET B O 1
ATOM 6325 N N . SER B 1 383 ? -20.766 4.113 -12.477 1 90.62 383 SER B N 1
ATOM 6326 C CA . SER B 1 383 ? -22.078 4.035 -13.094 1 90.62 383 SER B CA 1
ATOM 6327 C C . SER B 1 383 ? -22.141 4.863 -14.375 1 90.62 383 SER B C 1
ATOM 6329 O O . SER B 1 383 ? -23.219 5.094 -14.922 1 90.62 383 SER B O 1
ATOM 6331 N N . GLN B 1 384 ? -21 5.414 -14.742 1 86.75 384 GLN B N 1
ATOM 6332 C CA . GLN B 1 384 ? -20.859 6.199 -15.969 1 86.75 384 GLN B CA 1
ATOM 6333 C C . GLN B 1 384 ? -21.609 7.531 -15.852 1 86.75 384 GLN B C 1
ATOM 6335 O O . GLN B 1 384 ? -22.172 8.016 -16.828 1 86.75 384 GLN B O 1
ATOM 6340 N N . LEU B 1 385 ? -21.672 7.973 -14.656 1 84.31 385 LEU B N 1
ATOM 6341 C CA . LEU B 1 385 ? -22.203 9.312 -14.406 1 84.31 385 LEU B CA 1
ATOM 6342 C C . LEU B 1 385 ? -21.062 10.289 -14.125 1 84.31 385 LEU B C 1
ATOM 6344 O O . LEU B 1 385 ? -20.016 9.898 -13.633 1 84.31 385 LEU B O 1
ATOM 6348 N N . ALA B 1 386 ? -21.312 11.484 -14.469 1 78.31 386 ALA B N 1
ATOM 6349 C CA . ALA B 1 386 ? -20.312 12.523 -14.227 1 78.31 386 ALA B CA 1
ATOM 6350 C C . ALA B 1 386 ? -20.062 12.711 -12.734 1 78.31 386 ALA B C 1
ATOM 6352 O O . ALA B 1 386 ? -21 12.695 -11.938 1 78.31 386 ALA B O 1
ATOM 6353 N N . GLN B 1 387 ? -18.828 12.672 -12.406 1 74.81 387 GLN B N 1
ATOM 6354 C CA . GLN B 1 387 ? -18.438 12.992 -11.039 1 74.81 387 GLN B CA 1
ATOM 6355 C C . GLN B 1 387 ? -18.75 14.453 -10.703 1 74.81 387 GLN B C 1
ATOM 6357 O O . GLN B 1 387 ? -18.922 15.273 -11.609 1 74.81 387 GLN B O 1
ATOM 6362 N N . THR B 1 388 ? -19.062 14.539 -9.555 1 70 388 THR B N 1
ATOM 6363 C CA . THR B 1 388 ? -19.359 15.883 -9.078 1 70 388 THR B CA 1
ATOM 6364 C C . THR B 1 388 ? -18.234 16.391 -8.18 1 70 388 THR B C 1
ATOM 6366 O O . THR B 1 388 ? -17.438 15.609 -7.656 1 70 388 THR B O 1
ATOM 6369 N N . GLY B 1 389 ? -18.141 17.516 -8.297 1 61.38 389 GLY B N 1
ATOM 6370 C CA . GLY B 1 389 ? -17.234 18.125 -7.344 1 61.38 389 GLY B CA 1
ATOM 6371 C C . GLY B 1 389 ? -15.789 18.109 -7.801 1 61.38 389 GLY B C 1
ATOM 6372 O O . GLY B 1 389 ? -15.516 18.109 -9 1 61.38 389 GLY B O 1
ATOM 6373 N N . VAL B 1 390 ? -15 18.219 -6.914 1 54.28 390 VAL B N 1
ATOM 6374 C CA . VAL B 1 390 ? -13.625 18.625 -7.207 1 54.28 390 VAL B CA 1
ATOM 6375 C C . VAL B 1 390 ? -12.711 17.406 -7.211 1 54.28 390 VAL B C 1
ATOM 6377 O O . VAL B 1 390 ? -11.523 17.516 -7.508 1 54.28 390 VAL B O 1
ATOM 6380 N N . TRP B 1 391 ? -13.398 16.219 -6.93 1 59.72 391 TRP B N 1
ATOM 6381 C CA . TRP B 1 391 ? -12.477 15.086 -6.816 1 59.72 391 TRP B CA 1
ATOM 6382 C C . TRP B 1 391 ? -12.773 14.039 -7.887 1 59.72 391 TRP B C 1
ATOM 6384 O O . TRP B 1 391 ? -13.93 13.672 -8.109 1 59.72 391 TRP B O 1
ATOM 6394 N N . LYS B 1 392 ? -11.758 13.789 -8.695 1 70.12 392 LYS B N 1
ATOM 6395 C CA . LYS B 1 392 ? -11.883 12.617 -9.555 1 70.12 392 LYS B CA 1
ATOM 6396 C C . LYS B 1 392 ? -11.516 11.344 -8.805 1 70.12 392 LYS B C 1
ATOM 6398 O O . LYS B 1 392 ? -10.359 11.156 -8.414 1 70.12 392 LYS B O 1
ATOM 6403 N N . ALA B 1 393 ? -12.547 10.586 -8.438 1 78.06 393 ALA B N 1
ATOM 6404 C CA . ALA B 1 393 ? -12.336 9.383 -7.641 1 78.06 393 ALA B CA 1
ATOM 6405 C C . ALA B 1 393 ? -11.719 8.266 -8.484 1 78.06 393 ALA B C 1
ATOM 6407 O O . ALA B 1 393 ? -11.992 8.156 -9.68 1 78.06 393 ALA B O 1
ATOM 6408 N N . ASP B 1 394 ? -10.836 7.52 -7.949 1 80.62 394 ASP B N 1
ATOM 6409 C CA . ASP B 1 394 ? -10.281 6.312 -8.555 1 80.62 394 ASP B CA 1
ATOM 6410 C C . ASP B 1 394 ? -11.305 5.184 -8.562 1 80.62 394 ASP B C 1
ATOM 6412 O O . ASP B 1 394 ? -11.875 4.848 -7.523 1 80.62 394 ASP B O 1
ATOM 6416 N N . THR B 1 395 ? -11.586 4.637 -9.734 1 85.44 395 THR B N 1
ATOM 6417 C CA . THR B 1 395 ? -12.586 3.58 -9.844 1 85.44 395 THR B CA 1
ATOM 6418 C C . THR B 1 395 ? -11.93 2.203 -9.773 1 85.44 395 THR B C 1
ATOM 6420 O O . THR B 1 395 ? -12.602 1.181 -9.938 1 85.44 395 THR B O 1
ATOM 6423 N N . GLY B 1 396 ? -10.594 2.182 -9.562 1 86.06 396 GLY B N 1
ATOM 6424 C CA . GLY B 1 396 ? -9.891 0.918 -9.406 1 86.06 396 GLY B CA 1
ATOM 6425 C C . GLY B 1 396 ? -9.516 0.271 -10.727 1 86.06 396 GLY B C 1
ATOM 6426 O O . GLY B 1 396 ? -9.93 0.735 -11.789 1 86.06 396 GLY B O 1
ATOM 6427 N N . PRO B 1 397 ? -8.781 -0.808 -10.672 1 87.5 397 PRO B N 1
ATOM 6428 C CA . PRO B 1 397 ? -8.234 -1.438 -11.867 1 87.5 397 PRO B CA 1
ATOM 6429 C C . PRO B 1 397 ? -9.289 -2.184 -12.68 1 87.5 397 PRO B C 1
ATOM 6431 O O . PRO B 1 397 ? -9.133 -2.357 -13.891 1 87.5 397 PRO B O 1
ATOM 6434 N N . MET B 1 398 ? -10.336 -2.613 -12.078 1 83.88 398 MET B N 1
ATOM 6435 C CA . MET B 1 398 ? -11.344 -3.402 -12.773 1 83.88 398 MET B CA 1
ATOM 6436 C C . MET B 1 398 ? -12.102 -2.543 -13.789 1 83.88 398 MET B C 1
ATOM 6438 O O . MET B 1 398 ? -12.695 -3.066 -14.727 1 83.88 398 MET B O 1
ATOM 6442 N N . PHE B 1 399 ? -12.07 -1.275 -13.594 1 85.81 399 PHE B N 1
ATOM 6443 C CA . PHE B 1 399 ? -12.75 -0.363 -14.508 1 85.81 399 PHE B CA 1
ATOM 6444 C C . PHE B 1 399 ? -11.742 0.45 -15.312 1 85.81 399 PHE B C 1
ATOM 6446 O O . PHE B 1 399 ? -12.094 1.446 -15.945 1 85.81 399 PHE B O 1
ATOM 6453 N N . ASP B 1 400 ? -10.531 0.117 -15.234 1 86.38 400 ASP B N 1
ATOM 6454 C CA . ASP B 1 400 ? -9.438 0.653 -16.047 1 86.38 400 ASP B CA 1
ATOM 6455 C C . ASP B 1 400 ? -9.164 -0.223 -17.266 1 86.38 400 ASP B C 1
ATOM 6457 O O . ASP B 1 400 ? -8.523 -1.269 -17.156 1 86.38 400 ASP B O 1
ATOM 6461 N N . ALA B 1 401 ? -9.555 0.217 -18.391 1 85.88 401 ALA B N 1
ATOM 6462 C CA . ALA B 1 401 ? -9.508 -0.584 -19.609 1 85.88 401 ALA B CA 1
ATOM 6463 C C . ALA B 1 401 ? -8.062 -0.939 -19.969 1 85.88 401 ALA B C 1
ATOM 6465 O O . ALA B 1 401 ? -7.789 -2.049 -20.438 1 85.88 401 ALA B O 1
ATOM 6466 N N . GLU B 1 402 ? -7.219 -0.022 -19.781 1 85.44 402 GLU B N 1
ATOM 6467 C CA . GLU B 1 402 ? -5.816 -0.266 -20.109 1 85.44 402 GLU B CA 1
ATOM 6468 C C . GLU B 1 402 ? -5.227 -1.354 -19.203 1 85.44 402 GLU B C 1
ATOM 6470 O O . GLU B 1 402 ? -4.531 -2.252 -19.688 1 85.44 402 GLU B O 1
ATOM 6475 N N . PHE B 1 403 ? -5.574 -1.281 -18 1 87.69 403 PHE B N 1
ATOM 6476 C CA . PHE B 1 403 ? -5.035 -2.281 -17.094 1 87.69 403 PHE B CA 1
ATOM 6477 C C . PHE B 1 403 ? -5.668 -3.645 -17.344 1 87.69 403 PHE B C 1
ATOM 6479 O O . PHE B 1 403 ? -4.992 -4.672 -17.281 1 87.69 403 PHE B O 1
ATOM 6486 N N . ARG B 1 404 ? -6.91 -3.656 -17.594 1 88.88 404 ARG B N 1
ATOM 6487 C CA . ARG B 1 404 ? -7.566 -4.926 -17.875 1 88.88 404 ARG B CA 1
ATOM 6488 C C . ARG B 1 404 ? -6.922 -5.613 -19.078 1 88.88 404 ARG B C 1
ATOM 6490 O O . ARG B 1 404 ? -6.727 -6.828 -19.078 1 88.88 404 ARG B O 1
ATOM 6497 N N . ASN B 1 405 ? -6.691 -4.824 -20.078 1 88.81 405 ASN B N 1
ATOM 6498 C CA . ASN B 1 405 ? -6.016 -5.363 -21.25 1 88.81 405 ASN B CA 1
ATOM 6499 C C . ASN B 1 405 ? -4.633 -5.906 -20.891 1 88.81 405 ASN B C 1
ATOM 6501 O O . ASN B 1 405 ? -4.258 -6.996 -21.328 1 88.81 405 ASN B O 1
ATOM 6505 N N . PHE B 1 406 ? -3.902 -5.148 -20.125 1 87.81 406 PHE B N 1
ATOM 6506 C CA . PHE B 1 406 ? -2.59 -5.555 -19.641 1 87.81 406 PHE B CA 1
ATOM 6507 C C . PHE B 1 406 ? -2.678 -6.867 -18.875 1 87.81 406 PHE B C 1
ATOM 6509 O O . PHE B 1 406 ? -1.831 -7.746 -19.047 1 87.81 406 PHE B O 1
ATOM 6516 N N . LEU B 1 407 ? -3.721 -6.957 -18.109 1 91.69 407 LEU B N 1
ATOM 6517 C CA . LEU B 1 407 ? -3.871 -8.07 -17.172 1 91.69 407 LEU B CA 1
ATOM 6518 C C . LEU B 1 407 ? -4.34 -9.328 -17.891 1 91.69 407 LEU B C 1
ATOM 6520 O O . LEU B 1 407 ? -3.641 -10.344 -17.906 1 91.69 407 LEU B O 1
ATOM 6524 N N . TYR B 1 408 ? -5.395 -9.273 -18.656 1 91.25 408 TYR B N 1
ATOM 6525 C CA . TYR B 1 408 ? -6.094 -10.453 -19.141 1 91.25 408 TYR B CA 1
ATOM 6526 C C . TYR B 1 408 ? -5.574 -10.867 -20.516 1 91.25 408 TYR B C 1
ATOM 6528 O O . TYR B 1 408 ? -5.707 -12.023 -20.906 1 91.25 408 TYR B O 1
ATOM 6536 N N . ASN B 1 409 ? -4.957 -9.977 -21.219 1 89.56 409 ASN B N 1
ATOM 6537 C CA . ASN B 1 409 ? -4.539 -10.297 -22.578 1 89.56 409 ASN B CA 1
ATOM 6538 C C . ASN B 1 409 ? -3.047 -10.609 -22.641 1 89.56 409 ASN B C 1
ATOM 6540 O O . ASN B 1 409 ? -2.488 -10.734 -23.734 1 89.56 409 ASN B O 1
ATOM 6544 N N . HIS B 1 410 ? -2.465 -10.695 -21.547 1 91.56 410 HIS B N 1
ATOM 6545 C CA . HIS B 1 410 ? -1.036 -10.984 -21.531 1 91.56 410 HIS B CA 1
ATOM 6546 C C . HIS B 1 410 ? -0.761 -12.438 -21.891 1 91.56 410 HIS B C 1
ATOM 6548 O O . HIS B 1 410 ? -1.279 -13.352 -21.25 1 91.56 410 HIS B O 1
ATOM 6554 N N . ASN B 1 411 ? -0.003 -12.617 -22.922 1 94.44 411 ASN B N 1
ATOM 6555 C CA . ASN B 1 411 ? 0.493 -13.938 -23.281 1 94.44 411 ASN B CA 1
ATOM 6556 C C . ASN B 1 411 ? 1.898 -14.18 -22.734 1 94.44 411 ASN B C 1
ATOM 6558 O O . ASN B 1 411 ? 2.887 -13.852 -23.406 1 94.44 411 ASN B O 1
ATOM 6562 N N . VAL B 1 412 ? 1.984 -14.844 -21.609 1 96.56 412 VAL B N 1
ATOM 6563 C CA . VAL B 1 412 ? 3.246 -14.992 -20.891 1 96.56 412 VAL B CA 1
ATOM 6564 C C . VAL B 1 412 ? 4.184 -15.906 -21.688 1 96.56 412 VAL B C 1
ATOM 6566 O O . VAL B 1 412 ? 5.406 -15.766 -21.609 1 96.56 412 VAL B O 1
ATOM 6569 N N . ILE B 1 413 ? 3.629 -16.828 -22.484 1 97.62 413 ILE B N 1
ATOM 6570 C CA . ILE B 1 413 ? 4.43 -17.75 -23.297 1 97.62 413 ILE B CA 1
ATOM 6571 C C . ILE B 1 413 ? 5.219 -16.953 -24.344 1 97.62 413 ILE B C 1
ATOM 6573 O O . ILE B 1 413 ? 6.449 -17.047 -24.391 1 97.62 413 ILE B O 1
ATOM 6577 N N . GLU B 1 414 ? 4.527 -16.141 -25.047 1 94.94 414 GLU B N 1
ATOM 6578 C CA . GLU B 1 414 ? 5.16 -15.352 -26.094 1 94.94 414 GLU B CA 1
ATOM 6579 C C . GLU B 1 414 ? 6.094 -14.297 -25.5 1 94.94 414 GLU B C 1
ATOM 6581 O O . GLU B 1 414 ? 7.164 -14.023 -26.047 1 94.94 414 GLU B O 1
ATOM 6586 N N . HIS B 1 415 ? 5.641 -13.75 -24.438 1 92.25 415 HIS B N 1
ATOM 6587 C CA . HIS B 1 415 ? 6.473 -12.742 -23.781 1 92.25 415 HIS B CA 1
ATOM 6588 C C . HIS B 1 415 ? 7.805 -13.328 -23.328 1 92.25 415 HIS B C 1
ATOM 6590 O O . HIS B 1 415 ? 8.859 -12.727 -23.547 1 92.25 415 HIS B O 1
ATOM 6596 N N . THR B 1 416 ? 7.777 -14.492 -22.688 1 95.25 416 THR B N 1
ATOM 6597 C CA . THR B 1 416 ? 8.992 -15.141 -22.203 1 95.25 416 THR B CA 1
ATOM 6598 C C . THR B 1 416 ? 9.914 -15.5 -23.359 1 95.25 416 THR B C 1
ATOM 6600 O O . THR B 1 416 ? 11.133 -15.336 -23.266 1 95.25 416 THR B O 1
ATOM 6603 N N . LYS B 1 417 ? 9.375 -15.922 -24.469 1 96.06 417 LYS B N 1
ATOM 6604 C CA . LYS B 1 417 ? 10.172 -16.203 -25.656 1 96.06 417 LYS B CA 1
ATOM 6605 C C . LYS B 1 417 ? 10.906 -14.953 -26.141 1 96.06 417 LYS B C 1
ATOM 6607 O O . LYS B 1 417 ? 12.086 -15.008 -26.484 1 96.06 417 LYS B O 1
ATOM 6612 N N . ARG B 1 418 ? 10.172 -13.867 -26.141 1 90.31 418 ARG B N 1
ATOM 6613 C CA . ARG B 1 418 ? 10.773 -12.617 -26.578 1 90.31 418 ARG B CA 1
ATOM 6614 C C . ARG B 1 418 ? 11.922 -12.203 -25.672 1 90.31 418 ARG B C 1
ATOM 6616 O O . ARG B 1 418 ? 12.961 -11.727 -26.141 1 90.31 418 ARG B O 1
ATOM 6623 N N . VAL B 1 419 ? 11.727 -12.422 -24.359 1 89.88 419 VAL B N 1
ATOM 6624 C CA . VAL B 1 419 ? 12.766 -12.078 -23.391 1 89.88 419 VAL B CA 1
ATOM 6625 C C . VAL B 1 419 ? 14 -12.953 -23.625 1 89.88 419 VAL B C 1
ATOM 6627 O O . VAL B 1 419 ? 15.125 -12.469 -23.609 1 89.88 419 VAL B O 1
ATOM 6630 N N . LEU B 1 420 ? 13.789 -14.227 -23.875 1 94 420 LEU B N 1
ATOM 6631 C CA . LEU B 1 420 ? 14.867 -15.188 -24.094 1 94 420 LEU B CA 1
ATOM 6632 C C . LEU B 1 420 ? 15.602 -14.883 -25.406 1 94 420 LEU B C 1
ATOM 6634 O O . LEU B 1 420 ? 16.828 -14.93 -25.453 1 94 420 LEU B O 1
ATOM 6638 N N . ASP B 1 421 ? 14.867 -14.492 -26.406 1 91.44 421 ASP B N 1
ATOM 6639 C CA . ASP B 1 421 ? 15.445 -14.195 -27.719 1 91.44 421 ASP B CA 1
ATOM 6640 C C . ASP B 1 421 ? 16.281 -12.922 -27.672 1 91.44 421 ASP B C 1
ATOM 6642 O O . ASP B 1 421 ? 17.25 -12.781 -28.422 1 91.44 421 ASP B O 1
ATOM 6646 N N . SER B 1 422 ? 15.883 -11.992 -26.859 1 82.25 422 SER B N 1
ATOM 6647 C CA . SER B 1 422 ? 16.625 -10.734 -26.734 1 82.25 422 SER B CA 1
ATOM 6648 C C . SER B 1 422 ? 17.875 -10.906 -25.875 1 82.25 422 SER B C 1
ATOM 6650 O O . SER B 1 422 ? 18.797 -10.094 -25.953 1 82.25 422 SER B O 1
ATOM 6652 N N . ALA B 1 423 ? 17.859 -11.867 -24.984 1 74.69 423 ALA B N 1
ATOM 6653 C CA . ALA B 1 423 ? 18.953 -12.078 -24.047 1 74.69 423 ALA B CA 1
ATOM 6654 C C . ALA B 1 423 ? 20.031 -12.977 -24.656 1 74.69 423 ALA B C 1
ATOM 6656 O O . ALA B 1 423 ? 21.172 -12.992 -24.188 1 74.69 423 ALA B O 1
ATOM 6657 N N . ILE B 1 424 ? 19.594 -13.727 -25.609 1 56.5 424 ILE B N 1
ATOM 6658 C CA . ILE B 1 424 ? 20.547 -14.664 -26.203 1 56.5 424 ILE B CA 1
ATOM 6659 C C . ILE B 1 424 ? 21.094 -14.086 -27.516 1 56.5 424 ILE B C 1
ATOM 6661 O O . ILE B 1 424 ? 20.328 -13.656 -28.375 1 56.5 424 ILE B O 1
#

Solvent-accessible surface area (backbone atoms only — not comparable to full-atom values): 42191 Å² total; per-residue (Å²): 108,69,45,41,33,38,29,35,16,72,44,70,29,26,31,43,28,36,26,45,37,11,64,72,56,29,51,33,36,30,29,20,56,48,84,61,96,65,64,83,65,53,43,41,62,37,39,22,33,25,38,47,41,35,45,71,69,67,50,44,74,81,45,52,88,55,46,29,64,34,55,25,37,37,36,21,37,35,65,77,59,48,75,38,33,74,44,81,46,35,78,48,60,93,92,47,54,42,29,32,18,19,26,33,50,57,52,50,47,54,39,50,53,48,15,47,72,36,62,27,44,79,40,56,61,34,37,71,64,45,62,40,51,90,64,31,31,37,27,30,71,91,66,55,71,47,76,35,65,32,39,37,41,22,58,30,66,80,52,50,62,54,55,35,65,57,40,69,89,52,87,70,63,66,46,75,45,71,37,21,32,39,35,27,32,32,47,46,65,62,40,56,70,33,82,76,39,22,80,72,64,76,52,61,39,32,41,32,30,34,26,60,57,23,36,38,38,40,32,55,12,45,91,58,29,27,21,36,43,37,37,31,70,48,66,78,85,50,48,75,72,58,45,61,43,54,67,37,85,46,47,55,65,58,55,38,60,76,40,62,84,42,23,69,46,62,42,51,53,43,67,55,42,43,79,33,28,29,26,50,39,45,23,40,50,91,55,73,63,47,52,28,90,70,26,26,30,35,51,30,29,34,47,46,52,26,38,54,72,59,64,56,40,54,68,27,52,9,34,34,44,14,40,23,44,29,55,27,56,68,70,36,66,49,78,87,36,34,34,61,32,48,51,35,32,40,65,57,40,53,58,55,52,52,52,50,40,51,44,16,53,45,28,42,55,46,43,22,39,35,78,48,67,52,42,49,18,21,40,28,45,56,53,73,36,81,57,58,83,92,52,86,45,66,63,32,48,90,72,30,66,69,52,42,48,58,56,43,64,43,54,48,58,63,50,33,49,53,46,45,56,72,72,97,106,70,47,40,32,38,29,34,18,73,45,69,29,26,31,42,28,37,26,45,37,9,65,74,57,29,49,33,38,30,29,19,56,47,83,60,95,66,65,84,66,54,42,41,62,38,40,23,32,25,38,46,42,34,44,72,70,67,52,43,74,81,46,52,88,55,47,30,67,34,55,26,36,38,35,22,37,35,65,75,60,47,73,38,35,72,45,80,45,36,78,50,60,95,93,48,55,42,27,33,18,20,25,33,48,57,53,50,47,54,37,48,53,49,14,47,73,35,62,26,44,79,39,57,60,34,38,70,65,44,61,39,53,90,65,32,29,38,28,30,72,93,66,55,71,48,76,35,64,32,39,38,41,20,62,30,65,81,52,49,62,54,55,36,64,58,39,69,90,53,89,71,64,66,46,76,46,70,36,22,32,38,35,28,32,32,48,45,64,61,40,57,71,32,83,75,39,23,80,72,63,75,53,62,38,31,39,31,31,34,27,60,58,22,35,39,37,36,30,56,11,46,91,58,28,27,21,34,42,37,37,32,69,46,67,79,85,50,48,77,70,57,47,62,44,54,68,37,86,47,46,54,64,57,54,38,60,77,41,62,83,42,24,67,46,61,42,52,53,43,67,55,43,40,80,33,29,30,25,49,40,44,24,39,51,88,57,74,63,47,51,27,91,70,26,26,30,36,50,31,29,36,49,47,52,24,38,55,73,61,63,58,40,53,67,27,51,10,34,36,44,15,39,22,44,30,56,28,56,68,72,36,66,46,77,85,36,34,35,61,32,46,50,34,32,39,66,57,41,52,58,57,53,51,52,49,40,52,45,15,52,45,28,42,55,46,43,23,38,36,77,49,70,53,41,50,17,20,40,27,43,56,54,73,35,80,56,57,82,90,52,86,44,66,64,32,49,92,72,30,67,69,50,43,48,58,56,44,66,43,55,47,59,62,50,33,50,51,47,45,57,71,73,97

Foldseek 3Di:
DAWFEEEEALPLLRLLLLLLNLLLPHAYEYEAQAPDDDDDAFKAKAFQLLLLLCVVSVQNVVCVVQWDFAQWEWEAAFAARHTLFIGGQGDDPPPGGHITMATRRSVSVSSNVSSVVSPYYYDYSWAWDEADLVQGWTATDVGDIGGTLAYEYEHAQLCCRHVCNQVVPDDFHWAFDQKKKKKFKFALVLQCVDPLRNVVSPGQHWYWHFEAQWIKTWGDHGPRMIMIMIMHGDDVPCDPVNLSVAKDFDDLVVVLVRSVNTDVNVSSRSVRTDRMIMHTDIWTPQDPFQAGPSLRYGYAQNNHINAGPQVSCRSSLSSLLSLLLSLLVSVDPDSVCRSVSSVLSGVLRRVVSVVVRVLSVVSSCLRNDHDDLLVVQLSCVSVVHDRDDDDNHDVGQSPPPVNVCVRNVDNSNVSSVVSSVVSD/DAWFEEEEALPLLRLLLLLLNLLLPHAYEYEAQAPDDDDDAFKAKAFQLLLLLCVVSVQNVVCVVQWDFAQWEWEAAFAARHTLFIGGQADDDPPGGHITMATRRSVSVSSNVSSVVSPYYYDYSWAWDEADLVQGWTATDVGDIGGILAYEYEHAQLDCRHVCNQVVPDDFHWAFDQKKKKKFKFALVLQCVDPLRNVVSPHQHWYWHFEAQWIKTWGDHGPRMIIIMIMHGDDVPQDPVNLSVAKDFDDLVVVLVRSVNTDVNVNSRSVRTDRMIMHTDIWTDQDPFQAGPSLRYGYAQNNHINAGPQVSCRSSLSSLLSLLLSLLVSVDPDSVCRSVSSVLSGVLRRVVSVVVRVLSVQSSCQRNDHDDLLVVQLSCVSVVHHRDDDDNHDVGQSPPPVNVCVRNVDNSNVSSVVSSVVSD

pLDDT: mean 91.07, std 10.57, range [47.69, 98.88]

Radius of gyration: 28.21 Å; Cα contacts (8 Å, |Δi|>4): 1873; chains: 2; bounding box: 74×76×67 Å

InterPro domains:
  IPR002938 FAD-binding domain [PF01494] (4-358)
  IPR036188 FAD/NAD(P)-binding domain superfamily [G3DSA:3.50.50.60] (4-389)
  IPR036188 FAD/NAD(P)-binding domain superfamily [SSF51905] (3-388)
  IPR050493 FAD-dependent Monooxygenases in Biosynthesis and Metabolism [PTHR13789] (2-411)

Sequence (848 aa):
MPFKIIIVGAGIAGLCAAIGLAQQGHDVTILESAKELTPIGVGIHIPPNATLVLKHFGILERMTDDAIHPTKFVFRRWNDNKVIATAQAGKQQQGTPPYWSMRRSHYQRHLYDAMIEAGAKLRLNARVETVNEQEPSVALVGGEVLTADLVVLSDGRHQIRLRNDIIPEENTSMNLNPLSAFRAYVHHDDLMSDPITAPIFKETATNVWAGYNRHVIIYPCGGGMYTLGATHPANHNENGDQAMEWSRAATVSQAEEEYREWNPIVKRILHHTKEVGKWRLAEVPRLPRWTSKSGRVVLMGDNAHAMLQFLAQGAAMATEDAGSLSVAVGYAKSAEDLPRVLKAYERARKWRCEAVSAQARRNGDMIHMPDGEEQENRDREMSQLAQTGVWKADTGPMFDAEFRNFLYNHNVIEHTKRVLDSAIMPFKIIIVGAGIAGLCAAIGLAQQGHDVTILESAKELTPIGVGIHIPPNATLVLKHFGILERMTDDAIHPTKFVFRRWNDNKVIATAQAGKQQQGTPPYWSMRRSHYQRHLYDAMIEAGAKLRLNARVETVNEQEPSVALVGGEVLTADLVVLSDGRHQIRLRNDIIPEENTSMNLNPLSAFRAYVHHDDLMSDPITAPIFKETATNVWAGYNRHVIIYPCGGGMYTLGATHPANHNENGDQAMEWSRAATVSQAEEEYREWNPIVKRILHHTKEVGKWRLAEVPRLPRWTSKSGRVVLMGDNAHAMLQFLAQGAAMATEDAGSLSVAVGYAKSAEDLPRVLKAYERARKWRCEAVSAQARRNGDMIHMPDGEEQENRDREMSQLAQTGVWKADTGPMFDAEFRNFLYNHNVIEHTKRVLDSAI

Secondary structure (DSSP, 8-state):
-PPEEEEE--SHHHHHHHHHHHHTT-EEEEE-SSSS----SSEEEE-HHHHHHHHHTT-SGGGGGG-B---EEEEEETTT--EEEEEE-S--STTSPP-EEEEHHHHHHHHHHHHHHHT-EEESS--EEEEETTTTEEEETTS-EEE-SEEEE---SS-HHHHHHH-TTS----EEEEEEEEEEEEEHHHHHHSTTTGGGGGS--EEEEEETTEEEEEEEEETTEEEEEEEEEPPTTS-HHHHT---EE--HHHHHHHTTTS-HHHHHHHHT-EEEEEEEEEEPPPPS-SB-TTSSEEE-THHHH---GGGS-HHHHHHHHHHHHHHHHHT-SSGGGHHHHHHHHHHHHHHHHHHHHHHHHHHHHHHTPPSSHHHHHHHHHHTTPPP-TT------GGG-HHHHHHHHT--HHHHHHHHHHHH-/-PPEEEEE--SHHHHHHHHHHHHTT-EEEEE-SSSS----SSEEEE-HHHHHHHHHTT-SGGGGGG-B---EEEEEETTT--EEEEEE-S--STTSPP-EEEEHHHHHHHHHHHHHHHT-EEESS--EEEEETTTTEEEETTS-EEE-SEEEE---SS-HHHHHHH-TTS----EEEEEEEEEEEEEHHHHHHSTTTGGGGGS--EEEEEETTEEEEEEEEETTEEEEEEEEE--TTS-HHHHT---EE--HHHHHHHTTTS-HHHHHHHHT-EEEEEEEEEEPPPPS-SB-TTSSEEE-THHHH---GGGS-HHHHHHHHHHHHHHHHHT-SSGGGHHHHHHHHHHHHHHHHHHHHHHHHHHHHHHTPPSSHHHHHHHHHHTTPPP-TT------GGG-HHHHHHHHT--HHHHHHHHHHHH-

Organism: NCBI:txid1051616

Nearest PDB structures (foldseek):
  8gsm-assembly3_I  TM=9.045E-01  e=3.443E-41  Boreostereum vibrans
  4bjy-assembly1_A-2  TM=8.982E-01  e=4.854E-34  Rhodococcus jostii RHA1
  4bk2-assembly1_A-2  TM=8.993E-01  e=2.353E-33  Rhodococcus jostii RHA1
  4bjz-assembly1_A  TM=8.954E-01  e=2.787E-33  Rhodococcus jostii RHA1
  6foz-assembly1_A  TM=7.483E-01  e=1.084E-25  Pseudomonas fluorescens